Protein AF-0000000084401147 (afdb_homodimer)

Radius of gyration: 33.87 Å; Cα contacts (8 Å, |Δi|>4): 1842; chains: 2; bounding box: 88×95×110 Å

Solvent-accessible surface area (backbone atoms only — not comparable to full-atom values): 55134 Å² total; per-residue (Å²): 134,84,82,76,80,78,78,80,74,81,80,76,75,79,79,76,81,77,42,47,57,67,54,57,32,44,62,34,45,49,63,61,34,53,59,56,52,48,56,59,54,53,58,70,65,66,66,76,79,70,60,70,74,50,58,67,55,38,61,51,45,76,56,53,78,72,63,87,65,66,78,33,55,86,28,27,51,45,53,50,44,63,72,36,51,87,44,22,45,55,48,49,50,50,42,61,63,44,44,67,61,49,60,65,38,52,29,68,85,44,45,24,21,37,57,41,36,30,41,70,35,40,44,73,43,75,33,85,61,74,82,62,82,39,45,43,54,50,63,60,50,32,76,59,41,67,31,62,34,44,49,44,50,37,47,70,74,36,55,70,72,70,53,74,85,66,83,75,75,68,93,79,78,86,76,76,70,73,54,67,67,57,53,52,51,49,47,50,51,51,31,52,51,47,45,50,38,50,26,56,34,22,30,78,46,56,50,46,61,61,59,47,45,64,32,59,60,47,58,25,56,26,60,26,83,85,42,26,37,71,45,35,48,45,57,46,30,45,39,75,40,64,84,69,63,38,44,23,42,66,82,70,22,37,48,79,46,68,56,42,46,22,49,19,28,22,38,30,32,22,58,35,60,65,57,82,55,50,22,48,48,53,54,44,41,44,37,44,91,41,22,13,42,44,53,22,49,37,46,72,61,70,41,52,50,70,38,24,54,44,78,32,72,86,77,33,46,93,94,47,83,38,71,46,55,34,38,26,25,22,32,55,41,39,28,40,62,12,62,67,68,48,56,60,45,57,49,37,41,38,38,29,89,70,14,36,64,40,39,45,47,52,52,25,58,35,28,26,67,37,23,40,66,42,91,51,33,37,38,33,50,40,79,73,72,82,70,87,73,79,88,59,85,74,66,34,61,66,50,76,43,70,52,82,76,58,100,38,61,76,41,68,46,78,48,76,45,63,33,60,29,77,97,46,72,42,42,35,36,39,36,33,37,60,77,42,103,45,91,47,39,58,45,77,47,45,24,52,73,84,38,70,46,72,42,73,52,41,67,30,36,20,23,27,35,30,33,23,64,52,67,81,70,74,92,50,87,35,60,41,101,80,65,45,73,47,41,78,58,86,54,74,71,55,37,45,50,41,46,66,52,57,48,71,106,136,84,82,78,81,79,79,81,77,80,79,78,75,79,78,77,81,81,61,46,58,53,56,53,32,35,57,27,48,53,64,60,32,54,59,57,53,51,56,60,56,53,60,69,66,68,65,78,78,67,58,69,71,48,54,66,50,32,60,46,41,76,55,52,79,70,64,86,64,67,80,32,55,85,26,26,52,45,52,50,44,63,72,35,52,88,44,22,45,54,48,49,50,50,43,61,65,44,44,67,62,47,60,66,38,52,31,66,87,43,45,24,20,35,57,40,36,30,38,71,34,41,44,73,48,73,32,85,57,75,83,64,81,40,51,47,54,49,62,60,52,30,73,58,40,66,31,61,35,44,47,43,50,35,48,69,76,37,56,70,71,69,52,76,86,67,84,73,77,67,93,78,78,86,78,78,72,73,52,68,67,56,52,52,52,51,47,49,51,49,32,51,52,48,46,50,39,52,25,57,34,22,30,78,45,56,50,47,61,61,60,47,47,64,31,59,60,45,60,26,56,27,61,26,82,85,42,26,38,70,46,35,48,45,58,48,28,46,40,76,40,62,85,64,56,37,43,23,42,68,82,70,22,37,48,80,45,69,56,42,47,21,50,19,29,21,35,29,31,22,59,35,61,66,57,82,55,50,21,47,48,53,54,43,42,44,39,44,92,42,22,13,42,44,54,22,49,37,48,71,60,69,40,52,50,70,38,24,54,43,78,32,72,87,78,34,45,95,95,45,83,36,71,45,56,35,37,27,25,21,30,54,40,40,28,39,61,13,62,65,68,48,56,60,45,56,49,36,43,36,38,31,90,71,14,37,64,40,40,44,49,51,53,26,57,35,28,25,67,37,23,39,67,43,92,51,32,39,35,33,50,39,80,69,72,81,71,88,74,79,87,60,84,72,67,34,63,66,49,77,43,71,52,82,77,57,99,39,58,77,40,69,46,77,47,78,44,62,34,60,29,79,95,44,73,40,44,35,37,39,37,33,39,60,77,45,103,45,90,49,36,60,46,78,47,45,25,51,72,83,39,68,47,72,42,72,53,42,65,30,38,19,24,27,35,29,32,22,65,51,68,80,70,74,93,50,88,36,58,41,101,82,64,45,73,47,42,78,59,88,55,76,70,56,38,41,59,42,46,66,60,56,49,72,105

Organism: NCBI:txid1296121

Foldseek 3Di:
DPPDPPPPDPCPDDPDDQFDADDQAPVLVVVQVVLQVVVVVVVVPPDDPVPPVLVVVLVVLVVDDPPPLPCQLVAFQLRVLVVCCVWAVLVNLLCVLLPPVCVQRRDLVFAKEFAGETPLQLDRPPRVDDPPVTNNPLLVVCVVPVWSNSLSVSCVVCVVLVDDPPPPPDDDDDDPPPDPVVSVVSSVVSSVSSVLLRQQRMARHADFPLRLLLDQKGFTSRFLPVCAPNRGGFIWGWDFDRVHTWIDILSRWTFPATASHYSNHGYTYTNHRDDAFFWQLVVLVVCCQWAVVVNVLCVVLPNPLQGHWDWDPPPQDVPRTDITGARAKEFAGATPLQLVPADPVVSVLCPDPNNSLLSVLLRQQRIAGQWADALFWTWGFAQDDDPPDDPPPSRGPIDIDGDPSDVDQADKDWDWGDTSNPPFIKIKIWGWHQPDPDRSSIDIWIDILNHTFPAGFNTHRRHTYTYHHHRFATQWQDQPVVGDRPSSPRGCPPVVVTSVVVSVD/DPPDPPDPDPCPDDPDDDFDADDDFDQLVVVQVVQQVVVVVVVPPPDDPVPPVLVVLQVVLVVPDPPPLPCQLVAFQLRVLVVCCVWAVLVNLLCVLLPPVCCQRRDLPFAKEFAGETPLQLDRPDRVDDPPPTPNVLLVVCVVPVWSNSLSVSCVVCVVLVDDPPPPPDDDDDDPPPDPVVSVVSSVVSSVSSVLLRQQRMARHADFPLRLLLDQKGFTSRFLPVCAPNRGGFIWGWDFDRRHTWIDILSRWTFPATASDYSNHGYTYTNHRDDAFFWQLVVLVVCCQWAVVVNVLCVVLPNPLQGHWDWDPPPQDVPRTDITGARAKEFAGATPLQLVPADPVVSCLCPDPNNSLLSVLLRQQRIAGQWADALFKTWGFAQDDDPPDDPPPSRGPIDIDGDPPPVDQADKDWDWGDTSNPPFIKIKIWGWHQPDPDRSSIDIWMDILNHTFPAGFNTHRRHTYTYHHHRFDTQWQDQPVVGDRVSSPRGCPPVVVTSVVVSVD

Nearest PDB structures (foldseek):
  7asg-assembly1_A  TM=5.155E-01  e=9.362E-14  Homo sapiens
  5nv6-assembly1_A  TM=5.123E-01  e=7.128E-14  Homo sapiens
  5yjg-assembly1_A  TM=5.162E-01  e=1.354E-12  Homo sapiens
  7as7-assembly1_A  TM=3.387E-01  e=3.465E-13  Homo sapiens
  7asc-assembly1_A  TM=3.448E-01  e=5.359E-13  Homo sapiens

Structure (mmCIF, N/CA/C/O backbone):
data_AF-0000000084401147-model_v1
#
loop_
_entity.id
_entity.type
_entity.pdbx_description
1 polymer 'FAS1 domain-containing protein'
#
loop_
_atom_site.group_PDB
_atom_site.id
_atom_site.type_symbol
_atom_site.label_atom_id
_atom_site.label_alt_id
_atom_site.label_comp_id
_atom_site.label_asym_id
_atom_site.label_entity_id
_atom_site.label_seq_id
_atom_site.pdbx_PDB_ins_code
_atom_site.Cartn_x
_atom_site.Cartn_y
_atom_site.Cartn_z
_atom_site.occupancy
_atom_site.B_iso_or_equiv
_atom_site.auth_seq_id
_atom_site.auth_comp_id
_atom_site.auth_asym_id
_atom_site.auth_atom_id
_atom_site.pdbx_PDB_model_num
ATOM 1 N N . MET A 1 1 ? 46.562 -39.406 38.688 1 21.67 1 MET A N 1
ATOM 2 C CA . MET A 1 1 ? 47 -38.75 37.469 1 21.67 1 MET A CA 1
ATOM 3 C C . MET A 1 1 ? 46 -37.656 37.031 1 21.67 1 MET A C 1
ATOM 5 O O . MET A 1 1 ? 44.812 -37.906 36.969 1 21.67 1 MET A O 1
ATOM 9 N N . ARG A 1 2 ? 46.375 -36.312 37.188 1 22.64 2 ARG A N 1
ATOM 10 C CA . ARG A 1 2 ? 45.75 -35.031 37.312 1 22.64 2 ARG A CA 1
ATOM 11 C C . ARG A 1 2 ? 45.094 -34.594 36 1 22.64 2 ARG A C 1
ATOM 13 O O . ARG A 1 2 ? 45.781 -34.562 34.969 1 22.64 2 ARG A O 1
ATOM 20 N N . PHE A 1 3 ? 43.844 -34.969 35.719 1 22.77 3 PHE A N 1
ATOM 21 C CA . PHE A 1 3 ? 43.062 -35 34.469 1 22.77 3 PHE A CA 1
ATOM 22 C C . PHE A 1 3 ? 43 -33.594 33.844 1 22.77 3 PHE A C 1
ATOM 24 O O . PHE A 1 3 ? 42.531 -32.656 34.5 1 22.77 3 PHE A O 1
ATOM 31 N N . SER A 1 4 ? 44 -33.156 33.031 1 21.5 4 SER A N 1
ATOM 32 C CA . SER A 1 4 ? 44.375 -31.938 32.375 1 21.5 4 SER A CA 1
ATOM 33 C C . SER A 1 4 ? 43.219 -31.359 31.562 1 21.5 4 SER A C 1
ATOM 35 O O . SER A 1 4 ? 42.562 -32.094 30.812 1 21.5 4 SER A O 1
ATOM 37 N N . SER A 1 5 ? 42.562 -30.234 32 1 23.34 5 SER A N 1
ATOM 38 C CA . SER A 1 5 ? 41.438 -29.375 31.688 1 23.34 5 SER A CA 1
ATOM 39 C C . SER A 1 5 ? 41.594 -28.719 30.312 1 23.34 5 SER A C 1
ATOM 41 O O . SER A 1 5 ? 42.406 -27.828 30.141 1 23.34 5 SER A O 1
ATOM 43 N N . LEU A 1 6 ? 41.781 -29.562 29.188 1 20.62 6 LEU A N 1
ATOM 44 C CA . LEU A 1 6 ? 42.188 -29.031 27.906 1 20.62 6 LEU A CA 1
ATOM 45 C C . LEU A 1 6 ? 41.312 -27.859 27.469 1 20.62 6 LEU A C 1
ATOM 47 O O . LEU A 1 6 ? 40.094 -27.969 27.5 1 20.62 6 LEU A O 1
ATOM 51 N N . LEU A 1 7 ? 41.844 -26.609 27.359 1 20.3 7 LEU A N 1
ATOM 52 C CA . LEU A 1 7 ? 41.5 -25.203 27.094 1 20.3 7 LEU A CA 1
ATOM 53 C C . LEU A 1 7 ? 40.938 -25.031 25.703 1 20.3 7 LEU A C 1
ATOM 55 O O . LEU A 1 7 ? 41.594 -25.297 24.703 1 20.3 7 LEU A O 1
ATOM 59 N N . LEU A 1 8 ? 39.625 -25.516 25.406 1 19.27 8 LEU A N 1
ATOM 60 C CA . LEU A 1 8 ? 38.969 -25.547 24.094 1 19.27 8 LEU A CA 1
ATOM 61 C C . LEU A 1 8 ? 39.031 -24.172 23.438 1 19.27 8 LEU A C 1
ATOM 63 O O . LEU A 1 8 ? 38.5 -23.203 23.969 1 19.27 8 LEU A O 1
ATOM 67 N N . LEU A 1 9 ? 40.125 -23.828 22.75 1 19.12 9 LEU A N 1
ATOM 68 C CA . LEU A 1 9 ? 40.469 -22.547 22.141 1 19.12 9 LEU A CA 1
ATOM 69 C C . LEU A 1 9 ? 39.375 -22.078 21.188 1 19.12 9 LEU A C 1
ATOM 71 O O . LEU A 1 9 ? 38.812 -22.875 20.438 1 19.12 9 LEU A O 1
ATOM 75 N N . PRO A 1 10 ? 38.719 -20.844 21.344 1 21.8 10 PRO A N 1
ATOM 76 C CA . PRO A 1 10 ? 37.594 -20.141 20.719 1 21.8 10 PRO A CA 1
ATOM 77 C C . PRO A 1 10 ? 37.875 -19.734 19.266 1 21.8 10 PRO A C 1
ATOM 79 O O . PRO A 1 10 ? 38.75 -18.906 19.016 1 21.8 10 PRO A O 1
ATOM 82 N N . LEU A 1 11 ? 38.219 -20.672 18.359 1 18.28 11 LEU A N 1
ATOM 83 C CA . LEU A 1 11 ? 38.719 -20.219 17.062 1 18.28 11 LEU A CA 1
ATOM 84 C C . LEU A 1 11 ? 37.75 -19.266 16.391 1 18.28 11 LEU A C 1
ATOM 86 O O . LEU A 1 11 ? 36.625 -19.672 16.062 1 18.28 11 LEU A O 1
ATOM 90 N N . ALA A 1 12 ? 37.781 -17.938 16.516 1 21.75 12 ALA A N 1
ATOM 91 C CA . ALA A 1 12 ? 37.156 -16.719 16.031 1 21.75 12 ALA A CA 1
ATOM 92 C C . ALA A 1 12 ? 37.281 -16.578 14.516 1 21.75 12 ALA A C 1
ATOM 94 O O . ALA A 1 12 ? 38.094 -15.773 14.031 1 21.75 12 ALA A O 1
ATOM 95 N N . THR A 1 13 ? 37.531 -17.719 13.766 1 20.42 13 THR A N 1
ATOM 96 C CA . THR A 1 13 ? 38.156 -17.422 12.477 1 20.42 13 THR A CA 1
ATOM 97 C C . THR A 1 13 ? 37.281 -16.484 11.656 1 20.42 13 THR A C 1
ATOM 99 O O . THR A 1 13 ? 36.062 -16.422 11.852 1 20.42 13 THR A O 1
ATOM 102 N N . ALA A 1 14 ? 37.875 -15.562 10.812 1 22.05 14 ALA A N 1
ATOM 103 C CA . ALA A 1 14 ? 37.688 -14.406 9.945 1 22.05 14 ALA A CA 1
ATOM 104 C C . ALA A 1 14 ? 36.812 -14.742 8.742 1 22.05 14 ALA A C 1
ATOM 106 O O . ALA A 1 14 ? 37.188 -15.57 7.91 1 22.05 14 ALA A O 1
ATOM 107 N N . LEU A 1 15 ? 35.531 -14.875 8.922 1 22.31 15 LEU A N 1
ATOM 108 C CA . LEU A 1 15 ? 34.625 -15.281 7.848 1 22.31 15 LEU A CA 1
ATOM 109 C C . LEU A 1 15 ? 34.844 -14.422 6.605 1 22.31 15 LEU A C 1
ATOM 111 O O . LEU A 1 15 ? 34.781 -13.195 6.676 1 22.31 15 LEU A O 1
ATOM 115 N N . PRO A 1 16 ? 35.625 -14.898 5.695 1 23.69 16 PRO A N 1
ATOM 116 C CA . PRO A 1 16 ? 36.094 -14.078 4.566 1 23.69 16 PRO A CA 1
ATOM 117 C C . PRO A 1 16 ? 34.969 -13.359 3.852 1 23.69 16 PRO A C 1
ATOM 119 O O . PRO A 1 16 ? 33.781 -13.766 3.973 1 23.69 16 PRO A O 1
ATOM 122 N N . ALA A 1 17 ? 35.281 -12.281 3.088 1 23.52 17 ALA A N 1
ATOM 123 C CA . ALA A 1 17 ? 34.625 -11.172 2.412 1 23.52 17 ALA A CA 1
ATOM 124 C C . ALA A 1 17 ? 33.812 -11.656 1.227 1 23.52 17 ALA A C 1
ATOM 126 O O . ALA A 1 17 ? 34.281 -12.453 0.412 1 23.52 17 ALA A O 1
ATOM 127 N N . LYS A 1 18 ? 32.562 -11.711 1.343 1 24.92 18 LYS A N 1
ATOM 128 C CA . LYS A 1 18 ? 31.531 -12.227 0.459 1 24.92 18 LYS A CA 1
ATOM 129 C C . LYS A 1 18 ? 31.672 -11.672 -0.953 1 24.92 18 LYS A C 1
ATOM 131 O O . LYS A 1 18 ? 31.656 -10.453 -1.146 1 24.92 18 LYS A O 1
ATOM 136 N N . PRO A 1 19 ? 32.344 -12.422 -1.747 1 24.16 19 PRO A N 1
ATOM 137 C CA . PRO A 1 19 ? 32.656 -11.891 -3.074 1 24.16 19 PRO A CA 1
ATOM 138 C C . PRO A 1 19 ? 31.438 -11.312 -3.791 1 24.16 19 PRO A C 1
ATOM 140 O O . PRO A 1 19 ? 30.297 -11.695 -3.496 1 24.16 19 PRO A O 1
ATOM 143 N N . SER A 1 20 ? 31.609 -10.281 -4.668 1 22.8 20 SER A N 1
ATOM 144 C CA . SER A 1 20 ? 30.812 -9.242 -5.305 1 22.8 20 SER A CA 1
ATOM 145 C C . SER A 1 20 ? 29.953 -9.805 -6.43 1 22.8 20 SER A C 1
ATOM 147 O O . SER A 1 20 ? 30.453 -10.516 -7.305 1 22.8 20 SER A O 1
ATOM 149 N N . ILE A 1 21 ? 28.828 -10.18 -6.184 1 23.16 21 ILE A N 1
ATOM 150 C CA . ILE A 1 21 ? 27.828 -10.852 -7.004 1 23.16 21 ILE A CA 1
ATOM 151 C C . ILE A 1 21 ? 27.656 -10.109 -8.328 1 23.16 21 ILE A C 1
ATOM 153 O O . ILE A 1 21 ? 27.391 -8.906 -8.336 1 23.16 21 ILE A O 1
ATOM 157 N N . PRO A 1 22 ? 28.062 -10.703 -9.391 1 24.17 22 PRO A N 1
ATOM 158 C CA . PRO A 1 22 ? 28.188 -10.078 -10.711 1 24.17 22 PRO A CA 1
ATOM 159 C C . PRO A 1 22 ? 26.859 -9.594 -11.258 1 24.17 22 PRO A C 1
ATOM 161 O O . PRO A 1 22 ? 25.812 -10.211 -11.008 1 24.17 22 PRO A O 1
ATOM 164 N N . GLU A 1 23 ? 26.641 -8.344 -11.688 1 25.95 23 GLU A N 1
ATOM 165 C CA . GLU A 1 23 ? 25.547 -7.422 -11.969 1 25.95 23 GLU A CA 1
ATOM 166 C C . GLU A 1 23 ? 24.891 -7.746 -13.305 1 25.95 23 GLU A C 1
ATOM 168 O O . GLU A 1 23 ? 25.562 -7.906 -14.32 1 25.95 23 GLU A O 1
ATOM 173 N N . LEU A 1 24 ? 23.859 -8.453 -13.281 1 25.88 24 LEU A N 1
ATOM 174 C CA . LEU A 1 24 ? 23.078 -8.75 -14.492 1 25.88 24 LEU A CA 1
ATOM 175 C C . LEU A 1 24 ? 22.938 -7.512 -15.359 1 25.88 24 LEU A C 1
ATOM 177 O O . LEU A 1 24 ? 22.828 -6.395 -14.852 1 25.88 24 LEU A O 1
ATOM 181 N N . THR A 1 25 ? 23.156 -7.695 -16.719 1 27.36 25 THR A N 1
ATOM 182 C CA . THR A 1 25 ? 23.25 -6.551 -17.609 1 27.36 25 THR A CA 1
ATOM 183 C C . THR A 1 25 ? 21.859 -5.988 -17.906 1 27.36 25 THR A C 1
ATOM 185 O O . THR A 1 25 ? 20.844 -6.668 -17.703 1 27.36 25 THR A O 1
ATOM 188 N N . VAL A 1 26 ? 21.672 -4.785 -18.375 1 27.61 26 VAL A N 1
ATOM 189 C CA . VAL A 1 26 ? 20.562 -3.879 -18.641 1 27.61 26 VAL A CA 1
ATOM 190 C C . VAL A 1 26 ? 19.672 -4.453 -19.734 1 27.61 26 VAL A C 1
ATOM 192 O O . VAL A 1 26 ? 18.453 -4.406 -19.641 1 27.61 26 VAL A O 1
ATOM 195 N N . ASN A 1 27 ? 20.234 -5.051 -20.703 1 28.06 27 ASN A N 1
ATOM 196 C CA . ASN A 1 27 ? 19.516 -5.449 -21.906 1 28.06 27 ASN A CA 1
ATOM 197 C C . ASN A 1 27 ? 18.578 -6.625 -21.641 1 28.06 27 ASN A C 1
ATOM 199 O O . ASN A 1 27 ? 17.484 -6.688 -22.203 1 28.06 27 ASN A O 1
ATOM 203 N N . GLN A 1 28 ? 19.094 -7.602 -20.938 1 29.05 28 GLN A N 1
ATOM 204 C CA . GLN A 1 28 ? 18.328 -8.828 -20.719 1 29.05 28 GLN A CA 1
ATOM 205 C C . GLN A 1 28 ? 17.078 -8.562 -19.875 1 29.05 28 GLN A C 1
ATOM 207 O O . GLN A 1 28 ? 16.031 -9.156 -20.125 1 29.05 28 GLN A O 1
ATOM 212 N N . TRP A 1 29 ? 17.219 -7.57 -19.062 1 27.28 29 TRP A N 1
ATOM 213 C CA . TRP A 1 29 ? 16.109 -7.148 -18.203 1 27.28 29 TRP A CA 1
ATOM 214 C C . TRP A 1 29 ? 15.008 -6.488 -19.016 1 27.28 29 TRP A C 1
ATOM 216 O O . TRP A 1 29 ? 13.82 -6.75 -18.797 1 27.28 29 TRP A O 1
ATOM 226 N N . ASN A 1 30 ? 15.336 -5.887 -20.109 1 28.89 30 ASN A N 1
ATOM 227 C CA . ASN A 1 30 ? 14.406 -5.109 -20.922 1 28.89 30 ASN A CA 1
ATOM 228 C C . ASN A 1 30 ? 13.391 -6.008 -21.641 1 28.89 30 ASN A C 1
ATOM 230 O O . ASN A 1 30 ? 12.219 -5.66 -21.734 1 28.89 30 ASN A O 1
ATOM 234 N N . SER A 1 31 ? 13.797 -7.062 -22.172 1 29.94 31 SER A N 1
ATOM 235 C CA . SER A 1 31 ? 12.906 -7.887 -23 1 29.94 31 SER A CA 1
ATOM 236 C C . SER A 1 31 ? 11.812 -8.523 -22.156 1 29.94 31 SER A C 1
ATOM 238 O O . SER A 1 31 ? 10.703 -8.758 -22.641 1 29.94 31 SER A O 1
ATOM 240 N N . ILE A 1 32 ? 12.148 -8.883 -20.938 1 27.73 32 ILE A N 1
ATOM 241 C CA . ILE A 1 32 ? 11.164 -9.555 -20.094 1 27.73 32 ILE A CA 1
ATOM 242 C C . ILE A 1 32 ? 10.039 -8.586 -19.734 1 27.73 32 ILE A C 1
ATOM 244 O O . ILE A 1 32 ? 8.867 -8.945 -19.766 1 27.73 32 ILE A O 1
ATOM 248 N N . GLN A 1 33 ? 10.383 -7.383 -19.5 1 27.42 33 GLN A N 1
ATOM 249 C CA . GLN A 1 33 ? 9.477 -6.352 -19 1 27.42 33 GLN A CA 1
ATOM 250 C C . GLN A 1 33 ? 8.477 -5.93 -20.062 1 27.42 33 GLN A C 1
ATOM 252 O O . GLN A 1 33 ? 7.305 -5.688 -19.781 1 27.42 33 GLN A O 1
ATOM 257 N N . SER A 1 34 ? 8.938 -5.895 -21.328 1 31.3 34 SER A N 1
ATOM 258 C CA . SER A 1 34 ? 8.07 -5.402 -22.391 1 31.3 34 SER A CA 1
ATOM 259 C C . SER A 1 34 ? 6.887 -6.34 -22.625 1 31.3 34 SER A C 1
ATOM 261 O O . SER A 1 34 ? 5.77 -5.887 -22.875 1 31.3 34 SER A O 1
ATOM 263 N N . GLY A 1 35 ? 7.113 -7.609 -22.5 1 27.95 35 GLY A N 1
ATOM 264 C CA . GLY A 1 35 ? 6.027 -8.539 -22.781 1 27.95 35 GLY A CA 1
ATOM 265 C C . GLY A 1 35 ? 4.91 -8.477 -21.75 1 27.95 35 GLY A C 1
ATOM 266 O O . GLY A 1 35 ? 3.732 -8.57 -22.094 1 27.95 35 GLY A O 1
ATOM 267 N N . PHE A 1 36 ? 5.328 -8.234 -20.516 1 28.41 36 PHE A N 1
ATOM 268 C CA . PHE A 1 36 ? 4.309 -8.305 -19.469 1 28.41 36 PHE A CA 1
ATOM 269 C C . PHE A 1 36 ? 3.443 -7.051 -19.469 1 28.41 36 PHE A C 1
ATOM 271 O O . PHE A 1 36 ? 2.221 -7.133 -19.344 1 28.41 36 PHE A O 1
ATOM 278 N N . THR A 1 37 ? 4.051 -5.891 -19.656 1 29.48 37 THR A N 1
ATOM 279 C CA . THR A 1 37 ? 3.311 -4.633 -19.609 1 29.48 37 THR A CA 1
ATOM 280 C C . THR A 1 37 ? 2.373 -4.5 -20.797 1 29.48 37 THR A C 1
ATOM 282 O O . THR A 1 37 ? 1.266 -3.977 -20.672 1 29.48 37 THR A O 1
ATOM 285 N N . ASP A 1 38 ? 2.842 -4.945 -21.969 1 28.91 38 ASP A N 1
ATOM 286 C CA . ASP A 1 38 ? 1.969 -4.836 -23.141 1 28.91 38 ASP A CA 1
ATOM 287 C C . ASP A 1 38 ? 0.708 -5.68 -22.953 1 28.91 38 ASP A C 1
ATOM 289 O O . ASP A 1 38 ? -0.39 -5.246 -23.312 1 28.91 38 ASP A O 1
ATOM 293 N N . ASN A 1 39 ? 0.887 -6.82 -22.406 1 29.75 39 ASN A N 1
ATOM 294 C CA . ASN A 1 39 ? -0.304 -7.656 -22.328 1 29.75 39 ASN A CA 1
ATOM 295 C C . ASN A 1 39 ? -1.245 -7.195 -21.219 1 29.75 39 ASN A C 1
ATOM 297 O O . ASN A 1 39 ? -2.463 -7.34 -21.328 1 29.75 39 ASN A O 1
ATOM 301 N N . LEU A 1 40 ? -0.683 -6.582 -20.266 1 27.75 40 LEU A N 1
ATOM 302 C CA . LEU A 1 40 ? -1.634 -6.059 -19.281 1 27.75 40 LEU A CA 1
ATOM 303 C C . LEU A 1 40 ? -2.318 -4.805 -19.812 1 27.75 40 LEU A C 1
ATOM 305 O O . LEU A 1 40 ? -3.516 -4.605 -19.594 1 27.75 40 LEU A O 1
ATOM 309 N N . ARG A 1 41 ? -1.594 -3.898 -20.594 1 30.38 41 ARG A N 1
ATOM 310 C CA . ARG A 1 41 ? -2.219 -2.746 -21.234 1 30.38 41 ARG A CA 1
ATOM 311 C C . ARG A 1 41 ? -3.152 -3.186 -22.359 1 30.38 41 ARG A C 1
ATOM 313 O O . ARG A 1 41 ? -4.102 -2.477 -22.688 1 30.38 41 ARG A O 1
ATOM 320 N N . SER A 1 42 ? -2.693 -4.137 -23.203 1 27.41 42 SER A N 1
ATOM 321 C CA . SER A 1 42 ? -3.58 -4.617 -24.266 1 27.41 42 SER A CA 1
ATOM 322 C C . SER A 1 42 ? -4.906 -5.102 -23.688 1 27.41 42 SER A C 1
ATOM 324 O O . SER A 1 42 ? -5.848 -5.379 -24.438 1 27.41 42 SER A O 1
ATOM 326 N N . LEU A 1 43 ? -4.848 -5.273 -22.469 1 25.22 43 LEU A N 1
ATOM 327 C CA . LEU A 1 43 ? -6.148 -5.668 -21.938 1 25.22 43 LEU A CA 1
ATOM 328 C C . LEU A 1 43 ? -7.137 -4.508 -22 1 25.22 43 LEU A C 1
ATOM 330 O O . LEU A 1 43 ? -8.352 -4.727 -22.047 1 25.22 43 LEU A O 1
ATOM 334 N N . SER A 1 44 ? -6.652 -3.248 -22.078 1 25.53 44 SER A N 1
ATOM 335 C CA . SER A 1 44 ? -7.672 -2.207 -22.125 1 25.53 44 SER A CA 1
ATOM 336 C C . SER A 1 44 ? -8.266 -2.074 -23.531 1 25.53 44 SER A C 1
ATOM 338 O O . SER A 1 44 ? -9.398 -1.605 -23.688 1 25.53 44 SER A O 1
ATOM 340 N N . SER A 1 45 ? -7.332 -2.225 -24.578 1 24.89 45 SER A N 1
ATOM 341 C CA . SER A 1 45 ? -7.906 -1.856 -25.875 1 24.89 45 SER A CA 1
ATOM 342 C C . SER A 1 45 ? -8.781 -2.975 -26.422 1 24.89 45 SER A C 1
ATOM 344 O O . SER A 1 45 ? -9.133 -2.965 -27.609 1 24.89 45 SER A O 1
ATOM 346 N N . TRP A 1 46 ? -8.992 -4.059 -25.875 1 23.38 46 TRP A N 1
ATOM 347 C CA . TRP A 1 46 ? -9.812 -5.027 -26.594 1 23.38 46 TRP A CA 1
ATOM 348 C C . TRP A 1 46 ? -11.219 -4.492 -26.812 1 23.38 46 TRP A C 1
ATOM 350 O O . TRP A 1 46 ? -11.984 -4.34 -25.859 1 23.38 46 TRP A O 1
ATOM 360 N N . SER A 1 47 ? -11.32 -3.506 -27.703 1 23.14 47 SER A N 1
ATOM 361 C CA . SER A 1 47 ? -12.68 -3.236 -28.172 1 23.14 47 SER A CA 1
ATOM 362 C C . SER A 1 47 ? -13.297 -4.473 -28.812 1 23.14 47 SER A C 1
ATOM 364 O O . SER A 1 47 ? -12.586 -5.316 -29.375 1 23.14 47 SER A O 1
ATOM 366 N N . TRP A 1 48 ? -14.594 -4.836 -28.703 1 21.08 48 TRP A N 1
ATOM 367 C CA . TRP A 1 48 ? -15.57 -5.848 -29.094 1 21.08 48 TRP A CA 1
ATOM 368 C C . TRP A 1 48 ? -15.562 -6.059 -30.594 1 21.08 48 TRP A C 1
ATOM 370 O O . TRP A 1 48 ? -15.781 -7.176 -31.078 1 21.08 48 TRP A O 1
ATOM 380 N N . ASN A 1 49 ? -15.516 -5.055 -31.5 1 23.59 49 ASN A N 1
ATOM 381 C CA . ASN A 1 49 ? -16.031 -5.23 -32.844 1 23.59 49 ASN A CA 1
ATOM 382 C C . ASN A 1 49 ? -15.117 -6.109 -33.688 1 23.59 49 ASN A C 1
ATOM 384 O O . ASN A 1 49 ? -15.414 -6.395 -34.875 1 23.59 49 ASN A O 1
ATOM 388 N N . LYS A 1 50 ? -13.82 -6.117 -33.375 1 24.17 50 LYS A N 1
ATOM 389 C CA . LYS A 1 50 ? -13.016 -6.734 -34.406 1 24.17 50 LYS A CA 1
ATOM 390 C C . LYS A 1 50 ? -13.117 -8.258 -34.344 1 24.17 50 LYS A C 1
ATOM 392 O O . LYS A 1 50 ? -12.328 -8.961 -35 1 24.17 50 LYS A O 1
ATOM 397 N N . ALA A 1 51 ? -14.195 -8.742 -33.781 1 21.75 51 ALA A N 1
ATOM 398 C CA . ALA A 1 51 ? -14.383 -10.18 -33.594 1 21.75 51 ALA A CA 1
ATOM 399 C C . ALA A 1 51 ? -14.516 -10.891 -34.938 1 21.75 51 ALA A C 1
ATOM 401 O O . ALA A 1 51 ? -14.211 -12.078 -35.031 1 21.75 51 ALA A O 1
ATOM 402 N N . GLU A 1 52 ? -15.109 -10.25 -35.969 1 23.52 52 GLU A N 1
ATOM 403 C CA . GLU A 1 52 ? -15.586 -11.031 -37.125 1 23.52 52 GLU A CA 1
ATOM 404 C C . GLU A 1 52 ? -14.422 -11.664 -37.875 1 23.52 52 GLU A C 1
ATOM 406 O O . GLU A 1 52 ? -14.508 -12.82 -38.281 1 23.52 52 GLU A O 1
ATOM 411 N N . ASP A 1 53 ? -13.516 -10.711 -38.219 1 25.39 53 ASP A N 1
ATOM 412 C CA . ASP A 1 53 ? -12.57 -11.141 -39.25 1 25.39 53 ASP A CA 1
ATOM 413 C C . ASP A 1 53 ? -11.641 -12.227 -38.719 1 25.39 53 ASP A C 1
ATOM 415 O O . ASP A 1 53 ? -10.812 -12.766 -39.469 1 25.39 53 ASP A O 1
ATOM 419 N N . VAL A 1 54 ? -11.695 -12.32 -37.375 1 27.73 54 VAL A N 1
ATOM 420 C CA . VAL A 1 54 ? -10.648 -13.133 -36.781 1 27.73 54 VAL A CA 1
ATOM 421 C C . VAL A 1 54 ? -10.938 -14.609 -37 1 27.73 54 VAL A C 1
ATOM 423 O O . VAL A 1 54 ? -10.047 -15.453 -36.875 1 27.73 54 VAL A O 1
ATOM 426 N N . ILE A 1 55 ? -12.086 -14.938 -37.531 1 25.16 55 ILE A N 1
ATOM 427 C CA . ILE A 1 55 ? -12.43 -16.344 -37.719 1 25.16 55 ILE A CA 1
ATOM 428 C C . ILE A 1 55 ? -11.484 -16.984 -38.719 1 25.16 55 ILE A C 1
ATOM 430 O O . ILE A 1 55 ? -10.977 -18.078 -38.5 1 25.16 55 ILE A O 1
ATOM 434 N N . ASP A 1 56 ? -11.352 -16.266 -39.844 1 26.97 56 ASP A N 1
ATOM 435 C CA . ASP A 1 56 ? -10.648 -16.938 -40.938 1 26.97 56 ASP A CA 1
ATOM 436 C C . ASP A 1 56 ? -9.211 -17.266 -40.531 1 26.97 56 ASP A C 1
ATOM 438 O O . ASP A 1 56 ? -8.711 -18.344 -40.844 1 26.97 56 ASP A O 1
ATOM 442 N N . GLU A 1 57 ? -8.664 -16.266 -39.781 1 26.11 57 GLU A N 1
ATOM 443 C CA . GLU A 1 57 ? -7.234 -16.422 -39.562 1 26.11 57 GLU A CA 1
ATOM 444 C C . GLU A 1 57 ? -6.961 -17.5 -38.531 1 26.11 57 GLU A C 1
ATOM 446 O O . GLU A 1 57 ? -5.863 -18.062 -38.469 1 26.11 57 GLU A O 1
ATOM 451 N N . LEU A 1 58 ? -7.895 -17.797 -37.656 1 28.66 58 LEU A N 1
ATOM 452 C CA . LEU A 1 58 ? -7.676 -18.828 -36.656 1 28.66 58 LEU A CA 1
ATOM 453 C C . LEU A 1 58 ? -7.477 -20.203 -37.312 1 28.66 58 LEU A C 1
ATOM 455 O O . LEU A 1 58 ? -6.656 -21 -36.844 1 28.66 58 LEU A O 1
ATOM 459 N N . GLU A 1 59 ? -8.242 -20.438 -38.375 1 27.97 59 GLU A N 1
ATOM 460 C CA . GLU A 1 59 ? -8.055 -21.719 -39.062 1 27.97 59 GLU A CA 1
ATOM 461 C C . GLU A 1 59 ? -6.617 -21.875 -39.531 1 27.97 59 GLU A C 1
ATOM 463 O O . GLU A 1 59 ? -6.074 -22.984 -39.5 1 27.97 59 GLU A O 1
ATOM 468 N N . ALA A 1 60 ? -6.031 -20.703 -39.875 1 27.91 60 ALA A N 1
ATOM 469 C CA . ALA A 1 60 ? -4.68 -20.812 -40.438 1 27.91 60 ALA A CA 1
ATOM 470 C C . ALA A 1 60 ? -3.676 -21.172 -39.344 1 27.91 60 ALA A C 1
ATOM 472 O O . ALA A 1 60 ? -2.645 -21.797 -39.594 1 27.91 60 ALA A O 1
ATOM 473 N N . ILE A 1 61 ? -3.879 -20.641 -38.125 1 30.03 61 ILE A N 1
ATOM 474 C CA . ILE A 1 61 ? -2.875 -20.906 -37.125 1 30.03 61 ILE A CA 1
ATOM 475 C C . ILE A 1 61 ? -2.904 -22.391 -36.75 1 30.03 61 ILE A C 1
ATOM 477 O O . ILE A 1 61 ? -1.878 -22.953 -36.344 1 30.03 61 ILE A O 1
ATOM 481 N N . ALA A 1 62 ? -4.062 -23.078 -36.625 1 29.7 62 ALA A N 1
ATOM 482 C CA . ALA A 1 62 ? -4.035 -24.547 -36.5 1 29.7 62 ALA A CA 1
ATOM 483 C C . ALA A 1 62 ? -3.146 -25.156 -37.594 1 29.7 62 ALA A C 1
ATOM 485 O O . ALA A 1 62 ? -2.635 -26.266 -37.406 1 29.7 62 ALA A O 1
ATOM 486 N N . GLY A 1 63 ? -3.178 -24.562 -38.75 1 27.55 63 GLY A N 1
ATOM 487 C CA . GLY A 1 63 ? -2.379 -25.078 -39.875 1 27.55 63 GLY A CA 1
ATOM 488 C C . GLY A 1 63 ? -0.904 -24.75 -39.75 1 27.55 63 GLY A C 1
ATOM 489 O O . GLY A 1 63 ? -0.164 -24.812 -40.719 1 27.55 63 GLY A O 1
ATOM 490 N N . VAL A 1 64 ? -0.579 -23.797 -38.812 1 28.7 64 VAL A N 1
ATOM 491 C CA . VAL A 1 64 ? 0.874 -23.672 -38.875 1 28.7 64 VAL A CA 1
ATOM 492 C C . VAL A 1 64 ? 1.511 -25.047 -39 1 28.7 64 VAL A C 1
ATOM 494 O O . VAL A 1 64 ? 0.965 -26.047 -38.531 1 28.7 64 VAL A O 1
ATOM 497 N N . ASN A 1 65 ? 2.619 -25.078 -39.781 1 28.11 65 ASN A N 1
ATOM 498 C CA . ASN A 1 65 ? 3.404 -26.125 -40.406 1 28.11 65 ASN A CA 1
ATOM 499 C C . ASN A 1 65 ? 3.924 -27.141 -39.406 1 28.11 65 ASN A C 1
ATOM 501 O O . ASN A 1 65 ? 4.668 -26.781 -38.469 1 28.11 65 ASN A O 1
ATOM 505 N N . SER A 1 66 ? 3.246 -28.109 -38.969 1 30.67 66 SER A N 1
ATOM 506 C CA . SER A 1 66 ? 3.678 -29.453 -38.594 1 30.67 66 SER A CA 1
ATOM 507 C C . SER A 1 66 ? 4.98 -29.812 -39.312 1 30.67 66 SER A C 1
ATOM 509 O O . SER A 1 66 ? 5.18 -30.969 -39.688 1 30.67 66 SER A O 1
ATOM 511 N N . GLU A 1 67 ? 5.633 -28.891 -39.875 1 31.91 67 GLU A N 1
ATOM 512 C CA . GLU A 1 67 ? 6.684 -29.547 -40.656 1 31.91 67 GLU A CA 1
ATOM 513 C C . GLU A 1 67 ? 7.535 -30.438 -39.75 1 31.91 67 GLU A C 1
ATOM 515 O O . GLU A 1 67 ? 7.848 -31.578 -40.125 1 31.91 67 GLU A O 1
ATOM 520 N N . SER A 1 68 ? 8.5 -29.844 -38.906 1 34.03 68 SER A N 1
ATOM 521 C CA . SER A 1 68 ? 9.523 -30.797 -38.5 1 34.03 68 SER A CA 1
ATOM 522 C C . SER A 1 68 ? 9.039 -31.688 -37.344 1 34.03 68 SER A C 1
ATOM 524 O O . SER A 1 68 ? 9.125 -31.312 -36.188 1 34.03 68 SER A O 1
ATOM 526 N N . ASN A 1 69 ? 7.848 -32.188 -37.219 1 39.09 69 ASN A N 1
ATOM 527 C CA . ASN A 1 69 ? 7.398 -33.344 -36.438 1 39.09 69 ASN A CA 1
ATOM 528 C C . ASN A 1 69 ? 8.5 -34.375 -36.281 1 39.09 69 ASN A C 1
ATOM 530 O O . ASN A 1 69 ? 8.711 -35.219 -37.156 1 39.09 69 ASN A O 1
ATOM 534 N N . ASN A 1 70 ? 9.547 -34.062 -35.781 1 44.34 70 ASN A N 1
ATOM 535 C CA . ASN A 1 70 ? 10.43 -35.188 -35.469 1 44.34 70 ASN A CA 1
ATOM 536 C C . ASN A 1 70 ? 9.719 -36.25 -34.625 1 44.34 70 ASN A C 1
ATOM 538 O O . ASN A 1 70 ? 9.297 -36 -33.5 1 44.34 70 ASN A O 1
ATOM 542 N N . ASP A 1 71 ? 8.836 -37.094 -35.188 1 52.34 71 ASP A N 1
ATOM 543 C CA . ASP A 1 71 ? 8.227 -38.312 -34.656 1 52.34 71 ASP A CA 1
ATOM 544 C C . ASP A 1 71 ? 9.219 -39.125 -33.812 1 52.34 71 ASP A C 1
ATOM 546 O O . ASP A 1 71 ? 9.984 -39.938 -34.375 1 52.34 71 ASP A O 1
ATOM 550 N N . ASN A 1 72 ? 9.5 -38.531 -32.719 1 65.06 72 ASN A N 1
ATOM 551 C CA . ASN A 1 72 ? 10.32 -39.25 -31.75 1 65.06 72 ASN A CA 1
ATOM 552 C C . ASN A 1 72 ? 9.5 -40.281 -30.953 1 65.06 72 ASN A C 1
ATOM 554 O O . ASN A 1 72 ? 9.688 -40.406 -29.75 1 65.06 72 ASN A O 1
ATOM 558 N N . SER A 1 73 ? 8.453 -40.781 -31.594 1 74.75 73 SER A N 1
ATOM 559 C CA . SER A 1 73 ? 7.504 -41.656 -30.922 1 74.75 73 SER A CA 1
ATOM 560 C C . SER A 1 73 ? 8.211 -42.875 -30.297 1 74.75 73 SER A C 1
ATOM 562 O O . SER A 1 73 ? 7.668 -43.531 -29.406 1 74.75 73 SER A O 1
ATOM 564 N N . ASP A 1 74 ? 9.484 -42.969 -30.703 1 86.31 74 ASP A N 1
ATOM 565 C CA . ASP A 1 74 ? 10.172 -44.125 -30.141 1 86.31 74 ASP A CA 1
ATOM 566 C C . ASP A 1 74 ? 11.078 -43.688 -28.984 1 86.31 74 ASP A C 1
ATOM 568 O O . ASP A 1 74 ? 11.578 -44.562 -28.25 1 86.31 74 ASP A O 1
ATOM 572 N N . LEU A 1 75 ? 11.195 -42.375 -28.828 1 94.56 75 LEU A N 1
ATOM 573 C CA . LEU A 1 75 ? 12.078 -41.875 -27.781 1 94.56 75 LEU A CA 1
ATOM 574 C C . LEU A 1 75 ? 11.273 -41.344 -26.594 1 94.56 75 LEU A C 1
ATOM 576 O O . LEU A 1 75 ? 10.188 -40.781 -26.781 1 94.56 75 LEU A O 1
ATOM 580 N N . THR A 1 76 ? 11.781 -41.594 -25.406 1 96.19 76 THR A N 1
ATOM 581 C CA . THR A 1 76 ? 11.203 -40.938 -24.234 1 96.19 76 THR A CA 1
ATOM 582 C C . THR A 1 76 ? 11.461 -39.438 -24.281 1 96.19 76 THR A C 1
ATOM 584 O O . THR A 1 76 ? 12.25 -38.938 -25.109 1 96.19 76 THR A O 1
ATOM 587 N N . ILE A 1 77 ? 10.797 -38.656 -23.453 1 97.19 77 ILE A N 1
ATOM 588 C CA . ILE A 1 77 ? 11.008 -37.219 -23.391 1 97.19 77 ILE A CA 1
ATOM 589 C C . ILE A 1 77 ? 12.477 -36.938 -23.094 1 97.19 77 ILE A C 1
ATOM 591 O O . ILE A 1 77 ? 13.078 -36.062 -23.734 1 97.19 77 ILE A O 1
ATOM 595 N N . TRP A 1 78 ? 13.07 -37.688 -22.141 1 96.88 78 TRP A N 1
ATOM 596 C CA . TRP A 1 78 ? 14.477 -37.531 -21.781 1 96.88 78 TRP A CA 1
ATOM 597 C C . TRP A 1 78 ? 15.375 -37.75 -23 1 96.88 78 TRP A C 1
ATOM 599 O O . TRP A 1 78 ? 16.234 -36.906 -23.297 1 96.88 78 TRP A O 1
ATOM 609 N N . GLN A 1 79 ? 15.156 -38.781 -23.734 1 96.25 79 GLN A N 1
ATOM 610 C CA . GLN A 1 79 ? 15.953 -39.125 -24.906 1 96.25 79 GLN A CA 1
ATOM 611 C C . GLN A 1 79 ? 15.781 -38.094 -26 1 96.25 79 GLN A C 1
ATOM 613 O O . GLN A 1 79 ? 16.734 -37.719 -26.703 1 96.25 79 GLN A O 1
ATOM 618 N N . ALA A 1 80 ? 14.562 -37.656 -26.156 1 95.94 80 ALA A N 1
ATOM 619 C CA . ALA A 1 80 ? 14.273 -36.656 -27.172 1 95.94 80 ALA A CA 1
ATOM 620 C C . ALA A 1 80 ? 15 -35.344 -26.859 1 95.94 80 ALA A C 1
ATOM 622 O O . ALA A 1 80 ? 15.523 -34.688 -27.766 1 95.94 80 ALA A O 1
ATOM 623 N N . LEU A 1 81 ? 14.969 -34.906 -25.609 1 96.56 81 LEU A N 1
ATOM 624 C CA . LEU A 1 81 ? 15.656 -33.688 -25.203 1 96.56 81 LEU A CA 1
ATOM 625 C C . LEU A 1 81 ? 17.156 -33.812 -25.438 1 96.56 81 LEU A C 1
ATOM 627 O O . LEU A 1 81 ? 17.797 -32.875 -25.906 1 96.56 81 LEU A O 1
ATOM 631 N N . LYS A 1 82 ? 17.703 -34.938 -25.156 1 95.06 82 LYS A N 1
ATOM 632 C CA . LYS A 1 82 ? 19.141 -35.188 -25.328 1 95.06 82 LYS A CA 1
ATOM 633 C C . LYS A 1 82 ? 19.516 -35.188 -26.812 1 95.06 82 LYS A C 1
ATOM 635 O O . LYS A 1 82 ? 20.625 -34.781 -27.172 1 95.06 82 LYS A O 1
ATOM 640 N N . ALA A 1 83 ? 18.641 -35.594 -27.609 1 94.94 83 ALA A N 1
ATOM 641 C CA . ALA A 1 83 ? 18.891 -35.719 -29.031 1 94.94 83 ALA A CA 1
ATOM 642 C C . ALA A 1 83 ? 18.922 -34.375 -29.734 1 94.94 83 ALA A C 1
ATOM 644 O O . ALA A 1 83 ? 19.344 -34.281 -30.891 1 94.94 83 ALA A O 1
ATOM 645 N N . ASP A 1 84 ? 18.531 -33.344 -29.078 1 93.38 84 ASP A N 1
ATOM 646 C CA . ASP A 1 84 ? 18.531 -32 -29.672 1 93.38 84 ASP A CA 1
ATOM 647 C C . ASP A 1 84 ? 19.344 -31.031 -28.828 1 93.38 84 ASP A C 1
ATOM 649 O O . ASP A 1 84 ? 18.797 -30.062 -28.281 1 93.38 84 ASP A O 1
ATOM 653 N N . PRO A 1 85 ? 20.625 -31.156 -28.859 1 91.38 85 PRO A N 1
ATOM 654 C CA . PRO A 1 85 ? 21.469 -30.266 -28.062 1 91.38 85 PRO A CA 1
ATOM 655 C C . PRO A 1 85 ? 21.406 -28.812 -28.516 1 91.38 85 PRO A C 1
ATOM 657 O O . PRO A 1 85 ? 21.719 -27.891 -27.75 1 91.38 85 PRO A O 1
ATOM 660 N N . HIS A 1 86 ? 21.062 -28.578 -29.703 1 92.44 86 HIS A N 1
ATOM 661 C CA . HIS A 1 86 ? 20.953 -27.219 -30.203 1 92.44 86 HIS A CA 1
ATOM 662 C C . HIS A 1 86 ? 19.891 -26.422 -29.453 1 92.44 86 HIS A C 1
ATOM 664 O O . HIS A 1 86 ? 20.031 -25.219 -29.25 1 92.44 86 HIS A O 1
ATOM 670 N N . SER A 1 87 ? 18.875 -27.125 -29.094 1 92.81 87 SER A N 1
ATOM 671 C CA . SER A 1 87 ? 17.75 -26.438 -28.469 1 92.81 87 SER A CA 1
ATOM 672 C C . SER A 1 87 ? 17.781 -26.609 -26.953 1 92.81 87 SER A C 1
ATOM 674 O O . SER A 1 87 ? 17.328 -25.75 -26.203 1 92.81 87 SER A O 1
ATOM 676 N N . PHE A 1 88 ? 18.359 -27.781 -26.453 1 95.94 88 PHE A N 1
ATOM 677 C CA . PHE A 1 88 ? 18.031 -28.094 -25.062 1 95.94 88 PHE A CA 1
ATOM 678 C C . PHE A 1 88 ? 19.297 -28.5 -24.297 1 95.94 88 PHE A C 1
ATOM 680 O O . PHE A 1 88 ? 19.203 -29.141 -23.25 1 95.94 88 PHE A O 1
ATOM 687 N N . SER A 1 89 ? 20.516 -28.109 -24.688 1 94.25 89 SER A N 1
ATOM 688 C CA . SER A 1 89 ? 21.75 -28.516 -24.031 1 94.25 89 SER A CA 1
ATOM 689 C C . SER A 1 89 ? 21.797 -28.016 -22.578 1 94.25 89 SER A C 1
ATOM 691 O O . SER A 1 89 ? 22.219 -28.734 -21.688 1 94.25 89 SER A O 1
ATOM 693 N N . LYS A 1 90 ? 21.344 -26.797 -22.375 1 93.62 90 LYS A N 1
ATOM 694 C CA . LYS A 1 90 ? 21.375 -26.234 -21.016 1 93.62 90 LYS A CA 1
ATOM 695 C C . LYS A 1 90 ? 20.375 -26.953 -20.109 1 93.62 90 LYS A C 1
ATOM 697 O O . LYS A 1 90 ? 20.688 -27.234 -18.953 1 93.62 90 LYS A O 1
ATOM 702 N N . LEU A 1 91 ? 19.234 -27.156 -20.609 1 95.81 91 LEU A N 1
ATOM 703 C CA . LEU A 1 91 ? 18.219 -27.875 -19.844 1 95.81 91 LEU A CA 1
ATOM 704 C C . LEU A 1 91 ? 18.703 -29.281 -19.5 1 95.81 91 LEU A C 1
ATOM 706 O O . LEU A 1 91 ? 18.531 -29.734 -18.359 1 95.81 91 LEU A O 1
ATOM 710 N N . VAL A 1 92 ? 19.297 -29.969 -20.453 1 95.12 92 VAL A N 1
ATOM 711 C CA . VAL A 1 92 ? 19.797 -31.312 -20.266 1 95.12 92 VAL A CA 1
ATOM 712 C C . VAL A 1 92 ? 20.859 -31.328 -19.156 1 95.12 92 VAL A C 1
ATOM 714 O O . VAL A 1 92 ? 20.875 -32.219 -18.312 1 95.12 92 VAL A O 1
ATOM 717 N N . LYS A 1 93 ? 21.656 -30.328 -19.156 1 92.88 93 LYS A N 1
ATOM 718 C CA . LYS A 1 93 ? 22.688 -30.203 -18.141 1 92.88 93 LYS A CA 1
ATOM 719 C C . LYS A 1 93 ? 22.078 -30.078 -16.75 1 92.88 93 LYS A C 1
ATOM 721 O O . LYS A 1 93 ? 22.562 -30.688 -15.781 1 92.88 93 LYS A O 1
ATOM 726 N N . ILE A 1 94 ? 21.047 -29.312 -16.625 1 92.62 94 ILE A N 1
ATOM 727 C CA . ILE A 1 94 ? 20.375 -29.109 -15.352 1 92.62 94 ILE A CA 1
ATOM 728 C C . ILE A 1 94 ? 19.75 -30.422 -14.883 1 92.62 94 ILE A C 1
ATOM 730 O O . ILE A 1 94 ? 19.875 -30.797 -13.719 1 92.62 94 ILE A O 1
ATOM 734 N N . ILE A 1 95 ? 19.125 -31.141 -15.781 1 94.94 95 ILE A N 1
ATOM 735 C CA . ILE A 1 95 ? 18.453 -32.406 -15.461 1 94.94 95 ILE A CA 1
ATOM 736 C C . ILE A 1 95 ? 19.484 -33.438 -15.023 1 94.94 95 ILE A C 1
ATOM 738 O O . ILE A 1 95 ? 19.266 -34.188 -14.062 1 94.94 95 ILE A O 1
ATOM 742 N N . GLU A 1 96 ? 20.578 -33.469 -15.703 1 93.12 96 GLU A N 1
ATOM 743 C CA . GLU A 1 96 ? 21.641 -34.406 -15.344 1 93.12 96 GLU A CA 1
ATOM 744 C C . GLU A 1 96 ? 22.219 -34.062 -13.961 1 93.12 96 GLU A C 1
ATOM 746 O O . GLU A 1 96 ? 22.516 -34.969 -13.18 1 93.12 96 GLU A O 1
ATOM 751 N N . PHE A 1 97 ? 22.359 -32.781 -13.789 1 90.19 97 PHE A N 1
ATOM 752 C CA . PHE A 1 97 ? 22.844 -32.344 -12.492 1 90.19 97 PHE A CA 1
ATOM 753 C C . PHE A 1 97 ? 21.906 -32.781 -11.375 1 90.19 97 PHE A C 1
ATOM 755 O O . PHE A 1 97 ? 22.344 -33.312 -10.352 1 90.19 97 PHE A O 1
ATOM 762 N N . GLU A 1 98 ? 20.672 -32.5 -11.562 1 90.44 98 GLU A N 1
ATOM 763 C CA . GLU A 1 98 ? 19.688 -32.844 -10.555 1 90.44 98 GLU A CA 1
ATOM 764 C C . GLU A 1 98 ? 19.562 -34.344 -10.398 1 90.44 98 GLU A C 1
ATOM 766 O O . GLU A 1 98 ? 19.594 -34.875 -9.281 1 90.44 98 GLU A O 1
ATOM 771 N N . GLY A 1 99 ? 19.422 -35.156 -11.461 1 89.94 99 GLY A N 1
ATOM 772 C CA . GLY A 1 99 ? 19.531 -36.594 -11.508 1 89.94 99 GLY A CA 1
ATOM 773 C C . GLY A 1 99 ? 18.203 -37.312 -11.352 1 89.94 99 GLY A C 1
ATOM 774 O O . GLY A 1 99 ? 17.797 -38.094 -12.227 1 89.94 99 GLY A O 1
ATOM 775 N N . LYS A 1 100 ? 17.375 -37 -10.414 1 89.75 100 LYS A N 1
ATOM 776 C CA . LYS A 1 100 ? 16.172 -37.75 -10.078 1 89.75 100 LYS A CA 1
ATOM 777 C C . LYS A 1 100 ? 15.094 -37.531 -11.141 1 89.75 100 LYS A C 1
ATOM 779 O O . LYS A 1 100 ? 14.266 -38.438 -11.367 1 89.75 100 LYS A O 1
ATOM 784 N N . ALA A 1 101 ? 15.125 -36.406 -11.797 1 93 101 ALA A N 1
ATOM 785 C CA . ALA A 1 101 ? 14.117 -36.125 -12.82 1 93 101 ALA A CA 1
ATOM 786 C C . ALA A 1 101 ? 14.227 -37.094 -13.992 1 93 101 ALA A C 1
ATOM 788 O O . ALA A 1 101 ? 13.242 -37.312 -14.703 1 93 101 ALA A O 1
ATOM 789 N N . ILE A 1 102 ? 15.352 -37.656 -14.227 1 94 102 ILE A N 1
ATOM 790 C CA . ILE A 1 102 ? 15.57 -38.594 -15.312 1 94 102 ILE A CA 1
ATOM 791 C C . ILE A 1 102 ? 14.672 -39.844 -15.125 1 94 102 ILE A C 1
ATOM 793 O O . ILE A 1 102 ? 14.164 -40.406 -16.094 1 94 102 ILE A O 1
ATOM 797 N N . ASP A 1 103 ? 14.445 -40.156 -13.906 1 91.25 103 ASP A N 1
ATOM 798 C CA . ASP A 1 103 ? 13.648 -41.344 -13.594 1 91.25 103 ASP A CA 1
ATOM 799 C C . ASP A 1 103 ? 12.25 -41.25 -14.195 1 91.25 103 ASP A C 1
ATOM 801 O O . ASP A 1 103 ? 11.734 -42.219 -14.766 1 91.25 103 ASP A O 1
ATOM 805 N N . TYR A 1 104 ? 11.641 -40.094 -14.117 1 90.19 104 TYR A N 1
ATOM 806 C CA . TYR A 1 104 ? 10.281 -39.969 -14.648 1 90.19 104 TYR A CA 1
ATOM 807 C C . TYR A 1 104 ? 10.305 -39.5 -16.094 1 90.19 104 TYR A C 1
ATOM 809 O O . TYR A 1 104 ? 9.422 -39.875 -16.875 1 90.19 104 TYR A O 1
ATOM 817 N N . LEU A 1 105 ? 11.297 -38.781 -16.531 1 95.44 105 LEU A N 1
ATOM 818 C CA . LEU A 1 105 ? 11.367 -38.281 -17.906 1 95.44 105 LEU A CA 1
ATOM 819 C C . LEU A 1 105 ? 11.734 -39.406 -18.859 1 95.44 105 LEU A C 1
ATOM 821 O O . LEU A 1 105 ? 11.406 -39.344 -20.047 1 95.44 105 LEU A O 1
ATOM 825 N N . ASP A 1 106 ? 12.391 -40.5 -18.344 1 94.88 106 ASP A N 1
ATOM 826 C CA . ASP A 1 106 ? 12.859 -41.594 -19.188 1 94.88 106 ASP A CA 1
ATOM 827 C C . ASP A 1 106 ? 12.016 -42.844 -18.969 1 94.88 106 ASP A C 1
ATOM 829 O O . ASP A 1 106 ? 12.32 -43.906 -19.531 1 94.88 106 ASP A O 1
ATOM 833 N N . ASP A 1 107 ? 11.047 -42.719 -18.141 1 92.69 107 ASP A N 1
ATOM 834 C CA . ASP A 1 107 ? 10.188 -43.875 -17.875 1 92.69 107 ASP A CA 1
ATOM 835 C C . ASP A 1 107 ? 9.211 -44.125 -19.016 1 92.69 107 ASP A C 1
ATOM 837 O O . ASP A 1 107 ? 8.273 -43.344 -19.219 1 92.69 107 ASP A O 1
ATOM 841 N N . LYS A 1 108 ? 9.273 -45.25 -19.656 1 90.88 108 LYS A N 1
ATOM 842 C CA . LYS A 1 108 ? 8.508 -45.562 -20.859 1 90.88 108 LYS A CA 1
ATOM 843 C C . LYS A 1 108 ? 7.059 -45.906 -20.516 1 90.88 108 LYS A C 1
ATOM 845 O O . LYS A 1 108 ? 6.188 -45.875 -21.391 1 90.88 108 LYS A O 1
ATOM 850 N N . ASP A 1 109 ? 6.836 -46.156 -19.312 1 90.69 109 ASP A N 1
ATOM 851 C CA . ASP A 1 109 ? 5.508 -46.625 -18.906 1 90.69 109 ASP A CA 1
ATOM 852 C C . ASP A 1 109 ? 4.641 -45.438 -18.453 1 90.69 109 ASP A C 1
ATOM 854 O O . ASP A 1 109 ? 3.434 -45.594 -18.266 1 90.69 109 ASP A O 1
ATOM 858 N N . LEU A 1 110 ? 5.254 -44.281 -18.281 1 91.94 110 LEU A N 1
ATOM 859 C CA . LEU A 1 110 ? 4.508 -43.125 -17.844 1 91.94 110 LEU A CA 1
ATOM 860 C C . LEU A 1 110 ? 3.959 -42.344 -19.031 1 91.94 110 LEU A C 1
ATOM 862 O O . LEU A 1 110 ? 4.426 -42.531 -20.156 1 91.94 110 LEU A O 1
ATOM 866 N N . GLN A 1 111 ? 2.879 -41.688 -18.812 1 94.88 111 GLN A N 1
ATOM 867 C CA . GLN A 1 111 ? 2.336 -40.688 -19.734 1 94.88 111 GLN A CA 1
ATOM 868 C C . GLN A 1 111 ? 2.277 -39.312 -19.078 1 94.88 111 GLN A C 1
ATOM 870 O O . GLN A 1 111 ? 1.364 -39.031 -18.297 1 94.88 111 GLN A O 1
ATOM 875 N N . ILE A 1 112 ? 3.307 -38.469 -19.469 1 96.5 112 ILE A N 1
ATOM 876 C CA . ILE A 1 112 ? 3.455 -37.188 -18.766 1 96.5 112 ILE A CA 1
ATOM 877 C C . ILE A 1 112 ? 3.578 -36.062 -19.766 1 96.5 112 ILE A C 1
ATOM 879 O O . ILE A 1 112 ? 3.643 -36.281 -20.969 1 96.5 112 ILE A O 1
ATOM 883 N N . THR A 1 113 ? 3.471 -34.812 -19.328 1 97.81 113 THR A N 1
ATOM 884 C CA . THR A 1 113 ? 3.764 -33.594 -20.062 1 97.81 113 THR A CA 1
ATOM 885 C C . THR A 1 113 ? 4.938 -32.844 -19.422 1 97.81 113 THR A C 1
ATOM 887 O O . THR A 1 113 ? 5.051 -32.781 -18.203 1 97.81 113 THR A O 1
ATOM 890 N N . PHE A 1 114 ? 5.836 -32.406 -20.188 1 98.25 114 PHE A N 1
ATOM 891 C CA . PHE A 1 114 ? 6.961 -31.625 -19.672 1 98.25 114 PHE A CA 1
ATOM 892 C C . PHE A 1 114 ? 7.109 -30.328 -20.453 1 98.25 114 PHE A C 1
ATOM 894 O O . PHE A 1 114 ? 7.117 -30.328 -21.688 1 98.25 114 PHE A O 1
ATOM 901 N N . PHE A 1 115 ? 7.129 -29.188 -19.75 1 98.12 115 PHE A N 1
ATOM 902 C CA . PHE A 1 115 ? 7.418 -27.906 -20.359 1 98.12 115 PHE A CA 1
ATOM 903 C C . PHE A 1 115 ? 8.922 -27.641 -20.406 1 98.12 115 PHE A C 1
ATOM 905 O O . PHE A 1 115 ? 9.547 -27.422 -19.359 1 98.12 115 PHE A O 1
ATOM 912 N N . ALA A 1 116 ? 9.484 -27.609 -21.609 1 97.62 116 ALA A N 1
ATOM 913 C CA . ALA A 1 116 ? 10.93 -27.578 -21.781 1 97.62 116 ALA A CA 1
ATOM 914 C C . ALA A 1 116 ? 11.391 -26.203 -22.25 1 97.62 116 ALA A C 1
ATOM 916 O O . ALA A 1 116 ? 11.164 -25.812 -23.406 1 97.62 116 ALA A O 1
ATOM 917 N N . PRO A 1 117 ? 12.055 -25.484 -21.359 1 96.12 117 PRO A N 1
ATOM 918 C CA . PRO A 1 117 ? 12.672 -24.25 -21.859 1 96.12 117 PRO A CA 1
ATOM 919 C C . PRO A 1 117 ? 13.891 -24.516 -22.75 1 96.12 117 PRO A C 1
ATOM 921 O O . PRO A 1 117 ? 14.664 -25.438 -22.484 1 96.12 117 PRO A O 1
ATOM 924 N N . ASN A 1 118 ? 14.016 -23.75 -23.75 1 93.06 118 ASN A N 1
ATOM 925 C CA . ASN A 1 118 ? 15.156 -23.938 -24.641 1 93.06 118 ASN A CA 1
ATOM 926 C C . ASN A 1 118 ? 16.375 -23.156 -24.156 1 93.06 118 ASN A C 1
ATOM 928 O O . ASN A 1 118 ? 16.344 -22.531 -23.109 1 93.06 118 ASN A O 1
ATOM 932 N N . ASN A 1 119 ? 17.406 -23.25 -24.938 1 92.56 119 ASN A N 1
ATOM 933 C CA . ASN A 1 119 ? 18.672 -22.625 -24.547 1 92.56 119 ASN A CA 1
ATOM 934 C C . ASN A 1 119 ? 18.531 -21.109 -24.453 1 92.56 119 ASN A C 1
ATOM 936 O O . ASN A 1 119 ? 19.125 -20.484 -23.562 1 92.56 119 ASN A O 1
ATOM 940 N N . ASP A 1 120 ? 17.75 -20.516 -25.297 1 89.25 120 ASP A N 1
ATOM 941 C CA . ASP A 1 120 ? 17.531 -19.062 -25.266 1 89.25 120 ASP A CA 1
ATOM 942 C C . ASP A 1 120 ? 16.812 -18.641 -23.984 1 89.25 120 ASP A C 1
ATOM 944 O O . ASP A 1 120 ? 17.141 -17.625 -23.375 1 89.25 120 ASP A O 1
ATOM 948 N N . ALA A 1 121 ? 15.836 -19.453 -23.625 1 90 121 ALA A N 1
ATOM 949 C CA . ALA A 1 121 ? 15.055 -19.188 -22.422 1 90 121 ALA A CA 1
ATOM 950 C C . ALA A 1 121 ? 15.93 -19.266 -21.172 1 90 121 ALA A C 1
ATOM 952 O O . ALA A 1 121 ? 15.633 -18.641 -20.156 1 90 121 ALA A O 1
ATOM 953 N N . LEU A 1 122 ? 16.969 -20.047 -21.25 1 90.56 122 LEU A N 1
ATOM 954 C CA . LEU A 1 122 ? 17.812 -20.281 -20.094 1 90.56 122 LEU A CA 1
ATOM 955 C C . LEU A 1 122 ? 19.062 -19.422 -20.141 1 90.56 122 LEU A C 1
ATOM 957 O O . LEU A 1 122 ? 19.938 -19.516 -19.266 1 90.56 122 LEU A O 1
ATOM 961 N N . THR A 1 123 ? 19.266 -18.562 -21.156 1 79.06 123 THR A N 1
ATOM 962 C CA . THR A 1 123 ? 20.406 -17.656 -21.281 1 79.06 123 THR A CA 1
ATOM 963 C C . THR A 1 123 ? 20 -16.219 -20.969 1 79.06 123 THR A C 1
ATOM 965 O O . THR A 1 123 ? 19.031 -15.703 -21.547 1 79.06 123 THR A O 1
ATOM 968 N N . PRO A 1 124 ? 20.672 -15.758 -19.906 1 62.38 124 PRO A N 1
ATOM 969 C CA . PRO A 1 124 ? 20.344 -14.352 -19.641 1 62.38 124 PRO A CA 1
ATOM 970 C C . PRO A 1 124 ? 20.703 -13.438 -20.812 1 62.38 124 PRO A C 1
ATOM 972 O O . PRO A 1 124 ? 21.609 -13.75 -21.578 1 62.38 124 PRO A O 1
ATOM 975 N N . PRO A 1 125 ? 19.922 -12.586 -21.172 1 50.47 125 PRO A N 1
ATOM 976 C CA . PRO A 1 125 ? 20.312 -11.688 -22.266 1 50.47 125 PRO A CA 1
ATOM 977 C C . PRO A 1 125 ? 21.719 -11.117 -22.078 1 50.47 125 PRO A C 1
ATOM 979 O O . PRO A 1 125 ? 22.172 -10.938 -20.938 1 50.47 125 PRO A O 1
ATOM 982 N N . GLU A 1 126 ? 22.562 -11.406 -23.078 1 45.5 126 GLU A N 1
ATOM 983 C CA . GLU A 1 126 ? 23.984 -11.07 -23.172 1 45.5 126 GLU A CA 1
ATOM 984 C C . GLU A 1 126 ? 24.266 -9.703 -22.531 1 45.5 126 GLU A C 1
ATOM 986 O O . GLU A 1 126 ? 23.641 -8.703 -22.906 1 45.5 126 GLU A O 1
ATOM 991 N N . HIS A 1 127 ? 24.234 -9.57 -21.406 1 41.84 127 HIS A N 1
ATOM 992 C CA . HIS A 1 127 ? 24.844 -8.312 -21 1 41.84 127 HIS A CA 1
ATOM 993 C C . HIS A 1 127 ? 26.344 -8.32 -21.266 1 41.84 127 HIS A C 1
ATOM 995 O O . HIS A 1 127 ? 27.016 -9.344 -21.078 1 41.84 127 HIS A O 1
ATOM 1001 N N . ARG A 1 128 ? 26.812 -7.633 -22.203 1 34.41 128 ARG A N 1
ATOM 1002 C CA . ARG A 1 128 ? 28.25 -7.43 -22.375 1 34.41 128 ARG A CA 1
ATOM 1003 C C . ARG A 1 128 ? 28.953 -7.23 -21.031 1 34.41 128 ARG A C 1
ATOM 1005 O O . ARG A 1 128 ? 29.422 -6.133 -20.734 1 34.41 128 ARG A O 1
ATOM 1012 N N . HIS A 1 129 ? 28.359 -7.465 -19.875 1 35.88 129 HIS A N 1
ATOM 1013 C CA . HIS A 1 129 ? 29.219 -7.008 -18.797 1 35.88 129 HIS A CA 1
ATOM 1014 C C . HIS A 1 129 ? 30.516 -7.793 -18.75 1 35.88 129 HIS A C 1
ATOM 1016 O O . HIS A 1 129 ? 30.562 -8.961 -19.156 1 35.88 129 HIS A O 1
ATOM 1022 N N . HIS A 1 130 ? 31.578 -7.125 -18.781 1 32.91 130 HIS A N 1
ATOM 1023 C CA . HIS A 1 130 ? 32.938 -7.453 -18.344 1 32.91 130 HIS A CA 1
ATOM 1024 C C . HIS A 1 130 ? 32.906 -8.32 -17.094 1 32.91 130 HIS A C 1
ATOM 1026 O O . HIS A 1 130 ? 31.969 -8.234 -16.297 1 32.91 130 HIS A O 1
ATOM 1032 N N . HIS A 1 131 ? 33.656 -9.43 -17.047 1 33 131 HIS A N 1
ATOM 1033 C CA . HIS A 1 131 ? 34.125 -10.406 -16.062 1 33 131 HIS A CA 1
ATOM 1034 C C . HIS A 1 131 ? 34.312 -9.758 -14.703 1 33 131 HIS A C 1
ATOM 1036 O O . HIS A 1 131 ? 35.406 -9.266 -14.398 1 33 131 HIS A O 1
ATOM 1042 N N . HIS A 1 132 ? 33.625 -8.812 -14.25 1 33.72 132 HIS A N 1
ATOM 1043 C CA . HIS A 1 132 ? 34.188 -8.531 -12.938 1 33.72 132 HIS A CA 1
ATOM 1044 C C . HIS A 1 132 ? 34.156 -9.766 -12.039 1 33.72 132 HIS A C 1
ATOM 1046 O O . HIS A 1 132 ? 33.188 -10.531 -12.07 1 33.72 132 HIS A O 1
ATOM 1052 N N . ASP A 1 133 ? 35.25 -10.352 -11.625 1 33.62 133 ASP A N 1
ATOM 1053 C CA . ASP A 1 133 ? 35.781 -11.391 -10.75 1 33.62 133 ASP A CA 1
ATOM 1054 C C . ASP A 1 133 ? 34.969 -11.5 -9.461 1 33.62 133 ASP A C 1
ATOM 1056 O O . ASP A 1 133 ? 35.406 -12.109 -8.484 1 33.62 133 ASP A O 1
ATOM 1060 N N . GLY A 1 134 ? 34.031 -10.578 -9.133 1 36.78 134 GLY A N 1
ATOM 1061 C CA . GLY A 1 134 ? 33.625 -10.75 -7.75 1 36.78 134 GLY A CA 1
ATOM 1062 C C . GLY A 1 134 ? 32.812 -12.008 -7.531 1 36.78 134 GLY A C 1
ATOM 1063 O O . GLY A 1 134 ? 32.156 -12.5 -8.453 1 36.78 134 GLY A O 1
ATOM 1064 N N . ASP A 1 135 ? 33.062 -12.93 -6.551 1 38.81 135 ASP A N 1
ATOM 1065 C CA . ASP A 1 135 ? 32.469 -14.125 -5.949 1 38.81 135 ASP A CA 1
ATOM 1066 C C . ASP A 1 135 ? 30.953 -14.031 -5.871 1 38.81 135 ASP A C 1
ATOM 1068 O O . ASP A 1 135 ? 30.422 -13.414 -4.949 1 38.81 135 ASP A O 1
ATOM 1072 N N . HIS A 1 136 ? 30.25 -13.883 -6.918 1 46.38 136 HIS A N 1
ATOM 1073 C CA . HIS A 1 136 ? 28.797 -13.984 -7.016 1 46.38 136 HIS A CA 1
ATOM 1074 C C . HIS A 1 136 ? 28.297 -15.242 -6.316 1 46.38 136 HIS A C 1
ATOM 1076 O O . HIS A 1 136 ? 28.672 -16.359 -6.684 1 46.38 136 HIS A O 1
ATOM 1082 N N . ASP A 1 137 ? 27.906 -15.211 -5.125 1 54.06 137 ASP A N 1
ATOM 1083 C CA . ASP A 1 137 ? 27.344 -16.328 -4.379 1 54.06 137 ASP A CA 1
ATOM 1084 C C . ASP A 1 137 ? 26.125 -16.906 -5.094 1 54.06 137 ASP A C 1
ATOM 1086 O O . ASP A 1 137 ? 25.016 -16.375 -4.957 1 54.06 137 ASP A O 1
ATOM 1090 N N . SER A 1 138 ? 26.422 -17.75 -6.004 1 61.59 138 SER A N 1
ATOM 1091 C CA . SER A 1 138 ? 25.422 -18.469 -6.801 1 61.59 138 SER A CA 1
ATOM 1092 C C . SER A 1 138 ? 24.297 -19 -5.926 1 61.59 138 SER A C 1
ATOM 1094 O O . SER A 1 138 ? 23.141 -19.031 -6.352 1 61.59 138 SER A O 1
ATOM 1096 N N . LEU A 1 139 ? 24.641 -19.234 -4.715 1 59.12 139 LEU A N 1
ATOM 1097 C CA . LEU A 1 139 ? 23.609 -19.781 -3.842 1 59.12 139 LEU A CA 1
ATOM 1098 C C . LEU A 1 139 ? 22.609 -18.703 -3.436 1 59.12 139 LEU A C 1
ATOM 1100 O O . LEU A 1 139 ? 21.406 -18.922 -3.43 1 59.12 139 LEU A O 1
ATOM 1104 N N . ALA A 1 140 ? 23.141 -17.594 -3.186 1 57.38 140 ALA A N 1
ATOM 1105 C CA . ALA A 1 140 ? 22.266 -16.484 -2.803 1 57.38 140 ALA A CA 1
ATOM 1106 C C . ALA A 1 140 ? 21.312 -16.109 -3.938 1 57.38 140 ALA A C 1
ATOM 1108 O O . ALA A 1 140 ? 20.125 -15.891 -3.711 1 57.38 140 ALA A O 1
ATOM 1109 N N . GLU A 1 141 ? 21.859 -16.172 -5.098 1 62.75 141 GLU A N 1
ATOM 1110 C CA . GLU A 1 141 ? 21.047 -15.844 -6.266 1 62.75 141 GLU A CA 1
ATOM 1111 C C . GLU A 1 141 ? 19.938 -16.875 -6.465 1 62.75 141 GLU A C 1
ATOM 1113 O O . GLU A 1 141 ? 18.797 -16.516 -6.77 1 62.75 141 GLU A O 1
ATOM 1118 N N . LEU A 1 142 ? 20.328 -18.078 -6.285 1 62.94 142 LEU A N 1
ATOM 1119 C CA . LEU A 1 142 ? 19.375 -19.156 -6.5 1 62.94 142 LEU A CA 1
ATOM 1120 C C . LEU A 1 142 ? 18.266 -19.125 -5.445 1 62.94 142 LEU A C 1
ATOM 1122 O O . LEU A 1 142 ? 17.109 -19.375 -5.75 1 62.94 142 LEU A O 1
ATOM 1126 N N . LEU A 1 143 ? 18.672 -18.844 -4.266 1 59.31 143 LEU A N 1
ATOM 1127 C CA . LEU A 1 143 ? 17.688 -18.797 -3.188 1 59.31 143 LEU A CA 1
ATOM 1128 C C . LEU A 1 143 ? 16.703 -17.656 -3.4 1 59.31 143 LEU A C 1
ATOM 1130 O O . LEU A 1 143 ? 15.523 -17.781 -3.057 1 59.31 143 LEU A O 1
ATOM 1134 N N . HIS A 1 144 ? 17.281 -16.75 -4.113 1 57.06 144 HIS A N 1
ATOM 1135 C CA . HIS A 1 144 ? 16.469 -15.562 -4.363 1 57.06 144 HIS A CA 1
ATOM 1136 C C . HIS A 1 144 ? 15.57 -15.758 -5.586 1 57.06 144 HIS A C 1
ATOM 1138 O O . HIS A 1 144 ? 14.461 -15.227 -5.641 1 57.06 144 HIS A O 1
ATOM 1144 N N . ASN A 1 145 ? 16.094 -16.406 -6.547 1 61.22 145 ASN A N 1
ATOM 1145 C CA . ASN A 1 145 ? 15.375 -16.703 -7.785 1 61.22 145 ASN A CA 1
ATOM 1146 C C . ASN A 1 145 ? 15.539 -18.156 -8.195 1 61.22 145 ASN A C 1
ATOM 1148 O O . ASN A 1 145 ? 16.344 -18.484 -9.062 1 61.22 145 ASN A O 1
ATOM 1152 N N . PRO A 1 146 ? 14.648 -18.922 -7.605 1 64 146 PRO A N 1
ATOM 1153 C CA . PRO A 1 146 ? 14.781 -20.344 -7.922 1 64 146 PRO A CA 1
ATOM 1154 C C . PRO A 1 146 ? 14.211 -20.703 -9.297 1 64 146 PRO A C 1
ATOM 1156 O O . PRO A 1 146 ? 13.102 -21.234 -9.391 1 64 146 PRO A O 1
ATOM 1159 N N . SER A 1 147 ? 15.016 -20.359 -10.312 1 73.38 147 SER A N 1
ATOM 1160 C CA . SER A 1 147 ? 14.617 -20.641 -11.688 1 73.38 147 SER A CA 1
ATOM 1161 C C . SER A 1 147 ? 15.664 -21.5 -12.406 1 73.38 147 SER A C 1
ATOM 1163 O O . SER A 1 147 ? 16.797 -21.594 -11.953 1 73.38 147 SER A O 1
ATOM 1165 N N . LEU A 1 148 ? 15.18 -22.172 -13.398 1 80.75 148 LEU A N 1
ATOM 1166 C CA . LEU A 1 148 ? 16.109 -22.969 -14.203 1 80.75 148 LEU A CA 1
ATOM 1167 C C . LEU A 1 148 ? 17.172 -22.078 -14.844 1 80.75 148 LEU A C 1
ATOM 1169 O O . LEU A 1 148 ? 18.297 -22.516 -15.055 1 80.75 148 LEU A O 1
ATOM 1173 N N . GLN A 1 149 ? 16.781 -20.875 -15.008 1 76.94 149 GLN A N 1
ATOM 1174 C CA . GLN A 1 149 ? 17.75 -19.938 -15.562 1 76.94 149 GLN A CA 1
ATOM 1175 C C . GLN A 1 149 ? 18.875 -19.656 -14.57 1 76.94 149 GLN A C 1
ATOM 1177 O O . GLN A 1 149 ? 20.047 -19.719 -14.93 1 76.94 149 GLN A O 1
ATOM 1182 N N . THR A 1 150 ? 18.484 -19.375 -13.375 1 74.38 150 THR A N 1
ATOM 1183 C CA . THR A 1 150 ? 19.484 -19.109 -12.344 1 74.38 150 THR A CA 1
ATOM 1184 C C . THR A 1 150 ? 20.344 -20.344 -12.102 1 74.38 150 THR A C 1
ATOM 1186 O O . THR A 1 150 ? 21.547 -20.234 -11.891 1 74.38 150 THR A O 1
ATOM 1189 N N . LEU A 1 151 ? 19.719 -21.453 -12.164 1 75.25 151 LEU A N 1
ATOM 1190 C CA . LEU A 1 151 ? 20.438 -22.719 -12 1 75.25 151 LEU A CA 1
ATOM 1191 C C . LEU A 1 151 ? 21.438 -22.938 -13.141 1 75.25 151 LEU A C 1
ATOM 1193 O O . LEU A 1 151 ? 22.578 -23.328 -12.906 1 75.25 151 LEU A O 1
ATOM 1197 N N . SER A 1 152 ? 21 -22.719 -14.297 1 80.5 152 SER A N 1
ATOM 1198 C CA . SER A 1 152 ? 21.859 -22.859 -15.469 1 80.5 152 SER A CA 1
ATOM 1199 C C . SER A 1 152 ? 23.094 -21.953 -15.344 1 80.5 152 SER A C 1
ATOM 1201 O O . SER A 1 152 ? 24.219 -22.406 -15.578 1 80.5 152 SER A O 1
ATOM 1203 N N . ASN A 1 153 ? 22.906 -20.766 -14.93 1 75.62 153 ASN A N 1
ATOM 1204 C CA . ASN A 1 153 ? 24 -19.812 -14.75 1 75.62 153 ASN A CA 1
ATOM 1205 C C . ASN A 1 153 ? 24.969 -20.281 -13.656 1 75.62 153 ASN A C 1
ATOM 1207 O O . ASN A 1 153 ? 26.188 -20.156 -13.805 1 75.62 153 ASN A O 1
ATOM 1211 N N . ALA A 1 154 ? 24.344 -20.734 -12.609 1 73.94 154 ALA A N 1
ATOM 1212 C CA . ALA A 1 154 ? 25.156 -21.219 -11.5 1 73.94 154 ALA A CA 1
ATOM 1213 C C . ALA A 1 154 ? 26.031 -22.391 -11.93 1 73.94 154 ALA A C 1
ATOM 1215 O O . ALA A 1 154 ? 27.203 -22.453 -11.562 1 73.94 154 ALA A O 1
ATOM 1216 N N . LEU A 1 155 ? 25.547 -23.281 -12.688 1 76.56 155 LEU A N 1
ATOM 1217 C CA . LEU A 1 155 ? 26.266 -24.453 -13.156 1 76.56 155 LEU A CA 1
ATOM 1218 C C . LEU A 1 155 ? 27.391 -24.062 -14.117 1 76.56 155 LEU A C 1
ATOM 1220 O O . LEU A 1 155 ? 28.438 -24.703 -14.141 1 76.56 155 LEU A O 1
ATOM 1224 N N . GLU A 1 156 ? 27.141 -23.078 -14.898 1 76.88 156 GLU A N 1
ATOM 1225 C CA . GLU A 1 156 ? 28.156 -22.594 -15.82 1 76.88 156 GLU A CA 1
ATOM 1226 C C . GLU A 1 156 ? 29.266 -21.859 -15.07 1 76.88 156 GLU A C 1
ATOM 1228 O O . GLU A 1 156 ? 30.453 -21.969 -15.43 1 76.88 156 GLU A O 1
ATOM 1233 N N . ALA A 1 157 ? 28.844 -21.125 -14.031 1 72.38 157 ALA A N 1
ATOM 1234 C CA . ALA A 1 157 ? 29.797 -20.328 -13.266 1 72.38 157 ALA A CA 1
ATOM 1235 C C . ALA A 1 157 ? 30.641 -21.219 -12.352 1 72.38 157 ALA A C 1
ATOM 1237 O O . ALA A 1 157 ? 31.797 -20.906 -12.055 1 72.38 157 ALA A O 1
ATOM 1238 N N . GLU A 1 158 ? 30 -22.266 -11.859 1 73.81 158 GLU A N 1
ATOM 1239 C CA . GLU A 1 158 ? 30.688 -23.172 -10.938 1 73.81 158 GLU A CA 1
ATOM 1240 C C . GLU A 1 158 ? 30.656 -24.609 -11.445 1 73.81 158 GLU A C 1
ATOM 1242 O O . GLU A 1 158 ? 29.906 -25.438 -10.93 1 73.81 158 GLU A O 1
ATOM 1247 N N . PRO A 1 159 ? 31.547 -24.938 -12.289 1 70.38 159 PRO A N 1
ATOM 1248 C CA . PRO A 1 159 ? 31.562 -26.281 -12.867 1 70.38 159 PRO A CA 1
ATOM 1249 C C . PRO A 1 159 ? 31.812 -27.375 -11.828 1 70.38 159 PRO A C 1
ATOM 1251 O O . PRO A 1 159 ? 31.516 -28.547 -12.07 1 70.38 159 PRO A O 1
ATOM 1254 N N . SER A 1 160 ? 32.344 -26.891 -10.648 1 69.94 160 SER A N 1
ATOM 1255 C CA . SER A 1 160 ? 32.625 -27.844 -9.586 1 69.94 160 SER A CA 1
ATOM 1256 C C . SER A 1 160 ? 31.328 -28.484 -9.078 1 69.94 160 SER A C 1
ATOM 1258 O O . SER A 1 160 ? 31.359 -29.578 -8.484 1 69.94 160 SER A O 1
ATOM 1260 N N . LEU A 1 161 ? 30.266 -27.812 -9.344 1 71.81 161 LEU A N 1
ATOM 1261 C CA . LEU A 1 161 ? 28.969 -28.359 -8.93 1 71.81 161 LEU A CA 1
ATOM 1262 C C . LEU A 1 161 ? 28.641 -29.625 -9.711 1 71.81 161 LEU A C 1
ATOM 1264 O O . LEU A 1 161 ? 27.859 -30.469 -9.242 1 71.81 161 LEU A O 1
ATOM 1268 N N . LEU A 1 162 ? 29.219 -29.781 -10.914 1 67 162 LEU A N 1
ATOM 1269 C CA . LEU A 1 162 ? 28.922 -30.922 -11.781 1 67 162 LEU A CA 1
ATOM 1270 C C . LEU A 1 162 ? 29.906 -32.062 -11.516 1 67 162 LEU A C 1
ATOM 1272 O O . LEU A 1 162 ? 29.688 -33.188 -11.977 1 67 162 LEU A O 1
ATOM 1276 N N . ALA A 1 163 ? 31.047 -31.766 -10.805 1 62.09 163 ALA A N 1
ATOM 1277 C CA . ALA A 1 163 ? 32.094 -32.781 -10.578 1 62.09 163 ALA A CA 1
ATOM 1278 C C . ALA A 1 163 ? 31.625 -33.844 -9.594 1 62.09 163 ALA A C 1
ATOM 1280 O O . ALA A 1 163 ? 30.875 -33.531 -8.656 1 62.09 163 ALA A O 1
ATOM 1281 N N . GLU A 1 164 ? 31.75 -35.156 -10.008 1 57.5 164 GLU A N 1
ATOM 1282 C CA . GLU A 1 164 ? 31.422 -36.312 -9.148 1 57.5 164 GLU A CA 1
ATOM 1283 C C . GLU A 1 164 ? 32.188 -36.219 -7.824 1 57.5 164 GLU A C 1
ATOM 1285 O O . GLU A 1 164 ? 33.281 -35.688 -7.766 1 57.5 164 GLU A O 1
ATOM 1290 N N . ASP A 1 165 ? 31.594 -36.219 -6.637 1 51.81 165 ASP A N 1
ATOM 1291 C CA . ASP A 1 165 ? 32.25 -36.281 -5.332 1 51.81 165 ASP A CA 1
ATOM 1292 C C . ASP A 1 165 ? 33.406 -37.25 -5.348 1 51.81 165 ASP A C 1
ATOM 1294 O O . ASP A 1 165 ? 33.219 -38.469 -5.375 1 51.81 165 ASP A O 1
ATOM 1298 N N . GLU A 1 166 ? 34.344 -37.281 -6.176 1 42.97 166 GLU A N 1
ATOM 1299 C CA . GLU A 1 166 ? 35.469 -38.219 -5.922 1 42.97 166 GLU A CA 1
ATOM 1300 C C . GLU A 1 166 ? 36 -38.031 -4.504 1 42.97 166 GLU A C 1
ATOM 1302 O O . GLU A 1 166 ? 35.875 -36.969 -3.916 1 42.97 166 GLU A O 1
ATOM 1307 N N . ASP A 1 167 ? 36.406 -39.281 -3.844 1 42.41 167 ASP A N 1
ATOM 1308 C CA . ASP A 1 167 ? 37.219 -39.5 -2.643 1 42.41 167 ASP A CA 1
ATOM 1309 C C . ASP A 1 167 ? 38.438 -38.625 -2.635 1 42.41 167 ASP A C 1
ATOM 1311 O O . ASP A 1 167 ? 39.469 -38.969 -3.189 1 42.41 167 ASP A O 1
ATOM 1315 N N . HIS A 1 168 ? 38.375 -37.562 -2.877 1 36.78 168 HIS A N 1
ATOM 1316 C CA . HIS A 1 168 ? 39.656 -36.844 -2.742 1 36.78 168 HIS A CA 1
ATOM 1317 C C . HIS A 1 168 ? 40.25 -37.062 -1.356 1 36.78 168 HIS A C 1
ATOM 1319 O O . HIS A 1 168 ? 39.875 -36.344 -0.41 1 36.78 168 HIS A O 1
ATOM 1325 N N . LYS A 1 169 ? 40.594 -38.25 -0.927 1 37.09 169 LYS A N 1
ATOM 1326 C CA . LYS A 1 169 ? 41.531 -38.219 0.175 1 37.09 169 LYS A CA 1
ATOM 1327 C C . LYS A 1 169 ? 42.688 -37.25 -0.117 1 37.09 169 LYS A C 1
ATOM 1329 O O . LYS A 1 169 ? 43.438 -36.875 0.788 1 37.09 169 LYS A O 1
ATOM 1334 N N . HIS A 1 170 ? 43.531 -37.656 -1.186 1 33.16 170 HIS A N 1
ATOM 1335 C CA . HIS A 1 170 ? 44.969 -37.406 -0.979 1 33.16 170 HIS A CA 1
ATOM 1336 C C . HIS A 1 170 ? 45.281 -35.906 -1.058 1 33.16 170 HIS A C 1
ATOM 1338 O O . HIS A 1 170 ? 46.312 -35.469 -0.591 1 33.16 170 HIS A O 1
ATOM 1344 N N . HIS A 1 171 ? 45.25 -35.25 -2.348 1 34.09 171 HIS A N 1
ATOM 1345 C CA . HIS A 1 171 ? 46.375 -34.344 -2.496 1 34.09 171 HIS A CA 1
ATOM 1346 C C . HIS A 1 171 ? 46.188 -33.125 -1.604 1 34.09 171 HIS A C 1
ATOM 1348 O O . HIS A 1 171 ? 45.062 -32.688 -1.32 1 34.09 171 HIS A O 1
ATOM 1354 N N . GLY A 1 172 ? 47.281 -32.625 -0.825 1 33.19 172 GLY A N 1
ATOM 1355 C CA . GLY A 1 172 ? 47.781 -31.688 0.177 1 33.19 172 GLY A CA 1
ATOM 1356 C C . GLY A 1 172 ? 47.281 -30.266 -0.042 1 33.19 172 GLY A C 1
ATOM 1357 O O . GLY A 1 172 ? 46.875 -29.594 0.907 1 33.19 172 GLY A O 1
ATOM 1358 N N . HIS A 1 173 ? 47.875 -29.531 -1.092 1 32.66 173 HIS A N 1
ATOM 1359 C CA . HIS A 1 173 ? 48.344 -28.188 -0.755 1 32.66 173 HIS A CA 1
ATOM 1360 C C . HIS A 1 173 ? 47.188 -27.219 -0.592 1 32.66 173 HIS A C 1
ATOM 1362 O O . HIS A 1 173 ? 47.125 -26.469 0.387 1 32.66 173 HIS A O 1
ATOM 1368 N N . HIS A 1 174 ? 46.75 -26.516 -1.788 1 34.66 174 HIS A N 1
ATOM 1369 C CA . HIS A 1 174 ? 46.531 -25.078 -1.692 1 34.66 174 HIS A CA 1
ATOM 1370 C C . HIS A 1 174 ? 45.219 -24.781 -0.954 1 34.66 174 HIS A C 1
ATOM 1372 O O . HIS A 1 174 ? 44.344 -25.641 -0.847 1 34.66 174 HIS A O 1
ATOM 1378 N N . GLY A 1 175 ? 45 -23.5 -0.286 1 35.78 175 GLY A N 1
ATOM 1379 C CA . GLY A 1 175 ? 44.281 -22.641 0.632 1 35.78 175 GLY A CA 1
ATOM 1380 C C . GLY A 1 175 ? 42.812 -22.5 0.297 1 35.78 175 GLY A C 1
ATOM 1381 O O . GLY A 1 175 ? 42.156 -21.594 0.797 1 35.78 175 GLY A O 1
ATOM 1382 N N . ASP A 1 176 ? 42.406 -22.891 -0.854 1 39.28 176 ASP A N 1
ATOM 1383 C CA . ASP A 1 176 ? 41.031 -22.438 -0.998 1 39.28 176 ASP A CA 1
ATOM 1384 C C . ASP A 1 176 ? 40.125 -23.094 0.042 1 39.28 176 ASP A C 1
ATOM 1386 O O . ASP A 1 176 ? 39.969 -24.312 0.047 1 39.28 176 ASP A O 1
ATOM 1390 N N . ASP A 1 177 ? 40.156 -22.578 1.283 1 40.91 177 ASP A N 1
ATOM 1391 C CA . ASP A 1 177 ? 39.469 -22.859 2.543 1 40.91 177 ASP A CA 1
ATOM 1392 C C . ASP A 1 177 ? 38 -23.219 2.307 1 40.91 177 ASP A C 1
ATOM 1394 O O . ASP A 1 177 ? 37.188 -23.156 3.23 1 40.91 177 ASP A O 1
ATOM 1398 N N . ASP A 1 178 ? 37.5 -23.156 1.161 1 51.09 178 ASP A N 1
ATOM 1399 C CA . ASP A 1 178 ? 36.094 -23.531 1.298 1 51.09 178 ASP A CA 1
ATOM 1400 C C . ASP A 1 178 ? 35.938 -24.984 1.758 1 51.09 178 ASP A C 1
ATOM 1402 O O . ASP A 1 178 ? 36.531 -25.875 1.177 1 51.09 178 ASP A O 1
ATOM 1406 N N . ASP A 1 179 ? 35.594 -25.156 3.053 1 58.94 179 ASP A N 1
ATOM 1407 C CA . ASP A 1 179 ? 35.25 -26.375 3.766 1 58.94 179 ASP A CA 1
ATOM 1408 C C . ASP A 1 179 ? 34.5 -27.344 2.865 1 58.94 179 ASP A C 1
ATOM 1410 O O . ASP A 1 179 ? 33.469 -26.984 2.264 1 58.94 179 ASP A O 1
ATOM 1414 N N . PRO A 1 180 ? 35.031 -28.391 2.381 1 63.88 180 PRO A N 1
ATOM 1415 C CA . PRO A 1 180 ? 34.406 -29.422 1.556 1 63.88 180 PRO A CA 1
ATOM 1416 C C . PRO A 1 180 ? 32.969 -29.703 1.994 1 63.88 180 PRO A C 1
ATOM 1418 O O . PRO A 1 180 ? 32.094 -29.984 1.155 1 63.88 180 PRO A O 1
ATOM 1421 N N . GLU A 1 181 ? 32.75 -29.625 3.258 1 66.19 181 GLU A N 1
ATOM 1422 C CA . GLU A 1 181 ? 31.406 -29.891 3.762 1 66.19 181 GLU A CA 1
ATOM 1423 C C . GLU A 1 181 ? 30.422 -28.812 3.32 1 66.19 181 GLU A C 1
ATOM 1425 O O . GLU A 1 181 ? 29.281 -29.094 2.986 1 66.19 181 GLU A O 1
ATOM 1430 N N . LYS A 1 182 ? 30.891 -27.609 3.242 1 65.56 182 LYS A N 1
ATOM 1431 C CA . LYS A 1 182 ? 30.047 -26.5 2.816 1 65.56 182 LYS A CA 1
ATOM 1432 C C . LYS A 1 182 ? 29.703 -26.609 1.334 1 65.56 182 LYS A C 1
ATOM 1434 O O . LYS A 1 182 ? 28.578 -26.312 0.93 1 65.56 182 LYS A O 1
ATOM 1439 N N . LYS A 1 183 ? 30.625 -27.031 0.667 1 68.38 183 LYS A N 1
ATOM 1440 C CA . LYS A 1 183 ? 30.391 -27.188 -0.767 1 68.38 183 LYS A CA 1
ATOM 1441 C C . LYS A 1 183 ? 29.391 -28.297 -1.048 1 68.38 183 LYS A C 1
ATOM 1443 O O . LYS A 1 183 ? 28.531 -28.156 -1.93 1 68.38 183 LYS A O 1
ATOM 1448 N N . LYS A 1 184 ? 29.578 -29.359 -0.322 1 73.19 184 LYS A N 1
ATOM 1449 C CA . LYS A 1 184 ? 28.641 -30.484 -0.48 1 73.19 184 LYS A CA 1
ATOM 1450 C C . LYS A 1 184 ? 27.219 -30.062 -0.124 1 73.19 184 LYS A C 1
ATOM 1452 O O . LYS A 1 184 ? 26.266 -30.422 -0.82 1 73.19 184 LYS A O 1
ATOM 1457 N N . ARG A 1 185 ? 27.125 -29.344 0.908 1 72 185 ARG A N 1
ATOM 1458 C CA . ARG A 1 185 ? 25.812 -28.875 1.342 1 72 185 ARG A CA 1
ATOM 1459 C C . ARG A 1 185 ? 25.203 -27.938 0.305 1 72 185 ARG A C 1
ATOM 1461 O O . ARG A 1 185 ? 24 -28.016 0.014 1 72 185 ARG A O 1
ATOM 1468 N N . ARG A 1 186 ? 25.953 -27.094 -0.216 1 73 186 ARG A N 1
ATOM 1469 C CA . ARG A 1 186 ? 25.5 -26.172 -1.242 1 73 186 ARG A CA 1
ATOM 1470 C C . ARG A 1 186 ? 24.984 -26.906 -2.471 1 73 186 ARG A C 1
ATOM 1472 O O . ARG A 1 186 ? 23.938 -26.562 -3.025 1 73 186 ARG A O 1
ATOM 1479 N N . LYS A 1 187 ? 25.781 -27.844 -2.869 1 76.75 187 LYS A N 1
ATOM 1480 C CA . LYS A 1 187 ? 25.391 -28.656 -4.016 1 76.75 187 LYS A CA 1
ATOM 1481 C C . LYS A 1 187 ? 24.047 -29.344 -3.771 1 76.75 187 LYS A C 1
ATOM 1483 O O . LYS A 1 187 ? 23.203 -29.406 -4.672 1 76.75 187 LYS A O 1
ATOM 1488 N N . GLU A 1 188 ? 23.906 -29.797 -2.602 1 78.81 188 GLU A N 1
ATOM 1489 C CA . GLU A 1 188 ? 22.656 -30.469 -2.256 1 78.81 188 GLU A CA 1
ATOM 1490 C C . GLU A 1 188 ? 21.469 -29.516 -2.297 1 78.81 188 GLU A C 1
ATOM 1492 O O . GLU A 1 188 ? 20.391 -29.891 -2.74 1 78.81 188 GLU A O 1
ATOM 1497 N N . ILE A 1 189 ? 21.672 -28.375 -1.879 1 76.25 189 ILE A N 1
ATOM 1498 C CA . ILE A 1 189 ? 20.625 -27.359 -1.895 1 76.25 189 ILE A CA 1
ATOM 1499 C C . ILE A 1 189 ? 20.234 -27.031 -3.336 1 76.25 189 ILE A C 1
ATOM 1501 O O . ILE A 1 189 ? 19.062 -26.953 -3.668 1 76.25 189 ILE A O 1
ATOM 1505 N N . PHE A 1 190 ? 21.219 -26.906 -4.145 1 79.62 190 PHE A N 1
ATOM 1506 C CA . PHE A 1 190 ? 20.984 -26.625 -5.555 1 79.62 190 PHE A CA 1
ATOM 1507 C C . PHE A 1 190 ? 20.172 -27.75 -6.203 1 79.62 190 PHE A C 1
ATOM 1509 O O . PHE A 1 190 ? 19.25 -27.484 -6.973 1 79.62 190 PHE A O 1
ATOM 1516 N N . ARG A 1 191 ? 20.562 -28.922 -5.848 1 83.12 191 ARG A N 1
ATOM 1517 C CA . ARG A 1 191 ? 19.891 -30.094 -6.406 1 83.12 191 ARG A CA 1
ATOM 1518 C C . ARG A 1 191 ? 18.422 -30.141 -5.969 1 83.12 191 ARG A C 1
ATOM 1520 O O . ARG A 1 191 ? 17.547 -30.453 -6.77 1 83.12 191 ARG A O 1
ATOM 1527 N N . LYS A 1 192 ? 18.25 -29.812 -4.75 1 81.75 192 LYS A N 1
ATOM 1528 C CA . LYS A 1 192 ? 16.891 -29.844 -4.223 1 81.75 192 LYS A CA 1
ATOM 1529 C C . LYS A 1 192 ? 16.016 -28.781 -4.895 1 81.75 192 LYS A C 1
ATOM 1531 O O . LYS A 1 192 ? 14.875 -29.047 -5.258 1 81.75 192 LYS A O 1
ATOM 1536 N N . ILE A 1 193 ? 16.531 -27.641 -5.059 1 84 193 ILE A N 1
ATOM 1537 C CA . ILE A 1 193 ? 15.812 -26.562 -5.723 1 84 193 ILE A CA 1
ATOM 1538 C C . ILE A 1 193 ? 15.531 -26.953 -7.172 1 84 193 ILE A C 1
ATOM 1540 O O . ILE A 1 193 ? 14.406 -26.781 -7.652 1 84 193 ILE A O 1
ATOM 1544 N N . ALA A 1 194 ? 16.531 -27.469 -7.816 1 86.75 194 ALA A N 1
ATOM 1545 C CA . ALA A 1 194 ? 16.359 -27.906 -9.195 1 86.75 194 ALA A CA 1
ATOM 1546 C C . ALA A 1 194 ? 15.242 -28.938 -9.312 1 86.75 194 ALA A C 1
ATOM 1548 O O . ALA A 1 194 ? 14.422 -28.875 -10.227 1 86.75 194 ALA A O 1
ATOM 1549 N N . GLY A 1 195 ? 15.273 -29.812 -8.398 1 88.94 195 GLY A N 1
ATOM 1550 C CA . GLY A 1 195 ? 14.258 -30.844 -8.406 1 88.94 195 GLY A CA 1
ATOM 1551 C C . GLY A 1 195 ? 12.844 -30.297 -8.289 1 88.94 195 GLY A C 1
ATOM 1552 O O . GLY A 1 195 ? 11.953 -30.688 -9.039 1 88.94 195 GLY A O 1
ATOM 1553 N N . LYS A 1 196 ? 12.656 -29.391 -7.414 1 88.25 196 LYS A N 1
ATOM 1554 C CA . LYS A 1 196 ? 11.336 -28.797 -7.207 1 88.25 196 LYS A CA 1
ATOM 1555 C C . LYS A 1 196 ? 10.898 -28 -8.43 1 88.25 196 LYS A C 1
ATOM 1557 O O . LYS A 1 196 ? 9.734 -28.062 -8.836 1 88.25 196 LYS A O 1
ATOM 1562 N N . VAL A 1 197 ? 11.805 -27.281 -8.992 1 90.69 197 VAL A N 1
ATOM 1563 C CA . VAL A 1 197 ? 11.477 -26.469 -10.156 1 90.69 197 VAL A CA 1
ATOM 1564 C C . VAL A 1 197 ? 11.148 -27.375 -11.344 1 90.69 197 VAL A C 1
ATOM 1566 O O . VAL A 1 197 ? 10.211 -27.094 -12.102 1 90.69 197 VAL A O 1
ATOM 1569 N N . LEU A 1 198 ? 11.93 -28.422 -11.492 1 93 198 LEU A N 1
ATOM 1570 C CA . LEU A 1 198 ? 11.664 -29.359 -12.578 1 93 198 LEU A CA 1
ATOM 1571 C C . LEU A 1 198 ? 10.305 -30.031 -12.398 1 93 198 LEU A C 1
ATOM 1573 O O . LEU A 1 198 ? 9.586 -30.266 -13.375 1 93 198 LEU A O 1
ATOM 1577 N N . GLN A 1 199 ? 9.992 -30.344 -11.18 1 93.56 199 GLN A N 1
ATOM 1578 C CA . GLN A 1 199 ? 8.672 -30.906 -10.906 1 93.56 199 GLN A CA 1
ATOM 1579 C C . GLN A 1 199 ? 7.566 -29.922 -11.297 1 93.56 199 GLN A C 1
ATOM 1581 O O . GLN A 1 199 ? 6.504 -30.328 -11.773 1 93.56 199 GLN A O 1
ATOM 1586 N N . TYR A 1 200 ? 7.832 -28.656 -11.109 1 94.81 200 TYR A N 1
ATOM 1587 C CA . TYR A 1 200 ? 6.859 -27.625 -11.469 1 94.81 200 TYR A CA 1
ATOM 1588 C C . TYR A 1 200 ? 6.727 -27.5 -12.977 1 94.81 200 TYR A C 1
ATOM 1590 O O . TYR A 1 200 ? 5.711 -27.016 -13.484 1 94.81 200 TYR A O 1
ATOM 1598 N N . HIS A 1 201 ? 7.699 -27.984 -13.734 1 97 201 HIS A N 1
ATOM 1599 C CA . HIS A 1 201 ? 7.66 -27.984 -15.195 1 97 201 HIS A CA 1
ATOM 1600 C C . HIS A 1 201 ? 6.965 -29.234 -15.727 1 97 201 HIS A C 1
ATOM 1602 O O . HIS A 1 201 ? 6.738 -29.359 -16.938 1 97 201 HIS A O 1
ATOM 1608 N N . GLY A 1 202 ? 6.652 -30.156 -14.852 1 96.69 202 GLY A N 1
ATOM 1609 C CA . GLY A 1 202 ? 6.086 -31.422 -15.273 1 96.69 202 GLY A CA 1
ATOM 1610 C C . GLY A 1 202 ? 4.645 -31.609 -14.844 1 96.69 202 GLY A C 1
ATOM 1611 O O . GLY A 1 202 ? 4.266 -31.219 -13.734 1 96.69 202 GLY A O 1
ATOM 1612 N N . LEU A 1 203 ? 3.85 -32.188 -15.766 1 96.81 203 LEU A N 1
ATOM 1613 C CA . LEU A 1 203 ? 2.492 -32.625 -15.445 1 96.81 203 LEU A CA 1
ATOM 1614 C C . LEU A 1 203 ? 2.404 -34.156 -15.391 1 96.81 203 LEU A C 1
ATOM 1616 O O . LEU A 1 203 ? 3.125 -34.844 -16.109 1 96.81 203 LEU A O 1
ATOM 1620 N N . THR A 1 204 ? 1.483 -34.719 -14.609 1 93.56 204 THR A N 1
ATOM 1621 C CA . THR A 1 204 ? 1.444 -36.125 -14.336 1 93.56 204 THR A CA 1
ATOM 1622 C C . THR A 1 204 ? 0.571 -36.844 -15.359 1 93.56 204 THR A C 1
ATOM 1624 O O . THR A 1 204 ? 0.313 -38.062 -15.227 1 93.56 204 THR A O 1
ATOM 1627 N N . LYS A 1 205 ? 0.072 -36.188 -16.297 1 94.06 205 LYS A N 1
ATOM 1628 C CA . LYS A 1 205 ? -0.643 -36.75 -17.453 1 94.06 205 LYS A CA 1
ATOM 1629 C C . LYS A 1 205 ? -0.147 -36.156 -18.75 1 94.06 205 LYS A C 1
ATOM 1631 O O . LYS A 1 205 ? 0.468 -35.062 -18.766 1 94.06 205 LYS A O 1
ATOM 1636 N N . ALA A 1 206 ? -0.354 -36.938 -19.781 1 95.12 206 ALA A N 1
ATOM 1637 C CA . ALA A 1 206 ? 0.009 -36.438 -21.109 1 95.12 206 ALA A CA 1
ATOM 1638 C C . ALA A 1 206 ? -1.073 -35.5 -21.672 1 95.12 206 ALA A C 1
ATOM 1640 O O . ALA A 1 206 ? -2.24 -35.906 -21.766 1 95.12 206 ALA A O 1
ATOM 1641 N N . TYR A 1 207 ? -0.68 -34.219 -21.953 1 94.62 207 TYR A N 1
ATOM 1642 C CA . TYR A 1 207 ? -1.614 -33.25 -22.5 1 94.62 207 TYR A CA 1
ATOM 1643 C C . TYR A 1 207 ? -1.097 -32.688 -23.812 1 94.62 207 TYR A C 1
ATOM 1645 O O . TYR A 1 207 ? 0.045 -32.219 -23.891 1 94.62 207 TYR A O 1
ATOM 1653 N N . THR A 1 208 ? -1.933 -32.781 -24.812 1 92.44 208 THR A N 1
ATOM 1654 C CA . THR A 1 208 ? -1.669 -32 -26.016 1 92.44 208 THR A CA 1
ATOM 1655 C C . THR A 1 208 ? -1.936 -30.531 -25.766 1 92.44 208 THR A C 1
ATOM 1657 O O . THR A 1 208 ? -2.502 -30.156 -24.734 1 92.44 208 THR A O 1
ATOM 1660 N N . ALA A 1 209 ? -1.461 -29.734 -26.672 1 91.56 209 ALA A N 1
ATOM 1661 C CA . ALA A 1 209 ? -1.731 -28.297 -26.562 1 91.56 209 ALA A CA 1
ATOM 1662 C C . ALA A 1 209 ? -3.232 -28.031 -26.516 1 91.56 209 ALA A C 1
ATOM 1664 O O . ALA A 1 209 ? -3.682 -27.156 -25.766 1 91.56 209 ALA A O 1
ATOM 1665 N N . GLN A 1 210 ? -3.955 -28.703 -27.281 1 84.69 210 GLN A N 1
ATOM 1666 C CA . GLN A 1 210 ? -5.406 -28.547 -27.312 1 84.69 210 GLN A CA 1
ATOM 1667 C C . GLN A 1 210 ? -6.031 -28.922 -25.969 1 84.69 210 GLN A C 1
ATOM 1669 O O . GLN A 1 210 ? -6.941 -28.25 -25.484 1 84.69 210 GLN A O 1
ATOM 1674 N N . GLU A 1 211 ? -5.578 -30.031 -25.422 1 86.25 211 GLU A N 1
ATOM 1675 C CA . GLU A 1 211 ? -6.078 -30.453 -24.125 1 86.25 211 GLU A CA 1
ATOM 1676 C C . GLU A 1 211 ? -5.703 -29.469 -23.031 1 86.25 211 GLU A C 1
ATOM 1678 O O . GLU A 1 211 ? -6.496 -29.203 -22.125 1 86.25 211 GLU A O 1
ATOM 1683 N N . LEU A 1 212 ? -4.484 -28.953 -23.094 1 91.06 212 LEU A N 1
ATOM 1684 C CA . LEU A 1 212 ? -4.07 -27.922 -22.156 1 91.06 212 LEU A CA 1
ATOM 1685 C C . LEU A 1 212 ? -4.992 -26.719 -22.234 1 91.06 212 LEU A C 1
ATOM 1687 O O . LEU A 1 212 ? -5.395 -26.172 -21.203 1 91.06 212 LEU A O 1
ATOM 1691 N N . ALA A 1 213 ? -5.391 -26.344 -23.375 1 85.38 213 ALA A N 1
ATOM 1692 C CA . ALA A 1 213 ? -6.172 -25.141 -23.625 1 85.38 213 ALA A CA 1
ATOM 1693 C C . ALA A 1 213 ? -7.582 -25.266 -23.062 1 85.38 213 ALA A C 1
ATOM 1695 O O . ALA A 1 213 ? -8.273 -24.266 -22.875 1 85.38 213 ALA A O 1
ATOM 1696 N N . GLN A 1 214 ? -7.984 -26.453 -22.688 1 81.38 214 GLN A N 1
ATOM 1697 C CA . GLN A 1 214 ? -9.328 -26.672 -22.172 1 81.38 214 GLN A CA 1
ATOM 1698 C C . GLN A 1 214 ? -9.383 -26.406 -20.672 1 81.38 214 GLN A C 1
ATOM 1700 O O . GLN A 1 214 ? -10.461 -26.359 -20.078 1 81.38 214 GLN A O 1
ATOM 1705 N N . ASN A 1 215 ? -8.273 -26.156 -20.141 1 85.06 215 ASN A N 1
ATOM 1706 C CA . ASN A 1 215 ? -8.18 -25.938 -18.703 1 85.06 215 ASN A CA 1
ATOM 1707 C C . ASN A 1 215 ? -7.758 -24.516 -18.375 1 85.06 215 ASN A C 1
ATOM 1709 O O . ASN A 1 215 ? -7.062 -23.875 -19.156 1 85.06 215 ASN A O 1
ATOM 1713 N N . SER A 1 216 ? -8.305 -24.047 -17.281 1 89.44 216 SER A N 1
ATOM 1714 C CA . SER A 1 216 ? -7.809 -22.766 -16.766 1 89.44 216 SER A CA 1
ATOM 1715 C C . SER A 1 216 ? -6.523 -22.969 -15.969 1 89.44 216 SER A C 1
ATOM 1717 O O . SER A 1 216 ? -5.598 -22.156 -16.078 1 89.44 216 SER A O 1
ATOM 1719 N N . THR A 1 217 ? -6.527 -24 -15.172 1 93.19 217 THR A N 1
ATOM 1720 C CA . THR A 1 217 ? -5.34 -24.375 -14.414 1 93.19 217 THR A CA 1
ATOM 1721 C C . THR A 1 217 ? -5.145 -25.891 -14.445 1 93.19 217 THR A C 1
ATOM 1723 O O . THR A 1 217 ? -6.094 -26.641 -14.672 1 93.19 217 THR A O 1
ATOM 1726 N N . ILE A 1 218 ? -3.881 -26.297 -14.242 1 93.75 218 ILE A N 1
ATOM 1727 C CA . ILE A 1 218 ? -3.57 -27.734 -14.203 1 93.75 218 ILE A CA 1
ATOM 1728 C C . ILE A 1 218 ? -2.561 -28.016 -13.094 1 93.75 218 ILE A C 1
ATOM 1730 O O . ILE A 1 218 ? -1.616 -27.234 -12.898 1 93.75 218 ILE A O 1
ATOM 1734 N N . ALA A 1 219 ? -2.807 -29.109 -12.398 1 94.19 219 ALA A N 1
ATOM 1735 C CA . ALA A 1 219 ? -1.89 -29.5 -11.336 1 94.19 219 ALA A CA 1
ATOM 1736 C C . ALA A 1 219 ? -0.563 -30 -11.914 1 94.19 219 ALA A C 1
ATOM 1738 O O . ALA A 1 219 ? -0.542 -30.719 -12.914 1 94.19 219 ALA A O 1
ATOM 1739 N N . THR A 1 220 ? 0.542 -29.609 -11.289 1 96.88 220 THR A N 1
ATOM 1740 C CA . THR A 1 220 ? 1.868 -30.047 -11.703 1 96.88 220 THR A CA 1
ATOM 1741 C C . THR A 1 220 ? 2.342 -31.219 -10.852 1 96.88 220 THR A C 1
ATOM 1743 O O . THR A 1 220 ? 1.606 -31.703 -9.992 1 96.88 220 THR A O 1
ATOM 1746 N N . ALA A 1 221 ? 3.555 -31.656 -11.133 1 95 221 ALA A N 1
ATOM 1747 C CA . ALA A 1 221 ? 4.148 -32.75 -10.375 1 95 221 ALA A CA 1
ATOM 1748 C C . ALA A 1 221 ? 4.707 -32.25 -9.039 1 95 221 ALA A C 1
ATOM 1750 O O . ALA A 1 221 ? 5.074 -33.062 -8.18 1 95 221 ALA A O 1
ATOM 1751 N N . LEU A 1 222 ? 4.719 -30.953 -8.852 1 94.12 222 LEU A N 1
ATOM 1752 C CA . LEU A 1 222 ? 5.23 -30.375 -7.613 1 94.12 222 LEU A CA 1
ATOM 1753 C C . LEU A 1 222 ? 4.176 -30.422 -6.516 1 94.12 222 LEU A C 1
ATOM 1755 O O . LEU A 1 222 ? 3.193 -29.672 -6.559 1 94.12 222 LEU A O 1
ATOM 1759 N N . LYS A 1 223 ? 4.387 -31.234 -5.578 1 91.44 223 LYS A N 1
ATOM 1760 C CA . LYS A 1 223 ? 3.498 -31.344 -4.422 1 91.44 223 LYS A CA 1
ATOM 1761 C C . LYS A 1 223 ? 3.918 -30.375 -3.322 1 91.44 223 LYS A C 1
ATOM 1763 O O . LYS A 1 223 ? 5.109 -30.219 -3.047 1 91.44 223 LYS A O 1
ATOM 1768 N N . ALA A 1 224 ? 2.902 -29.734 -2.738 1 91.88 224 ALA A N 1
ATOM 1769 C CA . ALA A 1 224 ? 3.176 -28.812 -1.643 1 91.88 224 ALA A CA 1
ATOM 1770 C C . ALA A 1 224 ? 3.404 -29.562 -0.333 1 91.88 224 ALA A C 1
ATOM 1772 O O . ALA A 1 224 ? 2.547 -29.547 0.554 1 91.88 224 ALA A O 1
ATOM 1773 N N . GLU A 1 225 ? 4.555 -30 -0.097 1 85.88 225 GLU A N 1
ATOM 1774 C CA . GLU A 1 225 ? 4.891 -30.844 1.051 1 85.88 225 GLU A CA 1
ATOM 1775 C C . GLU A 1 225 ? 5 -30.016 2.326 1 85.88 225 GLU A C 1
ATOM 1777 O O . GLU A 1 225 ? 4.941 -30.547 3.432 1 85.88 225 GLU A O 1
ATOM 1782 N N . ASP A 1 226 ? 5.121 -28.734 2.184 1 84.94 226 ASP A N 1
ATOM 1783 C CA . ASP A 1 226 ? 5.266 -27.859 3.35 1 84.94 226 ASP A CA 1
ATOM 1784 C C . ASP A 1 226 ? 3.902 -27.484 3.92 1 84.94 226 ASP A C 1
ATOM 1786 O O . ASP A 1 226 ? 3.814 -26.625 4.809 1 84.94 226 ASP A O 1
ATOM 1790 N N . GLY A 1 227 ? 2.83 -27.953 3.379 1 87.5 227 GLY A N 1
ATOM 1791 C CA . GLY A 1 227 ? 1.487 -27.672 3.859 1 87.5 227 GLY A CA 1
ATOM 1792 C C . GLY A 1 227 ? 0.8 -26.562 3.092 1 87.5 227 GLY A C 1
ATOM 1793 O O . GLY A 1 227 ? -0.42 -26.406 3.172 1 87.5 227 GLY A O 1
ATOM 1794 N N . SER A 1 228 ? 1.621 -25.812 2.369 1 92.12 228 SER A N 1
ATOM 1795 C CA . SER A 1 228 ? 1.019 -24.766 1.557 1 92.12 228 SER A CA 1
ATOM 1796 C C . SER A 1 228 ? 0.088 -25.344 0.498 1 92.12 228 SER A C 1
ATOM 1798 O O . SER A 1 228 ? 0.117 -26.547 0.234 1 92.12 228 SER A O 1
ATOM 1800 N N . PHE A 1 229 ? -0.802 -24.5 0.032 1 94.56 229 PHE A N 1
ATOM 1801 C CA . PHE A 1 229 ? -1.722 -24.875 -1.036 1 94.56 229 PHE A CA 1
ATOM 1802 C C . PHE A 1 229 ? -2.557 -26.094 -0.63 1 94.56 229 PHE A C 1
ATOM 1804 O O . PHE A 1 229 ? -2.93 -26.906 -1.476 1 94.56 229 PHE A O 1
ATOM 1811 N N . GLY A 1 230 ? -2.713 -26.344 0.727 1 88.81 230 GLY A N 1
ATOM 1812 C CA . GLY A 1 230 ? -3.504 -27.438 1.253 1 88.81 230 GLY A CA 1
ATOM 1813 C C . GLY A 1 230 ? -2.82 -28.781 1.108 1 88.81 230 GLY A C 1
ATOM 1814 O O . GLY A 1 230 ? -3.471 -29.828 1.189 1 88.81 230 GLY A O 1
ATOM 1815 N N . GLY A 1 231 ? -1.572 -28.766 0.782 1 89.38 231 GLY A N 1
ATOM 1816 C CA . GLY A 1 231 ? -0.858 -30 0.54 1 89.38 231 GLY A CA 1
ATOM 1817 C C . GLY A 1 231 ? -1.113 -30.578 -0.841 1 89.38 231 GLY A C 1
ATOM 1818 O O . GLY A 1 231 ? -0.675 -31.688 -1.146 1 89.38 231 GLY A O 1
ATOM 1819 N N . LEU A 1 232 ? -1.719 -29.797 -1.656 1 90.5 232 LEU A N 1
ATOM 1820 C CA . LEU A 1 232 ? -2.047 -30.234 -3.008 1 90.5 232 LEU A CA 1
ATOM 1821 C C . LEU A 1 232 ? -0.876 -30 -3.955 1 90.5 232 LEU A C 1
ATOM 1823 O O . LEU A 1 232 ? 0.131 -29.406 -3.566 1 90.5 232 LEU A O 1
ATOM 1827 N N . HIS A 1 233 ? -1.003 -30.594 -5.156 1 94 233 HIS A N 1
ATOM 1828 C CA . HIS A 1 233 ? -0.032 -30.281 -6.195 1 94 233 HIS A CA 1
ATOM 1829 C C . HIS A 1 233 ? -0.198 -28.844 -6.688 1 94 233 HIS A C 1
ATOM 1831 O O . HIS A 1 233 ? -1.313 -28.406 -6.984 1 94 233 HIS A O 1
ATOM 1837 N N . ARG A 1 234 ? 0.871 -28.141 -6.734 1 95.25 234 ARG A N 1
ATOM 1838 C CA . ARG A 1 234 ? 0.835 -26.766 -7.242 1 95.25 234 ARG A CA 1
ATOM 1839 C C . ARG A 1 234 ? 0.322 -26.734 -8.68 1 95.25 234 ARG A C 1
ATOM 1841 O O . ARG A 1 234 ? 0.472 -27.703 -9.422 1 95.25 234 ARG A O 1
ATOM 1848 N N . ARG A 1 235 ? -0.235 -25.625 -9.008 1 96.06 235 ARG A N 1
ATOM 1849 C CA . ARG A 1 235 ? -0.893 -25.578 -10.312 1 96.06 235 ARG A CA 1
ATOM 1850 C C . ARG A 1 235 ? -0.299 -24.5 -11.195 1 96.06 235 ARG A C 1
ATOM 1852 O O . ARG A 1 235 ? 0.266 -23.516 -10.695 1 96.06 235 ARG A O 1
ATOM 1859 N N . ILE A 1 236 ? -0.369 -24.656 -12.492 1 96.75 236 ILE A N 1
ATOM 1860 C CA . ILE A 1 236 ? -0.046 -23.625 -13.484 1 96.75 236 ILE A CA 1
ATOM 1861 C C . ILE A 1 236 ? -1.328 -23.125 -14.141 1 96.75 236 ILE A C 1
ATOM 1863 O O . ILE A 1 236 ? -2.332 -23.844 -14.188 1 96.75 236 ILE A O 1
ATOM 1867 N N . ARG A 1 237 ? -1.227 -21.906 -14.523 1 95.69 237 ARG A N 1
ATOM 1868 C CA . ARG A 1 237 ? -2.342 -21.312 -15.25 1 95.69 237 ARG A CA 1
ATOM 1869 C C . ARG A 1 237 ? -2.102 -21.359 -16.75 1 95.69 237 ARG A C 1
ATOM 1871 O O . ARG A 1 237 ? -0.982 -21.125 -17.219 1 95.69 237 ARG A O 1
ATOM 1878 N N . ILE A 1 238 ? -3.145 -21.641 -17.438 1 92.56 238 ILE A N 1
ATOM 1879 C CA . ILE A 1 238 ? -3.074 -21.734 -18.891 1 92.56 238 ILE A CA 1
ATOM 1880 C C . ILE A 1 238 ? -3.84 -20.562 -19.516 1 92.56 238 ILE A C 1
ATOM 1882 O O . ILE A 1 238 ? -5.043 -20.422 -19.297 1 92.56 238 ILE A O 1
ATOM 1886 N N . ASP A 1 239 ? -3.104 -19.781 -20.219 1 88.81 239 ASP A N 1
ATOM 1887 C CA . ASP A 1 239 ? -3.719 -18.703 -20.984 1 88.81 239 ASP A CA 1
ATOM 1888 C C . ASP A 1 239 ? -3.779 -19.047 -22.484 1 88.81 239 ASP A C 1
ATOM 1890 O O . ASP A 1 239 ? -2.812 -19.562 -23.047 1 88.81 239 ASP A O 1
ATOM 1894 N N . LYS A 1 240 ? -4.871 -18.766 -23 1 82.94 240 LYS A N 1
ATOM 1895 C CA . LYS A 1 240 ? -5.07 -19.031 -24.422 1 82.94 240 LYS A CA 1
ATOM 1896 C C . LYS A 1 240 ? -5.242 -17.75 -25.219 1 82.94 240 LYS A C 1
ATOM 1898 O O . LYS A 1 240 ? -5.902 -16.812 -24.75 1 82.94 240 LYS A O 1
ATOM 1903 N N . HIS A 1 241 ? -4.449 -17.672 -26.141 1 76.88 241 HIS A N 1
ATOM 1904 C CA . HIS A 1 241 ? -4.629 -16.609 -27.125 1 76.88 241 HIS A CA 1
ATOM 1905 C C . HIS A 1 241 ? -5.125 -17.141 -28.453 1 76.88 241 HIS A C 1
ATOM 1907 O O . HIS A 1 241 ? -4.645 -18.188 -28.922 1 76.88 241 HIS A O 1
ATOM 1913 N N . PHE A 1 242 ? -6.02 -16.469 -29 1 65.44 242 PHE A N 1
ATOM 1914 C CA . PHE A 1 242 ? -6.699 -17.047 -30.141 1 65.44 242 PHE A CA 1
ATOM 1915 C C . PHE A 1 242 ? -6.055 -16.578 -31.438 1 65.44 242 PHE A C 1
ATOM 1917 O O . PHE A 1 242 ? -6.059 -17.297 -32.438 1 65.44 242 PHE A O 1
ATOM 1924 N N . VAL A 1 243 ? -5.477 -15.312 -31.438 1 65 243 VAL A N 1
ATOM 1925 C CA . VAL A 1 243 ? -4.93 -14.805 -32.688 1 65 243 VAL A CA 1
ATOM 1926 C C . VAL A 1 243 ? -3.549 -14.203 -32.438 1 65 243 VAL A C 1
ATOM 1928 O O . VAL A 1 243 ? -3.43 -13.125 -31.844 1 65 243 VAL A O 1
ATOM 1931 N N . PRO A 1 244 ? -2.541 -14.867 -33.125 1 67.44 244 PRO A N 1
ATOM 1932 C CA . PRO A 1 244 ? -2.443 -16.281 -33.5 1 67.44 244 PRO A CA 1
ATOM 1933 C C . PRO A 1 244 ? -2.619 -17.219 -32.312 1 67.44 244 PRO A C 1
ATOM 1935 O O . PRO A 1 244 ? -2.43 -16.812 -31.172 1 67.44 244 PRO A O 1
ATOM 1938 N N . PRO A 1 245 ? -3.113 -18.438 -32.562 1 73.25 245 PRO A N 1
ATOM 1939 C CA . PRO A 1 245 ? -3.295 -19.359 -31.453 1 73.25 245 PRO A CA 1
ATOM 1940 C C . PRO A 1 245 ? -1.998 -19.625 -30.688 1 73.25 245 PRO A C 1
ATOM 1942 O O . PRO A 1 245 ? -0.975 -19.953 -31.312 1 73.25 245 PRO A O 1
ATOM 1945 N N . SER A 1 246 ? -2.021 -19.312 -29.516 1 84.44 246 SER A N 1
ATOM 1946 C CA . SER A 1 246 ? -0.851 -19.547 -28.688 1 84.44 246 SER A CA 1
ATOM 1947 C C . SER A 1 246 ? -1.249 -19.766 -27.234 1 84.44 246 SER A C 1
ATOM 1949 O O . SER A 1 246 ? -2.35 -19.391 -26.812 1 84.44 246 SER A O 1
ATOM 1951 N N . LEU A 1 247 ? -0.424 -20.562 -26.625 1 91.25 247 LEU A N 1
ATOM 1952 C CA . LEU A 1 247 ? -0.594 -20.812 -25.203 1 91.25 247 LEU A CA 1
ATOM 1953 C C . LEU A 1 247 ? 0.489 -20.094 -24.406 1 91.25 247 LEU A C 1
ATOM 1955 O O . LEU A 1 247 ? 1.651 -20.062 -24.812 1 91.25 247 LEU A O 1
ATOM 1959 N N . LYS A 1 248 ? 0.039 -19.469 -23.391 1 93.56 248 LYS A N 1
ATOM 1960 C CA . LYS A 1 248 ? 0.974 -18.953 -22.406 1 93.56 248 LYS A CA 1
ATOM 1961 C C . LYS A 1 248 ? 0.735 -19.594 -21.031 1 93.56 248 LYS A C 1
ATOM 1963 O O . LYS A 1 248 ? -0.411 -19.766 -20.625 1 93.56 248 LYS A O 1
ATOM 1968 N N . ILE A 1 249 ? 1.83 -19.984 -20.469 1 95.56 249 ILE A N 1
ATOM 1969 C CA . ILE A 1 249 ? 1.767 -20.562 -19.125 1 95.56 249 ILE A CA 1
ATOM 1970 C C . ILE A 1 249 ? 2.1 -19.484 -18.094 1 95.56 249 ILE A C 1
ATOM 1972 O O . ILE A 1 249 ? 3.107 -18.781 -18.219 1 95.56 249 ILE A O 1
ATOM 1976 N N . ASN A 1 250 ? 1.251 -19.375 -17.078 1 94.69 250 ASN A N 1
ATOM 1977 C CA . ASN A 1 250 ? 1.439 -18.453 -15.969 1 94.69 250 ASN A CA 1
ATOM 1978 C C . ASN A 1 250 ? 1.61 -17.016 -16.469 1 94.69 250 ASN A C 1
ATOM 1980 O O . ASN A 1 250 ? 2.447 -16.266 -15.945 1 94.69 250 ASN A O 1
ATOM 1984 N N . PHE A 1 251 ? 0.959 -16.688 -17.547 1 89.62 251 PHE A N 1
ATOM 1985 C CA . PHE A 1 251 ? 0.844 -15.336 -18.109 1 89.62 251 PHE A CA 1
ATOM 1986 C C . PHE A 1 251 ? 2.086 -14.977 -18.906 1 89.62 251 PHE A C 1
ATOM 1988 O O . PHE A 1 251 ? 2.035 -14.109 -19.781 1 89.62 251 PHE A O 1
ATOM 1995 N N . TYR A 1 252 ? 3.234 -15.688 -18.734 1 87.38 252 TYR A N 1
ATOM 1996 C CA . TYR A 1 252 ? 4.445 -15.094 -19.297 1 87.38 252 TYR A CA 1
ATOM 1997 C C . TYR A 1 252 ? 5.184 -16.109 -20.172 1 87.38 252 TYR A C 1
ATOM 1999 O O . TYR A 1 252 ? 5.934 -15.719 -21.078 1 87.38 252 TYR A O 1
ATOM 2007 N N . ALA A 1 253 ? 5.059 -17.375 -19.938 1 93.06 253 ALA A N 1
ATOM 2008 C CA . ALA A 1 253 ? 5.816 -18.375 -20.672 1 93.06 253 ALA A CA 1
ATOM 2009 C C . ALA A 1 253 ? 5.059 -18.828 -21.922 1 93.06 253 ALA A C 1
ATOM 2011 O O . ALA A 1 253 ? 4.129 -19.641 -21.828 1 93.06 253 ALA A O 1
ATOM 2012 N N . LYS A 1 254 ? 5.512 -18.406 -23.016 1 92.81 254 LYS A N 1
ATOM 2013 C CA . LYS A 1 254 ? 4.852 -18.734 -24.266 1 92.81 254 LYS A CA 1
ATOM 2014 C C . LYS A 1 254 ? 5.277 -20.125 -24.75 1 92.81 254 LYS A C 1
ATOM 2016 O O . LYS A 1 254 ? 6.461 -20.469 -24.703 1 92.81 254 LYS A O 1
ATOM 2021 N N . VAL A 1 255 ? 4.328 -20.875 -25.188 1 94.44 255 VAL A N 1
ATOM 2022 C CA . VAL A 1 255 ? 4.613 -22.141 -25.844 1 94.44 255 VAL A CA 1
ATOM 2023 C C . VAL A 1 255 ? 4.895 -21.906 -27.328 1 94.44 255 VAL A C 1
ATOM 2025 O O . VAL A 1 255 ? 3.99 -21.531 -28.078 1 94.44 255 VAL A O 1
ATOM 2028 N N . TYR A 1 256 ? 6.117 -22.078 -27.734 1 90.44 256 TYR A N 1
ATOM 2029 C CA . TYR A 1 256 ? 6.414 -21.734 -29.125 1 90.44 256 TYR A CA 1
ATOM 2030 C C . TYR A 1 256 ? 6.5 -23 -29.969 1 90.44 256 TYR A C 1
ATOM 2032 O O . TYR A 1 256 ? 6.375 -22.938 -31.203 1 90.44 256 TYR A O 1
ATOM 2040 N N . ALA A 1 257 ? 6.852 -24.156 -29.438 1 92.19 257 ALA A N 1
ATOM 2041 C CA . ALA A 1 257 ? 6.77 -25.453 -30.109 1 92.19 257 ALA A CA 1
ATOM 2042 C C . ALA A 1 257 ? 5.953 -26.438 -29.281 1 92.19 257 ALA A C 1
ATOM 2044 O O . ALA A 1 257 ? 6.422 -26.953 -28.25 1 92.19 257 ALA A O 1
ATOM 2045 N N . ALA A 1 258 ? 4.777 -26.75 -29.828 1 93.25 258 ALA A N 1
ATOM 2046 C CA . ALA A 1 258 ? 3.834 -27.562 -29.062 1 93.25 258 ALA A CA 1
ATOM 2047 C C . ALA A 1 258 ? 3.811 -29 -29.562 1 93.25 258 ALA A C 1
ATOM 2049 O O . ALA A 1 258 ? 4.242 -29.281 -30.688 1 93.25 258 ALA A O 1
ATOM 2050 N N . ASP A 1 259 ? 3.457 -29.906 -28.641 1 93.94 259 ASP A N 1
ATOM 2051 C CA . ASP A 1 259 ? 3.062 -31.281 -28.953 1 93.94 259 ASP A CA 1
ATOM 2052 C C . ASP A 1 259 ? 4.23 -32.062 -29.562 1 93.94 259 ASP A C 1
ATOM 2054 O O . ASP A 1 259 ? 4.074 -32.719 -30.578 1 93.94 259 ASP A O 1
ATOM 2058 N N . ASN A 1 260 ? 5.387 -31.781 -29.016 1 94.75 260 ASN A N 1
ATOM 2059 C CA . ASN A 1 260 ? 6.453 -32.719 -29.328 1 94.75 260 ASN A CA 1
ATOM 2060 C C . ASN A 1 260 ? 6.176 -34.094 -28.719 1 94.75 260 ASN A C 1
ATOM 2062 O O . ASN A 1 260 ? 6.348 -34.312 -27.516 1 94.75 260 ASN A O 1
ATOM 2066 N N . LYS A 1 261 ? 5.805 -34.969 -29.594 1 94.62 261 LYS A N 1
ATOM 2067 C CA . LYS A 1 261 ? 5.363 -36.281 -29.141 1 94.62 261 LYS A CA 1
ATOM 2068 C C . LYS A 1 261 ? 6.551 -37.188 -28.766 1 94.62 261 LYS A C 1
ATOM 2070 O O . LYS A 1 261 ? 7.555 -37.219 -29.469 1 94.62 261 LYS A O 1
ATOM 2075 N N . ALA A 1 262 ? 6.484 -37.812 -27.625 1 95.19 262 ALA A N 1
ATOM 2076 C CA . ALA A 1 262 ? 7.426 -38.812 -27.141 1 95.19 262 ALA A CA 1
ATOM 2077 C C . ALA A 1 262 ? 6.703 -40.094 -26.75 1 95.19 262 ALA A C 1
ATOM 2079 O O . ALA A 1 262 ? 5.473 -40.125 -26.703 1 95.19 262 ALA A O 1
ATOM 2080 N N . ARG A 1 263 ? 7.488 -41.156 -26.547 1 93.88 263 ARG A N 1
ATOM 2081 C CA . ARG A 1 263 ? 6.926 -42.438 -26.156 1 93.88 263 ARG A CA 1
ATOM 2082 C C . ARG A 1 263 ? 6.117 -42.312 -24.875 1 93.88 263 ARG A C 1
ATOM 2084 O O . ARG A 1 263 ? 5.09 -42.969 -24.719 1 93.88 263 ARG A O 1
ATOM 2091 N N . ASN A 1 264 ? 6.629 -41.531 -23.984 1 94.88 264 ASN A N 1
ATOM 2092 C CA . ASN A 1 264 ? 6.012 -41.438 -22.656 1 94.88 264 ASN A CA 1
ATOM 2093 C C . ASN A 1 264 ? 5.254 -40.125 -22.5 1 94.88 264 ASN A C 1
ATOM 2095 O O . ASN A 1 264 ? 5.18 -39.562 -21.406 1 94.88 264 ASN A O 1
ATOM 2099 N N . GLY A 1 265 ? 4.719 -39.5 -23.625 1 96.25 265 GLY A N 1
ATOM 2100 C CA . GLY A 1 265 ? 3.857 -38.344 -23.516 1 96.25 265 GLY A CA 1
ATOM 2101 C C . GLY A 1 265 ? 4.242 -37.219 -24.484 1 96.25 265 GLY A C 1
ATOM 2102 O O . GLY A 1 265 ? 4.477 -37.469 -25.656 1 96.25 265 GLY A O 1
ATOM 2103 N N . TYR A 1 266 ? 4.16 -35.969 -23.969 1 96.69 266 TYR A N 1
ATOM 2104 C CA . TYR A 1 266 ? 4.445 -34.781 -24.797 1 96.69 266 TYR A CA 1
ATOM 2105 C C . TYR A 1 266 ? 5.391 -33.844 -24.062 1 96.69 266 TYR A C 1
ATOM 2107 O O . TYR A 1 266 ? 5.355 -33.719 -22.844 1 96.69 266 TYR A O 1
ATOM 2115 N N . PHE A 1 267 ? 6.227 -33.25 -24.75 1 96.94 267 PHE A N 1
ATOM 2116 C CA . PHE A 1 267 ? 6.867 -32.062 -24.172 1 96.94 267 PHE A CA 1
ATOM 2117 C C . PHE A 1 267 ? 6.621 -30.844 -25.047 1 96.94 267 PHE A C 1
ATOM 2119 O O . PHE A 1 267 ? 6.488 -30.953 -26.266 1 96.94 267 PHE A O 1
ATOM 2126 N N . HIS A 1 268 ? 6.371 -29.719 -24.422 1 97.44 268 HIS A N 1
ATOM 2127 C CA . HIS A 1 268 ? 6.141 -28.422 -25.047 1 97.44 268 HIS A CA 1
ATOM 2128 C C . HIS A 1 268 ? 7.309 -27.469 -24.781 1 97.44 268 HIS A C 1
ATOM 2130 O O . HIS A 1 268 ? 7.75 -27.328 -23.641 1 97.44 268 HIS A O 1
ATOM 2136 N N . SER A 1 269 ? 7.844 -26.891 -25.828 1 96.38 269 SER A N 1
ATOM 2137 C CA . SER A 1 269 ? 8.922 -25.922 -25.672 1 96.38 269 SER A CA 1
ATOM 2138 C C . SER A 1 269 ? 8.391 -24.562 -25.266 1 96.38 269 SER A C 1
ATOM 2140 O O . SER A 1 269 ? 7.406 -24.078 -25.828 1 96.38 269 SER A O 1
ATOM 2142 N N . ILE A 1 270 ? 9 -23.953 -24.25 1 95.81 270 ILE A N 1
ATOM 2143 C CA . ILE A 1 270 ? 8.555 -22.656 -23.75 1 95.81 270 ILE A CA 1
ATOM 2144 C C . ILE A 1 270 ? 9.719 -21.672 -23.797 1 95.81 270 ILE A C 1
ATOM 2146 O O . ILE A 1 270 ? 10.883 -22.062 -23.766 1 95.81 270 ILE A O 1
ATOM 2150 N N . ASP A 1 271 ? 9.414 -20.422 -23.828 1 91.62 271 ASP A N 1
ATOM 2151 C CA . ASP A 1 271 ? 10.438 -19.422 -24.047 1 91.62 271 ASP A CA 1
ATOM 2152 C C . ASP A 1 271 ? 10.922 -18.812 -22.734 1 91.62 271 ASP A C 1
ATOM 2154 O O . ASP A 1 271 ? 11.836 -17.984 -22.719 1 91.62 271 ASP A O 1
ATOM 2158 N N . HIS A 1 272 ? 10.219 -19.141 -21.656 1 90.06 272 HIS A N 1
ATOM 2159 C CA . HIS A 1 272 ? 10.648 -18.766 -20.312 1 90.06 272 HIS A CA 1
ATOM 2160 C C . HIS A 1 272 ? 10.484 -19.906 -19.328 1 90.06 272 HIS A C 1
ATOM 2162 O O . HIS A 1 272 ? 9.508 -20.656 -19.391 1 90.06 272 HIS A O 1
ATOM 2168 N N . PRO A 1 273 ? 11.469 -20.031 -18.453 1 91.44 273 PRO A N 1
ATOM 2169 C CA . PRO A 1 273 ? 11.289 -21.078 -17.453 1 91.44 273 PRO A CA 1
ATOM 2170 C C . PRO A 1 273 ? 10.164 -20.766 -16.469 1 91.44 273 PRO A C 1
ATOM 2172 O O . PRO A 1 273 ? 9.906 -19.594 -16.172 1 91.44 273 PRO A O 1
ATOM 2175 N N . LEU A 1 274 ? 9.555 -21.781 -16.031 1 92.88 274 LEU A N 1
ATOM 2176 C CA . LEU A 1 274 ? 8.484 -21.641 -15.047 1 92.88 274 LEU A CA 1
ATOM 2177 C C . LEU A 1 274 ? 9.047 -21.5 -13.641 1 92.88 274 LEU A C 1
ATOM 2179 O O . LEU A 1 274 ? 9.992 -22.203 -13.273 1 92.88 274 LEU A O 1
ATOM 2183 N N . ILE A 1 275 ? 8.5 -20.562 -12.922 1 86.94 275 ILE A N 1
ATOM 2184 C CA . ILE A 1 275 ? 8.891 -20.328 -11.539 1 86.94 275 ILE A CA 1
ATOM 2185 C C . ILE A 1 275 ? 7.684 -20.547 -10.625 1 86.94 275 ILE A C 1
ATOM 2187 O O . ILE A 1 275 ? 6.645 -19.906 -10.789 1 86.94 275 ILE A O 1
ATOM 2191 N N . PRO A 1 276 ? 7.824 -21.469 -9.703 1 89.31 276 PRO A N 1
ATOM 2192 C CA . PRO A 1 276 ? 6.715 -21.578 -8.758 1 89.31 276 PRO A CA 1
ATOM 2193 C C . PRO A 1 276 ? 6.414 -20.266 -8.039 1 89.31 276 PRO A C 1
ATOM 2195 O O . PRO A 1 276 ? 7.332 -19.594 -7.566 1 89.31 276 PRO A O 1
ATOM 2198 N N . PRO A 1 277 ? 5.188 -19.953 -8 1 90.5 277 PRO A N 1
ATOM 2199 C CA . PRO A 1 277 ? 4.848 -18.656 -7.402 1 90.5 277 PRO A CA 1
ATOM 2200 C C . PRO A 1 277 ? 5.117 -18.609 -5.902 1 90.5 277 PRO A C 1
ATOM 2202 O O . PRO A 1 277 ? 5.16 -19.656 -5.246 1 90.5 277 PRO A O 1
ATOM 2205 N N . GLY A 1 278 ? 5.324 -17.375 -5.426 1 90.56 278 GLY A N 1
ATOM 2206 C CA . GLY A 1 278 ? 5.418 -17.156 -3.992 1 90.56 278 GLY A CA 1
ATOM 2207 C C . GLY A 1 278 ? 4.062 -17.062 -3.314 1 90.56 278 GLY A C 1
ATOM 2208 O O . GLY A 1 278 ? 3.051 -17.484 -3.883 1 90.56 278 GLY A O 1
ATOM 2209 N N . SER A 1 279 ? 4.129 -16.594 -2.027 1 94.62 279 SER A N 1
ATOM 2210 C CA . SER A 1 279 ? 2.879 -16.438 -1.292 1 94.62 279 SER A CA 1
ATOM 2211 C C . SER A 1 279 ? 1.957 -15.438 -1.988 1 94.62 279 SER A C 1
ATOM 2213 O O . SER A 1 279 ? 2.387 -14.703 -2.885 1 94.62 279 SER A O 1
ATOM 2215 N N . LEU A 1 280 ? 0.733 -15.484 -1.578 1 97.56 280 LEU A N 1
ATOM 2216 C CA . LEU A 1 280 ? -0.268 -14.602 -2.17 1 97.56 280 LEU A CA 1
ATOM 2217 C C . LEU A 1 280 ? 0.154 -13.141 -2.049 1 97.56 280 LEU A C 1
ATOM 2219 O O . LEU A 1 280 ? 0.089 -12.391 -3.023 1 97.56 280 LEU A O 1
ATOM 2223 N N . ILE A 1 281 ? 0.619 -12.766 -0.92 1 97.5 281 ILE A N 1
ATOM 2224 C CA . ILE A 1 281 ? 0.959 -11.359 -0.721 1 97.5 281 ILE A CA 1
ATOM 2225 C C . ILE A 1 281 ? 2.221 -11.016 -1.509 1 97.5 281 ILE A C 1
ATOM 2227 O O . ILE A 1 281 ? 2.361 -9.898 -2.014 1 97.5 281 ILE A O 1
ATOM 2231 N N . ASP A 1 282 ? 3.158 -11.953 -1.643 1 93.88 282 ASP A N 1
ATOM 2232 C CA . ASP A 1 282 ? 4.352 -11.719 -2.447 1 93.88 282 ASP A CA 1
ATOM 2233 C C . ASP A 1 282 ? 3.992 -11.477 -3.912 1 93.88 282 ASP A C 1
ATOM 2235 O O . ASP A 1 282 ? 4.586 -10.625 -4.57 1 93.88 282 ASP A O 1
ATOM 2239 N N . GLU A 1 283 ? 3.066 -12.203 -4.328 1 95 283 GLU A N 1
ATOM 2240 C CA . GLU A 1 283 ? 2.621 -12.031 -5.707 1 95 283 GLU A CA 1
ATOM 2241 C C . GLU A 1 283 ? 1.975 -10.664 -5.91 1 95 283 GLU A C 1
ATOM 2243 O O . GLU A 1 283 ? 2.205 -10.008 -6.926 1 95 283 GLU A O 1
ATOM 2248 N N . LEU A 1 284 ? 1.185 -10.273 -4.953 1 97.56 284 LEU A N 1
ATOM 2249 C CA . LEU A 1 284 ? 0.525 -8.969 -5.051 1 97.56 284 LEU A CA 1
ATOM 2250 C C . LEU A 1 284 ? 1.548 -7.84 -5.039 1 97.56 284 LEU A C 1
ATOM 2252 O O . LEU A 1 284 ? 1.4 -6.859 -5.77 1 97.56 284 LEU A O 1
ATOM 2256 N N . PHE A 1 285 ? 2.623 -7.961 -4.258 1 96.62 285 PHE A N 1
ATOM 2257 C CA . PHE A 1 285 ? 3.668 -6.949 -4.164 1 96.62 285 PHE A CA 1
ATOM 2258 C C . PHE A 1 285 ? 4.352 -6.75 -5.512 1 96.62 285 PHE A C 1
ATOM 2260 O O . PHE A 1 285 ? 4.809 -5.648 -5.824 1 96.62 285 PHE A O 1
ATOM 2267 N N . LEU A 1 286 ? 4.379 -7.766 -6.316 1 92.81 286 LEU A N 1
ATOM 2268 C CA . LEU A 1 286 ? 5.129 -7.723 -7.566 1 92.81 286 LEU A CA 1
ATOM 2269 C C . LEU A 1 286 ? 4.492 -6.742 -8.547 1 92.81 286 LEU A C 1
ATOM 2271 O O . LEU A 1 286 ? 5.137 -6.312 -9.508 1 92.81 286 LEU A O 1
ATOM 2275 N N . PHE A 1 287 ? 3.195 -6.402 -8.273 1 94.5 287 PHE A N 1
ATOM 2276 C CA . PHE A 1 287 ? 2.477 -5.547 -9.211 1 94.5 287 PHE A CA 1
ATOM 2277 C C . PHE A 1 287 ? 1.86 -4.355 -8.484 1 94.5 287 PHE A C 1
ATOM 2279 O O . PHE A 1 287 ? 0.637 -4.207 -8.453 1 94.5 287 PHE A O 1
ATOM 2286 N N . PRO A 1 288 ? 2.732 -3.471 -8.062 1 96.12 288 PRO A N 1
ATOM 2287 C CA . PRO A 1 288 ? 2.223 -2.328 -7.297 1 96.12 288 PRO A CA 1
ATOM 2288 C C . PRO A 1 288 ? 1.322 -1.417 -8.125 1 96.12 288 PRO A C 1
ATOM 2290 O O . PRO A 1 288 ? 0.444 -0.746 -7.582 1 96.12 288 PRO A O 1
ATOM 2293 N N . ASP A 1 289 ? 1.462 -1.396 -9.414 1 94.62 289 ASP A N 1
ATOM 2294 C CA . ASP A 1 289 ? 0.638 -0.557 -10.273 1 94.62 289 ASP A CA 1
ATOM 2295 C C . ASP A 1 289 ? -0.813 -1.029 -10.281 1 94.62 289 ASP A C 1
ATOM 2297 O O . ASP A 1 289 ? -1.712 -0.292 -10.688 1 94.62 289 ASP A O 1
ATOM 2301 N N . VAL A 1 290 ? -0.967 -2.246 -9.758 1 96.31 290 VAL A N 1
ATOM 2302 C CA . VAL A 1 290 ? -2.301 -2.836 -9.812 1 96.31 290 VAL A CA 1
ATOM 2303 C C . VAL A 1 290 ? -2.836 -3.023 -8.391 1 96.31 290 VAL A C 1
ATOM 2305 O O . VAL A 1 290 ? -4.027 -2.82 -8.141 1 96.31 290 VAL A O 1
ATOM 2308 N N . PHE A 1 291 ? -1.919 -3.359 -7.453 1 98.5 291 PHE A N 1
ATOM 2309 C CA . PHE A 1 291 ? -2.434 -3.891 -6.195 1 98.5 291 PHE A CA 1
ATOM 2310 C C . PHE A 1 291 ? -1.896 -3.096 -5.012 1 98.5 291 PHE A C 1
ATOM 2312 O O . PHE A 1 291 ? -2.025 -3.52 -3.861 1 98.5 291 PHE A O 1
ATOM 2319 N N . SER A 1 292 ? -1.296 -1.942 -5.207 1 98.56 292 SER A N 1
ATOM 2320 C CA . SER A 1 292 ? -0.643 -1.248 -4.105 1 98.56 292 SER A CA 1
ATOM 2321 C C . SER A 1 292 ? -1.65 -0.84 -3.035 1 98.56 292 SER A C 1
ATOM 2323 O O . SER A 1 292 ? -1.356 -0.907 -1.84 1 98.56 292 SER A O 1
ATOM 2325 N N . THR A 1 293 ? -2.848 -0.356 -3.432 1 98.81 293 THR A N 1
ATOM 2326 C CA . THR A 1 293 ? -3.838 0.016 -2.426 1 98.81 293 THR A CA 1
ATOM 2327 C C . THR A 1 293 ? -4.238 -1.194 -1.587 1 98.81 293 THR A C 1
ATOM 2329 O O . THR A 1 293 ? -4.371 -1.091 -0.365 1 98.81 293 THR A O 1
ATOM 2332 N N . LEU A 1 294 ? -4.387 -2.318 -2.25 1 98.81 294 LEU A N 1
ATOM 2333 C CA . LEU A 1 294 ? -4.715 -3.541 -1.528 1 98.81 294 LEU A CA 1
ATOM 2334 C C . LEU A 1 294 ? -3.594 -3.92 -0.563 1 98.81 294 LEU A C 1
ATOM 2336 O O . LEU A 1 294 ? -3.846 -4.164 0.62 1 98.81 294 LEU A O 1
ATOM 2340 N N . THR A 1 295 ? -2.336 -3.998 -1.066 1 98.75 295 THR A N 1
ATOM 2341 C CA . THR A 1 295 ? -1.233 -4.402 -0.203 1 98.75 295 THR A CA 1
ATOM 2342 C C . THR A 1 295 ? -1.021 -3.389 0.917 1 98.75 295 THR A C 1
ATOM 2344 O O . THR A 1 295 ? -0.696 -3.762 2.045 1 98.75 295 THR A O 1
ATOM 2347 N N . SER A 1 296 ? -1.222 -2.104 0.618 1 98.69 296 SER A N 1
ATOM 2348 C CA . SER A 1 296 ? -1.162 -1.078 1.654 1 98.69 296 SER A CA 1
ATOM 2349 C C . SER A 1 296 ? -2.238 -1.297 2.711 1 98.69 296 SER A C 1
ATOM 2351 O O . SER A 1 296 ? -1.959 -1.245 3.91 1 98.69 296 SER A O 1
ATOM 2353 N N . SER A 1 297 ? -3.426 -1.574 2.318 1 98.56 297 SER A N 1
ATOM 2354 C CA . SER A 1 297 ? -4.562 -1.731 3.219 1 98.56 297 SER A CA 1
ATOM 2355 C C . SER A 1 297 ? -4.395 -2.955 4.113 1 98.56 297 SER A C 1
ATOM 2357 O O . SER A 1 297 ? -4.633 -2.885 5.32 1 98.56 297 SER A O 1
ATOM 2359 N N . VAL A 1 298 ? -3.992 -4.055 3.498 1 98.5 298 VAL A N 1
ATOM 2360 C CA . VAL A 1 298 ? -3.812 -5.297 4.246 1 98.5 298 VAL A CA 1
ATOM 2361 C C . VAL A 1 298 ? -2.779 -5.09 5.352 1 98.5 298 VAL A C 1
ATOM 2363 O O . VAL A 1 298 ? -2.982 -5.523 6.488 1 98.5 298 VAL A O 1
ATOM 2366 N N . GLN A 1 299 ? -1.746 -4.453 4.996 1 97.75 299 GLN A N 1
ATOM 2367 C CA . GLN A 1 299 ? -0.694 -4.219 5.98 1 97.75 299 GLN A CA 1
ATOM 2368 C C . GLN A 1 299 ? -1.135 -3.199 7.023 1 97.75 299 GLN A C 1
ATOM 2370 O O . GLN A 1 299 ? -0.779 -3.311 8.203 1 97.75 299 GLN A O 1
ATOM 2375 N N . LYS A 1 300 ? -1.885 -2.168 6.602 1 97.12 300 LYS A N 1
ATOM 2376 C CA . LYS A 1 300 ? -2.379 -1.145 7.516 1 97.12 300 LYS A CA 1
ATOM 2377 C C . LYS A 1 300 ? -3.188 -1.768 8.648 1 97.12 300 LYS A C 1
ATOM 2379 O O . LYS A 1 300 ? -3.082 -1.341 9.805 1 97.12 300 LYS A O 1
ATOM 2384 N N . VAL A 1 301 ? -3.953 -2.762 8.344 1 95.62 301 VAL A N 1
ATOM 2385 C CA . VAL A 1 301 ? -4.82 -3.369 9.352 1 95.62 301 VAL A CA 1
ATOM 2386 C C . VAL A 1 301 ? -4.113 -4.566 9.984 1 95.62 301 VAL A C 1
ATOM 2388 O O . VAL A 1 301 ? -4.762 -5.418 10.602 1 95.62 301 VAL A O 1
ATOM 2391 N N . HIS A 1 302 ? -2.83 -4.723 9.742 1 94.25 302 HIS A N 1
ATOM 2392 C CA . HIS A 1 302 ? -1.994 -5.762 10.336 1 94.25 302 HIS A CA 1
ATOM 2393 C C . HIS A 1 302 ? -2.438 -7.148 9.891 1 94.25 302 HIS A C 1
ATOM 2395 O O . HIS A 1 302 ? -2.479 -8.086 10.695 1 94.25 302 HIS A O 1
ATOM 2401 N N . GLY A 1 303 ? -2.789 -7.27 8.586 1 96.69 303 GLY A N 1
ATOM 2402 C CA . GLY A 1 303 ? -3.312 -8.523 8.062 1 96.69 303 GLY A CA 1
ATOM 2403 C C . GLY A 1 303 ? -2.342 -9.242 7.148 1 96.69 303 GLY A C 1
ATOM 2404 O O . GLY A 1 303 ? -2.717 -10.188 6.457 1 96.69 303 GLY A O 1
ATOM 2405 N N . ARG A 1 304 ? -1.122 -8.852 7.094 1 96.5 304 ARG A N 1
ATOM 2406 C CA . ARG A 1 304 ? -0.144 -9.43 6.176 1 96.5 304 ARG A CA 1
ATOM 2407 C C . ARG A 1 304 ? -0.063 -10.945 6.348 1 96.5 304 ARG A C 1
ATOM 2409 O O . ARG A 1 304 ? 0.012 -11.68 5.363 1 96.5 304 ARG A O 1
ATOM 2416 N N . GLU A 1 305 ? -0.106 -11.445 7.531 1 94.81 305 GLU A N 1
ATOM 2417 C CA . GLU A 1 305 ? 0.067 -12.867 7.824 1 94.81 305 GLU A CA 1
ATOM 2418 C C . GLU A 1 305 ? -1.037 -13.703 7.184 1 94.81 305 GLU A C 1
ATOM 2420 O O . GLU A 1 305 ? -0.824 -14.867 6.848 1 94.81 305 GLU A O 1
ATOM 2425 N N . TYR A 1 306 ? -2.176 -13.102 6.965 1 96.88 306 TYR A N 1
ATOM 2426 C CA . TYR A 1 306 ? -3.316 -13.844 6.438 1 96.88 306 TYR A CA 1
ATOM 2427 C C . TYR A 1 306 ? -3.119 -14.172 4.961 1 96.88 306 TYR A C 1
ATOM 2429 O O . TYR A 1 306 ? -3.818 -15.023 4.406 1 96.88 306 TYR A O 1
ATOM 2437 N N . LEU A 1 307 ? -2.16 -13.5 4.348 1 98.06 307 LEU A N 1
ATOM 2438 C CA . LEU A 1 307 ? -1.93 -13.727 2.924 1 98.06 307 LEU A CA 1
ATOM 2439 C C . LEU A 1 307 ? -0.534 -14.289 2.684 1 98.06 307 LEU A C 1
ATOM 2441 O O . LEU A 1 307 ? -0.129 -14.484 1.534 1 98.06 307 LEU A O 1
ATOM 2445 N N . ASP A 1 308 ? 0.157 -14.578 3.76 1 95.62 308 ASP A N 1
ATOM 2446 C CA . ASP A 1 308 ? 1.559 -14.969 3.641 1 95.62 308 ASP A CA 1
ATOM 2447 C C . ASP A 1 308 ? 1.76 -16.422 4.043 1 95.62 308 ASP A C 1
ATOM 2449 O O . ASP A 1 308 ? 0.895 -17.031 4.688 1 95.62 308 ASP A O 1
ATOM 2453 N N . TRP A 1 309 ? 2.814 -16.984 3.512 1 92.44 309 TRP A N 1
ATOM 2454 C CA . TRP A 1 309 ? 3.344 -18.281 3.895 1 92.44 309 TRP A CA 1
ATOM 2455 C C . TRP A 1 309 ? 4.855 -18.344 3.693 1 92.44 309 TRP A C 1
ATOM 2457 O O . TRP A 1 309 ? 5.336 -18.328 2.559 1 92.44 309 TRP A O 1
ATOM 2467 N N . HIS A 1 310 ? 5.551 -18.328 4.805 1 86.88 310 HIS A N 1
ATOM 2468 C CA . HIS A 1 310 ? 7.004 -18.328 4.68 1 86.88 310 HIS A CA 1
ATOM 2469 C C . HIS A 1 310 ? 7.648 -19.188 5.762 1 86.88 310 HIS A C 1
ATOM 2471 O O . HIS A 1 310 ? 7.047 -19.422 6.809 1 86.88 310 HIS A O 1
ATOM 2477 N N . TYR A 1 311 ? 8.867 -19.578 5.453 1 83.62 311 TYR A N 1
ATOM 2478 C CA . TYR A 1 311 ? 9.656 -20.375 6.383 1 83.62 311 TYR A CA 1
ATOM 2479 C C . TYR A 1 311 ? 10.125 -19.531 7.562 1 83.62 311 TYR A C 1
ATOM 2481 O O . TYR A 1 311 ? 10.672 -18.453 7.379 1 83.62 311 TYR A O 1
ATOM 2489 N N . ASP A 1 312 ? 9.773 -20.047 8.695 1 80.69 312 ASP A N 1
ATOM 2490 C CA . ASP A 1 312 ? 10.227 -19.391 9.922 1 80.69 312 ASP A CA 1
ATOM 2491 C C . ASP A 1 312 ? 11.586 -19.922 10.367 1 80.69 312 ASP A C 1
ATOM 2493 O O . ASP A 1 312 ? 11.664 -20.859 11.156 1 80.69 312 ASP A O 1
ATOM 2497 N N . ARG A 1 313 ? 12.625 -19.25 9.945 1 72.25 313 ARG A N 1
ATOM 2498 C CA . ARG A 1 313 ? 13.984 -19.719 10.203 1 72.25 313 ARG A CA 1
ATOM 2499 C C . ARG A 1 313 ? 14.297 -19.672 11.695 1 72.25 313 ARG A C 1
ATOM 2501 O O . ARG A 1 313 ? 14.984 -20.562 12.211 1 72.25 313 ARG A O 1
ATOM 2508 N N . GLU A 1 314 ? 13.789 -18.719 12.359 1 72.88 314 GLU A N 1
ATOM 2509 C CA . GLU A 1 314 ? 14.125 -18.5 13.766 1 72.88 314 GLU A CA 1
ATOM 2510 C C . GLU A 1 314 ? 13.531 -19.578 14.656 1 72.88 314 GLU A C 1
ATOM 2512 O O . GLU A 1 314 ? 14.164 -20.016 15.625 1 72.88 314 GLU A O 1
ATOM 2517 N N . HIS A 1 315 ? 12.461 -20.031 14.258 1 78.62 315 HIS A N 1
ATOM 2518 C CA . HIS A 1 315 ? 11.773 -20.938 15.148 1 78.62 315 HIS A CA 1
ATOM 2519 C C . HIS A 1 315 ? 11.82 -22.375 14.625 1 78.62 315 HIS A C 1
ATOM 2521 O O . HIS A 1 315 ? 11.367 -23.297 15.297 1 78.62 315 HIS A O 1
ATOM 2527 N N . SER A 1 316 ? 12.43 -22.484 13.422 1 75.06 316 SER A N 1
ATOM 2528 C CA . SER A 1 316 ? 12.531 -23.812 12.836 1 75.06 316 SER A CA 1
ATOM 2529 C C . SER A 1 316 ? 13.68 -24.609 13.461 1 75.06 316 SER A C 1
ATOM 2531 O O . SER A 1 316 ? 14.703 -24.047 13.828 1 75.06 316 SER A O 1
ATOM 2533 N N . LYS A 1 317 ? 13.445 -26 13.758 1 74.75 317 LYS A N 1
ATOM 2534 C CA . LYS A 1 317 ? 14.445 -26.938 14.234 1 74.75 317 LYS A CA 1
ATOM 2535 C C . LYS A 1 317 ? 14.75 -28 13.18 1 74.75 317 LYS A C 1
ATOM 2537 O O . LYS A 1 317 ? 13.961 -28.203 12.25 1 74.75 317 LYS A O 1
ATOM 2542 N N . PRO A 1 318 ? 15.969 -28.547 13.195 1 72.25 318 PRO A N 1
ATOM 2543 C CA . PRO A 1 318 ? 16.281 -29.578 12.211 1 72.25 318 PRO A CA 1
ATOM 2544 C C . PRO A 1 318 ? 15.203 -30.672 12.156 1 72.25 318 PRO A C 1
ATOM 2546 O O . PRO A 1 318 ? 14.805 -31.203 13.195 1 72.25 318 PRO A O 1
ATOM 2549 N N . GLY A 1 319 ? 14.68 -30.906 11.055 1 66.5 319 GLY A N 1
ATOM 2550 C CA . GLY A 1 319 ? 13.688 -31.953 10.844 1 66.5 319 GLY A CA 1
ATOM 2551 C C . GLY A 1 319 ? 12.273 -31.484 11.125 1 66.5 319 GLY A C 1
ATOM 2552 O O . GLY A 1 319 ? 11.312 -32.219 10.883 1 66.5 319 GLY A O 1
ATOM 2553 N N . LYS A 1 320 ? 12.18 -30.391 11.75 1 80.75 320 LYS A N 1
ATOM 2554 C CA . LYS A 1 320 ? 10.859 -29.875 12.086 1 80.75 320 LYS A CA 1
ATOM 2555 C C . LYS A 1 320 ? 10.688 -28.453 11.586 1 80.75 320 LYS A C 1
ATOM 2557 O O . LYS A 1 320 ? 10.664 -27.5 12.383 1 80.75 320 LYS A O 1
ATOM 2562 N N . PRO A 1 321 ? 10.516 -28.328 10.234 1 81.62 321 PRO A N 1
ATOM 2563 C CA . PRO A 1 321 ? 10.352 -26.969 9.703 1 81.62 321 PRO A CA 1
ATOM 2564 C C . PRO A 1 321 ? 9.039 -26.328 10.141 1 81.62 321 PRO A C 1
ATOM 2566 O O . PRO A 1 321 ? 8.008 -27 10.234 1 81.62 321 PRO A O 1
ATOM 2569 N N . GLN A 1 322 ? 9.156 -25.016 10.562 1 85 322 GLN A N 1
ATOM 2570 C CA . GLN A 1 322 ? 7.988 -24.219 10.93 1 85 322 GLN A CA 1
ATOM 2571 C C . GLN A 1 322 ? 7.738 -23.109 9.914 1 85 322 GLN A C 1
ATOM 2573 O O . GLN A 1 322 ? 8.68 -22.547 9.352 1 85 322 GLN A O 1
ATOM 2578 N N . PHE A 1 323 ? 6.492 -22.953 9.641 1 88.06 323 PHE A N 1
ATOM 2579 C CA . PHE A 1 323 ? 6.09 -21.922 8.695 1 88.06 323 PHE A CA 1
ATOM 2580 C C . PHE A 1 323 ? 5.125 -20.938 9.344 1 88.06 323 PHE A C 1
ATOM 2582 O O . PHE A 1 323 ? 4.414 -21.281 10.281 1 88.06 323 PHE A O 1
ATOM 2589 N N . HIS A 1 324 ? 5.215 -19.734 8.914 1 89.56 324 HIS A N 1
ATOM 2590 C CA . HIS A 1 324 ? 4.332 -18.688 9.398 1 89.56 324 HIS A CA 1
ATOM 2591 C C . HIS A 1 324 ? 3.373 -18.219 8.312 1 89.56 324 HIS A C 1
ATOM 2593 O O . HIS A 1 324 ? 3.744 -18.156 7.141 1 89.56 324 HIS A O 1
ATOM 2599 N N . GLY A 1 325 ? 2.086 -17.906 8.734 1 93.88 325 GLY A N 1
ATOM 2600 C CA . GLY A 1 325 ? 1.059 -17.453 7.809 1 93.88 325 GLY A CA 1
ATOM 2601 C C . GLY A 1 325 ? -0.059 -18.469 7.629 1 93.88 325 GLY A C 1
ATOM 2602 O O . GLY A 1 325 ? -0.297 -19.297 8.508 1 93.88 325 GLY A O 1
ATOM 2603 N N . LYS A 1 326 ? -0.81 -18.359 6.535 1 95.06 326 LYS A N 1
ATOM 2604 C CA . LYS A 1 326 ? -1.94 -19.25 6.289 1 95.06 326 LYS A CA 1
ATOM 2605 C C . LYS A 1 326 ? -1.667 -20.172 5.105 1 95.06 326 LYS A C 1
ATOM 2607 O O . LYS A 1 326 ? -1.271 -19.703 4.031 1 95.06 326 LYS A O 1
ATOM 2612 N N . PRO A 1 327 ? -1.86 -21.406 5.242 1 94.12 327 PRO A N 1
ATOM 2613 C CA . PRO A 1 327 ? -1.436 -22.375 4.23 1 94.12 327 PRO A CA 1
ATOM 2614 C C . PRO A 1 327 ? -2.383 -22.438 3.035 1 94.12 327 PRO A C 1
ATOM 2616 O O . PRO A 1 327 ? -2.004 -22.922 1.966 1 94.12 327 PRO A O 1
ATOM 2619 N N . LEU A 1 328 ? -3.631 -22.031 3.229 1 95.81 328 LEU A N 1
ATOM 2620 C CA . LEU A 1 328 ? -4.602 -22.125 2.145 1 95.81 328 LEU A CA 1
ATOM 2621 C C . LEU A 1 328 ? -5.617 -20.984 2.221 1 95.81 328 LEU A C 1
ATOM 2623 O O . LEU A 1 328 ? -6.332 -20.859 3.215 1 95.81 328 LEU A O 1
ATOM 2627 N N . VAL A 1 329 ? -5.613 -20.188 1.133 1 97.06 329 VAL A N 1
ATOM 2628 C CA . VAL A 1 329 ? -6.484 -19.016 1.116 1 97.06 329 VAL A CA 1
ATOM 2629 C C . VAL A 1 329 ? -6.91 -18.719 -0.318 1 97.06 329 VAL A C 1
ATOM 2631 O O . VAL A 1 329 ? -6.148 -18.938 -1.26 1 97.06 329 VAL A O 1
ATOM 2634 N N . THR A 1 330 ? -8.109 -18.328 -0.515 1 98.06 330 THR A N 1
ATOM 2635 C CA . THR A 1 330 ? -8.539 -17.688 -1.748 1 98.06 330 THR A CA 1
ATOM 2636 C C . THR A 1 330 ? -8.875 -16.219 -1.496 1 98.06 330 THR A C 1
ATOM 2638 O O . THR A 1 330 ? -9.5 -15.875 -0.491 1 98.06 330 THR A O 1
ATOM 2641 N N . LEU A 1 331 ? -8.391 -15.375 -2.312 1 98.81 331 LEU A N 1
ATOM 2642 C CA . LEU A 1 331 ? -8.617 -13.938 -2.189 1 98.81 331 LEU A CA 1
ATOM 2643 C C . LEU A 1 331 ? -9.266 -13.383 -3.453 1 98.81 331 LEU A C 1
ATOM 2645 O O . LEU A 1 331 ? -8.773 -13.609 -4.562 1 98.81 331 LEU A O 1
ATOM 2649 N N . PHE A 1 332 ? -10.43 -12.797 -3.33 1 98.75 332 PHE A N 1
ATOM 2650 C CA . PHE A 1 332 ? -10.859 -11.875 -4.375 1 98.75 332 PHE A CA 1
ATOM 2651 C C . PHE A 1 332 ? -10.117 -10.547 -4.262 1 98.75 332 PHE A C 1
ATOM 2653 O O . PHE A 1 332 ? -10.445 -9.727 -3.406 1 98.75 332 PHE A O 1
ATOM 2660 N N . ALA A 1 333 ? -9.148 -10.344 -5.102 1 98.81 333 ALA A N 1
ATOM 2661 C CA . ALA A 1 333 ? -8.156 -9.289 -4.961 1 98.81 333 ALA A CA 1
ATOM 2662 C C . ALA A 1 333 ? -8.594 -8.016 -5.688 1 98.81 333 ALA A C 1
ATOM 2664 O O . ALA A 1 333 ? -8.523 -7.945 -6.914 1 98.81 333 ALA A O 1
ATOM 2665 N N . PRO A 1 334 ? -8.977 -6.988 -4.934 1 98.69 334 PRO A N 1
ATOM 2666 C CA . PRO A 1 334 ? -9.352 -5.734 -5.594 1 98.69 334 PRO A CA 1
ATOM 2667 C C . PRO A 1 334 ? -8.141 -4.973 -6.141 1 98.69 334 PRO A C 1
ATOM 2669 O O . PRO A 1 334 ? -7.086 -4.949 -5.504 1 98.69 334 PRO A O 1
ATOM 2672 N N . THR A 1 335 ? -8.32 -4.441 -7.289 1 98.25 335 THR A N 1
ATOM 2673 C CA . THR A 1 335 ? -7.285 -3.621 -7.906 1 98.25 335 THR A CA 1
ATOM 2674 C C . THR A 1 335 ? -7.332 -2.193 -7.367 1 98.25 335 THR A C 1
ATOM 2676 O O . THR A 1 335 ? -8.25 -1.835 -6.625 1 98.25 335 THR A O 1
ATOM 2679 N N . ASN A 1 336 ? -6.293 -1.39 -7.746 1 98.19 336 ASN A N 1
ATOM 2680 C CA . ASN A 1 336 ? -6.309 0.032 -7.414 1 98.19 336 ASN A CA 1
ATOM 2681 C C . ASN A 1 336 ? -7.562 0.719 -7.945 1 98.19 336 ASN A C 1
ATOM 2683 O O . ASN A 1 336 ? -8.109 1.614 -7.297 1 98.19 336 ASN A O 1
ATOM 2687 N N . ILE A 1 337 ? -8.055 0.286 -9.07 1 96.75 337 ILE A N 1
ATOM 2688 C CA . ILE A 1 337 ? -9.258 0.842 -9.688 1 96.75 337 ILE A CA 1
ATOM 2689 C C . ILE A 1 337 ? -10.461 0.583 -8.781 1 96.75 337 ILE A C 1
ATOM 2691 O O . ILE A 1 337 ? -11.32 1.451 -8.625 1 96.75 337 ILE A O 1
ATOM 2695 N N . ALA A 1 338 ? -10.508 -0.609 -8.25 1 96.94 338 ALA A N 1
ATOM 2696 C CA . ALA A 1 338 ? -11.609 -0.962 -7.352 1 96.94 338 ALA A CA 1
ATOM 2697 C C . ALA A 1 338 ? -11.711 0.022 -6.191 1 96.94 338 ALA A C 1
ATOM 2699 O O . ALA A 1 338 ? -12.805 0.482 -5.852 1 96.94 338 ALA A O 1
ATOM 2700 N N . PHE A 1 339 ? -10.625 0.388 -5.609 1 97.62 339 PHE A N 1
ATOM 2701 C CA . PHE A 1 339 ? -10.594 1.312 -4.48 1 97.62 339 PHE A CA 1
ATOM 2702 C C . PHE A 1 339 ? -10.883 2.736 -4.938 1 97.62 339 PHE A C 1
ATOM 2704 O O . PHE A 1 339 ? -11.492 3.52 -4.203 1 97.62 339 PHE A O 1
ATOM 2711 N N . ALA A 1 340 ? -10.422 3.049 -6.109 1 94.56 340 ALA A N 1
ATOM 2712 C CA . ALA A 1 340 ? -10.562 4.41 -6.613 1 94.56 340 ALA A CA 1
ATOM 2713 C C . ALA A 1 340 ? -12.016 4.738 -6.934 1 94.56 340 ALA A C 1
ATOM 2715 O O . ALA A 1 340 ? -12.398 5.906 -6.988 1 94.56 340 ALA A O 1
ATOM 2716 N N . THR A 1 341 ? -12.836 3.73 -7.094 1 93 341 THR A N 1
ATOM 2717 C CA . THR A 1 341 ? -14.188 3.939 -7.602 1 93 341 THR A CA 1
ATOM 2718 C C . THR A 1 341 ? -15.172 4.152 -6.457 1 93 341 THR A C 1
ATOM 2720 O O . THR A 1 341 ? -16.297 4.594 -6.676 1 93 341 THR A O 1
ATOM 2723 N N . ILE A 1 342 ? -14.82 3.867 -5.234 1 93.56 342 ILE A N 1
ATOM 2724 C CA . ILE A 1 342 ? -15.742 4.086 -4.125 1 93.56 342 ILE A CA 1
ATOM 2725 C C . ILE A 1 342 ? -15.852 5.578 -3.83 1 93.56 342 ILE A C 1
ATOM 2727 O O . ILE A 1 342 ? -14.992 6.363 -4.242 1 93.56 342 ILE A O 1
ATOM 2731 N N . PRO A 1 343 ? -16.953 5.949 -3.109 1 89.19 343 PRO A N 1
ATOM 2732 C CA . PRO A 1 343 ? -17.109 7.367 -2.795 1 89.19 343 PRO A CA 1
ATOM 2733 C C . PRO A 1 343 ? -15.914 7.938 -2.025 1 89.19 343 PRO A C 1
ATOM 2735 O O . PRO A 1 343 ? -15.375 7.277 -1.138 1 89.19 343 PRO A O 1
ATOM 2738 N N . PRO A 1 344 ? -15.539 9.133 -2.418 1 87.56 344 PRO A N 1
ATOM 2739 C CA . PRO A 1 344 ? -14.344 9.727 -1.812 1 87.56 344 PRO A CA 1
ATOM 2740 C C . PRO A 1 344 ? -14.438 9.82 -0.291 1 87.56 344 PRO A C 1
ATOM 2742 O O . PRO A 1 344 ? -13.445 9.562 0.405 1 87.56 344 PRO A O 1
ATOM 2745 N N . LYS A 1 345 ? -15.516 10.18 0.232 1 84.38 345 LYS A N 1
ATOM 2746 C CA . LYS A 1 345 ? -15.68 10.289 1.679 1 84.38 345 LYS A CA 1
ATOM 2747 C C . LYS A 1 345 ? -15.531 8.93 2.354 1 84.38 345 LYS A C 1
ATOM 2749 O O . LYS A 1 345 ? -14.977 8.828 3.449 1 84.38 345 LYS A O 1
ATOM 2754 N N . LEU A 1 346 ? -16.109 7.926 1.712 1 88.69 346 LEU A N 1
ATOM 2755 C CA . LEU A 1 346 ? -15.945 6.57 2.227 1 88.69 346 LEU A CA 1
ATOM 2756 C C . LEU A 1 346 ? -14.477 6.16 2.238 1 88.69 346 LEU A C 1
ATOM 2758 O O . LEU A 1 346 ? -14 5.57 3.211 1 88.69 346 LEU A O 1
ATOM 2762 N N . LYS A 1 347 ? -13.828 6.48 1.138 1 92.56 347 LYS A N 1
ATOM 2763 C CA . LYS A 1 347 ? -12.414 6.16 1.038 1 92.56 347 LYS A CA 1
ATOM 2764 C C . LYS A 1 347 ? -11.617 6.848 2.145 1 92.56 347 LYS A C 1
ATOM 2766 O O . LYS A 1 347 ? -10.773 6.219 2.795 1 92.56 347 LYS A O 1
ATOM 2771 N N . PHE A 1 348 ? -11.891 8.117 2.4 1 88.75 348 PHE A N 1
ATOM 2772 C CA . PHE A 1 348 ? -11.25 8.867 3.469 1 88.75 348 PHE A CA 1
ATOM 2773 C C . PHE A 1 348 ? -11.508 8.219 4.824 1 88.75 348 PHE A C 1
ATOM 2775 O O . PHE A 1 348 ? -10.586 8.055 5.625 1 88.75 348 PHE A O 1
ATOM 2782 N N . TYR A 1 349 ? -12.711 7.82 5.062 1 85.62 349 TYR A N 1
ATOM 2783 C CA . TYR A 1 349 ? -13.07 7.156 6.309 1 85.62 349 TYR A CA 1
ATOM 2784 C C . TYR A 1 349 ? -12.32 5.844 6.469 1 85.62 349 TYR A C 1
ATOM 2786 O O . TYR A 1 349 ? -11.688 5.602 7.5 1 85.62 349 TYR A O 1
ATOM 2794 N N . LEU A 1 350 ? -12.312 5.016 5.406 1 92.44 350 LEU A N 1
ATOM 2795 C CA . LEU A 1 350 ? -11.703 3.689 5.453 1 92.44 350 LEU A CA 1
ATOM 2796 C C . LEU A 1 350 ? -10.219 3.783 5.77 1 92.44 350 LEU A C 1
ATOM 2798 O O . LEU A 1 350 ? -9.68 2.943 6.496 1 92.44 350 LEU A O 1
ATOM 2802 N N . PHE A 1 351 ? -9.594 4.801 5.27 1 94 351 PHE A N 1
ATOM 2803 C CA . PHE A 1 351 ? -8.141 4.848 5.363 1 94 351 PHE A CA 1
ATOM 2804 C C . PHE A 1 351 ? -7.699 5.793 6.477 1 94 351 PHE A C 1
ATOM 2806 O O . PHE A 1 351 ? -6.5 5.977 6.707 1 94 351 PHE A O 1
ATOM 2813 N N . SER A 1 352 ? -8.664 6.383 7.203 1 87 352 SER A N 1
ATOM 2814 C CA . SER A 1 352 ? -8.375 7.141 8.414 1 87 352 SER A CA 1
ATOM 2815 C C . SER A 1 352 ? -8.125 6.215 9.602 1 87 352 SER A C 1
ATOM 2817 O O . SER A 1 352 ? -8.406 5.016 9.531 1 87 352 SER A O 1
ATOM 2819 N N . PRO A 1 353 ? -7.5 6.707 10.625 1 79.19 353 PRO A N 1
ATOM 2820 C CA . PRO A 1 353 ? -7.316 5.887 11.82 1 79.19 353 PRO A CA 1
ATOM 2821 C C . PRO A 1 353 ? -8.633 5.379 12.398 1 79.19 353 PRO A C 1
ATOM 2823 O O . PRO A 1 353 ? -8.672 4.32 13.039 1 79.19 353 PRO A O 1
ATOM 2826 N N . PHE A 1 354 ? -9.711 5.969 12.062 1 75.31 354 PHE A N 1
ATOM 2827 C CA . PHE A 1 354 ? -11.008 5.648 12.656 1 75.31 354 PHE A CA 1
ATOM 2828 C C . PHE A 1 354 ? -11.711 4.555 11.859 1 75.31 354 PHE A C 1
ATOM 2830 O O . PHE A 1 354 ? -12.625 3.902 12.359 1 75.31 354 PHE A O 1
ATOM 2837 N N . GLY A 1 355 ? -11.281 4.445 10.672 1 86 355 GLY A N 1
ATOM 2838 C CA . GLY A 1 355 ? -11.953 3.492 9.805 1 86 355 GLY A CA 1
ATOM 2839 C C . GLY A 1 355 ? -11.234 2.164 9.703 1 86 355 GLY A C 1
ATOM 2840 O O . GLY A 1 355 ? -11.609 1.312 8.891 1 86 355 GLY A O 1
ATOM 2841 N N . GLU A 1 356 ? -10.242 2.008 10.508 1 88 356 GLU A N 1
ATOM 2842 C CA . GLU A 1 356 ? -9.406 0.818 10.383 1 88 356 GLU A CA 1
ATOM 2843 C C . GLU A 1 356 ? -10.219 -0.453 10.617 1 88 356 GLU A C 1
ATOM 2845 O O . GLU A 1 356 ? -10.039 -1.449 9.914 1 88 356 GLU A O 1
ATOM 2850 N N . HIS A 1 357 ? -11.078 -0.449 11.656 1 87.81 357 HIS A N 1
ATOM 2851 C CA . HIS A 1 357 ? -11.906 -1.617 11.945 1 87.81 357 HIS A CA 1
ATOM 2852 C C . HIS A 1 357 ? -12.844 -1.923 10.781 1 87.81 357 HIS A C 1
ATOM 2854 O O . HIS A 1 357 ? -13.055 -3.088 10.438 1 87.81 357 HIS A O 1
ATOM 2860 N N . ALA A 1 358 ? -13.414 -0.883 10.203 1 89.69 358 ALA A N 1
ATOM 2861 C CA . ALA A 1 358 ? -14.289 -1.052 9.047 1 89.69 358 ALA A CA 1
ATOM 2862 C C . ALA A 1 358 ? -13.523 -1.612 7.852 1 89.69 358 ALA A C 1
ATOM 2864 O O . ALA A 1 358 ? -14.023 -2.482 7.133 1 89.69 358 ALA A O 1
ATOM 2865 N N . LEU A 1 359 ? -12.312 -1.073 7.68 1 95.5 359 LEU A N 1
ATOM 2866 C CA . LEU A 1 359 ? -11.461 -1.56 6.602 1 95.5 359 LEU A CA 1
ATOM 2867 C C . LEU A 1 359 ? -11.141 -3.041 6.785 1 95.5 359 LEU A C 1
ATOM 2869 O O . LEU A 1 359 ? -11.156 -3.809 5.82 1 95.5 359 LEU A O 1
ATOM 2873 N N . THR A 1 360 ? -10.898 -3.455 8.016 1 95.31 360 THR A N 1
ATOM 2874 C CA . THR A 1 360 ? -10.617 -4.852 8.328 1 95.31 360 THR A CA 1
ATOM 2875 C C . THR A 1 360 ? -11.797 -5.738 7.922 1 95.31 360 THR A C 1
ATOM 2877 O O . THR A 1 360 ? -11.609 -6.754 7.25 1 95.31 360 THR A O 1
ATOM 2880 N N . LYS A 1 361 ? -12.938 -5.328 8.305 1 93 361 LYS A N 1
ATOM 2881 C CA . LYS A 1 361 ? -14.133 -6.109 8 1 93 361 LYS A CA 1
ATOM 2882 C C . LYS A 1 361 ? -14.383 -6.164 6.5 1 93 361 LYS A C 1
ATOM 2884 O O . LYS A 1 361 ? -14.75 -7.211 5.965 1 93 361 LYS A O 1
ATOM 2889 N N . LEU A 1 362 ? -14.219 -5.051 5.922 1 95.5 362 LEU A N 1
ATOM 2890 C CA . LEU A 1 362 ? -14.406 -5.008 4.473 1 95.5 362 LEU A CA 1
ATOM 2891 C C . LEU A 1 362 ? -13.445 -5.965 3.773 1 95.5 362 LEU A C 1
ATOM 2893 O O . LEU A 1 362 ? -13.852 -6.715 2.885 1 95.5 362 LEU A O 1
ATOM 2897 N N . LEU A 1 363 ? -12.164 -5.938 4.152 1 97.56 363 LEU A N 1
ATOM 2898 C CA . LEU A 1 363 ? -11.172 -6.832 3.566 1 97.56 363 LEU A CA 1
ATOM 2899 C C . LEU A 1 363 ? -11.5 -8.289 3.871 1 97.56 363 LEU A C 1
ATOM 2901 O O . LEU A 1 363 ? -11.297 -9.164 3.029 1 97.56 363 LEU A O 1
ATOM 2905 N N . ALA A 1 364 ? -12.023 -8.531 5.055 1 96.44 364 ALA A N 1
ATOM 2906 C CA . ALA A 1 364 ? -12.414 -9.891 5.449 1 96.44 364 ALA A CA 1
ATOM 2907 C C . ALA A 1 364 ? -13.492 -10.438 4.523 1 96.44 364 ALA A C 1
ATOM 2909 O O . ALA A 1 364 ? -13.57 -11.648 4.305 1 96.44 364 ALA A O 1
ATOM 2910 N N . TYR A 1 365 ? -14.289 -9.57 3.959 1 95.69 365 TYR A N 1
ATOM 2911 C CA . TYR A 1 365 ? -15.359 -9.984 3.051 1 95.69 365 TYR A CA 1
ATOM 2912 C C . TYR A 1 365 ? -14.789 -10.422 1.706 1 95.69 365 TYR A C 1
ATOM 2914 O O . TYR A 1 365 ? -15.461 -11.117 0.937 1 95.69 365 TYR A O 1
ATOM 2922 N N . HIS A 1 366 ? -13.562 -10.133 1.4 1 98.25 366 HIS A N 1
ATOM 2923 C CA . HIS A 1 366 ? -12.898 -10.5 0.156 1 98.25 366 HIS A CA 1
ATOM 2924 C C . HIS A 1 366 ? -12.016 -11.727 0.349 1 98.25 366 HIS A C 1
ATOM 2926 O O . HIS A 1 366 ? -11.391 -12.203 -0.602 1 98.25 366 HIS A O 1
ATOM 2932 N N . TYR A 1 367 ? -11.922 -12.18 1.562 1 98.06 367 TYR A N 1
ATOM 2933 C CA . TYR A 1 367 ? -10.969 -13.188 2.006 1 98.06 367 TYR A CA 1
ATOM 2934 C C . TYR A 1 367 ? -11.672 -14.484 2.373 1 98.06 367 TYR A C 1
ATOM 2936 O O . TYR A 1 367 ? -12.547 -14.5 3.242 1 98.06 367 TYR A O 1
ATOM 2944 N N . ILE A 1 368 ? -11.305 -15.586 1.723 1 96.88 368 ILE A N 1
ATOM 2945 C CA . ILE A 1 368 ? -11.867 -16.906 2.01 1 96.88 368 ILE A CA 1
ATOM 2946 C C . ILE A 1 368 ? -10.789 -17.797 2.619 1 96.88 368 ILE A C 1
ATOM 2948 O O . ILE A 1 368 ? -9.93 -18.312 1.906 1 96.88 368 ILE A O 1
ATOM 2952 N N . PRO A 1 369 ? -10.867 -18.078 3.902 1 95 369 PRO A N 1
ATOM 2953 C CA . PRO A 1 369 ? -9.852 -18.891 4.555 1 95 369 PRO A CA 1
ATOM 2954 C C . PRO A 1 369 ? -10.039 -20.391 4.293 1 95 369 PRO A C 1
ATOM 2956 O O . PRO A 1 369 ? -11.141 -20.828 3.979 1 95 369 PRO A O 1
ATOM 2959 N N . ASN A 1 370 ? -8.984 -21.203 4.27 1 93.5 370 ASN A N 1
ATOM 2960 C CA . ASN A 1 370 ? -8.945 -22.656 4.27 1 93.5 370 ASN A CA 1
ATOM 2961 C C . ASN A 1 370 ? -9.641 -23.234 3.041 1 93.5 370 ASN A C 1
ATOM 2963 O O . ASN A 1 370 ? -10.25 -24.297 3.115 1 93.5 370 ASN A O 1
ATOM 2967 N N . THR A 1 371 ? -9.68 -22.469 2.016 1 93.69 371 THR A N 1
ATOM 2968 C CA . THR A 1 371 ? -10.414 -22.891 0.829 1 93.69 371 THR A CA 1
ATOM 2969 C C . THR A 1 371 ? -9.648 -22.516 -0.44 1 93.69 371 THR A C 1
ATOM 2971 O O . THR A 1 371 ? -9.102 -21.406 -0.543 1 93.69 371 THR A O 1
ATOM 2974 N N . LEU A 1 372 ? -9.508 -23.453 -1.346 1 95.06 372 LEU A N 1
ATOM 2975 C CA . LEU A 1 372 ? -9.031 -23.203 -2.701 1 95.06 372 LEU A CA 1
ATOM 2976 C C . LEU A 1 372 ? -10.195 -23.172 -3.689 1 95.06 372 LEU A C 1
ATOM 2978 O O . LEU A 1 372 ? -10.828 -24.203 -3.93 1 95.06 372 LEU A O 1
ATOM 2982 N N . LEU A 1 373 ? -10.484 -21.984 -4.133 1 94.56 373 LEU A N 1
ATOM 2983 C CA . LEU A 1 373 ? -11.531 -21.828 -5.133 1 94.56 373 LEU A CA 1
ATOM 2984 C C . LEU A 1 373 ? -10.938 -21.484 -6.492 1 94.56 373 LEU A C 1
ATOM 2986 O O . LEU A 1 373 ? -10.297 -20.438 -6.648 1 94.56 373 LEU A O 1
ATOM 2990 N N . LEU A 1 374 ? -11.023 -22.344 -7.41 1 93.81 374 LEU A N 1
ATOM 2991 C CA . LEU A 1 374 ? -10.719 -22.156 -8.82 1 93.81 374 LEU A CA 1
ATOM 2992 C C . LEU A 1 374 ? -11.93 -22.469 -9.695 1 93.81 374 LEU A C 1
ATOM 2994 O O . LEU A 1 374 ? -12.922 -23.016 -9.203 1 93.81 374 LEU A O 1
ATOM 2998 N N . SER A 1 375 ? -11.867 -22.047 -10.922 1 90.31 375 SER A N 1
ATOM 2999 C CA . SER A 1 375 ? -12.984 -22.297 -11.828 1 90.31 375 SER A CA 1
ATOM 3000 C C . SER A 1 375 ? -13.266 -23.781 -11.961 1 90.31 375 SER A C 1
ATOM 3002 O O . SER A 1 375 ? -14.414 -24.188 -12.141 1 90.31 375 SER A O 1
ATOM 3004 N N . GLU A 1 376 ? -12.234 -24.641 -11.766 1 85.44 376 GLU A N 1
ATOM 3005 C CA . GLU A 1 376 ? -12.398 -26.062 -12.023 1 85.44 376 GLU A CA 1
ATOM 3006 C C . GLU A 1 376 ? -12.273 -26.875 -10.734 1 85.44 376 GLU A C 1
ATOM 3008 O O . GLU A 1 376 ? -12.406 -28.094 -10.75 1 85.44 376 GLU A O 1
ATOM 3013 N N . LEU A 1 377 ? -12.102 -26.188 -9.688 1 85.81 377 LEU A N 1
ATOM 3014 C CA . LEU A 1 377 ? -11.805 -26.906 -8.461 1 85.81 377 LEU A CA 1
ATOM 3015 C C . LEU A 1 377 ? -12.266 -26.125 -7.238 1 85.81 377 LEU A C 1
ATOM 3017 O O . LEU A 1 377 ? -12.078 -24.906 -7.176 1 85.81 377 LEU A O 1
ATOM 3021 N N . LEU A 1 378 ? -12.977 -26.734 -6.371 1 89.38 378 LEU A N 1
ATOM 3022 C CA . LEU A 1 378 ? -13.234 -26.234 -5.023 1 89.38 378 LEU A CA 1
ATOM 3023 C C . LEU A 1 378 ? -12.703 -27.203 -3.973 1 89.38 378 LEU A C 1
ATOM 3025 O O . LEU A 1 378 ? -13.086 -28.391 -3.959 1 89.38 378 LEU A O 1
ATOM 3029 N N . TYR A 1 379 ? -11.742 -26.797 -3.221 1 90 379 TYR A N 1
ATOM 3030 C CA . TYR A 1 379 ? -11.133 -27.594 -2.16 1 90 379 TYR A CA 1
ATOM 3031 C C . TYR A 1 379 ? -11.164 -26.844 -0.833 1 90 379 TYR A C 1
ATOM 3033 O O . TYR A 1 379 ? -10.711 -25.703 -0.745 1 90 379 TYR A O 1
ATOM 3041 N N . THR A 1 380 ? -11.781 -27.375 0.206 1 88.81 380 THR A N 1
ATOM 3042 C CA . THR A 1 380 ? -11.852 -26.766 1.527 1 88.81 380 THR A CA 1
ATOM 3043 C C . THR A 1 380 ? -11.203 -27.656 2.576 1 88.81 380 THR A C 1
ATOM 3045 O O . THR A 1 380 ? -11.422 -28.875 2.582 1 88.81 380 THR A O 1
ATOM 3048 N N . GLN A 1 381 ? -10.32 -27.016 3.436 1 81.06 381 GLN A N 1
ATOM 3049 C CA . GLN A 1 381 ? -9.688 -27.703 4.555 1 81.06 381 GLN A CA 1
ATOM 3050 C C . GLN A 1 381 ? -10.398 -27.391 5.867 1 81.06 381 GLN A C 1
ATOM 3052 O O . GLN A 1 381 ? -10.695 -26.219 6.152 1 81.06 381 GLN A O 1
ATOM 3057 N N . LYS A 1 382 ? -10.977 -28.234 6.582 1 67.19 382 LYS A N 1
ATOM 3058 C CA . LYS A 1 382 ? -11.648 -27.969 7.855 1 67.19 382 LYS A CA 1
ATOM 3059 C C . LYS A 1 382 ? -10.641 -27.938 9.008 1 67.19 382 LYS A C 1
ATOM 3061 O O . LYS A 1 382 ? -9.719 -28.75 9.055 1 67.19 382 LYS A O 1
ATOM 3066 N N . GLU A 1 383 ? -10.438 -26.75 9.688 1 55.28 383 GLU A N 1
ATOM 3067 C CA . GLU A 1 383 ? -9.609 -26.656 10.883 1 55.28 383 GLU A CA 1
ATOM 3068 C C . GLU A 1 383 ? -10.078 -27.625 11.961 1 55.28 383 GLU A C 1
ATOM 3070 O O . GLU A 1 383 ? -11.273 -27.875 12.109 1 55.28 383 GLU A O 1
ATOM 3075 N N . LYS A 1 384 ? -9.172 -28.484 12.492 1 41.34 384 LYS A N 1
ATOM 3076 C CA . LYS A 1 384 ? -9.508 -29.219 13.703 1 41.34 384 LYS A CA 1
ATOM 3077 C C . LYS A 1 384 ? -9.781 -28.281 14.875 1 41.34 384 LYS A C 1
ATOM 3079 O O . LYS A 1 384 ? -9.031 -27.328 15.094 1 41.34 384 LYS A O 1
ATOM 3084 N N . ARG A 1 385 ? -10.906 -28.109 15.297 1 39.38 385 ARG A N 1
ATOM 3085 C CA . ARG A 1 385 ? -11.078 -27.641 16.672 1 39.38 385 ARG A CA 1
ATOM 3086 C C . ARG A 1 385 ? -10.156 -28.406 17.625 1 39.38 385 ARG A C 1
ATOM 3088 O O . ARG A 1 385 ? -9.922 -29.594 17.453 1 39.38 385 ARG A O 1
ATOM 3095 N N . SER A 1 386 ? -9.281 -27.656 18.281 1 33.47 386 SER A N 1
ATOM 3096 C CA . SER A 1 386 ? -8.516 -28.25 19.375 1 33.47 386 SER A CA 1
ATOM 3097 C C . SER A 1 386 ? -9.367 -29.219 20.188 1 33.47 386 SER A C 1
ATOM 3099 O O . SER A 1 386 ? -10.133 -28.812 21.062 1 33.47 386 SER A O 1
ATOM 3101 N N . GLU A 1 387 ? -10.062 -30.281 20.094 1 30.62 387 GLU A N 1
ATOM 3102 C CA . GLU A 1 387 ? -9.992 -31.125 21.281 1 30.62 387 GLU A CA 1
ATOM 3103 C C . GLU A 1 387 ? -8.539 -31.453 21.625 1 30.62 387 GLU A C 1
ATOM 3105 O O . GLU A 1 387 ? -7.668 -31.453 20.766 1 30.62 387 GLU A O 1
ATOM 3110 N N . VAL A 1 388 ? -8.117 -31.469 23.031 1 31.59 388 VAL A N 1
ATOM 3111 C CA . VAL A 1 388 ? -6.906 -31.906 23.734 1 31.59 388 VAL A CA 1
ATOM 3112 C C . VAL A 1 388 ? -6.246 -33.031 22.969 1 31.59 388 VAL A C 1
ATOM 3114 O O . VAL A 1 388 ? -5.074 -33.344 23.188 1 31.59 388 VAL A O 1
ATOM 3117 N N . ASP A 1 389 ? -6.938 -34.188 22.781 1 28.78 389 ASP A N 1
ATOM 3118 C CA . ASP A 1 389 ? -6.172 -35.406 22.75 1 28.78 389 ASP A CA 1
ATOM 3119 C C . ASP A 1 389 ? -5.23 -35.438 21.547 1 28.78 389 ASP A C 1
ATOM 3121 O O . ASP A 1 389 ? -4.012 -35.594 21.719 1 28.78 389 ASP A O 1
ATOM 3125 N N . SER A 1 390 ? -5.391 -36.531 20.672 1 29.38 390 SER A N 1
ATOM 3126 C CA . SER A 1 390 ? -4.402 -37.344 19.953 1 29.38 390 SER A CA 1
ATOM 3127 C C . SER A 1 390 ? -3.875 -36.594 18.719 1 29.38 390 SER A C 1
ATOM 3129 O O . SER A 1 390 ? -4.602 -35.812 18.109 1 29.38 390 SER A O 1
ATOM 3131 N N . PHE A 1 391 ? -2.549 -36.375 18.531 1 30.11 391 PHE A N 1
ATOM 3132 C CA . PHE A 1 391 ? -1.604 -36.125 17.438 1 30.11 391 PHE A CA 1
ATOM 3133 C C . PHE A 1 391 ? -2.174 -36.594 16.109 1 30.11 39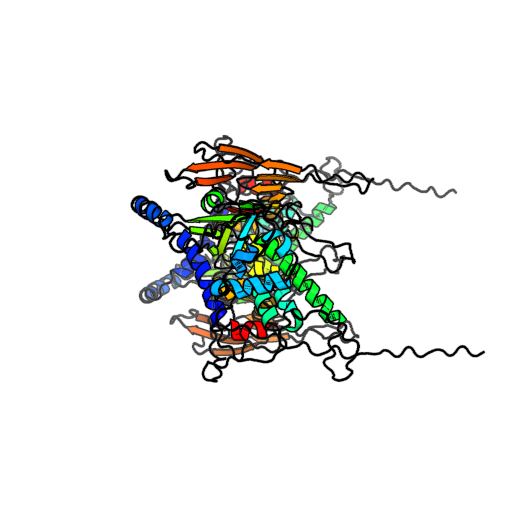1 PHE A C 1
ATOM 3135 O O . PHE A 1 391 ? -1.427 -36.812 15.156 1 30.11 391 PHE A O 1
ATOM 3142 N N . ALA A 1 392 ? -3.295 -37.344 16.219 1 30.5 392 ALA A N 1
ATOM 3143 C CA . ALA A 1 392 ? -3.541 -37.938 14.914 1 30.5 392 ALA A CA 1
ATOM 3144 C C . ALA A 1 392 ? -3.58 -36.906 13.805 1 30.5 392 ALA A C 1
ATOM 3146 O O . ALA A 1 392 ? -3.779 -35.719 14.07 1 30.5 392 ALA A O 1
ATOM 3147 N N . ASP A 1 393 ? -3.707 -37.406 12.492 1 33.09 393 ASP A N 1
ATOM 3148 C CA . ASP A 1 393 ? -3.711 -36.938 11.109 1 33.09 393 ASP A CA 1
ATOM 3149 C C . ASP A 1 393 ? -4.719 -35.812 10.914 1 33.09 393 ASP A C 1
ATOM 3151 O O . ASP A 1 393 ? -5.926 -36.031 10.891 1 33.09 393 ASP A O 1
ATOM 3155 N N . ASP A 1 394 ? -4.695 -34.781 11.688 1 37.38 394 ASP A N 1
ATOM 3156 C CA . ASP A 1 394 ? -5.535 -33.594 11.594 1 37.38 394 ASP A CA 1
ATOM 3157 C C . ASP A 1 394 ? -5.797 -33.219 10.141 1 37.38 394 ASP A C 1
ATOM 3159 O O . ASP A 1 394 ? -5.191 -32.281 9.617 1 37.38 394 ASP A O 1
ATOM 3163 N N . LEU A 1 395 ? -5.75 -34.156 9.211 1 36.62 395 LEU A N 1
ATOM 3164 C CA . LEU A 1 395 ? -6.23 -33.875 7.859 1 36.62 395 LEU A CA 1
ATOM 3165 C C . LEU A 1 395 ? -7.621 -33.25 7.887 1 36.62 395 LEU A C 1
ATOM 3167 O O . LEU A 1 395 ? -8.586 -33.906 8.312 1 36.62 395 LEU A O 1
ATOM 3171 N N . GLY A 1 396 ? -7.797 -32 8.195 1 42.88 396 GLY A N 1
ATOM 3172 C CA . GLY A 1 396 ? -9.07 -31.344 7.969 1 42.88 396 GLY A CA 1
ATOM 3173 C C . GLY A 1 396 ? -9.883 -31.969 6.848 1 42.88 396 GLY A C 1
ATOM 3174 O O . GLY A 1 396 ? -9.344 -32.719 6.039 1 42.88 396 GLY A O 1
ATOM 3175 N N . GLU A 1 397 ? -11.133 -32.219 7.105 1 48.34 397 GLU A N 1
ATOM 3176 C CA . GLU A 1 397 ? -12.055 -32.688 6.082 1 48.34 397 GLU A CA 1
ATOM 3177 C C . GLU A 1 397 ? -11.945 -31.859 4.812 1 48.34 397 GLU A C 1
ATOM 3179 O O . GLU A 1 397 ? -12 -30.625 4.867 1 48.34 397 GLU A O 1
ATOM 3184 N N . TYR A 1 398 ? -11.195 -32.406 3.789 1 53.66 398 TYR A N 1
ATOM 3185 C CA . TYR A 1 398 ? -11.055 -31.891 2.438 1 53.66 398 TYR A CA 1
ATOM 3186 C C . TYR A 1 398 ? -12.289 -32.188 1.602 1 53.66 398 TYR A C 1
ATOM 3188 O O . TYR A 1 398 ? -12.82 -33.281 1.633 1 53.66 398 TYR A O 1
ATOM 3196 N N . THR A 1 399 ? -13.141 -31.172 1.386 1 58.03 399 THR A N 1
ATOM 3197 C CA . THR A 1 399 ? -14.141 -31.344 0.339 1 58.03 399 THR A CA 1
ATOM 3198 C C . THR A 1 399 ? -13.602 -30.891 -1.011 1 58.03 399 THR A C 1
ATOM 3200 O O . THR A 1 399 ? -13.195 -29.734 -1.162 1 58.03 399 THR A O 1
ATOM 3203 N N . TYR A 1 400 ? -13.328 -31.906 -1.797 1 56.09 400 TYR A N 1
ATOM 3204 C CA . TYR A 1 400 ? -12.789 -31.703 -3.137 1 56.09 400 TYR A CA 1
ATOM 3205 C C . TYR A 1 400 ? -13.875 -31.875 -4.191 1 56.09 400 TYR A C 1
ATOM 3207 O O . TYR A 1 400 ? -14.547 -32.906 -4.246 1 56.09 400 TYR A O 1
ATOM 3215 N N . PHE A 1 401 ? -14.266 -30.688 -4.711 1 58.81 401 PHE A N 1
ATOM 3216 C CA . PHE A 1 401 ? -15.172 -30.75 -5.848 1 58.81 401 PHE A CA 1
ATOM 3217 C C . PHE A 1 401 ? -14.461 -30.344 -7.133 1 58.81 401 PHE A C 1
ATOM 3219 O O . PHE A 1 401 ? -13.727 -29.359 -7.16 1 58.81 401 PHE A O 1
ATOM 3226 N N . THR A 1 402 ? -14.359 -31.328 -7.969 1 61.84 402 THR A N 1
ATOM 3227 C CA . THR A 1 402 ? -13.906 -31 -9.312 1 61.84 402 THR A CA 1
ATOM 3228 C C . THR A 1 402 ? -15.094 -30.797 -10.25 1 61.84 402 THR A C 1
ATOM 3230 O O . THR A 1 402 ? -16.078 -31.531 -10.18 1 61.84 402 THR A O 1
ATOM 3233 N N . TYR A 1 403 ? -15.016 -29.578 -10.812 1 59.19 403 TYR A N 1
ATOM 3234 C CA . TYR A 1 403 ? -16.078 -29.312 -11.781 1 59.19 403 TYR A CA 1
ATOM 3235 C C . TYR A 1 403 ? -15.766 -29.969 -13.117 1 59.19 403 TYR A C 1
ATOM 3237 O O . TYR A 1 403 ? -14.625 -29.938 -13.586 1 59.19 403 TYR A O 1
ATOM 3245 N N . SER A 1 404 ? -16.453 -31.016 -13.43 1 54.16 404 SER A N 1
ATOM 3246 C CA . SER A 1 404 ? -16.281 -31.594 -14.766 1 54.16 404 SER A CA 1
ATOM 3247 C C . SER A 1 404 ? -16.609 -30.562 -15.844 1 54.16 404 SER A C 1
ATOM 3249 O O . SER A 1 404 ? -17.734 -30.078 -15.938 1 54.16 404 SER A O 1
ATOM 3251 N N . LEU A 1 405 ? -15.609 -29.891 -16.297 1 54.78 405 LEU A N 1
ATOM 3252 C CA . LEU A 1 405 ? -15.75 -28.859 -17.312 1 54.78 405 LEU A CA 1
ATOM 3253 C C . LEU A 1 405 ? -15.961 -29.484 -18.703 1 54.78 405 LEU A C 1
ATOM 3255 O O . LEU A 1 405 ? -15.023 -30 -19.297 1 54.78 405 LEU A O 1
ATOM 3259 N N . ALA A 1 406 ? -17.031 -30.141 -18.875 1 50.78 406 ALA A N 1
ATOM 3260 C CA . ALA A 1 406 ? -17.234 -30.562 -20.266 1 50.78 406 ALA A CA 1
ATOM 3261 C C . ALA A 1 406 ? -17.359 -29.359 -21.188 1 50.78 406 ALA A C 1
ATOM 3263 O O . ALA A 1 406 ? -17.609 -28.234 -20.734 1 50.78 406 ALA A O 1
ATOM 3264 N N . ASP A 1 407 ? -16.75 -29.406 -22.375 1 55.69 407 ASP A N 1
ATOM 3265 C CA . ASP A 1 407 ? -17.016 -28.469 -23.469 1 55.69 407 ASP A CA 1
ATOM 3266 C C . ASP A 1 407 ? -18.516 -28.234 -23.625 1 55.69 407 ASP A C 1
ATOM 3268 O O . ASP A 1 407 ? -19.078 -28.5 -24.688 1 55.69 407 ASP A O 1
ATOM 3272 N N . ASP A 1 408 ? -19.188 -28.203 -22.406 1 59 408 ASP A N 1
ATOM 3273 C CA . ASP A 1 408 ? -20.625 -27.938 -22.438 1 59 408 ASP A CA 1
ATOM 3274 C C . ASP A 1 408 ? -20.922 -26.453 -22.344 1 59 408 ASP A C 1
ATOM 3276 O O . ASP A 1 408 ? -20.625 -25.812 -21.328 1 59 408 ASP A O 1
ATOM 3280 N N . PRO A 1 409 ? -21.328 -25.875 -23.578 1 59.47 409 PRO A N 1
ATOM 3281 C CA . PRO A 1 409 ? -21.641 -24.438 -23.578 1 59.47 409 PRO A CA 1
ATOM 3282 C C . PRO A 1 409 ? -22.703 -24.062 -22.547 1 59.47 409 PRO A C 1
ATOM 3284 O O . PRO A 1 409 ? -22.859 -22.875 -22.234 1 59.47 409 PRO A O 1
ATOM 3287 N N . SER A 1 410 ? -23.25 -25.016 -21.984 1 65 410 SER A N 1
ATOM 3288 C CA . SER A 1 410 ? -24.328 -24.734 -21.047 1 65 410 SER A CA 1
ATOM 3289 C C . SER A 1 410 ? -23.859 -24.938 -19.609 1 65 410 SER A C 1
ATOM 3291 O O . SER A 1 410 ? -24.672 -24.922 -18.688 1 65 410 SER A O 1
ATOM 3293 N N . PHE A 1 411 ? -22.547 -24.938 -19.562 1 76.81 411 PHE A N 1
ATOM 3294 C CA . PHE A 1 411 ? -22.062 -25.188 -18.219 1 76.81 411 PHE A CA 1
ATOM 3295 C C . PHE A 1 411 ? -22.344 -23.984 -17.312 1 76.81 411 PHE A C 1
ATOM 3297 O O . PHE A 1 411 ? -22.016 -22.859 -17.672 1 76.81 411 PHE A O 1
ATOM 3304 N N . HIS A 1 412 ? -23 -24.141 -16.25 1 84.69 412 HIS A N 1
ATOM 3305 C CA . HIS A 1 412 ? -23.328 -23.141 -15.258 1 84.69 412 HIS A CA 1
ATOM 3306 C C . HIS A 1 412 ? -23.328 -23.734 -13.852 1 84.69 412 HIS A C 1
ATOM 3308 O O . HIS A 1 412 ? -24 -24.734 -13.602 1 84.69 412 HIS A O 1
ATOM 3314 N N . LYS A 1 413 ? -22.5 -23.203 -13.039 1 85.19 413 LYS A N 1
ATOM 3315 C CA . LYS A 1 413 ? -22.453 -23.641 -11.648 1 85.19 413 LYS A CA 1
ATOM 3316 C C . LYS A 1 413 ? -22.594 -22.453 -10.695 1 85.19 413 LYS A C 1
ATOM 3318 O O . LYS A 1 413 ? -22 -21.391 -10.922 1 85.19 413 LYS A O 1
ATOM 3323 N N . GLU A 1 414 ? -23.422 -22.609 -9.672 1 89.19 414 GLU A N 1
ATOM 3324 C CA . GLU A 1 414 ? -23.578 -21.609 -8.617 1 89.19 414 GLU A CA 1
ATOM 3325 C C . GLU A 1 414 ? -23.156 -22.172 -7.262 1 89.19 414 GLU A C 1
ATOM 3327 O O . GLU A 1 414 ? -23.469 -23.328 -6.941 1 89.19 414 GLU A O 1
ATOM 3332 N N . LEU A 1 415 ? -22.406 -21.422 -6.586 1 88.56 415 LEU A N 1
ATOM 3333 C CA . LEU A 1 415 ? -21.938 -21.797 -5.254 1 88.56 415 LEU A CA 1
ATOM 3334 C C . LEU A 1 415 ? -22.094 -20.641 -4.273 1 88.56 415 LEU A C 1
ATOM 3336 O O . LEU A 1 415 ? -22.078 -19.469 -4.676 1 88.56 415 LEU A O 1
ATOM 3340 N N . GLU A 1 416 ? -22.312 -21.016 -3.033 1 91.44 416 GLU A N 1
ATOM 3341 C CA . GLU A 1 416 ? -22.234 -20.062 -1.929 1 91.44 416 GLU A CA 1
ATOM 3342 C C . GLU A 1 416 ? -21.109 -20.406 -0.967 1 91.44 416 GLU A C 1
ATOM 3344 O O . GLU A 1 416 ? -21.016 -21.547 -0.485 1 91.44 416 GLU A O 1
ATOM 3349 N N . ILE A 1 417 ? -20.281 -19.5 -0.792 1 91.81 417 ILE A N 1
ATOM 3350 C CA . ILE A 1 417 ? -19.125 -19.75 0.058 1 91.81 417 ILE A CA 1
ATOM 3351 C C . ILE A 1 417 ? -19.062 -18.688 1.159 1 91.81 417 ILE A C 1
ATOM 3353 O O . ILE A 1 417 ? -19.375 -17.516 0.926 1 91.81 417 ILE A O 1
ATOM 3357 N N . ALA A 1 418 ? -18.609 -19.109 2.355 1 91.38 418 ALA A N 1
ATOM 3358 C CA . ALA A 1 418 ? -18.469 -18.188 3.482 1 91.38 418 ALA A CA 1
ATOM 3359 C C . ALA A 1 418 ? -17.094 -17.531 3.482 1 91.38 418 ALA A C 1
ATOM 3361 O O . ALA A 1 418 ? -16.062 -18.219 3.541 1 91.38 418 ALA A O 1
ATOM 3362 N N . PRO A 1 419 ? -17.062 -16.219 3.363 1 95.31 419 PRO A N 1
ATOM 3363 C CA . PRO A 1 419 ? -15.797 -15.516 3.57 1 95.31 419 PRO A CA 1
ATOM 3364 C C . PRO A 1 419 ? -15.422 -15.398 5.047 1 95.31 419 PRO A C 1
ATOM 3366 O O . PRO A 1 419 ? -16.094 -15.977 5.906 1 95.31 419 PRO A O 1
ATOM 3369 N N . ALA A 1 420 ? -14.305 -14.727 5.328 1 94.31 420 ALA A N 1
ATOM 3370 C CA . ALA A 1 420 ? -13.844 -14.547 6.703 1 94.31 420 ALA A CA 1
ATOM 3371 C C . ALA A 1 420 ? -14.781 -13.625 7.48 1 94.31 420 ALA A C 1
ATOM 3373 O O . ALA A 1 420 ? -14.789 -13.641 8.711 1 94.31 420 ALA A O 1
ATOM 3374 N N . LEU A 1 421 ? -15.539 -12.711 6.773 1 91.75 421 LEU A N 1
ATOM 3375 C CA . LEU A 1 421 ? -16.547 -11.898 7.441 1 91.75 421 LEU A CA 1
ATOM 3376 C C . LEU A 1 421 ? -17.656 -12.773 8.008 1 91.75 421 LEU A C 1
ATOM 3378 O O . LEU A 1 421 ? -18.375 -13.445 7.258 1 91.75 421 LEU A O 1
ATOM 3382 N N . PRO A 1 422 ? -17.844 -12.758 9.289 1 87.25 422 PRO A N 1
ATOM 3383 C CA . PRO A 1 422 ? -18.844 -13.633 9.898 1 87.25 422 PRO A CA 1
ATOM 3384 C C . PRO A 1 422 ? -20.25 -13.359 9.383 1 87.25 422 PRO A C 1
ATOM 3386 O O . PRO A 1 422 ? -20.578 -12.219 9.023 1 87.25 422 PRO A O 1
ATOM 3389 N N . ASN A 1 423 ? -21 -14.352 9.32 1 86.06 423 ASN A N 1
ATOM 3390 C CA . ASN A 1 423 ? -22.422 -14.289 8.992 1 86.06 423 ASN A CA 1
ATOM 3391 C C . ASN A 1 423 ? -22.656 -13.695 7.605 1 86.06 423 ASN A C 1
ATOM 3393 O O . ASN A 1 423 ? -23.547 -12.883 7.422 1 86.06 423 ASN A O 1
ATOM 3397 N N . SER A 1 424 ? -21.781 -13.961 6.781 1 88.5 424 SER A N 1
ATOM 3398 C CA . SER A 1 424 ? -21.922 -13.508 5.398 1 88.5 424 SER A CA 1
ATOM 3399 C C . SER A 1 424 ? -21.609 -14.641 4.418 1 88.5 424 SER A C 1
ATOM 3401 O O . SER A 1 424 ? -21.062 -15.672 4.805 1 88.5 424 SER A O 1
ATOM 3403 N N . THR A 1 425 ? -22.141 -14.422 3.217 1 91.69 425 THR A N 1
ATOM 3404 C CA . THR A 1 425 ? -21.906 -15.398 2.158 1 91.69 425 THR A CA 1
ATOM 3405 C C . THR A 1 425 ? -21.578 -14.695 0.844 1 91.69 425 THR A C 1
ATOM 3407 O O . THR A 1 425 ? -22.031 -13.578 0.595 1 91.69 425 THR A O 1
ATOM 3410 N N . LEU A 1 426 ? -20.734 -15.289 0.079 1 94.75 426 LEU A N 1
ATOM 3411 C CA . LEU A 1 426 ? -20.453 -14.859 -1.285 1 94.75 426 LEU A CA 1
ATOM 3412 C C . LEU A 1 426 ? -21.141 -15.773 -2.299 1 94.75 426 LEU A C 1
ATOM 3414 O O . LEU A 1 426 ? -21.047 -17 -2.193 1 94.75 426 LEU A O 1
ATOM 3418 N N . LYS A 1 427 ? -21.859 -15.203 -3.209 1 94.5 427 LYS A N 1
ATOM 3419 C CA . LYS A 1 427 ? -22.453 -15.953 -4.312 1 94.5 427 LYS A CA 1
ATOM 3420 C C . LYS A 1 427 ? -21.5 -16.031 -5.496 1 94.5 427 LYS A C 1
ATOM 3422 O O . LYS A 1 427 ? -21.141 -15.008 -6.078 1 94.5 427 LYS A O 1
ATOM 3427 N N . ILE A 1 428 ? -21.109 -17.234 -5.84 1 94.62 428 ILE A N 1
ATOM 3428 C CA . ILE A 1 428 ? -20.156 -17.453 -6.926 1 94.62 428 ILE A CA 1
ATOM 3429 C C . ILE A 1 428 ? -20.859 -18.156 -8.086 1 94.62 428 ILE A C 1
ATOM 3431 O O . ILE A 1 428 ? -21.578 -19.141 -7.887 1 94.62 428 ILE A O 1
ATOM 3435 N N . GLU A 1 429 ? -20.719 -17.578 -9.234 1 93.38 429 GLU A N 1
ATOM 3436 C CA . GLU A 1 429 ? -21.219 -18.188 -10.469 1 93.38 429 GLU A CA 1
ATOM 3437 C C . GLU A 1 429 ? -20.094 -18.5 -11.438 1 93.38 429 GLU A C 1
ATOM 3439 O O . GLU A 1 429 ? -19.25 -17.625 -11.711 1 93.38 429 GLU A O 1
ATOM 3444 N N . ILE A 1 430 ? -20 -19.688 -11.891 1 91 430 ILE A N 1
ATOM 3445 C CA . ILE A 1 430 ? -19 -20.109 -12.859 1 91 430 ILE A CA 1
ATOM 3446 C C . ILE A 1 430 ? -19.672 -20.531 -14.164 1 91 430 ILE A C 1
ATOM 3448 O O . ILE A 1 430 ? -20.594 -21.344 -14.156 1 91 430 ILE A O 1
ATOM 3452 N N . ASP A 1 431 ? -19.203 -19.891 -15.211 1 86.75 431 ASP A N 1
ATOM 3453 C CA . ASP A 1 431 ? -19.781 -20.188 -16.516 1 86.75 431 ASP A CA 1
ATOM 3454 C C . ASP A 1 431 ? -18.688 -20.516 -17.531 1 86.75 431 ASP A C 1
ATOM 3456 O O . ASP A 1 431 ? -17.578 -20 -17.453 1 86.75 431 ASP A O 1
ATOM 3460 N N . LYS A 1 432 ? -18.984 -21.406 -18.375 1 80.56 432 LYS A N 1
ATOM 3461 C CA . LYS A 1 432 ? -18.156 -21.688 -19.547 1 80.56 432 LYS A CA 1
ATOM 3462 C C . LYS A 1 432 ? -18.906 -21.422 -20.844 1 80.56 432 LYS A C 1
ATOM 3464 O O . LYS A 1 432 ? -20.078 -21.781 -20.969 1 80.56 432 LYS A O 1
ATOM 3469 N N . THR A 1 433 ? -18.328 -20.641 -21.641 1 76.19 433 THR A N 1
ATOM 3470 C CA . THR A 1 433 ? -18.953 -20.328 -22.922 1 76.19 433 THR A CA 1
ATOM 3471 C C . THR A 1 433 ? -18.016 -20.625 -24.078 1 76.19 433 THR A C 1
ATOM 3473 O O . THR A 1 433 ? -16.812 -20.391 -23.984 1 76.19 433 THR A O 1
ATOM 3476 N N . LYS A 1 434 ? -18.609 -21.328 -24.984 1 69.75 434 LYS A N 1
ATOM 3477 C CA . LYS A 1 434 ? -17.859 -21.562 -26.219 1 69.75 434 LYS A CA 1
ATOM 3478 C C . LYS A 1 434 ? -17.859 -20.312 -27.109 1 69.75 434 LYS A C 1
ATOM 3480 O O . LYS A 1 434 ? -18.922 -19.766 -27.391 1 69.75 434 LYS A O 1
ATOM 3485 N N . PHE A 1 435 ? -16.797 -19.75 -27.281 1 64.31 435 PHE A N 1
ATOM 3486 C CA . PHE A 1 435 ? -16.797 -18.484 -28.016 1 64.31 435 PHE A CA 1
ATOM 3487 C C . PHE A 1 435 ? -16.547 -18.719 -29.5 1 64.31 435 PHE A C 1
ATOM 3489 O O . PHE A 1 435 ? -16.875 -17.875 -30.328 1 64.31 435 PHE A O 1
ATOM 3496 N N . LEU A 1 436 ? -15.945 -19.812 -29.812 1 62.72 436 LEU A N 1
ATOM 3497 C CA . LEU A 1 436 ? -15.781 -20.156 -31.219 1 62.72 436 LEU A CA 1
ATOM 3498 C C . LEU A 1 436 ? -16.141 -21.609 -31.469 1 62.72 436 LEU A C 1
ATOM 3500 O O . LEU A 1 436 ? -16.109 -22.438 -30.547 1 62.72 436 LEU A O 1
ATOM 3504 N N . PRO A 1 437 ? -16.672 -21.828 -32.688 1 61.41 437 PRO A N 1
ATOM 3505 C CA . PRO A 1 437 ? -17.016 -23.203 -33.062 1 61.41 437 PRO A CA 1
ATOM 3506 C C . PRO A 1 437 ? -15.805 -24.109 -33.219 1 61.41 437 PRO A C 1
ATOM 3508 O O . PRO A 1 437 ? -15.633 -24.734 -34.25 1 61.41 437 PRO A O 1
ATOM 3511 N N . VAL A 1 438 ? -14.781 -23.797 -32.469 1 61.75 438 VAL A N 1
ATOM 3512 C CA . VAL A 1 438 ? -13.594 -24.641 -32.469 1 61.75 438 VAL A CA 1
ATOM 3513 C C . VAL A 1 438 ? -13.383 -25.266 -31.094 1 61.75 438 VAL A C 1
ATOM 3515 O O . VAL A 1 438 ? -13.75 -24.672 -30.078 1 61.75 438 VAL A O 1
ATOM 3518 N N . GLU A 1 439 ? -12.945 -26.531 -31.203 1 60.44 439 GLU A N 1
ATOM 3519 C CA . GLU A 1 439 ? -12.672 -27.234 -29.953 1 60.44 439 GLU A CA 1
ATOM 3520 C C . GLU A 1 439 ? -11.617 -26.5 -29.125 1 60.44 439 GLU A C 1
ATOM 3522 O O . GLU A 1 439 ? -10.617 -26.016 -29.672 1 60.44 439 GLU A O 1
ATOM 3527 N N . GLY A 1 440 ? -11.82 -26.328 -27.922 1 61.75 440 GLY A N 1
ATOM 3528 C CA . GLY A 1 440 ? -10.867 -25.703 -27.031 1 61.75 440 GLY A CA 1
ATOM 3529 C C . GLY A 1 440 ? -11.094 -24.219 -26.859 1 61.75 440 GLY A C 1
ATOM 3530 O O . GLY A 1 440 ? -10.492 -23.578 -26 1 61.75 440 GLY A O 1
ATOM 3531 N N . ALA A 1 441 ? -11.992 -23.672 -27.703 1 67.94 441 ALA A N 1
ATOM 3532 C CA . ALA A 1 441 ? -12.266 -22.234 -27.641 1 67.94 441 ALA A CA 1
ATOM 3533 C C . ALA A 1 441 ? -13.305 -21.938 -26.562 1 67.94 441 ALA A C 1
ATOM 3535 O O . ALA A 1 441 ? -14.414 -21.484 -26.859 1 67.94 441 ALA A O 1
ATOM 3536 N N . ILE A 1 442 ? -12.93 -22.297 -25.344 1 71.62 442 ILE A N 1
ATOM 3537 C CA . ILE A 1 442 ? -13.812 -22.141 -24.188 1 71.62 442 ILE A CA 1
ATOM 3538 C C . ILE A 1 442 ? -13.32 -20.984 -23.312 1 71.62 442 ILE A C 1
ATOM 3540 O O . ILE A 1 442 ? -12.117 -20.828 -23.109 1 71.62 442 ILE A O 1
ATOM 3544 N N . LYS A 1 443 ? -14.266 -20.156 -23.047 1 78.75 443 LYS A N 1
ATOM 3545 C CA . LYS A 1 443 ? -13.992 -19.109 -22.078 1 78.75 443 LYS A CA 1
ATOM 3546 C C . LYS A 1 443 ? -14.68 -19.391 -20.75 1 78.75 443 LYS A C 1
ATOM 3548 O O . LYS A 1 443 ? -15.891 -19.625 -20.703 1 78.75 443 LYS A O 1
ATOM 3553 N N . THR A 1 444 ? -13.891 -19.547 -19.734 1 84.5 444 THR A N 1
ATOM 3554 C CA . THR A 1 444 ? -14.43 -19.703 -18.391 1 84.5 444 THR A CA 1
ATOM 3555 C C . THR A 1 444 ? -14.523 -18.375 -17.672 1 84.5 444 THR A C 1
ATOM 3557 O O . THR A 1 444 ? -13.602 -17.562 -17.75 1 84.5 444 THR A O 1
ATOM 3560 N N . THR A 1 445 ? -15.727 -18.094 -17.109 1 90.06 445 THR A N 1
ATOM 3561 C CA . THR A 1 445 ? -15.93 -16.844 -16.359 1 90.06 445 THR A CA 1
ATOM 3562 C C . THR A 1 445 ? -16.422 -17.141 -14.945 1 90.06 445 THR A C 1
ATOM 3564 O O . THR A 1 445 ? -17.062 -18.172 -14.711 1 90.06 445 THR A O 1
ATOM 3567 N N . ILE A 1 446 ? -16.016 -16.344 -14.055 1 94.38 446 ILE A N 1
ATOM 3568 C CA . ILE A 1 446 ? -16.484 -16.375 -12.68 1 94.38 446 ILE A CA 1
ATOM 3569 C C . ILE A 1 446 ? -17.141 -15.039 -12.32 1 94.38 446 ILE A C 1
ATOM 3571 O O . ILE A 1 446 ? -16.609 -13.984 -12.672 1 94.38 446 ILE A O 1
ATOM 3575 N N . LYS A 1 447 ? -18.297 -15.086 -11.758 1 95.75 447 LYS A N 1
ATOM 3576 C CA . LYS A 1 447 ? -18.922 -13.922 -11.133 1 95.75 447 LYS A CA 1
ATOM 3577 C C . LYS A 1 447 ? -19 -14.094 -9.617 1 95.75 447 LYS A C 1
ATOM 3579 O O . LYS A 1 447 ? -19.25 -15.188 -9.117 1 95.75 447 LYS A O 1
ATOM 3584 N N . VAL A 1 448 ? -18.719 -13.07 -8.922 1 96.56 448 VAL A N 1
ATOM 3585 C CA . VAL A 1 448 ? -18.891 -13.016 -7.477 1 96.56 448 VAL A CA 1
ATOM 3586 C C . VAL A 1 448 ? -19.906 -11.922 -7.125 1 96.56 448 VAL A C 1
ATOM 3588 O O . VAL A 1 448 ? -19.719 -10.758 -7.48 1 96.56 448 VAL A O 1
ATOM 3591 N N . ASN A 1 449 ? -20.984 -12.266 -6.406 1 94.25 449 ASN A N 1
ATOM 3592 C CA . ASN A 1 449 ? -22.094 -11.367 -6.094 1 94.25 449 ASN A CA 1
ATOM 3593 C C . ASN A 1 449 ? -22.594 -10.648 -7.336 1 94.25 449 ASN A C 1
ATOM 3595 O O . ASN A 1 449 ? -22.828 -9.438 -7.309 1 94.25 449 ASN A O 1
ATOM 3599 N N . GLY A 1 450 ? -22.609 -11.352 -8.391 1 92.5 450 GLY A N 1
ATOM 3600 C CA . GLY A 1 450 ? -23.203 -10.852 -9.625 1 92.5 450 GLY A CA 1
ATOM 3601 C C . GLY A 1 450 ? -22.234 -10.055 -10.469 1 92.5 450 GLY A C 1
ATOM 3602 O O . GLY A 1 450 ? -22.547 -9.664 -11.594 1 92.5 450 GLY A O 1
ATOM 3603 N N . GLN A 1 451 ? -21.078 -9.844 -9.984 1 93.19 451 GLN A N 1
ATOM 3604 C CA . GLN A 1 451 ? -20.094 -9.062 -10.727 1 93.19 451 GLN A CA 1
ATOM 3605 C C . GLN A 1 451 ? -19 -9.953 -11.297 1 93.19 451 GLN A C 1
ATOM 3607 O O . GLN A 1 451 ? -18.516 -10.867 -10.625 1 93.19 451 GLN A O 1
ATOM 3612 N N . GLU A 1 452 ? -18.594 -9.617 -12.461 1 94.06 452 GLU A N 1
ATOM 3613 C CA . GLU A 1 452 ? -17.609 -10.453 -13.164 1 94.06 452 GLU A CA 1
ATOM 3614 C C . GLU A 1 452 ? -16.203 -10.234 -12.617 1 94.06 452 GLU A C 1
ATOM 3616 O O . GLU A 1 452 ? -15.812 -9.102 -12.336 1 94.06 452 GLU A O 1
ATOM 3621 N N . VAL A 1 453 ? -15.547 -11.32 -12.461 1 97.12 453 VAL A N 1
ATOM 3622 C CA . VAL A 1 453 ? -14.141 -11.312 -12.07 1 97.12 453 VAL A CA 1
ATOM 3623 C C . VAL A 1 453 ? -13.273 -10.977 -13.281 1 97.12 453 VAL A C 1
ATOM 3625 O O . VAL A 1 453 ? -13.492 -11.508 -14.375 1 97.12 453 VAL A O 1
ATOM 3628 N N . LYS A 1 454 ? -12.336 -10.086 -13.078 1 95.62 454 LYS A N 1
ATOM 3629 C CA . LYS A 1 454 ? -11.523 -9.586 -14.18 1 95.62 454 LYS A CA 1
ATOM 3630 C C . LYS A 1 454 ? -10.5 -10.633 -14.633 1 95.62 454 LYS A C 1
ATOM 3632 O O . LYS A 1 454 ? -10.312 -10.844 -15.828 1 95.62 454 LYS A O 1
ATOM 3637 N N . VAL A 1 455 ? -9.75 -11.172 -13.758 1 95.88 455 VAL A N 1
ATOM 3638 C CA . VAL A 1 455 ? -8.805 -12.258 -13.992 1 95.88 455 VAL A CA 1
ATOM 3639 C C . VAL A 1 455 ? -9.078 -13.398 -13.023 1 95.88 455 VAL A C 1
ATOM 3641 O O . VAL A 1 455 ? -8.969 -13.227 -11.805 1 95.88 455 VAL A O 1
ATOM 3644 N N . ILE A 1 456 ? -9.406 -14.516 -13.602 1 95.75 456 ILE A N 1
ATOM 3645 C CA . ILE A 1 456 ? -9.766 -15.641 -12.75 1 95.75 456 ILE A CA 1
ATOM 3646 C C . ILE A 1 456 ? -8.547 -16.547 -12.547 1 95.75 456 ILE A C 1
ATOM 3648 O O . ILE A 1 456 ? -7.625 -16.531 -13.359 1 95.75 456 ILE A O 1
ATOM 3652 N N . ASP A 1 457 ? -8.469 -17.25 -11.477 1 96.19 457 ASP A N 1
ATOM 3653 C CA . ASP A 1 457 ? -7.621 -18.422 -11.266 1 96.19 457 ASP A CA 1
ATOM 3654 C C . ASP A 1 457 ? -6.145 -18.047 -11.336 1 96.19 457 ASP A C 1
ATOM 3656 O O . ASP A 1 457 ? -5.391 -18.609 -12.133 1 96.19 457 ASP A O 1
ATOM 3660 N N . VAL A 1 458 ? -5.711 -17.234 -10.461 1 97.44 458 VAL A N 1
ATOM 3661 C CA . VAL A 1 458 ? -4.289 -16.922 -10.328 1 97.44 458 VAL A CA 1
ATOM 3662 C C . VAL A 1 458 ? -3.699 -17.734 -9.172 1 97.44 458 VAL A C 1
ATOM 3664 O O . VAL A 1 458 ? -3.854 -17.359 -8.008 1 97.44 458 VAL A O 1
ATOM 3667 N N . PRO A 1 459 ? -2.961 -18.75 -9.492 1 96.81 459 PRO A N 1
ATOM 3668 C CA . PRO A 1 459 ? -2.432 -19.594 -8.422 1 96.81 459 PRO A CA 1
ATOM 3669 C C . PRO A 1 459 ? -1.274 -18.938 -7.672 1 96.81 459 PRO A C 1
ATOM 3671 O O . PRO A 1 459 ? -0.463 -18.234 -8.273 1 96.81 459 PRO A O 1
ATOM 3674 N N . ALA A 1 460 ? -1.214 -19.156 -6.426 1 96.88 460 ALA A N 1
ATOM 3675 C CA . ALA A 1 460 ? -0.131 -18.75 -5.535 1 96.88 460 ALA A CA 1
ATOM 3676 C C . ALA A 1 460 ? 0.384 -19.922 -4.715 1 96.88 460 ALA A C 1
ATOM 3678 O O . ALA A 1 460 ? -0.098 -21.047 -4.863 1 96.88 460 ALA A O 1
ATOM 3679 N N . ARG A 1 461 ? 1.424 -19.688 -3.932 1 94.69 461 ARG A N 1
ATOM 3680 C CA . ARG A 1 461 ? 2.004 -20.734 -3.094 1 94.69 461 ARG A CA 1
ATOM 3681 C C . ARG A 1 461 ? 0.993 -21.25 -2.072 1 94.69 461 ARG A C 1
ATOM 3683 O O . ARG A 1 461 ? 0.916 -22.453 -1.812 1 94.69 461 ARG A O 1
ATOM 3690 N N . ASN A 1 462 ? 0.245 -20.344 -1.502 1 97.31 462 ASN A N 1
ATOM 3691 C CA . ASN A 1 462 ? -0.666 -20.734 -0.427 1 97.31 462 ASN A CA 1
ATOM 3692 C C . ASN A 1 462 ? -2.121 -20.469 -0.808 1 97.31 462 ASN A C 1
ATOM 3694 O O . ASN A 1 462 ? -2.924 -20.062 0.032 1 97.31 462 ASN A O 1
ATOM 3698 N N . GLY A 1 463 ? -2.436 -20.641 -2.1 1 97.56 463 GLY A N 1
ATOM 3699 C CA . GLY A 1 463 ? -3.82 -20.5 -2.516 1 97.56 463 GLY A CA 1
ATOM 3700 C C . GLY A 1 463 ? -3.967 -19.922 -3.908 1 97.56 463 GLY A C 1
ATOM 3701 O O . GLY A 1 463 ? -3.26 -20.312 -4.832 1 97.56 463 GLY A O 1
ATOM 3702 N N . ALA A 1 464 ? -5.012 -19.047 -4.023 1 97.94 464 ALA A N 1
ATOM 3703 C CA . ALA A 1 464 ? -5.281 -18.438 -5.324 1 97.94 464 ALA A CA 1
ATOM 3704 C C . ALA A 1 464 ? -5.961 -17.078 -5.164 1 97.94 464 ALA A C 1
ATOM 3706 O O . ALA A 1 464 ? -6.555 -16.797 -4.121 1 97.94 464 ALA A O 1
ATOM 3707 N N . SER A 1 465 ? -5.797 -16.297 -6.137 1 98.5 465 SER A N 1
ATOM 3708 C CA . SER A 1 465 ? -6.488 -15.016 -6.168 1 98.5 465 SER A CA 1
ATOM 3709 C C . SER A 1 465 ? -7.332 -14.883 -7.434 1 98.5 465 SER A C 1
ATOM 3711 O O . SER A 1 465 ? -7.035 -15.5 -8.453 1 98.5 465 SER A O 1
ATOM 3713 N N . HIS A 1 466 ? -8.398 -14.227 -7.328 1 98.62 466 HIS A N 1
ATOM 3714 C CA . HIS A 1 466 ? -9.25 -13.742 -8.406 1 98.62 466 HIS A CA 1
ATOM 3715 C C . HIS A 1 466 ? -9.305 -12.219 -8.414 1 98.62 466 HIS A C 1
ATOM 3717 O O . HIS A 1 466 ? -9.742 -11.602 -7.438 1 98.62 466 HIS A O 1
ATOM 3723 N N . VAL A 1 467 ? -8.906 -11.641 -9.5 1 98.5 467 VAL A N 1
ATOM 3724 C CA . VAL A 1 467 ? -8.734 -10.195 -9.555 1 98.5 467 VAL A CA 1
ATOM 3725 C C . VAL A 1 467 ? -10.062 -9.531 -9.883 1 98.5 467 VAL A C 1
ATOM 3727 O O . VAL A 1 467 ? -10.727 -9.906 -10.852 1 98.5 467 VAL A O 1
ATOM 3730 N N . ILE A 1 468 ? -10.43 -8.516 -9.078 1 98.06 468 ILE A N 1
ATOM 3731 C CA . ILE A 1 468 ? -11.695 -7.824 -9.312 1 98.06 468 ILE A CA 1
ATOM 3732 C C . ILE A 1 468 ? -11.445 -6.32 -9.398 1 98.06 468 ILE A C 1
ATOM 3734 O O . ILE A 1 468 ? -10.562 -5.789 -8.727 1 98.06 468 ILE A O 1
ATOM 3738 N N . ASP A 1 469 ? -12.297 -5.598 -10.117 1 96.38 469 ASP A N 1
ATOM 3739 C CA . ASP A 1 469 ? -12.148 -4.156 -10.297 1 96.38 469 ASP A CA 1
ATOM 3740 C C . ASP A 1 469 ? -13.203 -3.393 -9.5 1 96.38 469 ASP A C 1
ATOM 3742 O O . ASP A 1 469 ? -13.461 -2.215 -9.766 1 96.38 469 ASP A O 1
ATOM 3746 N N . HIS A 1 470 ? -13.844 -4.094 -8.68 1 95.06 470 HIS A N 1
ATOM 3747 C CA . HIS A 1 470 ? -14.805 -3.512 -7.75 1 95.06 470 HIS A CA 1
ATOM 3748 C C . HIS A 1 470 ? -14.656 -4.113 -6.355 1 95.06 470 HIS A C 1
ATOM 3750 O O . HIS A 1 470 ? -14.336 -5.297 -6.215 1 95.06 470 HIS A O 1
ATOM 3756 N N . LEU A 1 471 ? -14.93 -3.25 -5.363 1 96.44 471 LEU A N 1
ATOM 3757 C CA . LEU A 1 471 ? -14.977 -3.795 -4.012 1 96.44 471 LEU A CA 1
ATOM 3758 C C . LEU A 1 471 ? -16.281 -4.539 -3.768 1 96.44 471 LEU A C 1
ATOM 3760 O O . LEU A 1 471 ? -17.344 -4.094 -4.211 1 96.44 471 LEU A O 1
ATOM 3764 N N . LEU A 1 472 ? -16.141 -5.699 -3.133 1 95.44 472 LEU A N 1
ATOM 3765 C CA . LEU A 1 472 ? -17.359 -6.391 -2.725 1 95.44 472 LEU A CA 1
ATOM 3766 C C . LEU A 1 472 ? -18.094 -5.609 -1.642 1 95.44 472 LEU A C 1
ATOM 3768 O O . LEU A 1 472 ? -17.5 -5.219 -0.637 1 95.44 472 LEU A O 1
ATOM 3772 N N . ILE A 1 473 ? -19.344 -5.34 -1.865 1 90.62 473 ILE A N 1
ATOM 3773 C CA . ILE A 1 473 ? -20.172 -4.602 -0.918 1 90.62 473 ILE A CA 1
ATOM 3774 C C . ILE A 1 473 ? -20.812 -5.57 0.072 1 90.62 473 ILE A C 1
ATOM 3776 O O . ILE A 1 473 ? -21.531 -6.488 -0.326 1 90.62 473 ILE A O 1
ATOM 3780 N N . PRO A 1 474 ? -20.531 -5.352 1.31 1 87.62 474 PRO A N 1
ATOM 3781 C CA . PRO A 1 474 ? -21.094 -6.27 2.295 1 87.62 474 PRO A CA 1
ATOM 3782 C C . PRO A 1 474 ? -22.625 -6.176 2.373 1 87.62 474 PRO A C 1
ATOM 3784 O O . PRO A 1 474 ? -23.203 -5.152 1.996 1 87.62 474 PRO A O 1
ATOM 3787 N N . PRO A 1 475 ? -23.25 -7.332 2.801 1 80.75 475 PRO A N 1
ATOM 3788 C CA . PRO A 1 475 ? -24.703 -7.293 2.963 1 80.75 475 PRO A CA 1
ATOM 3789 C C . PRO A 1 475 ? -25.156 -6.266 4 1 80.75 475 PRO A C 1
ATOM 3791 O O . PRO A 1 475 ? -24.516 -6.125 5.051 1 80.75 475 PRO A O 1
ATOM 3794 N N . HIS A 1 476 ? -26.031 -5.348 3.557 1 74.38 476 HIS A N 1
ATOM 3795 C CA . HIS A 1 476 ? -26.531 -4.328 4.469 1 74.38 476 HIS A CA 1
ATOM 3796 C C . HIS A 1 476 ? -28.031 -4.117 4.273 1 74.38 476 HIS A C 1
ATOM 3798 O O . HIS A 1 476 ? -28.594 -4.492 3.234 1 74.38 476 HIS A O 1
ATOM 3804 N N . HIS A 1 477 ? -28.812 -4.02 5.438 1 60.25 477 HIS A N 1
ATOM 3805 C CA . HIS A 1 477 ? -30.234 -3.742 5.367 1 60.25 477 HIS A CA 1
ATOM 3806 C C . HIS A 1 477 ? -30.5 -2.262 5.117 1 60.25 477 HIS A C 1
ATOM 3808 O O . HIS A 1 477 ? -29.875 -1.402 5.738 1 60.25 477 HIS A O 1
ATOM 3814 N N . HIS A 1 478 ? -30.625 -1.788 3.863 1 54.97 478 HIS A N 1
ATOM 3815 C CA . HIS A 1 478 ? -30.969 -0.374 3.732 1 54.97 478 HIS A CA 1
ATOM 3816 C C . HIS A 1 478 ? -32.406 -0.183 3.318 1 54.97 478 HIS A C 1
ATOM 3818 O O . HIS A 1 478 ? -32.969 -0.98 2.547 1 54.97 478 HIS A O 1
ATOM 3824 N N . HIS A 1 479 ? -33.219 0.479 4.191 1 48.91 479 HIS A N 1
ATOM 3825 C CA . HIS A 1 479 ? -34.531 0.932 3.781 1 48.91 479 HIS A CA 1
ATOM 3826 C C . HIS A 1 479 ? -34.438 2.201 2.941 1 48.91 479 HIS A C 1
ATOM 3828 O O . HIS A 1 479 ? -33.594 3.047 3.176 1 48.91 479 HIS A O 1
ATOM 3834 N N . ASP A 1 480 ? -34.75 2.107 1.65 1 46.16 480 ASP A N 1
ATOM 3835 C CA . ASP A 1 480 ? -34.844 3.357 0.901 1 46.16 480 ASP A CA 1
ATOM 3836 C C . ASP A 1 480 ? -35.75 4.363 1.604 1 46.16 480 ASP A C 1
ATOM 3838 O O . ASP A 1 480 ? -36.344 4.059 2.641 1 46.16 480 ASP A O 1
ATOM 3842 N N . HIS A 1 481 ? -35.625 5.629 1.12 1 45.31 481 HIS A N 1
ATOM 3843 C CA . HIS A 1 481 ? -36.469 6.68 1.674 1 45.31 481 HIS A CA 1
ATOM 3844 C C . HIS A 1 481 ? -37.906 6.223 1.785 1 45.31 481 HIS A C 1
ATOM 3846 O O . HIS A 1 481 ? -38.719 6.836 2.498 1 45.31 481 HIS A O 1
ATOM 3852 N N . HIS A 1 482 ? -38.281 5.281 1.012 1 48.91 482 HIS A N 1
ATOM 3853 C CA . HIS A 1 482 ? -39.656 4.859 1.02 1 48.91 482 HIS A CA 1
ATOM 3854 C C . HIS A 1 482 ? -39.844 3.566 1.806 1 48.91 482 HIS A C 1
ATOM 3856 O O . HIS A 1 482 ? -40.938 2.959 1.771 1 48.91 482 HIS A O 1
ATOM 3862 N N . GLY A 1 483 ? -38.969 3.158 2.568 1 46.72 483 GLY A N 1
ATOM 3863 C CA . GLY A 1 483 ? -39.125 2.016 3.451 1 46.72 483 GLY A CA 1
ATOM 3864 C C . GLY A 1 483 ? -38.781 0.693 2.793 1 46.72 483 GLY A C 1
ATOM 3865 O O . GLY A 1 483 ? -38.969 -0.369 3.395 1 46.72 483 GLY A O 1
ATOM 3866 N N . LYS A 1 484 ? -38.562 0.782 1.533 1 49.66 484 LYS A N 1
ATOM 3867 C CA . LYS A 1 484 ? -38.344 -0.469 0.82 1 49.66 484 LYS A CA 1
ATOM 3868 C C . LYS A 1 484 ? -36.906 -0.936 0.996 1 49.66 484 LYS A C 1
ATOM 3870 O O . LYS A 1 484 ? -35.969 -0.122 0.985 1 49.66 484 LYS A O 1
ATOM 3875 N N . ASP A 1 485 ? -36.719 -2.09 1.403 1 47.94 485 ASP A N 1
ATOM 3876 C CA . ASP A 1 485 ? -35.438 -2.775 1.571 1 47.94 485 ASP A CA 1
ATOM 3877 C C . ASP A 1 485 ? -34.625 -2.771 0.27 1 47.94 485 ASP A C 1
ATOM 3879 O O . ASP A 1 485 ? -35.062 -3.344 -0.732 1 47.94 485 ASP A O 1
ATOM 3883 N N . VAL A 1 486 ? -33.844 -1.751 -0.003 1 49.47 486 VAL A N 1
ATOM 3884 C CA . VAL A 1 486 ? -33.031 -1.72 -1.208 1 49.47 486 VAL A CA 1
ATOM 3885 C C . VAL A 1 486 ? -31.703 -2.418 -0.944 1 49.47 486 VAL A C 1
ATOM 3887 O O . VAL A 1 486 ? -30.672 -2.076 -1.55 1 49.47 486 VAL A O 1
ATOM 3890 N N . ALA A 1 487 ? -31.719 -3.209 -0.032 1 49.31 487 ALA A N 1
ATOM 3891 C CA . ALA A 1 487 ? -30.531 -3.979 0.324 1 49.31 487 ALA A CA 1
ATOM 3892 C C . ALA A 1 487 ? -29.891 -4.59 -0.915 1 49.31 487 ALA A C 1
ATOM 3894 O O . ALA A 1 487 ? -28.672 -4.816 -0.94 1 49.31 487 ALA A O 1
ATOM 3895 N N . HIS A 1 488 ? -30.734 -4.73 -1.939 1 47.41 488 HIS A N 1
ATOM 3896 C CA . HIS A 1 488 ? -30.25 -5.535 -3.051 1 47.41 488 HIS A CA 1
ATOM 3897 C C . HIS A 1 488 ? -29.344 -4.715 -3.969 1 47.41 488 HIS A C 1
ATOM 3899 O O . HIS A 1 488 ? -28.641 -5.273 -4.812 1 47.41 488 HIS A O 1
ATOM 3905 N N . LEU A 1 489 ? -29.469 -3.332 -3.783 1 52.12 489 LEU A N 1
ATOM 3906 C CA . LEU A 1 489 ? -28.688 -2.596 -4.77 1 52.12 489 LEU A CA 1
ATOM 3907 C C . LEU A 1 489 ? -27.25 -2.418 -4.305 1 52.12 489 LEU A C 1
ATOM 3909 O O . LEU A 1 489 ? -27 -1.979 -3.176 1 52.12 489 LEU A O 1
ATOM 3913 N N . ASP A 1 490 ? -26.328 -3.295 -4.746 1 58.62 490 ASP A N 1
ATOM 3914 C CA . ASP A 1 490 ? -24.891 -3.416 -4.551 1 58.62 490 ASP A CA 1
ATOM 3915 C C . ASP A 1 490 ? -24.172 -2.104 -4.875 1 58.62 490 ASP A C 1
ATOM 3917 O O . ASP A 1 490 ? -23.359 -2.043 -5.801 1 58.62 490 ASP A O 1
ATOM 3921 N N . THR A 1 491 ? -24.766 -0.973 -4.34 1 73.88 491 THR A N 1
ATOM 3922 C CA . THR A 1 491 ? -24.094 0.3 -4.582 1 73.88 491 THR A CA 1
ATOM 3923 C C . THR A 1 491 ? -23.656 0.946 -3.271 1 73.88 491 THR A C 1
ATOM 3925 O O . THR A 1 491 ? -24.125 0.565 -2.199 1 73.88 491 THR A O 1
ATOM 3928 N N . TRP A 1 492 ? -22.719 1.625 -3.299 1 80.81 492 TRP A N 1
ATOM 3929 C CA . TRP A 1 492 ? -22.219 2.377 -2.148 1 80.81 492 TRP A CA 1
ATOM 3930 C C . TRP A 1 492 ? -23.109 3.58 -1.865 1 80.81 492 TRP A C 1
ATOM 3932 O O . TRP A 1 492 ? -22.75 4.465 -1.091 1 80.81 492 TRP A O 1
ATOM 3942 N N . SER A 1 493 ? -24.266 3.533 -2.557 1 76.38 493 SER A N 1
ATOM 3943 C CA . SER A 1 493 ? -25.188 4.641 -2.334 1 76.38 493 SER A CA 1
ATOM 3944 C C . SER A 1 493 ? -25.594 4.746 -0.867 1 76.38 493 SER A C 1
ATOM 3946 O O . SER A 1 493 ? -25.859 3.73 -0.216 1 76.38 493 SER A O 1
ATOM 3948 N N . ASN A 1 494 ? -25.609 5.832 -0.288 1 73.44 494 ASN A N 1
ATOM 3949 C CA . ASN A 1 494 ? -26 6.141 1.084 1 73.44 494 ASN A CA 1
ATOM 3950 C C . ASN A 1 494 ? -25.156 5.363 2.094 1 73.44 494 ASN A C 1
ATOM 3952 O O . ASN A 1 494 ? -25.672 4.934 3.131 1 73.44 494 ASN A O 1
ATOM 3956 N N . TRP A 1 495 ? -23.984 5.113 1.765 1 78 495 TRP A N 1
ATOM 3957 C CA . TRP A 1 495 ? -23.109 4.32 2.619 1 78 495 TRP A CA 1
ATOM 3958 C C . TRP A 1 495 ? -23.016 4.918 4.02 1 78 495 TRP A C 1
ATOM 3960 O O . TRP A 1 495 ? -22.844 4.191 5 1 78 495 TRP A O 1
ATOM 3970 N N . GLU A 1 496 ? -23.109 6.191 4.145 1 74.56 496 GLU A N 1
ATOM 3971 C CA . GLU A 1 496 ? -22.969 6.883 5.422 1 74.56 496 GLU A CA 1
ATOM 3972 C C . GLU A 1 496 ? -24.031 6.422 6.414 1 74.56 496 GLU A C 1
ATOM 3974 O O . GLU A 1 496 ? -23.828 6.48 7.629 1 74.56 496 GLU A O 1
ATOM 3979 N N . GLU A 1 497 ? -25.156 5.914 5.836 1 70.62 497 GLU A N 1
ATOM 3980 C CA . GLU A 1 497 ? -26.297 5.539 6.664 1 70.62 497 GLU A CA 1
ATOM 3981 C C . GLU A 1 497 ? -26.141 4.125 7.219 1 70.62 497 GLU A C 1
ATOM 3983 O O . GLU A 1 497 ? -26.672 3.809 8.289 1 70.62 497 GLU A O 1
ATOM 3988 N N . TRP A 1 498 ? -25.406 3.361 6.57 1 73.88 498 TRP A N 1
ATOM 3989 C CA . TRP A 1 498 ? -25.438 1.962 6.98 1 73.88 498 TRP A CA 1
ATOM 3990 C C . TRP A 1 498 ? -24.047 1.437 7.277 1 73.88 498 TRP A C 1
ATOM 3992 O O . TRP A 1 498 ? -23.875 0.518 8.078 1 73.88 498 TRP A O 1
ATOM 4002 N N . PHE A 1 499 ? -23.031 1.939 6.676 1 76.19 499 PHE A N 1
ATOM 4003 C CA . PHE A 1 499 ? -21.734 1.29 6.66 1 76.19 499 PHE A CA 1
ATOM 4004 C C . PHE A 1 499 ? -21.062 1.392 8.023 1 76.19 499 PHE A C 1
ATOM 4006 O O . PHE A 1 499 ? -20.531 0.403 8.539 1 76.19 499 PHE A O 1
ATOM 4013 N N . PRO A 1 500 ? -21.094 2.604 8.625 1 70.12 500 PRO A N 1
ATOM 4014 C CA . PRO A 1 500 ? -20.484 2.664 9.961 1 70.12 500 PRO A CA 1
ATOM 4015 C C . PRO A 1 500 ? -21.172 1.746 10.961 1 70.12 500 PRO A C 1
ATOM 4017 O O . PRO A 1 500 ? -20.516 1.137 11.805 1 70.12 500 PRO A O 1
ATOM 4020 N N . THR A 1 501 ? -22.484 1.606 10.828 1 71.5 501 THR A N 1
ATOM 4021 C CA . THR A 1 501 ? -23.234 0.71 11.695 1 71.5 501 THR A CA 1
ATOM 4022 C C . THR A 1 501 ? -22.891 -0.746 11.414 1 71.5 501 THR A C 1
ATOM 4024 O O . THR A 1 501 ? -22.688 -1.537 12.336 1 71.5 501 THR A O 1
ATOM 4027 N N . TRP A 1 502 ? -22.797 -1.005 10.188 1 75.81 502 TRP A N 1
ATOM 4028 C CA . TRP A 1 502 ? -22.375 -2.342 9.781 1 75.81 502 TRP A CA 1
ATOM 4029 C C . TRP A 1 502 ? -21 -2.684 10.344 1 75.81 502 TRP A C 1
ATOM 4031 O O . TRP A 1 502 ? -20.797 -3.77 10.891 1 75.81 502 TRP A O 1
ATOM 4041 N N . ALA A 1 503 ? -20.078 -1.783 10.242 1 76.38 503 ALA A N 1
ATOM 4042 C CA . ALA A 1 503 ? -18.703 -2.01 10.656 1 76.38 503 ALA A CA 1
ATOM 4043 C C . ALA A 1 503 ? -18.609 -2.209 12.164 1 76.38 503 ALA A C 1
ATOM 4045 O O . ALA A 1 503 ? -17.688 -2.883 12.648 1 76.38 503 ALA A O 1
ATOM 4046 N N . ALA A 1 504 ? -19.516 -1.639 12.914 1 68.69 504 ALA A N 1
ATOM 4047 C CA . ALA A 1 504 ? -19.484 -1.689 14.375 1 68.69 504 ALA A CA 1
ATOM 4048 C C . ALA A 1 504 ? -20.062 -3.004 14.891 1 68.69 504 ALA A C 1
ATOM 4050 O O . ALA A 1 504 ? -19.875 -3.357 16.062 1 68.69 504 ALA A O 1
ATOM 4051 N N . GLN A 1 505 ? -20.703 -3.744 14.07 1 68.81 505 GLN A N 1
ATOM 4052 C CA . GLN A 1 505 ? -21.266 -5.023 14.477 1 68.81 505 GLN A CA 1
ATOM 4053 C C . GLN A 1 505 ? -20.203 -6.109 14.547 1 68.81 505 GLN A C 1
ATOM 4055 O O . GLN A 1 505 ? -20.266 -7.004 15.391 1 68.81 505 GLN A O 1
ATOM 4060 N N . MET B 1 1 ? -9.133 -18.234 69.375 1 21.64 1 MET B N 1
ATOM 4061 C CA . MET B 1 1 ? -10.055 -17.375 68.625 1 21.64 1 MET B CA 1
ATOM 4062 C C . MET B 1 1 ? -9.93 -17.609 67.125 1 21.64 1 MET B C 1
ATOM 4064 O O . MET B 1 1 ? -8.836 -17.531 66.562 1 21.64 1 MET B O 1
ATOM 4068 N N . ARG B 1 2 ? -10.906 -18.328 66.5 1 22.92 2 ARG B N 1
ATOM 4069 C CA . ARG B 1 2 ? -11.055 -19.125 65.312 1 22.92 2 ARG B CA 1
ATOM 4070 C C . ARG B 1 2 ? -11.133 -18.219 64.062 1 22.92 2 ARG B C 1
ATOM 4072 O O . ARG B 1 2 ? -11.984 -17.344 64 1 22.92 2 ARG B O 1
ATOM 4079 N N . PHE B 1 3 ? -10.016 -17.812 63.469 1 23.34 3 PHE B N 1
ATOM 4080 C CA . PHE B 1 3 ? -9.781 -16.75 62.5 1 23.34 3 PHE B CA 1
ATOM 4081 C C . PHE B 1 3 ? -10.594 -16.984 61.219 1 23.34 3 PHE B C 1
ATOM 4083 O O . PHE B 1 3 ? -10.461 -18.031 60.594 1 23.34 3 PHE B O 1
ATOM 4090 N N . SER B 1 4 ? -11.867 -16.562 61.125 1 22.25 4 SER B N 1
ATOM 4091 C CA . SER B 1 4 ? -12.945 -16.703 60.156 1 22.25 4 SER B CA 1
ATOM 4092 C C . SER B 1 4 ? -12.492 -16.297 58.75 1 22.25 4 SER B C 1
ATOM 4094 O O . SER B 1 4 ? -11.914 -15.227 58.594 1 22.25 4 SER B O 1
ATOM 4096 N N . SER B 1 5 ? -12.25 -17.234 57.812 1 23.81 5 SER B N 1
ATOM 4097 C CA . SER B 1 5 ? -11.75 -17.297 56.438 1 23.81 5 SER B CA 1
ATOM 4098 C C . SER B 1 5 ? -12.68 -16.562 55.469 1 23.81 5 SER B C 1
ATOM 4100 O O . SER B 1 5 ? -13.812 -17 55.25 1 23.81 5 SER B O 1
ATOM 4102 N N . LEU B 1 6 ? -12.852 -15.219 55.562 1 21.06 6 LEU B N 1
ATOM 4103 C CA . LEU B 1 6 ? -13.867 -14.461 54.844 1 21.06 6 LEU B CA 1
ATOM 4104 C C . LEU B 1 6 ? -13.812 -14.75 53.375 1 21.06 6 LEU B C 1
ATOM 4106 O O . LEU B 1 6 ? -12.734 -14.703 52.75 1 21.06 6 LEU B O 1
ATOM 4110 N N . LEU B 1 7 ? -14.82 -15.391 52.719 1 20.45 7 LEU B N 1
ATOM 4111 C CA . LEU B 1 7 ? -15.242 -15.953 51.438 1 20.45 7 LEU B CA 1
ATOM 4112 C C . LEU B 1 7 ? -15.297 -14.875 50.375 1 20.45 7 LEU B C 1
ATOM 4114 O O . LEU B 1 7 ? -16.078 -13.93 50.469 1 20.45 7 LEU B O 1
ATOM 4118 N N . LEU B 1 8 ? -14.141 -14.383 49.781 1 19.56 8 LEU B N 1
ATOM 4119 C CA . LEU B 1 8 ? -13.992 -13.273 48.844 1 19.56 8 LEU B CA 1
ATOM 4120 C C . LEU B 1 8 ? -14.867 -13.5 47.625 1 19.56 8 LEU B C 1
ATOM 4122 O O . LEU B 1 8 ? -14.672 -14.477 46.875 1 19.56 8 LEU B O 1
ATOM 4126 N N . LEU B 1 9 ? -16.188 -13.227 47.656 1 19.41 9 LEU B N 1
ATOM 4127 C CA . LEU B 1 9 ? -17.203 -13.477 46.625 1 19.41 9 LEU B CA 1
ATOM 4128 C C . LEU B 1 9 ? -16.828 -12.82 45.312 1 19.41 9 LEU B C 1
ATOM 4130 O O . LEU B 1 9 ? -16.359 -11.68 45.281 1 19.41 9 LEU B O 1
ATOM 4134 N N . PRO B 1 10 ? -16.625 -13.555 44.125 1 21.81 10 PRO B N 1
ATOM 4135 C CA . PRO B 1 10 ? -16.172 -13.227 42.781 1 21.81 10 PRO B CA 1
ATOM 4136 C C . PRO B 1 10 ? -17.141 -12.312 42.031 1 21.81 10 PRO B C 1
ATOM 4138 O O . PRO B 1 10 ? -18.281 -12.703 41.75 1 21.81 10 PRO B O 1
ATOM 4141 N N . LEU B 1 11 ? -17.453 -11.086 42.438 1 18.73 11 LEU B N 1
ATOM 4142 C CA . LEU B 1 11 ? -18.531 -10.336 41.812 1 18.73 11 LEU B CA 1
ATOM 4143 C C . LEU B 1 11 ? -18.266 -10.188 40.312 1 18.73 11 LEU B C 1
ATOM 4145 O O . LEU B 1 11 ? -17.297 -9.555 39.906 1 18.73 11 LEU B O 1
ATOM 4149 N N . ALA B 1 12 ? -18.734 -11.055 39.406 1 21.69 12 ALA B N 1
ATOM 4150 C CA . ALA B 1 12 ? -18.828 -11.195 37.938 1 21.69 12 ALA B CA 1
ATOM 4151 C C . ALA B 1 12 ? -19.578 -10.023 37.312 1 21.69 12 ALA B C 1
ATOM 4153 O O . ALA B 1 12 ? -20.797 -10.062 37.188 1 21.69 12 ALA B O 1
ATOM 4154 N N . THR B 1 13 ? -19.516 -8.789 37.875 1 20.88 13 THR B N 1
ATOM 4155 C CA . THR B 1 13 ? -20.547 -7.848 37.469 1 20.88 13 THR B CA 1
ATOM 4156 C C . THR B 1 13 ? -20.562 -7.699 35.938 1 20.88 13 THR B C 1
ATOM 4158 O O . THR B 1 13 ? -19.516 -7.793 35.312 1 20.88 13 THR B O 1
ATOM 4161 N N . ALA B 1 14 ? -21.75 -7.742 35.25 1 22.38 14 ALA B N 1
ATOM 4162 C CA . ALA B 1 14 ? -22.344 -7.715 33.938 1 22.38 14 ALA B CA 1
ATOM 4163 C C . ALA B 1 14 ? -21.906 -6.477 33.156 1 22.38 14 ALA B C 1
ATOM 4165 O O . ALA B 1 14 ? -22.109 -5.348 33.594 1 22.38 14 ALA B O 1
ATOM 4166 N N . LEU B 1 15 ? -20.844 -6.539 32.438 1 22.53 15 LEU B N 1
ATOM 4167 C CA . LEU B 1 15 ? -20.281 -5.453 31.641 1 22.53 15 LEU B CA 1
ATOM 4168 C C . LEU B 1 15 ? -21.328 -4.836 30.719 1 22.53 15 LEU B C 1
ATOM 4170 O O . LEU B 1 15 ? -21.984 -5.543 29.969 1 22.53 15 LEU B O 1
ATOM 4174 N N . PRO B 1 16 ? -21.984 -3.744 31.125 1 24.16 16 PRO B N 1
ATOM 4175 C CA . PRO B 1 16 ? -23.156 -3.201 30.453 1 24.16 16 PRO B CA 1
ATOM 4176 C C . PRO B 1 16 ? -22.984 -3.088 28.953 1 24.16 16 PRO B C 1
ATOM 4178 O O . PRO B 1 16 ? -21.859 -3.027 28.453 1 24.16 16 PRO B O 1
ATOM 4181 N N . ALA B 1 17 ? -24.094 -3.201 28.172 1 23.94 17 ALA B N 1
ATOM 4182 C CA . ALA B 1 17 ? -24.438 -3.316 26.75 1 23.94 17 ALA B CA 1
ATOM 4183 C C . ALA B 1 17 ? -23.984 -2.08 25.984 1 23.94 17 ALA B C 1
ATOM 4185 O O . ALA B 1 17 ? -24.172 -0.951 26.438 1 23.94 17 ALA B O 1
ATOM 4186 N N . LYS B 1 18 ? -23.094 -2.199 25.094 1 24.66 18 LYS B N 1
ATOM 4187 C CA . LYS B 1 18 ? -22.375 -1.224 24.281 1 24.66 18 LYS B CA 1
ATOM 4188 C C . LYS B 1 18 ? -23.359 -0.347 23.5 1 24.66 18 LYS B C 1
ATOM 4190 O O . LYS B 1 18 ? -24.156 -0.852 22.703 1 24.66 18 LYS B O 1
ATOM 4195 N N . PRO B 1 19 ? -23.766 0.815 24.062 1 22.86 19 PRO B N 1
ATOM 4196 C CA . PRO B 1 19 ? -24.812 1.601 23.406 1 22.86 19 PRO B CA 1
ATOM 4197 C C . PRO B 1 19 ? -24.5 1.897 21.938 1 22.86 19 PRO B C 1
ATOM 4199 O O . PRO B 1 19 ? -23.344 1.954 21.547 1 22.86 19 PRO B O 1
ATOM 4202 N N . SER B 1 20 ? -25.484 1.841 20.984 1 22.69 20 SER B N 1
ATOM 4203 C CA . SER B 1 20 ? -25.594 1.795 19.531 1 22.69 20 SER B CA 1
ATOM 4204 C C . SER B 1 20 ? -25.25 3.145 18.906 1 22.69 20 SER B C 1
ATOM 4206 O O . SER B 1 20 ? -25.766 4.18 19.328 1 22.69 20 SER B O 1
ATOM 4208 N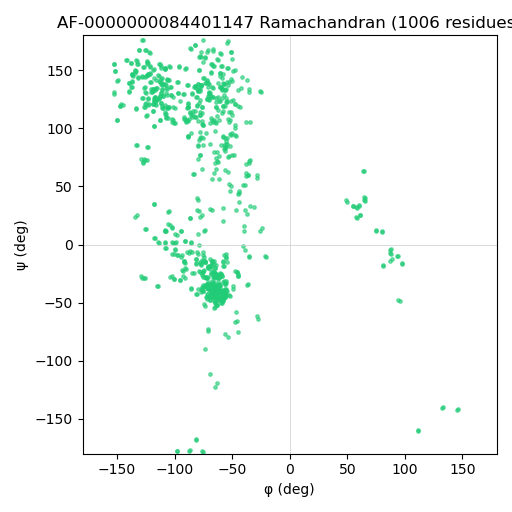 N . ILE B 1 21 ? -24.125 3.367 18.484 1 23.39 21 ILE B N 1
ATOM 4209 C CA . ILE B 1 21 ? -23.484 4.559 17.938 1 23.39 21 ILE B CA 1
ATOM 4210 C C . ILE B 1 21 ? -24.328 5.113 16.781 1 23.39 21 ILE B C 1
ATOM 4212 O O . ILE B 1 21 ? -24.625 4.398 15.828 1 23.39 21 ILE B O 1
ATOM 4216 N N . PRO B 1 22 ? -24.984 6.227 17 1 23.77 22 PRO B N 1
ATOM 4217 C CA . PRO B 1 22 ? -25.953 6.809 16.062 1 23.77 22 PRO B CA 1
ATOM 4218 C C . PRO B 1 22 ? -25.344 7.109 14.695 1 23.77 22 PRO B C 1
ATOM 4220 O O . PRO B 1 22 ? -24.172 7.477 14.602 1 23.77 22 PRO B O 1
ATOM 4223 N N . GLU B 1 23 ? -25.875 6.648 13.555 1 25.53 23 GLU B N 1
ATOM 4224 C CA . GLU B 1 23 ? -25.484 6.449 12.164 1 25.53 23 GLU B CA 1
ATOM 4225 C C . GLU B 1 23 ? -25.5 7.762 11.391 1 25.53 23 GLU B C 1
ATOM 4227 O O . GLU B 1 23 ? -26.516 8.484 11.406 1 25.53 23 GLU B O 1
ATOM 4232 N N . LEU B 1 24 ? -24.453 8.461 11.297 1 25.55 24 LEU B N 1
ATOM 4233 C CA . LEU B 1 24 ? -24.359 9.672 10.492 1 25.55 24 LEU B CA 1
ATOM 4234 C C . LEU B 1 24 ? -24.984 9.469 9.125 1 25.55 24 LEU B C 1
ATOM 4236 O O . LEU B 1 24 ? -24.891 8.391 8.539 1 25.55 24 LEU B O 1
ATOM 4240 N N . THR B 1 25 ? -25.844 10.461 8.672 1 27.78 25 THR B N 1
ATOM 4241 C CA . THR B 1 25 ? -26.641 10.289 7.465 1 27.78 25 THR B CA 1
ATOM 4242 C C . THR B 1 25 ? -25.781 10.484 6.215 1 27.78 25 THR B C 1
ATOM 4244 O O . THR B 1 25 ? -24.703 11.062 6.285 1 27.78 25 THR B O 1
ATOM 4247 N N . VAL B 1 26 ? -26.219 10.102 5.055 1 27.11 26 VAL B N 1
ATOM 4248 C CA . VAL B 1 26 ? -25.688 9.977 3.703 1 27.11 26 VAL B CA 1
ATOM 4249 C C . VAL B 1 26 ? -25.406 11.367 3.129 1 27.11 26 VAL B C 1
ATOM 4251 O O . VAL B 1 26 ? -24.359 11.586 2.51 1 27.11 26 VAL B O 1
ATOM 4254 N N . ASN B 1 27 ? -26.219 12.273 3.369 1 28.06 27 ASN B N 1
ATOM 4255 C CA . ASN B 1 27 ? -26.203 13.57 2.703 1 28.06 27 ASN B CA 1
ATOM 4256 C C . ASN B 1 27 ? -25.031 14.422 3.18 1 28.06 27 ASN B C 1
ATOM 4258 O O . ASN B 1 27 ? -24.438 15.156 2.391 1 28.06 27 ASN B O 1
ATOM 4262 N N . GLN B 1 28 ? -24.828 14.383 4.473 1 28.84 28 GLN B N 1
ATOM 4263 C CA . GLN B 1 28 ? -23.797 15.242 5.059 1 28.84 28 GLN B CA 1
ATOM 4264 C C . GLN B 1 28 ? -22.406 14.82 4.605 1 28.84 28 GLN B C 1
ATOM 4266 O O . GLN B 1 28 ? -21.547 15.672 4.344 1 28.84 28 GLN B O 1
ATOM 4271 N N . TRP B 1 29 ? -22.297 13.547 4.312 1 26.75 29 TRP B N 1
ATOM 4272 C CA . TRP B 1 29 ? -21.047 12.953 3.855 1 26.75 29 TRP B CA 1
ATOM 4273 C C . TRP B 1 29 ? -20.734 13.375 2.422 1 26.75 29 TRP B C 1
ATOM 4275 O O . TRP B 1 29 ? -19.594 13.711 2.098 1 26.75 29 TRP B O 1
ATOM 4285 N N . ASN B 1 30 ? -21.719 13.656 1.611 1 29.14 30 ASN B N 1
ATOM 4286 C CA . ASN B 1 30 ? -21.578 13.969 0.192 1 29.14 30 ASN B CA 1
ATOM 4287 C C . ASN B 1 30 ? -20.922 15.336 -0.023 1 29.14 30 ASN B C 1
ATOM 4289 O O . ASN B 1 30 ? -20.109 15.5 -0.925 1 29.14 30 ASN B O 1
ATOM 4293 N N . SER B 1 31 ? -21.297 16.281 0.672 1 29.08 31 SER B N 1
ATOM 4294 C CA . SER B 1 31 ? -20.844 17.656 0.431 1 29.08 31 SER B CA 1
ATOM 4295 C C . SER B 1 31 ? -19.359 17.797 0.717 1 29.08 31 SER B C 1
ATOM 4297 O O . SER B 1 31 ? -18.672 18.609 0.077 1 29.08 31 SER B O 1
ATOM 4299 N N . ILE B 1 32 ? -18.859 17.078 1.69 1 27.39 32 ILE B N 1
ATOM 4300 C CA . ILE B 1 32 ? -17.453 17.234 2.078 1 27.39 32 ILE B CA 1
ATOM 4301 C C . ILE B 1 32 ? -16.547 16.641 0.998 1 27.39 32 ILE B C 1
ATOM 4303 O O . ILE B 1 32 ? -15.547 17.25 0.624 1 27.39 32 ILE B O 1
ATOM 4307 N N . GLN B 1 33 ? -16.922 15.586 0.417 1 26.62 33 GLN B N 1
ATOM 4308 C CA . GLN B 1 33 ? -16.125 14.82 -0.539 1 26.62 33 GLN B CA 1
ATOM 4309 C C . GLN B 1 33 ? -15.984 15.57 -1.863 1 26.62 33 GLN B C 1
ATOM 4311 O O . GLN B 1 33 ? -14.93 15.539 -2.496 1 26.62 33 GLN B O 1
ATOM 4316 N N . SER B 1 34 ? -17 16.297 -2.271 1 30.61 34 SER B N 1
ATOM 4317 C CA . SER B 1 34 ? -16.969 16.953 -3.576 1 30.61 34 SER B CA 1
ATOM 4318 C C . SER B 1 34 ? -15.914 18.047 -3.631 1 30.61 34 SER B C 1
ATOM 4320 O O . SER B 1 34 ? -15.242 18.219 -4.648 1 30.61 34 SER B O 1
ATOM 4322 N N . GLY B 1 35 ? -15.719 18.75 -2.562 1 27.2 35 GLY B N 1
ATOM 4323 C CA . GLY B 1 35 ? -14.797 19.859 -2.605 1 27.2 35 GLY B CA 1
ATOM 4324 C C . GLY B 1 35 ? -13.344 19.438 -2.723 1 27.2 35 GLY B C 1
ATOM 4325 O O . GLY B 1 35 ? -12.562 20.062 -3.439 1 27.2 35 GLY B O 1
ATOM 4326 N N . PHE B 1 36 ? -13.039 18.344 -2.066 1 27.66 36 PHE B N 1
ATOM 4327 C CA . PHE B 1 36 ? -11.625 17.969 -2.047 1 27.66 36 PHE B CA 1
ATOM 4328 C C . PHE B 1 36 ? -11.203 17.359 -3.381 1 27.66 36 PHE B C 1
ATOM 4330 O O . PHE B 1 36 ? -10.133 17.672 -3.902 1 27.66 36 PHE B O 1
ATOM 4337 N N . THR B 1 37 ? -12.047 16.562 -3.982 1 28.33 37 THR B N 1
ATOM 4338 C CA . THR B 1 37 ? -11.688 15.867 -5.215 1 28.33 37 THR B CA 1
ATOM 4339 C C . THR B 1 37 ? -11.594 16.859 -6.379 1 28.33 37 THR B C 1
ATOM 4341 O O . THR B 1 37 ? -10.75 16.703 -7.266 1 28.33 37 THR B O 1
ATOM 4344 N N . ASP B 1 38 ? -12.469 17.844 -6.391 1 28.36 38 ASP B N 1
ATOM 4345 C CA . ASP B 1 38 ? -12.414 18.797 -7.496 1 28.36 38 ASP B CA 1
ATOM 4346 C C . ASP B 1 38 ? -11.102 19.562 -7.492 1 28.36 38 ASP B C 1
ATOM 4348 O O . ASP B 1 38 ? -10.508 19.797 -8.547 1 28.36 38 ASP B O 1
ATOM 4352 N N . ASN B 1 39 ? -10.648 19.922 -6.363 1 28.66 39 ASN B N 1
ATOM 4353 C CA . ASN B 1 39 ? -9.453 20.75 -6.367 1 28.66 39 ASN B CA 1
ATOM 4354 C C . ASN B 1 39 ? -8.203 19.938 -6.676 1 28.66 39 ASN B C 1
ATOM 4356 O O . ASN B 1 39 ? -7.258 20.438 -7.277 1 28.66 39 ASN B O 1
ATOM 4360 N N . LEU B 1 40 ? -8.242 18.703 -6.348 1 26.89 40 LEU B N 1
ATOM 4361 C CA . LEU B 1 40 ? -7.059 17.938 -6.723 1 26.89 40 LEU B CA 1
ATOM 4362 C C . LEU B 1 40 ? -7.051 17.656 -8.219 1 26.89 40 LEU B C 1
ATOM 4364 O O . LEU B 1 40 ? -6 17.688 -8.859 1 26.89 40 LEU B O 1
ATOM 4368 N N . ARG B 1 41 ? -8.242 17.391 -8.844 1 29.31 41 ARG B N 1
ATOM 4369 C CA . ARG B 1 41 ? -8.305 17.188 -10.289 1 29.31 41 ARG B CA 1
ATOM 4370 C C . ARG B 1 41 ? -7.973 18.484 -11.031 1 29.31 41 ARG B C 1
ATOM 4372 O O . ARG B 1 41 ? -7.512 18.453 -12.172 1 29.31 41 ARG B O 1
ATOM 4379 N N . SER B 1 42 ? -8.516 19.609 -10.531 1 27.09 42 SER B N 1
ATOM 4380 C CA . SER B 1 42 ? -8.219 20.875 -11.203 1 27.09 42 SER B CA 1
ATOM 4381 C C . SER B 1 42 ? -6.715 21.125 -11.25 1 27.09 42 SER B C 1
ATOM 4383 O O . SER B 1 42 ? -6.258 22.047 -11.914 1 27.09 42 SER B O 1
ATOM 4385 N N . LEU B 1 43 ? -6.07 20.375 -10.453 1 24.94 43 LEU B N 1
ATOM 4386 C CA . LEU B 1 43 ? -4.641 20.656 -10.539 1 24.94 43 LEU B CA 1
ATOM 4387 C C . LEU B 1 43 ? -4.066 20.156 -11.859 1 24.94 43 LEU B C 1
ATOM 4389 O O . LEU B 1 43 ? -3.008 20.625 -12.297 1 24.94 43 LEU B O 1
ATOM 4393 N N . SER B 1 44 ? -4.746 19.219 -12.555 1 25.33 44 SER B N 1
ATOM 4394 C CA . SER B 1 44 ? -4.09 18.781 -13.781 1 25.33 44 SER B CA 1
ATOM 4395 C C . SER B 1 44 ? -4.262 19.812 -14.898 1 25.33 44 SER B C 1
ATOM 4397 O O . SER B 1 44 ? -3.469 19.844 -15.836 1 25.33 44 SER B O 1
ATOM 4399 N N . SER B 1 45 ? -5.523 20.422 -14.922 1 24.75 45 SER B N 1
ATOM 4400 C CA . SER B 1 45 ? -5.719 21.172 -16.156 1 24.75 45 SER B CA 1
ATOM 4401 C C . SER B 1 45 ? -5.031 22.531 -16.094 1 24.75 45 SER B C 1
ATOM 4403 O O . SER B 1 45 ? -5.398 23.453 -16.828 1 24.75 45 SER B O 1
ATOM 4405 N N . TRP B 1 46 ? -4.254 22.906 -15.195 1 23 46 TRP B N 1
ATOM 4406 C CA . TRP B 1 46 ? -3.734 24.266 -15.273 1 23 46 TRP B CA 1
ATOM 4407 C C . TRP B 1 46 ? -2.857 24.453 -16.5 1 23 46 TRP B C 1
ATOM 4409 O O . TRP B 1 46 ? -1.764 23.891 -16.578 1 23 46 TRP B O 1
ATOM 4419 N N . SER B 1 47 ? -3.516 24.453 -17.688 1 22.86 47 SER B N 1
ATOM 4420 C CA . SER B 1 47 ? -2.713 24.922 -18.812 1 22.86 47 SER B CA 1
ATOM 4421 C C . SER B 1 47 ? -2.25 26.359 -18.594 1 22.86 47 SER B C 1
ATOM 4423 O O . SER B 1 47 ? -2.906 27.125 -17.891 1 22.86 47 SER B O 1
ATOM 4425 N N . TRP B 1 48 ? -1.041 26.844 -19.016 1 20.75 48 TRP B N 1
ATOM 4426 C CA . TRP B 1 48 ? -0.204 28.031 -19.016 1 20.75 48 TRP B CA 1
ATOM 4427 C C . TRP B 1 48 ? -0.976 29.25 -19.531 1 20.75 48 TRP B C 1
ATOM 4429 O O . TRP B 1 48 ? -0.75 30.375 -19.078 1 20.75 48 TRP B O 1
ATOM 4439 N N . ASN B 1 49 ? -1.763 29.203 -20.625 1 23.77 49 ASN B N 1
ATOM 4440 C CA . ASN B 1 49 ? -2.037 30.391 -21.422 1 23.77 49 ASN B CA 1
ATOM 4441 C C . ASN B 1 49 ? -2.984 31.344 -20.688 1 23.77 49 ASN B C 1
ATOM 4443 O O . ASN B 1 49 ? -3.336 32.406 -21.219 1 23.77 49 ASN B O 1
ATOM 4447 N N . LYS B 1 50 ? -3.832 30.781 -19.828 1 24.52 50 LYS B N 1
ATOM 4448 C CA . LYS B 1 50 ? -4.883 31.703 -19.422 1 24.52 50 LYS B CA 1
ATOM 4449 C C . LYS B 1 50 ? -4.355 32.719 -18.406 1 24.52 50 LYS B C 1
ATOM 4451 O O . LYS B 1 50 ? -5.141 33.406 -17.766 1 24.52 50 LYS B O 1
ATOM 4456 N N . ALA B 1 51 ? -3.064 32.969 -18.453 1 22.05 51 ALA B N 1
ATOM 4457 C CA . ALA B 1 51 ? -2.387 33.875 -17.516 1 22.05 51 ALA B CA 1
ATOM 4458 C C . ALA B 1 51 ? -2.906 35.312 -17.656 1 22.05 51 ALA B C 1
ATOM 4460 O O . ALA B 1 51 ? -2.965 36.031 -16.672 1 22.05 51 ALA B O 1
ATOM 4461 N N . GLU B 1 52 ? -3.152 35.75 -18.938 1 23.73 52 GLU B N 1
ATOM 4462 C CA . GLU B 1 52 ? -3.262 37.188 -19.156 1 23.73 52 GLU B CA 1
ATOM 4463 C C . GLU B 1 52 ? -4.477 37.781 -18.438 1 23.73 52 GLU B C 1
ATOM 4465 O O . GLU B 1 52 ? -4.398 38.875 -17.859 1 23.73 52 GLU B O 1
ATOM 4470 N N . ASP B 1 53 ? -5.598 37.094 -18.797 1 26.02 53 ASP B N 1
ATOM 4471 C CA . ASP B 1 53 ? -6.84 37.75 -18.422 1 26.02 53 ASP B CA 1
ATOM 4472 C C . ASP B 1 53 ? -6.98 37.812 -16.906 1 26.02 53 ASP B C 1
ATOM 4474 O O . ASP B 1 53 ? -7.934 38.375 -16.375 1 26.02 53 ASP B O 1
ATOM 4478 N N . VAL B 1 54 ? -6.121 37 -16.281 1 28.59 54 VAL B N 1
ATOM 4479 C CA . VAL B 1 54 ? -6.312 36.781 -14.844 1 28.59 54 VAL B CA 1
ATOM 4480 C C . VAL B 1 54 ? -5.859 38.031 -14.086 1 28.59 54 VAL B C 1
ATOM 4482 O O . VAL B 1 54 ? -6.293 38.281 -12.953 1 28.59 54 VAL B O 1
ATOM 4485 N N . ILE B 1 55 ? -5.156 38.906 -14.742 1 26.06 55 ILE B N 1
ATOM 4486 C CA . ILE B 1 55 ? -4.645 40.094 -14.055 1 26.06 55 ILE B CA 1
ATOM 4487 C C . ILE B 1 55 ? -5.812 40.969 -13.602 1 26.06 55 ILE B C 1
ATOM 4489 O O . ILE B 1 55 ? -5.84 41.438 -12.461 1 26.06 55 ILE B O 1
ATOM 4493 N N . ASP B 1 56 ? -6.676 41.219 -14.57 1 27.47 56 ASP B N 1
ATOM 4494 C CA . ASP B 1 56 ? -7.703 42.219 -14.258 1 27.47 56 ASP B CA 1
ATOM 4495 C C . ASP B 1 56 ? -8.57 41.75 -13.086 1 27.47 56 ASP B C 1
ATOM 4497 O O . ASP B 1 56 ? -8.93 42.562 -12.219 1 27.47 56 ASP B O 1
ATOM 4501 N N . GLU B 1 57 ? -8.789 40.406 -13.148 1 26.69 57 GLU B N 1
ATOM 4502 C CA . GLU B 1 57 ? -9.758 39.938 -12.164 1 26.69 57 GLU B CA 1
ATOM 4503 C C . GLU B 1 57 ? -9.148 39.875 -10.766 1 26.69 57 GLU B C 1
ATOM 4505 O O . GLU B 1 57 ? -9.867 39.875 -9.766 1 26.69 57 GLU B O 1
ATOM 4510 N N . LEU B 1 58 ? -7.867 39.75 -10.664 1 29.27 58 LEU B N 1
ATOM 4511 C CA . LEU B 1 58 ? -7.246 39.75 -9.344 1 29.27 58 LEU B CA 1
ATOM 4512 C C . LEU B 1 58 ? -7.453 41.062 -8.633 1 29.27 58 LEU B C 1
ATOM 4514 O O . LEU B 1 58 ? -7.684 41.094 -7.422 1 29.27 58 LEU B O 1
ATOM 4518 N N . GLU B 1 59 ? -7.328 42.156 -9.398 1 28.66 59 GLU B N 1
ATOM 4519 C CA . GLU B 1 59 ? -7.582 43.438 -8.781 1 28.66 59 GLU B CA 1
ATOM 4520 C C . GLU B 1 59 ? -8.984 43.5 -8.188 1 28.66 59 GLU B C 1
ATOM 4522 O O . GLU B 1 59 ? -9.195 44.125 -7.145 1 28.66 59 GLU B O 1
ATOM 4527 N N . ALA B 1 60 ? -9.898 42.75 -8.875 1 28.12 60 ALA B N 1
ATOM 4528 C CA . ALA B 1 60 ? -11.266 42.781 -8.367 1 28.12 60 ALA B CA 1
ATOM 4529 C C . ALA B 1 60 ? -11.398 42.031 -7.062 1 28.12 60 ALA B C 1
ATOM 4531 O O . ALA B 1 60 ? -12.258 42.312 -6.234 1 28.12 60 ALA B O 1
ATOM 4532 N N . ILE B 1 61 ? -10.672 40.906 -6.957 1 30.67 61 ILE B N 1
ATOM 4533 C CA . ILE B 1 61 ? -10.805 40.156 -5.719 1 30.67 61 ILE B CA 1
ATOM 4534 C C . ILE B 1 61 ? -10.273 40.969 -4.551 1 30.67 61 ILE B C 1
ATOM 4536 O O . ILE B 1 61 ? -10.812 40.906 -3.441 1 30.67 61 ILE B O 1
ATOM 4540 N N . ALA B 1 62 ? -9.133 41.656 -4.652 1 29.69 62 ALA B N 1
ATOM 4541 C CA . ALA B 1 62 ? -8.789 42.625 -3.611 1 29.69 62 ALA B CA 1
ATOM 4542 C C . ALA B 1 62 ? -9.961 43.562 -3.318 1 29.69 62 ALA B C 1
ATOM 4544 O O . ALA B 1 62 ? -10.062 44.125 -2.225 1 29.69 62 ALA B O 1
ATOM 4545 N N . GLY B 1 63 ? -10.672 43.938 -4.375 1 27.52 63 GLY B N 1
ATOM 4546 C CA . GLY B 1 63 ? -11.812 44.844 -4.223 1 27.52 63 GLY B CA 1
ATOM 4547 C C . GLY B 1 63 ? -13.039 44.156 -3.66 1 27.52 63 GLY B C 1
ATOM 4548 O O . GLY B 1 63 ? -14.156 44.656 -3.82 1 27.52 63 GLY B O 1
ATOM 4549 N N . VAL B 1 64 ? -13.008 42.781 -3.639 1 29.33 64 VAL B N 1
ATOM 4550 C CA . VAL B 1 64 ? -14.25 42.344 -3.01 1 29.33 64 VAL B CA 1
ATOM 4551 C C . VAL B 1 64 ? -14.609 43.312 -1.879 1 29.33 64 VAL B C 1
ATOM 4553 O O . VAL B 1 64 ? -13.727 43.906 -1.246 1 29.33 64 VAL B O 1
ATOM 4556 N N . ASN B 1 65 ? -15.906 43.562 -1.787 1 28.67 65 ASN B N 1
ATOM 4557 C CA . ASN B 1 65 ? -16.688 44.562 -1.048 1 28.67 65 ASN B CA 1
ATOM 4558 C C . ASN B 1 65 ? -16.375 44.5 0.445 1 28.67 65 ASN B C 1
ATOM 4560 O O . ASN B 1 65 ? -16.578 43.5 1.099 1 28.67 65 ASN B O 1
ATOM 4564 N N . SER B 1 66 ? -15.391 45.094 0.944 1 30.7 66 SER B N 1
ATOM 4565 C CA . SER B 1 66 ? -15.289 45.719 2.246 1 30.7 66 SER B CA 1
ATOM 4566 C C . SER B 1 66 ? -16.656 46.156 2.768 1 30.7 66 SER B C 1
ATOM 4568 O O . SER B 1 66 ? -16.797 47.188 3.418 1 30.7 66 SER B O 1
ATOM 4570 N N . GLU B 1 67 ? -17.672 45.719 2.139 1 32 67 GLU B N 1
ATOM 4571 C CA . GLU B 1 67 ? -18.797 46.438 2.713 1 32 67 GLU B CA 1
ATOM 4572 C C . GLU B 1 67 ? -18.828 46.281 4.23 1 32 67 GLU B C 1
ATOM 4574 O O . GLU B 1 67 ? -19.016 47.281 4.949 1 32 67 GLU B O 1
ATOM 4579 N N . SER B 1 68 ? -19.344 45.094 4.781 1 34.22 68 SER B N 1
ATOM 4580 C CA . SER B 1 68 ? -19.734 45.25 6.172 1 34.22 68 SER B CA 1
ATOM 4581 C C . SER B 1 68 ? -18.531 45.188 7.109 1 34.22 68 SER B C 1
ATOM 4583 O O . SER B 1 68 ? -18.125 44.094 7.512 1 34.22 68 SER B O 1
ATOM 4585 N N . ASN B 1 69 ? -17.344 45.688 6.895 1 39.41 69 ASN B N 1
ATOM 4586 C CA . ASN B 1 69 ? -16.297 46.031 7.848 1 39.41 69 ASN B CA 1
ATOM 4587 C C . ASN B 1 69 ? -16.875 46.406 9.211 1 39.41 69 ASN B C 1
ATOM 4589 O O . ASN B 1 69 ? -17.281 47.531 9.422 1 39.41 69 ASN B O 1
ATOM 4593 N N . ASN B 1 70 ? -17.516 45.625 9.789 1 44.66 70 ASN B N 1
ATOM 4594 C CA . ASN B 1 70 ? -17.844 46 11.164 1 44.66 70 ASN B CA 1
ATOM 4595 C C . ASN B 1 70 ? -16.578 46.344 11.953 1 44.66 70 ASN B C 1
ATOM 4597 O O . ASN B 1 70 ? -15.719 45.469 12.156 1 44.66 70 ASN B O 1
ATOM 4601 N N . ASP B 1 71 ? -15.922 47.469 11.789 1 52.88 71 ASP B N 1
ATOM 4602 C CA . ASP B 1 71 ? -14.875 48.094 12.609 1 52.88 71 ASP B CA 1
ATOM 4603 C C . ASP B 1 71 ? -15.109 47.844 14.094 1 52.88 71 ASP B C 1
ATOM 4605 O O . ASP B 1 71 ? -15.852 48.562 14.75 1 52.88 71 ASP B O 1
ATOM 4609 N N . ASN B 1 72 ? -14.891 46.562 14.383 1 65.31 72 ASN B N 1
ATOM 4610 C CA . ASN B 1 72 ? -14.93 46.219 15.789 1 65.31 72 ASN B CA 1
ATOM 4611 C C . ASN B 1 72 ? -13.625 46.562 16.5 1 65.31 72 ASN B C 1
ATOM 4613 O O . ASN B 1 72 ? -13.141 45.781 17.328 1 65.31 72 ASN B O 1
ATOM 4617 N N . SER B 1 73 ? -12.953 47.594 15.984 1 75.06 73 SER B N 1
ATOM 4618 C CA . SER B 1 73 ? -11.625 47.938 16.469 1 75.06 73 SER B CA 1
ATOM 4619 C C . SER B 1 73 ? -11.641 48.156 17.984 1 75.06 73 SER B C 1
ATOM 4621 O O . SER B 1 73 ? -10.594 48.125 18.625 1 75.06 73 SER B O 1
ATOM 4623 N N . ASP B 1 74 ? -12.867 48.219 18.469 1 86.25 74 ASP B N 1
ATOM 4624 C CA . ASP B 1 74 ? -12.906 48.438 19.906 1 86.25 74 ASP B CA 1
ATOM 4625 C C . ASP B 1 74 ? -13.172 47.156 20.672 1 86.25 74 ASP B C 1
ATOM 4627 O O . ASP B 1 74 ? -13.039 47.094 21.891 1 86.25 74 ASP B O 1
ATOM 4631 N N . LEU B 1 75 ? -13.484 46.125 19.875 1 94.5 75 LEU B N 1
ATOM 4632 C CA . LEU B 1 75 ? -13.805 44.844 20.5 1 94.5 75 LEU B CA 1
ATOM 4633 C C . LEU B 1 75 ? -12.656 43.844 20.344 1 94.5 75 LEU B C 1
ATOM 4635 O O . LEU B 1 75 ? -11.969 43.844 19.328 1 94.5 75 LEU B O 1
ATOM 4639 N N . THR B 1 76 ? -12.422 43.062 21.391 1 96.19 76 THR B N 1
ATOM 4640 C CA . THR B 1 76 ? -11.508 41.938 21.25 1 96.19 76 THR B CA 1
ATOM 4641 C C . THR B 1 76 ? -12.086 40.906 20.312 1 96.19 76 THR B C 1
ATOM 4643 O O . THR B 1 76 ? -13.266 40.969 19.938 1 96.19 76 THR B O 1
ATOM 4646 N N . ILE B 1 77 ? -11.297 39.938 19.875 1 97.12 77 ILE B N 1
ATOM 4647 C CA . ILE B 1 77 ? -11.766 38.875 19.016 1 97.12 77 ILE B CA 1
ATOM 4648 C C . ILE B 1 77 ? -12.914 38.125 19.688 1 97.12 77 ILE B C 1
ATOM 4650 O O . ILE B 1 77 ? -13.93 37.844 19.062 1 97.12 77 ILE B O 1
ATOM 4654 N N . TRP B 1 78 ? -12.75 37.844 21.016 1 96.81 78 TRP B N 1
ATOM 4655 C CA . TRP B 1 78 ? -13.781 37.156 21.797 1 96.81 78 TRP B CA 1
ATOM 4656 C C . TRP B 1 78 ? -15.094 37.938 21.75 1 96.81 78 TRP B C 1
ATOM 4658 O O . TRP B 1 78 ? -16.156 37.375 21.469 1 96.81 78 TRP B O 1
ATOM 4668 N N . GLN B 1 79 ? -15.039 39.219 22 1 96.19 79 GLN B N 1
ATOM 4669 C CA . GLN B 1 79 ? -16.219 40.094 22.016 1 96.19 79 GLN B CA 1
ATOM 4670 C C . GLN B 1 79 ? -16.859 40.188 20.641 1 96.19 79 GLN B C 1
ATOM 4672 O O . GLN B 1 79 ? -18.078 40.188 20.516 1 96.19 79 GLN B O 1
ATOM 4677 N N . ALA B 1 80 ? -16.031 40.281 19.656 1 95.88 80 ALA B N 1
ATOM 4678 C CA . ALA B 1 80 ? -16.531 40.375 18.297 1 95.88 80 ALA B CA 1
ATOM 4679 C C . ALA B 1 80 ? -17.266 39.094 17.906 1 95.88 80 ALA B C 1
ATOM 4681 O O . ALA B 1 80 ? -18.312 39.156 17.25 1 95.88 80 ALA B O 1
ATOM 4682 N N . LEU B 1 81 ? -16.719 37.906 18.234 1 96.5 81 LEU B N 1
ATOM 4683 C CA . LEU B 1 81 ? -17.375 36.656 17.938 1 96.5 81 LEU B CA 1
ATOM 4684 C C . LEU B 1 81 ? -18.719 36.562 18.656 1 96.5 81 LEU B C 1
ATOM 4686 O O . LEU B 1 81 ? -19.703 36.094 18.078 1 96.5 81 LEU B O 1
ATOM 4690 N N . LYS B 1 82 ? -18.766 37 19.844 1 94.94 82 LYS B N 1
ATOM 4691 C CA . LYS B 1 82 ? -20 36.969 20.641 1 94.94 82 LYS B CA 1
ATOM 4692 C C . LYS B 1 82 ? -21.047 37.906 20.062 1 94.94 82 LYS B C 1
ATOM 4694 O O . LYS B 1 82 ? -22.25 37.625 20.156 1 94.94 82 LYS B O 1
ATOM 4699 N N . ALA B 1 83 ? -20.625 38.938 19.5 1 94.94 83 ALA B N 1
ATOM 4700 C CA . ALA B 1 83 ? -21.516 39.969 19 1 94.94 83 ALA B CA 1
ATOM 4701 C C . ALA B 1 83 ? -22.203 39.531 17.703 1 94.94 83 ALA B C 1
ATOM 4703 O O . ALA B 1 83 ? -23.156 40.156 17.25 1 94.94 83 ALA B O 1
ATOM 4704 N N . ASP B 1 84 ? -21.797 38.438 17.141 1 93.38 84 ASP B N 1
ATOM 4705 C CA . ASP B 1 84 ? -22.391 37.938 15.906 1 93.38 84 ASP B CA 1
ATOM 4706 C C . ASP B 1 84 ? -22.875 36.5 16.062 1 93.38 84 ASP B C 1
ATOM 4708 O O . ASP B 1 84 ? -22.359 35.594 15.414 1 93.38 84 ASP B O 1
ATOM 4712 N N . PRO B 1 85 ? -23.922 36.312 16.766 1 91.25 85 PRO B N 1
ATOM 4713 C CA . PRO B 1 85 ? -24.422 34.969 16.984 1 91.25 85 PRO B CA 1
ATOM 4714 C C . PRO B 1 85 ? -24.938 34.312 15.711 1 91.25 85 PRO B C 1
ATOM 4716 O O . PRO B 1 85 ? -25.016 33.062 15.633 1 91.25 85 PRO B O 1
ATOM 4719 N N . HIS B 1 86 ? -25.297 35.062 14.773 1 92.5 86 HIS B N 1
ATOM 4720 C CA . HIS B 1 86 ? -25.766 34.5 13.516 1 92.5 86 HIS B CA 1
ATOM 4721 C C . HIS B 1 86 ? -24.688 33.688 12.828 1 92.5 86 HIS B C 1
ATOM 4723 O O . HIS B 1 86 ? -24.969 32.656 12.172 1 92.5 86 HIS B O 1
ATOM 4729 N N . SER B 1 87 ? -23.5 34.125 12.969 1 92.81 87 SER B N 1
ATOM 4730 C CA . SER B 1 87 ? -22.406 33.469 12.258 1 92.81 87 SER B CA 1
ATOM 4731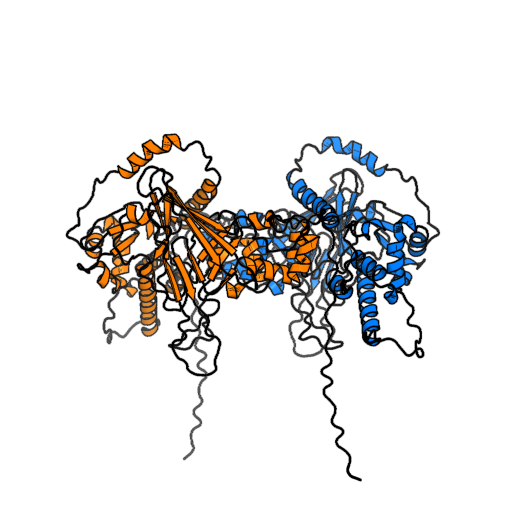 C C . SER B 1 87 ? -21.625 32.531 13.18 1 92.81 87 SER B C 1
ATOM 4733 O O . SER B 1 87 ? -21.078 31.531 12.734 1 92.81 87 SER B O 1
ATOM 4735 N N . PHE B 1 88 ? -21.578 32.875 14.539 1 95.94 88 PHE B N 1
ATOM 4736 C CA . PHE B 1 88 ? -20.547 32.188 15.312 1 95.94 88 PHE B CA 1
ATOM 4737 C C . PHE B 1 88 ? -21.125 31.641 16.625 1 95.94 88 PHE B C 1
ATOM 4739 O O . PHE B 1 88 ? -20.375 31.391 17.562 1 95.94 88 PHE B O 1
ATOM 4746 N N . SER B 1 89 ? -22.422 31.359 16.75 1 94.25 89 SER B N 1
ATOM 4747 C CA . SER B 1 89 ? -23.031 30.906 18 1 94.25 89 SER B CA 1
ATOM 4748 C C . SER B 1 89 ? -22.469 29.547 18.422 1 94.25 89 SER B C 1
ATOM 4750 O O . SER B 1 89 ? -22.203 29.328 19.594 1 94.25 89 SER B O 1
ATOM 4752 N N . LYS B 1 90 ? -22.266 28.672 17.469 1 93.56 90 LYS B N 1
ATOM 4753 C CA . LYS B 1 90 ? -21.734 27.344 17.781 1 93.56 90 LYS B CA 1
ATOM 4754 C C . LYS B 1 90 ? -20.281 27.438 18.25 1 93.56 90 LYS B C 1
ATOM 4756 O O . LYS B 1 90 ? -19.891 26.75 19.203 1 93.56 90 LYS B O 1
ATOM 4761 N N . LEU B 1 91 ? -19.531 28.188 17.562 1 95.81 91 LEU B N 1
ATOM 4762 C CA . LEU B 1 91 ? -18.141 28.391 17.938 1 95.81 91 LEU B CA 1
ATOM 4763 C C . LEU B 1 91 ? -18.047 29 19.344 1 95.81 91 LEU B C 1
ATOM 4765 O O . LEU B 1 91 ? -17.234 28.562 20.156 1 95.81 91 LEU B O 1
ATOM 4769 N N . VAL B 1 92 ? -18.859 29.984 19.625 1 95.12 92 VAL B N 1
ATOM 4770 C CA . VAL B 1 92 ? -18.891 30.656 20.922 1 95.12 92 VAL B CA 1
ATOM 4771 C C . VAL B 1 92 ? -19.219 29.641 22.016 1 95.12 92 VAL B C 1
ATOM 4773 O O . VAL B 1 92 ? -18.609 29.672 23.094 1 95.12 92 VAL B O 1
ATOM 4776 N N . LYS B 1 93 ? -20.109 28.781 21.719 1 92.81 93 LYS B N 1
ATOM 4777 C CA . LYS B 1 93 ? -20.484 27.75 22.688 1 92.81 93 LYS B CA 1
ATOM 4778 C C . LYS B 1 93 ? -19.297 26.828 23 1 92.81 93 LYS B C 1
ATOM 4780 O O . LYS B 1 93 ? -19.094 26.453 24.156 1 92.81 93 LYS B O 1
ATOM 4785 N N . ILE B 1 94 ? -18.562 26.469 22.016 1 92.56 94 ILE B N 1
ATOM 4786 C CA . ILE B 1 94 ? -17.406 25.594 22.203 1 92.56 94 ILE B CA 1
ATOM 4787 C C . ILE B 1 94 ? -16.359 26.312 23.047 1 92.56 94 ILE B C 1
ATOM 4789 O O . ILE B 1 94 ? -15.781 25.734 23.969 1 92.56 94 ILE B O 1
ATOM 4793 N N . ILE B 1 95 ? -16.125 27.578 22.766 1 94.81 95 ILE B N 1
ATOM 4794 C CA . ILE B 1 95 ? -15.117 28.359 23.469 1 94.81 95 ILE B CA 1
ATOM 4795 C C . ILE B 1 95 ? -15.516 28.531 24.938 1 94.81 95 ILE B C 1
ATOM 4797 O O . ILE B 1 95 ? -14.68 28.422 25.828 1 94.81 95 ILE B O 1
ATOM 4801 N N . GLU B 1 96 ? -16.75 28.766 25.141 1 92.94 96 GLU B N 1
ATOM 4802 C CA . GLU B 1 96 ? -17.25 28.906 26.516 1 92.94 96 GLU B CA 1
ATOM 4803 C C . GLU B 1 96 ? -17.109 27.594 27.281 1 92.94 96 GLU B C 1
ATOM 4805 O O . GLU B 1 96 ? -16.766 27.594 28.453 1 92.94 96 GLU B O 1
ATOM 4810 N N . PHE B 1 97 ? -17.453 26.562 26.562 1 90.12 97 PHE B N 1
ATOM 4811 C CA . PHE B 1 97 ? -17.312 25.25 27.172 1 90.12 97 PHE B CA 1
ATOM 4812 C C . PHE B 1 97 ? -15.867 24.984 27.578 1 90.12 97 PHE B C 1
ATOM 4814 O O . PHE B 1 97 ? -15.602 24.531 28.688 1 90.12 97 PHE B O 1
ATOM 4821 N N . GLU B 1 98 ? -14.992 25.203 26.656 1 90.12 98 GLU B N 1
ATOM 4822 C CA . GLU B 1 98 ? -13.578 24.984 26.922 1 90.12 98 GLU B CA 1
ATOM 4823 C C . GLU B 1 98 ? -13.062 25.938 28 1 90.12 98 GLU B C 1
ATOM 4825 O O . GLU B 1 98 ? -12.406 25.5 28.953 1 90.12 98 GLU B O 1
ATOM 4830 N N . GLY B 1 99 ? -13.273 27.266 27.922 1 89.69 99 GLY B N 1
ATOM 4831 C CA . GLY B 1 99 ? -13.062 28.25 28.969 1 89.69 99 GLY B CA 1
ATOM 4832 C C . GLY B 1 99 ? -11.711 28.938 28.875 1 89.69 99 GLY B C 1
ATOM 4833 O O . GLY B 1 99 ? -11.641 30.172 28.766 1 89.69 99 GLY B O 1
ATOM 4834 N N . LYS B 1 100 ? -10.633 28.25 28.734 1 89.5 100 LYS B N 1
ATOM 4835 C CA . LYS B 1 100 ? -9.289 28.812 28.812 1 89.5 100 LYS B CA 1
ATOM 4836 C C . LYS B 1 100 ? -8.969 29.672 27.594 1 89.5 100 LYS B C 1
ATOM 4838 O O . LYS B 1 100 ? -8.188 30.625 27.688 1 89.5 100 LYS B O 1
ATOM 4843 N N . ALA B 1 101 ? -9.57 29.344 26.484 1 92.88 101 ALA B N 1
ATOM 4844 C CA . ALA B 1 101 ? -9.312 30.078 25.25 1 92.88 101 ALA B CA 1
ATOM 4845 C C . ALA B 1 101 ? -9.766 31.531 25.375 1 92.88 101 ALA B C 1
ATOM 4847 O O . ALA B 1 101 ? -9.258 32.406 24.672 1 92.88 101 ALA B O 1
ATOM 4848 N N . ILE B 1 102 ? -10.695 31.828 26.203 1 93.81 102 ILE B N 1
ATOM 4849 C CA . ILE B 1 102 ? -11.211 33.156 26.406 1 93.81 102 ILE B CA 1
ATOM 4850 C C . ILE B 1 102 ? -10.094 34.094 26.906 1 93.81 102 ILE B C 1
ATOM 4852 O O . ILE B 1 102 ? -10.039 35.25 26.547 1 93.81 102 ILE B O 1
ATOM 4856 N N . ASP B 1 103 ? -9.219 33.531 27.672 1 91.06 103 ASP B N 1
ATOM 4857 C CA . ASP B 1 103 ? -8.133 34.312 28.25 1 91.06 103 ASP B CA 1
ATOM 4858 C C . ASP B 1 103 ? -7.285 34.969 27.172 1 91.06 103 ASP B C 1
ATOM 4860 O O . ASP B 1 103 ? -6.922 36.125 27.297 1 91.06 103 ASP B O 1
ATOM 4864 N N . TYR B 1 104 ? -7 34.25 26.125 1 90.25 104 TYR B N 1
ATOM 4865 C CA . TYR B 1 104 ? -6.156 34.844 25.094 1 90.25 104 TYR B CA 1
ATOM 4866 C C . TYR B 1 104 ? -7 35.562 24.031 1 90.25 104 TYR B C 1
ATOM 4868 O O . TYR B 1 104 ? -6.574 36.562 23.453 1 90.25 104 TYR B O 1
ATOM 4876 N N . LEU B 1 105 ? -8.227 35.125 23.781 1 95.44 105 LEU B N 1
ATOM 4877 C CA . LEU B 1 105 ? -9.07 35.719 22.766 1 95.44 105 LEU B CA 1
ATOM 4878 C C . LEU B 1 105 ? -9.609 37.062 23.234 1 95.44 105 LEU B C 1
ATOM 4880 O O . LEU B 1 105 ? -9.945 37.938 22.406 1 95.44 105 LEU B O 1
ATOM 4884 N N . ASP B 1 106 ? -9.641 37.281 24.578 1 94.88 106 ASP B N 1
ATOM 4885 C CA . ASP B 1 106 ? -10.211 38.5 25.141 1 94.88 106 ASP B CA 1
ATOM 4886 C C . ASP B 1 106 ? -9.117 39.438 25.703 1 94.88 106 ASP B C 1
ATOM 4888 O O . ASP B 1 106 ? -9.406 40.469 26.297 1 94.88 106 ASP B O 1
ATOM 4892 N N . ASP B 1 107 ? -7.918 39 25.562 1 92.56 107 ASP B N 1
ATOM 4893 C CA . ASP B 1 107 ? -6.805 39.781 26.078 1 92.56 107 ASP B CA 1
ATOM 4894 C C . ASP B 1 107 ? -6.512 40.969 25.156 1 92.56 107 ASP B C 1
ATOM 4896 O O . ASP B 1 107 ? -6.012 40.781 24.047 1 92.56 107 ASP B O 1
ATOM 4900 N N . LYS B 1 108 ? -6.629 42.156 25.641 1 91 108 LYS B N 1
ATOM 4901 C CA . LYS B 1 108 ? -6.52 43.406 24.844 1 91 108 LYS B CA 1
ATOM 4902 C C . LYS B 1 108 ? -5.062 43.719 24.531 1 91 108 LYS B C 1
ATOM 4904 O O . LYS B 1 108 ? -4.777 44.5 23.625 1 91 108 LYS B O 1
ATOM 4909 N N . ASP B 1 109 ? -4.195 43.125 25.234 1 90.75 109 ASP B N 1
ATOM 4910 C CA . ASP B 1 109 ? -2.783 43.469 25.078 1 90.75 109 ASP B CA 1
ATOM 4911 C C . ASP B 1 109 ? -2.1 42.531 24.078 1 90.75 109 ASP B C 1
ATOM 4913 O O . ASP B 1 109 ? -0.968 42.812 23.656 1 90.75 109 ASP B O 1
ATOM 4917 N N . LEU B 1 110 ? -2.789 41.5 23.672 1 92 110 LEU B N 1
ATOM 4918 C CA . LEU B 1 110 ? -2.211 40.562 22.719 1 92 110 LEU B CA 1
ATOM 4919 C C . LEU B 1 110 ? -2.527 40.969 21.297 1 92 110 LEU B C 1
ATOM 4921 O O . LEU B 1 110 ? -3.443 41.781 21.062 1 92 110 LEU B O 1
ATOM 4925 N N . GLN B 1 111 ? -1.679 40.625 20.406 1 94.88 111 GLN B N 1
ATOM 4926 C CA . GLN B 1 111 ? -1.911 40.719 18.969 1 94.88 111 GLN B CA 1
ATOM 4927 C C . GLN B 1 111 ? -1.846 39.312 18.328 1 94.88 111 GLN B C 1
ATOM 4929 O O . GLN B 1 111 ? -0.758 38.812 18.062 1 94.88 111 GLN B O 1
ATOM 4934 N N . ILE B 1 112 ? -3.09 38.781 18.047 1 96.5 112 ILE B N 1
ATOM 4935 C CA . ILE B 1 112 ? -3.146 37.406 17.609 1 96.5 112 ILE B CA 1
ATOM 4936 C C . ILE B 1 112 ? -4.012 37.281 16.359 1 96.5 112 ILE B C 1
ATOM 4938 O O . ILE B 1 112 ? -4.621 38.281 15.93 1 96.5 112 ILE B O 1
ATOM 4942 N N . THR B 1 113 ? -3.984 36.156 15.672 1 97.81 113 THR B N 1
ATOM 4943 C CA . THR B 1 113 ? -4.875 35.781 14.586 1 97.81 113 THR B CA 1
ATOM 4944 C C . THR B 1 113 ? -5.707 34.562 14.977 1 97.81 113 THR B C 1
ATOM 4946 O O . THR B 1 113 ? -5.203 33.625 15.633 1 97.81 113 THR B O 1
ATOM 4949 N N . PHE B 1 114 ? -6.945 34.594 14.727 1 98.25 114 PHE B N 1
ATOM 4950 C CA . PHE B 1 114 ? -7.812 33.438 15.008 1 98.25 114 PHE B CA 1
ATOM 4951 C C . PHE B 1 114 ? -8.617 33.062 13.773 1 98.25 114 PHE B C 1
ATOM 4953 O O . PHE B 1 114 ? -9.242 33.906 13.141 1 98.25 114 PHE B O 1
ATOM 4960 N N . PHE B 1 115 ? -8.531 31.766 13.367 1 98.12 115 PHE B N 1
ATOM 4961 C CA . PHE B 1 115 ? -9.375 31.25 12.297 1 98.12 115 PHE B CA 1
ATOM 4962 C C . PHE B 1 115 ? -10.703 30.766 12.852 1 98.12 115 PHE B C 1
ATOM 4964 O O . PHE B 1 115 ? -10.758 29.75 13.547 1 98.12 115 PHE B O 1
ATOM 4971 N N . ALA B 1 116 ? -11.781 31.438 12.484 1 97.62 116 ALA B N 1
ATOM 4972 C CA . ALA B 1 116 ? -13.086 31.203 13.086 1 97.62 116 ALA B CA 1
ATOM 4973 C C . ALA B 1 116 ? -14.016 30.484 12.117 1 97.62 116 ALA B C 1
ATOM 4975 O O . ALA B 1 116 ? -14.5 31.078 11.148 1 97.62 116 ALA B O 1
ATOM 4976 N N . PRO B 1 117 ? -14.297 29.234 12.414 1 96.12 117 PRO B N 1
ATOM 4977 C CA . PRO B 1 117 ? -15.336 28.578 11.617 1 96.12 117 PRO B CA 1
ATOM 4978 C C . PRO B 1 117 ? -16.734 29.094 11.945 1 96.12 117 PRO B C 1
ATOM 4980 O O . PRO B 1 117 ? -17.047 29.359 13.109 1 96.12 117 PRO B O 1
ATOM 4983 N N . ASN B 1 118 ? -17.531 29.25 10.984 1 93.19 118 ASN B N 1
ATOM 4984 C CA . ASN B 1 118 ? -18.891 29.734 11.219 1 93.19 118 ASN B CA 1
ATOM 4985 C C . ASN B 1 118 ? -19.844 28.578 11.539 1 93.19 118 ASN B C 1
ATOM 4987 O O . ASN B 1 118 ? -19.422 27.422 11.625 1 93.19 118 ASN B O 1
ATOM 4991 N N . ASN B 1 119 ? -21.062 28.938 11.695 1 92.69 119 ASN B N 1
ATOM 4992 C CA . ASN B 1 119 ? -22.078 27.953 12.086 1 92.69 119 ASN B CA 1
ATOM 4993 C C . ASN B 1 119 ? -22.25 26.875 11.023 1 92.69 119 ASN B C 1
ATOM 4995 O O . ASN B 1 119 ? -22.453 25.703 11.344 1 92.69 119 ASN B O 1
ATOM 4999 N N . ASP B 1 120 ? -22.156 27.234 9.773 1 89.56 120 ASP B N 1
ATOM 5000 C CA . ASP B 1 120 ? -22.281 26.281 8.68 1 89.56 120 ASP B CA 1
ATOM 5001 C C . ASP B 1 120 ? -21.141 25.266 8.688 1 89.56 120 ASP B C 1
ATOM 5003 O O . ASP B 1 120 ? -21.344 24.078 8.453 1 89.56 120 ASP B O 1
ATOM 5007 N N . ALA B 1 121 ? -19.969 25.797 8.938 1 90.19 121 ALA B N 1
ATOM 5008 C CA . ALA B 1 121 ? -18.781 24.953 9 1 90.19 121 ALA B CA 1
ATOM 5009 C C . ALA B 1 121 ? -18.875 23.953 10.141 1 90.19 121 ALA B C 1
ATOM 5011 O O . ALA B 1 121 ? -18.266 22.875 10.078 1 90.19 121 ALA B O 1
ATOM 5012 N N . LEU B 1 122 ? -19.594 24.312 11.164 1 90.69 122 LEU B N 1
ATOM 5013 C CA . LEU B 1 122 ? -19.656 23.469 12.359 1 90.69 122 LEU B CA 1
ATOM 5014 C C . LEU B 1 122 ? -20.938 22.625 12.352 1 90.69 122 LEU B C 1
ATOM 5016 O O . LEU B 1 122 ? -21.188 21.891 13.312 1 90.69 122 LEU B O 1
ATOM 5020 N N . THR B 1 123 ? -21.797 22.688 11.32 1 79.31 123 THR B N 1
ATOM 5021 C CA . THR B 1 123 ? -23.016 21.906 11.203 1 79.31 123 THR B CA 1
ATOM 5022 C C . THR B 1 123 ? -22.859 20.812 10.156 1 79.31 123 THR B C 1
ATOM 5024 O O . THR B 1 123 ? -22.469 21.078 9.016 1 79.31 123 THR B O 1
ATOM 5027 N N . PRO B 1 124 ? -23 19.609 10.727 1 61.81 124 PRO B N 1
ATOM 5028 C CA . PRO B 1 124 ? -22.922 18.547 9.719 1 61.81 124 PRO B CA 1
ATOM 5029 C C . PRO B 1 124 ? -24.016 18.656 8.664 1 61.81 124 PRO B C 1
ATOM 5031 O O . PRO B 1 124 ? -25.094 19.203 8.938 1 61.81 124 PRO B O 1
ATOM 5034 N N . PRO B 1 125 ? -23.75 18.516 7.488 1 50.19 125 PRO B N 1
ATOM 5035 C CA . PRO B 1 125 ? -24.844 18.578 6.504 1 50.19 125 PRO B CA 1
ATOM 5036 C C . PRO B 1 125 ? -26.047 17.734 6.906 1 50.19 125 PRO B C 1
ATOM 5038 O O . PRO B 1 125 ? -25.891 16.703 7.578 1 50.19 125 PRO B O 1
ATOM 5041 N N . GLU B 1 126 ? -27.188 18.438 7.035 1 44.91 126 GLU B N 1
ATOM 5042 C CA . GLU B 1 126 ? -28.5 17.953 7.461 1 44.91 126 GLU B CA 1
ATOM 5043 C C . GLU B 1 126 ? -28.734 16.531 6.969 1 44.91 126 GLU B C 1
ATOM 5045 O O . GLU B 1 126 ? -28.641 16.25 5.773 1 44.91 126 GLU B O 1
ATOM 5050 N N . HIS B 1 127 ? -28.203 15.664 7.41 1 41 127 HIS B N 1
ATOM 5051 C CA . HIS B 1 127 ? -28.812 14.391 7.039 1 41 127 HIS B CA 1
ATOM 5052 C C . HIS B 1 127 ? -30.188 14.227 7.676 1 41 127 HIS B C 1
ATOM 5054 O O . HIS B 1 127 ? -30.391 14.625 8.828 1 41 127 HIS B O 1
ATOM 5060 N N . ARG B 1 128 ? -31.219 14.297 6.965 1 34.06 128 ARG B N 1
ATOM 5061 C CA . ARG B 1 128 ? -32.562 13.945 7.453 1 34.06 128 ARG B CA 1
ATOM 5062 C C . ARG B 1 128 ? -32.5 12.711 8.344 1 34.06 128 ARG B C 1
ATOM 5064 O O . ARG B 1 128 ? -32.812 11.602 7.898 1 34.06 128 ARG B O 1
ATOM 5071 N N . HIS B 1 129 ? -31.375 12.25 8.859 1 35.59 129 HIS B N 1
ATOM 5072 C CA . HIS B 1 129 ? -31.625 10.992 9.547 1 35.59 129 HIS B CA 1
ATOM 5073 C C . HIS B 1 129 ? -32.562 11.188 10.742 1 35.59 129 HIS B C 1
ATOM 5075 O O . HIS B 1 129 ? -32.562 12.25 11.359 1 35.59 129 HIS B O 1
ATOM 5081 N N . HIS B 1 130 ? -33.625 10.5 10.742 1 32.62 130 HIS B N 1
ATOM 5082 C CA . HIS B 1 130 ? -34.469 10.102 11.859 1 32.62 130 HIS B CA 1
ATOM 5083 C C . HIS B 1 130 ? -33.625 9.828 13.109 1 32.62 130 HIS B C 1
ATOM 5085 O O . HIS B 1 130 ? -32.469 9.453 13.023 1 32.62 130 HIS B O 1
ATOM 5091 N N . HIS B 1 131 ? -34.031 10.344 14.281 1 32.44 131 HIS B N 1
ATOM 5092 C CA . HIS B 1 131 ? -33.719 10.227 15.695 1 32.44 131 HIS B CA 1
ATOM 5093 C C . HIS B 1 131 ? -33.312 8.805 16.062 1 32.44 131 HIS B C 1
ATOM 5095 O O . HIS B 1 131 ? -34.156 7.969 16.391 1 32.44 131 HIS B O 1
ATOM 5101 N N . HIS B 1 132 ? -32.688 8.023 15.305 1 33.44 132 HIS B N 1
ATOM 5102 C CA . HIS B 1 132 ? -32.531 6.789 16.062 1 33.44 132 HIS B CA 1
ATOM 5103 C C . HIS B 1 132 ? -31.766 7.031 17.359 1 33.44 132 HIS B C 1
ATOM 5105 O O . HIS B 1 132 ? -30.797 7.797 17.391 1 33.44 132 HIS B O 1
ATOM 5111 N N . ASP B 1 133 ? -32.281 6.914 18.547 1 33.38 133 ASP B N 1
ATOM 5112 C CA . ASP B 1 133 ? -32.031 6.898 19.984 1 33.38 133 ASP B CA 1
ATOM 5113 C C . ASP B 1 133 ? -30.688 6.254 20.297 1 33.38 133 ASP B C 1
ATOM 5115 O O . ASP B 1 133 ? -30.438 5.887 21.453 1 33.38 133 ASP B O 1
ATOM 5119 N N . GLY B 1 134 ? -29.969 5.594 19.359 1 36.69 134 GLY B N 1
ATOM 5120 C CA . GLY B 1 134 ? -28.875 4.848 19.984 1 36.69 134 GLY B CA 1
ATOM 5121 C C . GLY B 1 134 ? -27.797 5.738 20.562 1 36.69 134 GLY B C 1
ATOM 5122 O O . GLY B 1 134 ? -27.594 6.859 20.094 1 36.69 134 GLY B O 1
ATOM 5123 N N . ASP B 1 135 ? -27.328 5.641 21.844 1 38.56 135 ASP B N 1
ATOM 5124 C CA . ASP B 1 135 ? -26.281 6.176 22.719 1 38.56 135 ASP B CA 1
ATOM 5125 C C . ASP B 1 135 ? -24.984 6.406 21.938 1 38.56 135 ASP B C 1
ATOM 5127 O O . ASP B 1 135 ? -24.219 5.473 21.719 1 38.56 135 ASP B O 1
ATOM 5131 N N . HIS B 1 136 ? -24.938 7.207 20.938 1 46.06 136 HIS B N 1
ATOM 5132 C CA . HIS B 1 136 ? -23.75 7.691 20.234 1 46.06 136 HIS B CA 1
ATOM 5133 C C . HIS B 1 136 ? -22.688 8.148 21.219 1 46.06 136 HIS B C 1
ATOM 5135 O O . HIS B 1 136 ? -22.906 9.07 22.016 1 46.06 136 HIS B O 1
ATOM 5141 N N . ASP B 1 137 ? -21.781 7.371 21.609 1 53.5 137 ASP B N 1
ATOM 5142 C CA . ASP B 1 137 ? -20.672 7.738 22.484 1 53.5 137 ASP B CA 1
ATOM 5143 C C . ASP B 1 137 ? -19.875 8.898 21.906 1 53.5 137 ASP B C 1
ATOM 5145 O O . ASP B 1 137 ? -19 8.703 21.047 1 53.5 137 ASP B O 1
ATOM 5149 N N . SER B 1 138 ? -20.375 10.031 22.156 1 61.53 138 SER B N 1
ATOM 5150 C CA . SER B 1 138 ? -19.781 11.289 21.734 1 61.53 138 SER B CA 1
ATOM 5151 C C . SER B 1 138 ? -18.281 11.312 22 1 61.53 138 SER B C 1
ATOM 5153 O O . SER B 1 138 ? -17.516 11.898 21.25 1 61.53 138 SER B O 1
ATOM 5155 N N . LEU B 1 139 ? -17.906 10.562 22.969 1 58.5 139 LEU B N 1
ATOM 5156 C CA . LEU B 1 139 ? -16.484 10.562 23.281 1 58.5 139 LEU B CA 1
ATOM 5157 C C . LEU B 1 139 ? -15.695 9.766 22.25 1 58.5 139 LEU B C 1
ATOM 5159 O O . LEU B 1 139 ? -14.625 10.203 21.812 1 58.5 139 LEU B O 1
ATOM 5163 N N . ALA B 1 140 ? -16.25 8.711 21.875 1 56.91 140 ALA B N 1
ATOM 5164 C CA . ALA B 1 140 ? -15.578 7.895 20.875 1 56.91 140 ALA B CA 1
ATOM 5165 C C . ALA B 1 140 ? -15.43 8.648 19.562 1 56.91 140 ALA B C 1
ATOM 5167 O O . ALA B 1 140 ? -14.375 8.609 18.922 1 56.91 140 ALA B O 1
ATOM 5168 N N . GLU B 1 141 ? -16.469 9.352 19.266 1 62.31 141 GLU B N 1
ATOM 5169 C CA . GLU B 1 141 ? -16.438 10.125 18.031 1 62.31 141 GLU B CA 1
ATOM 5170 C C . GLU B 1 141 ? -15.375 11.227 18.094 1 62.31 141 GLU B C 1
ATOM 5172 O O . GLU B 1 141 ? -14.656 11.453 17.109 1 62.31 141 GLU B O 1
ATOM 5177 N N . LEU B 1 142 ? -15.344 11.82 19.203 1 63.16 142 LEU B N 1
ATOM 5178 C CA . LEU B 1 142 ? -14.406 12.93 19.359 1 63.16 142 LEU B CA 1
ATOM 5179 C C . LEU B 1 142 ? -12.969 12.438 19.344 1 63.16 142 LEU B C 1
ATOM 5181 O O . LEU B 1 142 ? -12.086 13.086 18.781 1 63.16 142 LEU B O 1
ATOM 5185 N N . LEU B 1 143 ? -12.781 11.328 19.969 1 58.84 143 LEU B N 1
ATOM 5186 C CA . LEU B 1 143 ? -11.43 10.781 20.016 1 58.84 143 LEU B CA 1
ATOM 5187 C C . LEU B 1 143 ? -10.961 10.375 18.625 1 58.84 143 LEU B C 1
ATOM 5189 O O . LEU B 1 143 ? -9.781 10.492 18.297 1 58.84 143 LEU B O 1
ATOM 5193 N N . HIS B 1 144 ? -12.016 10.109 17.922 1 56.59 144 HIS B N 1
ATOM 5194 C CA . HIS B 1 144 ? -11.719 9.656 16.562 1 56.59 144 HIS B CA 1
ATOM 5195 C C . HIS B 1 144 ? -11.539 10.844 15.617 1 56.59 144 HIS B C 1
ATOM 5197 O O . HIS B 1 144 ? -10.75 10.766 14.664 1 56.59 144 HIS B O 1
ATOM 5203 N N . ASN B 1 145 ? -12.312 11.82 15.805 1 61.03 145 ASN B N 1
ATOM 5204 C CA . ASN B 1 145 ? -12.266 13.039 15.008 1 61.03 145 ASN B CA 1
ATOM 5205 C C . ASN B 1 145 ? -12.281 14.289 15.891 1 61.03 145 ASN B C 1
ATOM 5207 O O . ASN B 1 145 ? -13.32 14.922 16.062 1 61.03 145 ASN B O 1
ATOM 5211 N N . PRO B 1 146 ? -11.07 14.602 16.281 1 64.06 146 PRO B N 1
ATOM 5212 C CA . PRO B 1 146 ? -11.016 15.766 17.172 1 64.06 146 PRO B CA 1
ATOM 5213 C C . PRO B 1 146 ? -11.156 17.094 16.422 1 64.06 146 PRO B C 1
ATOM 5215 O O . PRO B 1 146 ? -10.156 17.766 16.172 1 64.06 146 PRO B O 1
ATOM 5218 N N . SER B 1 147 ? -12.406 17.375 16.062 1 73.56 147 SER B N 1
ATOM 5219 C CA . SER B 1 147 ? -12.695 18.609 15.344 1 73.56 147 SER B CA 1
ATOM 5220 C C . SER B 1 147 ? -13.742 19.453 16.078 1 73.56 147 SER B C 1
ATOM 5222 O O . SER B 1 147 ? -14.445 18.938 16.953 1 73.56 147 SER B O 1
ATOM 5224 N N . LEU B 1 148 ? -13.68 20.719 15.797 1 80.62 148 LEU B N 1
ATOM 5225 C CA . LEU B 1 148 ? -14.672 21.594 16.391 1 80.62 148 LEU B CA 1
ATOM 5226 C C . LEU B 1 148 ? -16.078 21.203 15.984 1 80.62 148 LEU B C 1
ATOM 5228 O O . LEU B 1 148 ? -17.031 21.391 16.734 1 80.62 148 LEU B O 1
ATOM 5232 N N . GLN B 1 149 ? -16.109 20.578 14.859 1 76.31 149 GLN B N 1
ATOM 5233 C CA . GLN B 1 149 ? -17.422 20.094 14.406 1 76.31 149 GLN B CA 1
ATOM 5234 C C . GLN B 1 149 ? -17.922 18.953 15.289 1 76.31 149 GLN B C 1
ATOM 5236 O O . GLN B 1 149 ? -19.078 18.969 15.727 1 76.31 149 GLN B O 1
ATOM 5241 N N . THR B 1 150 ? -17.062 18.031 15.516 1 74.25 150 THR B N 1
ATOM 5242 C CA . THR B 1 150 ? -17.438 16.906 16.375 1 74.25 150 THR B CA 1
ATOM 5243 C C . THR B 1 150 ? -17.75 17.391 17.781 1 74.25 150 THR B C 1
ATOM 5245 O O . THR B 1 150 ? -18.688 16.875 18.422 1 74.25 150 THR B O 1
ATOM 5248 N N . LEU B 1 151 ? -17.016 18.328 18.203 1 75.25 151 LEU B N 1
ATOM 5249 C CA . LEU B 1 151 ? -17.25 18.906 19.516 1 75.25 151 LEU B CA 1
ATOM 5250 C C . LEU B 1 151 ? -18.594 19.609 19.578 1 75.25 151 LEU B C 1
ATOM 5252 O O . LEU B 1 151 ? -19.344 19.453 20.547 1 75.25 151 LEU B O 1
ATOM 5256 N N . SER B 1 152 ? -18.859 20.375 18.609 1 80.75 152 SER B N 1
ATOM 5257 C CA . SER B 1 152 ? -20.141 21.078 18.531 1 80.75 152 SER B CA 1
ATOM 5258 C C . SER B 1 152 ? -21.312 20.094 18.594 1 80.75 152 SER B C 1
ATOM 5260 O O . SER B 1 152 ? -22.266 20.312 19.344 1 80.75 152 SER B O 1
ATOM 5262 N N . ASN B 1 153 ? -21.219 19.047 17.875 1 75.81 153 ASN B N 1
ATOM 5263 C CA . ASN B 1 153 ? -22.266 18.031 17.859 1 75.81 153 ASN B CA 1
ATOM 5264 C C . ASN B 1 153 ? -22.422 17.359 19.219 1 75.81 153 ASN B C 1
ATOM 5266 O O . ASN B 1 153 ? -23.531 17.094 19.672 1 75.81 153 ASN B O 1
ATOM 5270 N N . ALA B 1 154 ? -21.266 17.078 19.766 1 73.88 154 ALA B N 1
ATOM 5271 C CA . ALA B 1 154 ? -21.266 16.453 21.078 1 73.88 154 ALA B CA 1
ATOM 5272 C C . ALA B 1 154 ? -21.953 17.344 22.109 1 73.88 154 ALA B C 1
ATOM 5274 O O . ALA B 1 154 ? -22.734 16.859 22.953 1 73.88 154 ALA B O 1
ATOM 5275 N N . LEU B 1 155 ? -21.719 18.594 22.109 1 76.56 155 LEU B N 1
ATOM 5276 C CA . LEU B 1 155 ? -22.281 19.547 23.047 1 76.56 155 LEU B CA 1
ATOM 5277 C C . LEU B 1 155 ? -23.797 19.688 22.844 1 76.56 155 LEU B C 1
ATOM 5279 O O . LEU B 1 155 ? -24.547 19.906 23.797 1 76.56 155 LEU B O 1
ATOM 5283 N N . GLU B 1 156 ? -24.203 19.625 21.625 1 77.19 156 GLU B N 1
ATOM 5284 C CA . GLU B 1 156 ? -25.625 19.688 21.328 1 77.19 156 GLU B CA 1
ATOM 5285 C C . GLU B 1 156 ? -26.359 18.422 21.766 1 77.19 156 GLU B C 1
ATOM 5287 O O . GLU B 1 156 ? -27.484 18.484 22.234 1 77.19 156 GLU B O 1
ATOM 5292 N N . ALA B 1 157 ? -25.641 17.297 21.562 1 71.94 157 ALA B N 1
ATOM 5293 C CA . ALA B 1 157 ? -26.234 16 21.891 1 71.94 157 ALA B CA 1
ATOM 5294 C C . ALA B 1 157 ? -26.281 15.789 23.406 1 71.94 157 ALA B C 1
ATOM 5296 O O . ALA B 1 157 ? -27.172 15.094 23.906 1 71.94 157 ALA B O 1
ATOM 5297 N N . GLU B 1 158 ? -25.25 16.297 24.062 1 74.12 158 GLU B N 1
ATOM 5298 C CA . GLU B 1 158 ? -25.156 16.125 25.516 1 74.12 158 GLU B CA 1
ATOM 5299 C C . GLU B 1 158 ? -25.062 17.469 26.234 1 74.12 158 GLU B C 1
ATOM 5301 O O . GLU B 1 158 ? -23.984 17.844 26.703 1 74.12 158 GLU B O 1
ATOM 5306 N N . PRO B 1 159 ? -26.156 18.078 26.484 1 70.31 159 PRO B N 1
ATOM 5307 C CA . PRO B 1 159 ? -26.141 19.391 27.109 1 70.31 159 PRO B CA 1
ATOM 5308 C C . PRO B 1 159 ? -25.594 19.359 28.531 1 70.31 159 PRO B C 1
ATOM 5310 O O . PRO B 1 159 ? -25.188 20.391 29.078 1 70.31 159 PRO B O 1
ATOM 5313 N N . SER B 1 160 ? -25.562 18.078 29.078 1 69.56 160 SER B N 1
ATOM 5314 C CA . SER B 1 160 ? -25.047 17.938 30.422 1 69.56 160 SER B CA 1
ATOM 5315 C C . SER B 1 160 ? -23.562 18.312 30.5 1 69.56 160 SER B C 1
ATOM 5317 O O . SER B 1 160 ? -23.047 18.625 31.578 1 69.56 160 SER B O 1
ATOM 5319 N N . LEU B 1 161 ? -22.953 18.281 29.359 1 71.44 161 LEU B N 1
ATOM 5320 C CA . LEU B 1 161 ? -21.547 18.656 29.297 1 71.44 161 LEU B CA 1
ATOM 5321 C C . LEU B 1 161 ? -21.375 20.141 29.625 1 71.44 161 LEU B C 1
ATOM 5323 O O . LEU B 1 161 ? -20.297 20.547 30.062 1 71.44 161 LEU B O 1
ATOM 5327 N N . LEU B 1 162 ? -22.422 20.938 29.406 1 66.06 162 LEU B N 1
ATOM 5328 C CA . LEU B 1 162 ? -22.359 22.375 29.609 1 66.06 162 LEU B CA 1
ATOM 5329 C C . LEU B 1 162 ? -22.781 22.75 31.031 1 66.06 162 LEU B C 1
ATOM 5331 O O . LEU B 1 162 ? -22.578 23.891 31.453 1 66.06 162 LEU B O 1
ATOM 5335 N N . ALA B 1 163 ? -23.453 21.797 31.75 1 61.59 163 ALA B N 1
ATOM 5336 C CA . ALA B 1 163 ? -23.984 22.078 33.094 1 61.59 163 ALA B CA 1
ATOM 5337 C C . ALA B 1 163 ? -22.859 22.219 34.094 1 61.59 163 ALA B C 1
ATOM 5339 O O . ALA B 1 163 ? -21.844 21.531 34 1 61.59 163 ALA B O 1
ATOM 5340 N N . GLU B 1 164 ? -22.859 23.375 34.875 1 57.12 164 GLU B N 1
ATOM 5341 C CA . GLU B 1 164 ? -21.906 23.625 35.938 1 57.12 164 GLU B CA 1
ATOM 5342 C C . GLU B 1 164 ? -21.906 22.484 36.969 1 57.12 164 GLU B C 1
ATOM 5344 O O . GLU B 1 164 ? -22.938 21.844 37.188 1 57.12 164 GLU B O 1
ATOM 5349 N N . ASP B 1 165 ? -20.844 21.797 37.281 1 51.53 165 ASP B N 1
ATOM 5350 C CA . ASP B 1 165 ? -20.734 20.797 38.344 1 51.53 165 ASP B CA 1
ATOM 5351 C C . ASP B 1 165 ? -21.5 21.219 39.594 1 51.53 165 ASP B C 1
ATOM 5353 O O . ASP B 1 165 ? -21.062 22.109 40.312 1 51.53 165 ASP B O 1
ATOM 5357 N N . GLU B 1 166 ? -22.688 21.594 39.656 1 42.5 166 GLU B N 1
ATOM 5358 C CA . GLU B 1 166 ? -23.281 21.781 40.969 1 42.5 166 GLU B CA 1
ATOM 5359 C C . GLU B 1 166 ? -23.047 20.562 41.875 1 42.5 166 GLU B C 1
ATOM 5361 O O . GLU B 1 166 ? -22.922 19.438 41.375 1 42.5 166 GLU B O 1
ATOM 5366 N N . ASP B 1 167 ? -22.75 20.875 43.281 1 41.97 167 ASP B N 1
ATOM 5367 C CA . ASP B 1 167 ? -22.766 20.016 44.469 1 41.97 167 ASP B CA 1
ATOM 5368 C C . ASP B 1 167 ? -24.016 19.141 44.5 1 41.97 167 ASP B C 1
ATOM 5370 O O . ASP B 1 167 ? -25.062 19.547 45.031 1 41.97 167 ASP B O 1
ATOM 5374 N N . HIS B 1 168 ? -24.375 18.641 43.625 1 36.44 168 HIS B N 1
ATOM 5375 C CA . HIS B 1 168 ? -25.547 17.812 43.875 1 36.44 168 HIS B CA 1
ATOM 5376 C C . HIS B 1 168 ? -25.281 16.797 44.969 1 36.44 168 HIS B C 1
ATOM 5378 O O . HIS B 1 168 ? -24.703 15.734 44.719 1 36.44 168 HIS B O 1
ATOM 5384 N N . LYS B 1 169 ? -25.031 17.203 46.219 1 37 169 LYS B N 1
ATOM 5385 C CA . LYS B 1 169 ? -25.266 16.172 47.25 1 37 169 LYS B CA 1
ATOM 5386 C C . LYS B 1 169 ? -26.609 15.469 47 1 37 169 LYS B C 1
ATOM 5388 O O . LYS B 1 169 ? -26.859 14.422 47.594 1 37 169 LYS B O 1
ATOM 5393 N N . HIS B 1 170 ? -27.75 16.297 47.156 1 33.16 170 HIS B N 1
ATOM 5394 C CA . HIS B 1 170 ? -28.891 15.664 47.812 1 33.16 170 HIS B CA 1
ATOM 5395 C C . HIS B 1 170 ? -29.531 14.625 46.906 1 33.16 170 HIS B C 1
ATOM 5397 O O . HIS B 1 170 ? -30.281 13.758 47.375 1 33.16 170 HIS B O 1
ATOM 5403 N N . HIS B 1 171 ? -30.328 15.07 45.781 1 34.12 171 HIS B N 1
ATOM 5404 C CA . HIS B 1 171 ? -31.547 14.281 45.625 1 34.12 171 HIS B CA 1
ATOM 5405 C C . HIS B 1 171 ? -31.219 12.867 45.156 1 34.12 171 HIS B C 1
ATOM 5407 O O . HIS B 1 171 ? -30.266 12.656 44.406 1 34.12 171 HIS B O 1
ATOM 5413 N N . GLY B 1 172 ? -31.734 11.719 45.781 1 32.91 172 GLY B N 1
ATOM 5414 C CA . GLY B 1 172 ? -31.812 10.273 45.906 1 32.91 172 GLY B CA 1
ATOM 5415 C C . GLY B 1 172 ? -31.984 9.578 44.562 1 32.91 172 GLY B C 1
ATOM 5416 O O . GLY B 1 172 ? -31.781 8.367 44.469 1 32.91 172 GLY B O 1
ATOM 5417 N N . HIS B 1 173 ? -33.094 9.914 43.781 1 33.09 173 HIS B N 1
ATOM 5418 C CA . HIS B 1 173 ? -33.719 8.727 43.188 1 33.09 173 HIS B CA 1
ATOM 5419 C C . HIS B 1 173 ? -32.812 8.109 42.125 1 33.09 173 HIS B C 1
ATOM 5421 O O . HIS B 1 173 ? -32.5 6.914 42.188 1 33.09 173 HIS B O 1
ATOM 5427 N N . HIS B 1 174 ? -33.312 8.219 40.75 1 34.72 174 HIS B N 1
ATOM 5428 C CA . HIS B 1 174 ? -33.344 7.098 39.812 1 34.72 174 HIS B CA 1
ATOM 5429 C C . HIS B 1 174 ? -31.953 6.789 39.281 1 34.72 174 HIS B C 1
ATOM 5431 O O . HIS B 1 174 ? -31.047 7.613 39.375 1 34.72 174 HIS B O 1
ATOM 5437 N N . GLY B 1 175 ? -31.766 5.605 38.375 1 35.62 175 GLY B N 1
ATOM 5438 C CA . GLY B 1 175 ? -30.969 4.527 37.812 1 35.62 175 GLY B CA 1
ATOM 5439 C C . GLY B 1 175 ? -29.906 5.012 36.875 1 35.62 175 GLY B C 1
ATOM 5440 O O . GLY B 1 175 ? -29.297 4.215 36.125 1 35.62 175 GLY B O 1
ATOM 5441 N N . ASP B 1 176 ? -30.016 6.195 36.344 1 39.03 176 ASP B N 1
ATOM 5442 C CA . ASP B 1 176 ? -29.047 6.297 35.25 1 39.03 176 ASP B CA 1
ATOM 5443 C C . ASP B 1 176 ? -27.609 6.246 35.812 1 39.03 176 ASP B C 1
ATOM 5445 O O . ASP B 1 176 ? -27.203 7.125 36.562 1 39.03 176 ASP B O 1
ATOM 5449 N N . ASP B 1 177 ? -27.109 5.035 36.125 1 41.03 177 ASP B N 1
ATOM 5450 C CA . ASP B 1 177 ? -25.859 4.52 36.656 1 41.03 177 ASP B CA 1
ATOM 5451 C C . ASP B 1 177 ? -24.656 5.25 36.031 1 41.03 177 ASP B C 1
ATOM 5453 O O . ASP B 1 177 ? -23.531 4.746 36.094 1 41.03 177 ASP B O 1
ATOM 5457 N N . ASP B 1 178 ? -24.797 6.145 35.156 1 50.75 178 ASP B N 1
ATOM 5458 C CA . ASP B 1 178 ? -23.453 6.617 34.781 1 50.75 178 ASP B CA 1
ATOM 5459 C C . ASP B 1 178 ? -22.781 7.316 35.969 1 50.75 178 ASP B C 1
ATOM 5461 O O . ASP B 1 178 ? -23.375 8.195 36.594 1 50.75 178 ASP B O 1
ATOM 5465 N N . ASP B 1 179 ? -21.781 6.621 36.562 1 58 179 ASP B N 1
ATOM 5466 C CA . ASP B 1 179 ? -20.875 7.039 37.625 1 58 179 ASP B CA 1
ATOM 5467 C C . ASP B 1 179 ? -20.453 8.5 37.469 1 58 179 ASP B C 1
ATOM 5469 O O . ASP B 1 179 ? -20 8.898 36.375 1 58 179 ASP B O 1
ATOM 5473 N N . PRO B 1 180 ? -20.922 9.43 38.219 1 63.12 180 PRO B N 1
ATOM 5474 C CA . PRO B 1 180 ? -20.562 10.844 38.188 1 63.12 180 PRO B CA 1
ATOM 5475 C C . PRO B 1 180 ? -19.078 11.07 37.875 1 63.12 180 PRO B C 1
ATOM 5477 O O . PRO B 1 180 ? -18.719 12.039 37.219 1 63.12 180 PRO B O 1
ATOM 5480 N N . GLU B 1 181 ? -18.281 10.18 38.344 1 65.12 181 GLU B N 1
ATOM 5481 C CA . GLU B 1 181 ? -16.844 10.32 38.125 1 65.12 181 GLU B CA 1
ATOM 5482 C C . GLU B 1 181 ? -16.5 10.109 36.656 1 65.12 181 GLU B C 1
ATOM 5484 O O . GLU B 1 181 ? -15.633 10.797 36.094 1 65.12 181 GLU B O 1
ATOM 5489 N N . LYS B 1 182 ? -17.203 9.258 36.031 1 64.75 182 LYS B N 1
ATOM 5490 C CA . LYS B 1 182 ? -16.969 8.984 34.594 1 64.75 182 LYS B CA 1
ATOM 5491 C C . LYS B 1 182 ? -17.391 10.172 33.75 1 64.75 182 LYS B C 1
ATOM 5493 O O . LYS B 1 182 ? -16.734 10.5 32.75 1 64.75 182 LYS B O 1
ATOM 5498 N N . LYS B 1 183 ? -18.406 10.711 34.156 1 67.62 183 LYS B N 1
ATOM 5499 C CA . LYS B 1 183 ? -18.906 11.867 33.438 1 67.62 183 LYS B CA 1
ATOM 5500 C C . LYS B 1 183 ? -17.953 13.047 33.531 1 67.62 183 LYS B C 1
ATOM 5502 O O . LYS B 1 183 ? -17.719 13.766 32.562 1 67.62 183 LYS B O 1
ATOM 5507 N N . LYS B 1 184 ? -17.484 13.219 34.75 1 72.12 184 LYS B N 1
ATOM 5508 C CA . LYS B 1 184 ? -16.531 14.305 34.969 1 72.12 184 LYS B CA 1
ATOM 5509 C C . LYS B 1 184 ? -15.266 14.102 34.156 1 72.12 184 LYS B C 1
ATOM 5511 O O . LYS B 1 184 ? -14.742 15.047 33.562 1 72.12 184 LYS B O 1
ATOM 5516 N N . ARG B 1 185 ? -14.828 12.922 34.156 1 70.5 185 ARG B N 1
ATOM 5517 C CA . ARG B 1 185 ? -13.625 12.602 33.375 1 70.5 185 ARG B CA 1
ATOM 5518 C C . ARG B 1 185 ? -13.852 12.82 31.891 1 70.5 185 ARG B C 1
ATOM 5520 O O . ARG B 1 185 ? -12.984 13.352 31.203 1 70.5 185 ARG B O 1
ATOM 5527 N N . ARG B 1 186 ? -14.953 12.438 31.422 1 72.5 186 ARG B N 1
ATOM 5528 C CA . ARG B 1 186 ? -15.305 12.617 30.016 1 72.5 186 ARG B CA 1
ATOM 5529 C C . ARG B 1 186 ? -15.32 14.094 29.641 1 72.5 186 ARG B C 1
ATOM 5531 O O . ARG B 1 186 ? -14.812 14.484 28.594 1 72.5 186 ARG B O 1
ATOM 5538 N N . LYS B 1 187 ? -15.953 14.836 30.484 1 75.94 187 LYS B N 1
ATOM 5539 C CA . LYS B 1 187 ? -16.016 16.281 30.266 1 75.94 187 LYS B CA 1
ATOM 5540 C C . LYS B 1 187 ? -14.617 16.891 30.203 1 75.94 187 LYS B C 1
ATOM 5542 O O . LYS B 1 187 ? -14.352 17.75 29.359 1 75.94 187 LYS B O 1
ATOM 5547 N N . GLU B 1 188 ? -13.805 16.406 31.016 1 78.12 188 GLU B N 1
ATOM 5548 C CA . GLU B 1 188 ? -12.445 16.922 31.047 1 78.12 188 GLU B CA 1
ATOM 5549 C C . GLU B 1 188 ? -11.695 16.562 29.766 1 78.12 188 GLU B C 1
ATOM 5551 O O . GLU B 1 188 ? -10.922 17.375 29.25 1 78.12 188 GLU B O 1
ATOM 5556 N N . ILE B 1 189 ? -11.906 15.453 29.297 1 75.44 189 ILE B N 1
ATOM 5557 C CA . ILE B 1 189 ? -11.266 15.016 28.062 1 75.44 189 ILE B CA 1
ATOM 5558 C C . ILE B 1 189 ? -11.75 15.883 26.891 1 75.44 189 ILE B C 1
ATOM 5560 O O . ILE B 1 189 ? -10.945 16.328 26.078 1 75.44 189 ILE B O 1
ATOM 5564 N N . PHE B 1 190 ? -12.992 16.125 26.875 1 78.81 190 PHE B N 1
ATOM 5565 C CA . PHE B 1 190 ? -13.57 16.984 25.844 1 78.81 190 PHE B CA 1
ATOM 5566 C C . PHE B 1 190 ? -12.961 18.375 25.891 1 78.81 190 PHE B C 1
ATOM 5568 O O . PHE B 1 190 ? -12.633 18.953 24.844 1 78.81 190 PHE B O 1
ATOM 5575 N N . ARG B 1 191 ? -12.844 18.844 27.078 1 82.38 191 ARG B N 1
ATOM 5576 C CA . ARG B 1 191 ? -12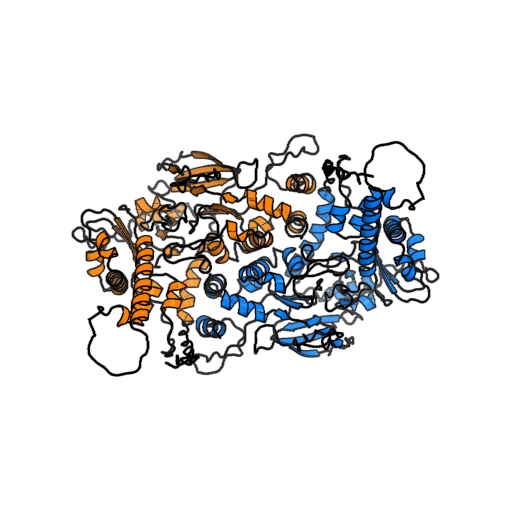.289 20.188 27.266 1 82.38 191 ARG B CA 1
ATOM 5577 C C . ARG B 1 191 ? -10.844 20.25 26.781 1 82.38 191 ARG B C 1
ATOM 5579 O O . ARG B 1 191 ? -10.438 21.219 26.156 1 82.38 191 ARG B O 1
ATOM 5586 N N . LYS B 1 192 ? -10.148 19.219 27.094 1 81.19 192 LYS B N 1
ATOM 5587 C CA . LYS B 1 192 ? -8.75 19.172 26.703 1 81.19 192 LYS B CA 1
ATOM 5588 C C . LYS B 1 192 ? -8.602 19.125 25.188 1 81.19 192 LYS B C 1
ATOM 5590 O O . LYS B 1 192 ? -7.762 19.812 24.609 1 81.19 192 LYS B O 1
ATOM 5595 N N . ILE B 1 193 ? -9.375 18.344 24.578 1 83.38 193 ILE B N 1
ATOM 5596 C CA . ILE B 1 193 ? -9.344 18.234 23.125 1 83.38 193 ILE B CA 1
ATOM 5597 C C . ILE B 1 193 ? -9.75 19.562 22.5 1 83.38 193 ILE B C 1
ATOM 5599 O O . ILE B 1 193 ? -9.086 20.047 21.578 1 83.38 193 ILE B O 1
ATOM 5603 N N . ALA B 1 194 ? -10.789 20.141 23.016 1 86.38 194 ALA B N 1
ATOM 5604 C CA . ALA B 1 194 ? -11.242 21.438 22.531 1 86.38 194 ALA B CA 1
ATOM 5605 C C . ALA B 1 194 ? -10.125 22.469 22.625 1 86.38 194 ALA B C 1
ATOM 5607 O O . ALA B 1 194 ? -9.922 23.266 21.703 1 86.38 194 ALA B O 1
ATOM 5608 N N . GLY B 1 195 ? -9.5 22.438 23.719 1 88.62 195 GLY B N 1
ATOM 5609 C CA . GLY B 1 195 ? -8.414 23.375 23.938 1 88.62 195 GLY B CA 1
ATOM 5610 C C . GLY B 1 195 ? -7.305 23.25 22.906 1 88.62 195 GLY B C 1
ATOM 5611 O O . GLY B 1 195 ? -6.84 24.25 22.359 1 88.62 195 GLY B O 1
ATOM 5612 N N . LYS B 1 196 ? -6.914 22.062 22.641 1 87.81 196 LYS B N 1
ATOM 5613 C CA . LYS B 1 196 ? -5.844 21.828 21.672 1 87.81 196 LYS B CA 1
ATOM 5614 C C . LYS B 1 196 ? -6.273 22.219 20.266 1 87.81 196 LYS B C 1
ATOM 5616 O O . LYS B 1 196 ? -5.496 22.828 19.516 1 87.81 196 LYS B O 1
ATOM 5621 N N . VAL B 1 197 ? -7.477 21.922 19.922 1 90.5 197 VAL B N 1
ATOM 5622 C CA . VAL B 1 197 ? -7.973 22.25 18.594 1 90.5 197 VAL B CA 1
ATOM 5623 C C . VAL B 1 197 ? -8.086 23.766 18.438 1 90.5 197 VAL B C 1
ATOM 5625 O O . VAL B 1 197 ? -7.75 24.328 17.391 1 90.5 197 VAL B O 1
ATOM 5628 N N . LEU B 1 198 ? -8.578 24.406 19.5 1 92.88 198 LEU B N 1
ATOM 5629 C CA . LEU B 1 198 ? -8.688 25.859 19.453 1 92.88 198 LEU B CA 1
ATOM 5630 C C . LEU B 1 198 ? -7.309 26.5 19.344 1 92.88 198 LEU B C 1
ATOM 5632 O O . LEU B 1 198 ? -7.145 27.5 18.625 1 92.88 198 LEU B O 1
ATOM 5636 N N . GLN B 1 199 ? -6.363 25.938 20.031 1 93.25 199 GLN B N 1
ATOM 5637 C CA . GLN B 1 199 ? -4.996 26.438 19.891 1 93.25 199 GLN B CA 1
ATOM 5638 C C . GLN B 1 199 ? -4.496 26.297 18.469 1 93.25 199 GLN B C 1
ATOM 5640 O O . GLN B 1 199 ? -3.746 27.141 17.969 1 93.25 199 GLN B O 1
ATOM 5645 N N . TYR B 1 200 ? -4.91 25.234 17.797 1 94.75 200 TYR B N 1
ATOM 5646 C CA . TYR B 1 200 ? -4.508 25 16.422 1 94.75 200 TYR B CA 1
ATOM 5647 C C . TYR B 1 200 ? -5.184 26 15.484 1 94.75 200 TYR B C 1
ATOM 5649 O O . TYR B 1 200 ? -4.695 26.266 14.383 1 94.75 200 TYR B O 1
ATOM 5657 N N . HIS B 1 201 ? -6.262 26.656 15.922 1 96.94 201 HIS B N 1
ATOM 5658 C CA . HIS B 1 201 ? -6.961 27.672 15.148 1 96.94 201 HIS B CA 1
ATOM 5659 C C . HIS B 1 201 ? -6.363 29.062 15.398 1 96.94 201 HIS B C 1
ATOM 5661 O O . HIS B 1 201 ? -6.746 30.031 14.75 1 96.94 201 HIS B O 1
ATOM 5667 N N . GLY B 1 202 ? -5.449 29.141 16.328 1 96.75 202 GLY B N 1
ATOM 5668 C CA . GLY B 1 202 ? -4.902 30.438 16.703 1 96.75 202 GLY B CA 1
ATOM 5669 C C . GLY B 1 202 ? -3.439 30.594 16.344 1 96.75 202 GLY B C 1
ATOM 5670 O O . GLY B 1 202 ? -2.66 29.656 16.453 1 96.75 202 GLY B O 1
ATOM 5671 N N . LEU B 1 203 ? -3.109 31.828 15.875 1 97.06 203 LEU B N 1
ATOM 5672 C CA . LEU B 1 203 ? -1.717 32.219 15.664 1 97.06 203 LEU B CA 1
ATOM 5673 C C . LEU B 1 203 ? -1.271 33.219 16.703 1 97.06 203 LEU B C 1
ATOM 5675 O O . LEU B 1 203 ? -2.074 34.031 17.172 1 97.06 203 LEU B O 1
ATOM 5679 N N . THR B 1 204 ? 0.007 33.281 17.047 1 93.75 204 THR B N 1
ATOM 5680 C CA . THR B 1 204 ? 0.5 34.062 18.156 1 93.75 204 THR B CA 1
ATOM 5681 C C . THR B 1 204 ? 0.885 35.469 17.703 1 93.75 204 THR B C 1
ATOM 5683 O O . THR B 1 204 ? 1.434 36.25 18.469 1 93.75 204 THR B O 1
ATOM 5686 N N . LYS B 1 205 ? 0.679 35.781 16.5 1 94.31 205 LYS B N 1
ATOM 5687 C CA . LYS B 1 205 ? 0.833 37.125 15.938 1 94.31 205 LYS B CA 1
ATOM 5688 C C . LYS B 1 205 ? -0.373 37.5 15.086 1 94.31 205 LYS B C 1
ATOM 5690 O O . LYS B 1 205 ? -1.128 36.656 14.648 1 94.31 205 LYS B O 1
ATOM 5695 N N . ALA B 1 206 ? -0.542 38.812 15 1 95.25 206 ALA B N 1
ATOM 5696 C CA . ALA B 1 206 ? -1.621 39.312 14.156 1 95.25 206 ALA B CA 1
ATOM 5697 C C . ALA B 1 206 ? -1.209 39.312 12.688 1 95.25 206 ALA B C 1
ATOM 5699 O O . ALA B 1 206 ? -0.194 39.906 12.32 1 95.25 206 ALA B O 1
ATOM 5700 N N . TYR B 1 207 ? -1.969 38.531 11.828 1 94.75 207 TYR B N 1
ATOM 5701 C CA . TYR B 1 207 ? -1.687 38.469 10.398 1 94.75 207 TYR B CA 1
ATOM 5702 C C . TYR B 1 207 ? -2.908 38.875 9.586 1 94.75 207 TYR B C 1
ATOM 5704 O O . TYR B 1 207 ? -4.004 38.344 9.789 1 94.75 207 TYR B O 1
ATOM 5712 N N . THR B 1 208 ? -2.691 39.844 8.727 1 92.38 208 THR B N 1
ATOM 5713 C CA . THR B 1 208 ? -3.691 40.062 7.691 1 92.38 208 THR B CA 1
ATOM 5714 C C . THR B 1 208 ? -3.68 38.938 6.656 1 92.38 208 THR B C 1
ATOM 5716 O O . THR B 1 208 ? -2.773 38.125 6.648 1 92.38 208 THR B O 1
ATOM 5719 N N . ALA B 1 209 ? -4.711 38.938 5.871 1 91.56 209 ALA B N 1
ATOM 5720 C CA . ALA B 1 209 ? -4.758 37.938 4.793 1 91.56 209 ALA B CA 1
ATOM 5721 C C . ALA B 1 209 ? -3.535 38.062 3.887 1 91.56 209 ALA B C 1
ATOM 5723 O O . ALA B 1 209 ? -2.988 37.062 3.434 1 91.56 209 ALA B O 1
ATOM 5724 N N . GLN B 1 210 ? -3.16 39.219 3.592 1 84.62 210 GLN B N 1
ATOM 5725 C CA . GLN B 1 210 ? -2.002 39.469 2.742 1 84.62 210 GLN B CA 1
ATOM 5726 C C . GLN B 1 210 ? -0.721 38.938 3.387 1 84.62 210 GLN B C 1
ATOM 5728 O O . GLN B 1 210 ? 0.126 38.375 2.707 1 84.62 210 GLN B O 1
ATOM 5733 N N . GLU B 1 211 ? -0.573 39.219 4.664 1 86.19 211 GLU B N 1
ATOM 5734 C CA . GLU B 1 211 ? 0.595 38.719 5.387 1 86.19 211 GLU B CA 1
ATOM 5735 C C . GLU B 1 211 ? 0.601 37.188 5.449 1 86.19 211 GLU B C 1
ATOM 5737 O O . GLU B 1 211 ? 1.657 36.562 5.34 1 86.19 211 GLU B O 1
ATOM 5742 N N . LEU B 1 212 ? -0.561 36.625 5.668 1 91.06 212 LEU B N 1
ATOM 5743 C CA . LEU B 1 212 ? -0.674 35.156 5.641 1 91.06 212 LEU B CA 1
ATOM 5744 C C . LEU B 1 212 ? -0.218 34.594 4.297 1 91.06 212 LEU B C 1
ATOM 5746 O O . LEU B 1 212 ? 0.503 33.594 4.246 1 91.06 212 LEU B O 1
ATOM 5750 N N . ALA B 1 213 ? -0.541 35.219 3.264 1 85.31 213 ALA B N 1
ATOM 5751 C CA . ALA B 1 213 ? -0.295 34.781 1.898 1 85.31 213 ALA B CA 1
ATOM 5752 C C . ALA B 1 213 ? 1.197 34.781 1.578 1 85.31 213 ALA B C 1
ATOM 5754 O O . ALA B 1 213 ? 1.639 34.125 0.637 1 85.31 213 ALA B O 1
ATOM 5755 N N . GLN B 1 214 ? 1.985 35.438 2.381 1 81.44 214 GLN B N 1
ATOM 5756 C CA . GLN B 1 214 ? 3.42 35.531 2.133 1 81.44 214 GLN B CA 1
ATOM 5757 C C . GLN B 1 214 ? 4.152 34.312 2.688 1 81.44 214 GLN B C 1
ATOM 5759 O O . GLN B 1 214 ? 5.336 34.094 2.406 1 81.44 214 GLN B O 1
ATOM 5764 N N . ASN B 1 215 ? 3.438 33.531 3.354 1 85.31 215 ASN B N 1
ATOM 5765 C CA . ASN B 1 215 ? 4.031 32.344 3.996 1 85.31 215 ASN B CA 1
ATOM 5766 C C . ASN B 1 215 ? 3.521 31.047 3.383 1 85.31 215 ASN B C 1
ATOM 5768 O O . ASN B 1 215 ? 2.398 31 2.877 1 85.31 215 ASN B O 1
ATOM 5772 N N . SER B 1 216 ? 4.422 30.109 3.34 1 89.88 216 SER B N 1
ATOM 5773 C CA . SER B 1 216 ? 3.977 28.766 2.973 1 89.88 216 SER B CA 1
ATOM 5774 C C . SER B 1 216 ? 3.348 28.047 4.16 1 89.88 216 SER B C 1
ATOM 5776 O O . SER B 1 216 ? 2.346 27.344 4.008 1 89.88 216 SER B O 1
ATOM 5778 N N . THR B 1 217 ? 3.98 28.203 5.289 1 93.44 217 THR B N 1
ATOM 5779 C CA . THR B 1 217 ? 3.455 27.672 6.539 1 93.44 217 THR B CA 1
ATOM 5780 C C . THR B 1 217 ? 3.621 28.672 7.676 1 93.44 217 THR B C 1
ATOM 5782 O O . THR B 1 217 ? 4.465 29.578 7.598 1 93.44 217 THR B O 1
ATOM 5785 N N . ILE B 1 218 ? 2.764 28.516 8.703 1 94 218 ILE B N 1
ATOM 5786 C CA . ILE B 1 218 ? 2.846 29.391 9.867 1 94 218 ILE B CA 1
ATOM 5787 C C . ILE B 1 218 ? 2.625 28.578 11.141 1 94 218 ILE B C 1
ATOM 5789 O O . ILE B 1 218 ? 1.76 27.703 11.18 1 94 218 ILE B O 1
ATOM 5793 N N . ALA B 1 219 ? 3.428 28.906 12.133 1 94.44 219 ALA B N 1
ATOM 5794 C CA . ALA B 1 219 ? 3.287 28.234 13.414 1 94.44 219 ALA B CA 1
ATOM 5795 C C . ALA B 1 219 ? 2.004 28.656 14.125 1 94.44 219 ALA B C 1
ATOM 5797 O O . ALA B 1 219 ? 1.643 29.844 14.109 1 94.44 219 ALA B O 1
ATOM 5798 N N . THR B 1 220 ? 1.307 27.703 14.734 1 97 220 THR B N 1
ATOM 5799 C CA . THR B 1 220 ? 0.089 27.984 15.484 1 97 220 THR B CA 1
ATOM 5800 C C . THR B 1 220 ? 0.388 28.094 16.984 1 97 220 THR B C 1
ATOM 5802 O O . THR B 1 220 ? 1.544 27.984 17.391 1 97 220 THR B O 1
ATOM 5805 N N . ALA B 1 221 ? -0.671 28.297 17.75 1 95 221 ALA B N 1
ATOM 5806 C CA . ALA B 1 221 ? -0.535 28.375 19.203 1 95 221 ALA B CA 1
ATOM 5807 C C . ALA B 1 221 ? -0.45 26.984 19.828 1 95 221 ALA B C 1
ATOM 5809 O O . ALA B 1 221 ? -0.141 26.844 21.016 1 95 221 ALA B O 1
ATOM 5810 N N . LEU B 1 222 ? -0.653 25.953 19 1 94.06 222 LEU B N 1
ATOM 5811 C CA . LEU B 1 222 ? -0.587 24.594 19.5 1 94.06 222 LEU B CA 1
ATOM 5812 C C . LEU B 1 222 ? 0.857 24.109 19.578 1 94.06 222 LEU B C 1
ATOM 5814 O O . LEU B 1 222 ? 1.487 23.859 18.547 1 94.06 222 LEU B O 1
ATOM 5818 N N . LYS B 1 223 ? 1.326 23.969 20.75 1 91.25 223 LYS B N 1
ATOM 5819 C CA . LYS B 1 223 ? 2.668 23.438 20.969 1 91.25 223 LYS B CA 1
ATOM 5820 C C . LYS B 1 223 ? 2.648 21.922 21.078 1 91.25 223 LYS B C 1
ATOM 5822 O O . LYS B 1 223 ? 1.756 21.344 21.703 1 91.25 223 LYS B O 1
ATOM 5827 N N . ALA B 1 224 ? 3.646 21.312 20.422 1 91.69 224 ALA B N 1
ATOM 5828 C CA . ALA B 1 224 ? 3.756 19.844 20.484 1 91.69 224 ALA B CA 1
ATOM 5829 C C . ALA B 1 224 ? 4.395 19.406 21.797 1 91.69 224 ALA B C 1
ATOM 5831 O O . ALA B 1 224 ? 5.555 18.984 21.828 1 91.69 224 ALA B O 1
ATOM 5832 N N . GLU B 1 225 ? 3.648 19.266 22.797 1 85.19 225 GLU B N 1
ATOM 5833 C CA . GLU B 1 225 ? 4.141 18.969 24.141 1 85.19 225 GLU B CA 1
ATOM 5834 C C . GLU B 1 225 ? 4.496 17.5 24.281 1 85.19 225 GLU B C 1
ATOM 5836 O O . GLU B 1 225 ? 5.219 17.109 25.219 1 85.19 225 GLU B O 1
ATOM 5841 N N . ASP B 1 226 ? 4.031 16.688 23.375 1 84.06 226 ASP B N 1
ATOM 5842 C CA . ASP B 1 226 ? 4.297 15.258 23.453 1 84.06 226 ASP B CA 1
ATOM 5843 C C . ASP B 1 226 ? 5.633 14.906 22.797 1 84.06 226 ASP B C 1
ATOM 5845 O O . ASP B 1 226 ? 5.957 13.734 22.625 1 84.06 226 ASP B O 1
ATOM 5849 N N . GLY B 1 227 ? 6.367 15.859 22.312 1 86.94 227 GLY B N 1
ATOM 5850 C CA . GLY B 1 227 ? 7.66 15.641 21.688 1 86.94 227 GLY B CA 1
ATOM 5851 C C . GLY B 1 227 ? 7.594 15.57 20.172 1 86.94 227 GLY B C 1
ATOM 5852 O O . GLY B 1 227 ? 8.617 15.695 19.5 1 86.94 227 GLY B O 1
ATOM 5853 N N . SER B 1 228 ? 6.383 15.383 19.703 1 91.81 228 SER B N 1
ATOM 5854 C CA . SER B 1 228 ? 6.238 15.367 18.25 1 91.81 228 SER B CA 1
ATOM 5855 C C . SER B 1 228 ? 6.617 16.719 17.641 1 91.81 228 SER B C 1
ATOM 5857 O O . SER B 1 228 ? 6.73 17.719 18.359 1 91.81 228 SER B O 1
ATOM 5859 N N . PHE B 1 229 ? 6.922 16.672 16.375 1 94.44 229 PHE B N 1
ATOM 5860 C CA . PHE B 1 229 ? 7.246 17.875 15.625 1 94.44 229 PHE B CA 1
ATOM 5861 C C . PHE B 1 229 ? 8.422 18.609 16.266 1 94.44 229 PHE B C 1
ATOM 5863 O O . PHE B 1 229 ? 8.5 19.844 16.203 1 94.44 229 PHE B O 1
ATOM 5870 N N . GLY B 1 230 ? 9.289 17.875 17.062 1 89 230 GLY B N 1
ATOM 5871 C CA . GLY B 1 230 ? 10.469 18.453 17.703 1 89 230 GLY B CA 1
ATOM 5872 C C . GLY B 1 230 ? 10.133 19.312 18.906 1 89 230 GLY B C 1
ATOM 5873 O O . GLY B 1 230 ? 10.961 20.109 19.344 1 89 230 GLY B O 1
ATOM 5874 N N . GLY B 1 231 ? 8.922 19.234 19.344 1 89.25 231 GLY B N 1
ATOM 5875 C CA . GLY B 1 231 ? 8.492 20.094 20.438 1 89.25 231 GLY B CA 1
ATOM 5876 C C . GLY B 1 231 ? 8.141 21.5 19.984 1 89.25 231 GLY B C 1
ATOM 5877 O O . GLY B 1 231 ? 7.879 22.375 20.828 1 89.25 231 GLY B O 1
ATOM 5878 N N . LEU B 1 232 ? 8.062 21.672 18.734 1 90.81 232 LEU B N 1
ATOM 5879 C CA . LEU B 1 232 ? 7.758 22.984 18.172 1 90.81 232 LEU B CA 1
ATOM 5880 C C . LEU B 1 232 ? 6.25 23.203 18.094 1 90.81 232 LEU B C 1
ATOM 5882 O O . LEU B 1 232 ? 5.469 22.297 18.391 1 90.81 232 LEU B O 1
ATOM 5886 N N . HIS B 1 233 ? 5.887 24.469 17.812 1 94.12 233 HIS B N 1
ATOM 5887 C CA . HIS B 1 233 ? 4.48 24.75 17.547 1 94.12 233 HIS B CA 1
ATOM 5888 C C . HIS B 1 233 ? 4.051 24.156 16.219 1 94.12 233 HIS B C 1
ATOM 5890 O O . HIS B 1 233 ? 4.738 24.312 15.203 1 94.12 233 HIS B O 1
ATOM 5896 N N . ARG B 1 234 ? 2.967 23.469 16.234 1 95.31 234 ARG B N 1
ATOM 5897 C CA . ARG B 1 234 ? 2.432 22.891 15 1 95.31 234 ARG B CA 1
ATOM 5898 C C . ARG B 1 234 ? 2.137 23.984 13.977 1 95.31 234 ARG B C 1
ATOM 5900 O O . ARG B 1 234 ? 1.867 25.125 14.336 1 95.31 234 ARG B O 1
ATOM 5907 N N . ARG B 1 235 ? 2.186 23.578 12.758 1 96.25 235 ARG B N 1
ATOM 5908 C CA . ARG B 1 235 ? 2.074 24.609 11.727 1 96.25 235 ARG B CA 1
ATOM 5909 C C . ARG B 1 235 ? 0.889 24.344 10.805 1 96.25 235 ARG B C 1
ATOM 5911 O O . ARG B 1 235 ? 0.454 23.203 10.664 1 96.25 235 ARG B O 1
ATOM 5918 N N . ILE B 1 236 ? 0.337 25.359 10.211 1 96.88 236 ILE B N 1
ATOM 5919 C CA . ILE B 1 236 ? -0.662 25.281 9.156 1 96.88 236 ILE B CA 1
ATOM 5920 C C . ILE B 1 236 ? -0.033 25.688 7.82 1 96.88 236 ILE B C 1
ATOM 5922 O O . ILE B 1 236 ? 0.941 26.453 7.793 1 96.88 236 ILE B O 1
ATOM 5926 N N . ARG B 1 237 ? -0.591 25.109 6.828 1 95.81 237 ARG B N 1
ATOM 5927 C CA . ARG B 1 237 ? -0.159 25.469 5.48 1 95.81 237 ARG B CA 1
ATOM 5928 C C . ARG B 1 237 ? -1.103 26.484 4.855 1 95.81 237 ARG B C 1
ATOM 5930 O O . ARG B 1 237 ? -2.32 26.391 5.02 1 95.81 237 ARG B O 1
ATOM 5937 N N . ILE B 1 238 ? -0.51 27.406 4.184 1 92.69 238 ILE B N 1
ATOM 5938 C CA . ILE B 1 238 ? -1.277 28.453 3.525 1 92.69 238 ILE B CA 1
ATOM 5939 C C . ILE B 1 238 ? -1.216 28.266 2.012 1 92.69 238 ILE B C 1
ATOM 5941 O O . ILE B 1 238 ? -0.135 28.297 1.42 1 92.69 238 ILE B O 1
ATOM 5945 N N . ASP B 1 239 ? -2.367 28.047 1.469 1 89.12 239 ASP B N 1
ATOM 5946 C CA . ASP B 1 239 ? -2.484 27.984 0.015 1 89.12 239 ASP B CA 1
ATOM 5947 C C . ASP B 1 239 ? -3.092 29.266 -0.544 1 89.12 239 ASP B C 1
ATOM 5949 O O . ASP B 1 239 ? -4.066 29.781 0.001 1 89.12 239 ASP B O 1
ATOM 5953 N N . LYS B 1 240 ? -2.498 29.688 -1.561 1 83 240 LYS B N 1
ATOM 5954 C CA . LYS B 1 240 ? -2.973 30.906 -2.207 1 83 240 LYS B CA 1
ATOM 5955 C C . LYS B 1 240 ? -3.527 30.609 -3.598 1 83 240 LYS B C 1
ATOM 5957 O O . LYS B 1 240 ? -2.961 29.812 -4.34 1 83 240 LYS B O 1
ATOM 5962 N N . HIS B 1 241 ? -4.676 31.031 -3.736 1 77.44 241 HIS B N 1
ATOM 5963 C CA . HIS B 1 241 ? -5.262 31.016 -5.07 1 77.44 241 HIS B CA 1
ATOM 5964 C C . HIS B 1 241 ? -5.387 32.438 -5.641 1 77.44 241 HIS B C 1
ATOM 5966 O O . HIS B 1 241 ? -5.781 33.344 -4.934 1 77.44 241 HIS B O 1
ATOM 5972 N N . PHE B 1 242 ? -5.07 32.531 -6.832 1 65.94 242 PHE B N 1
ATOM 5973 C CA . PHE B 1 242 ? -4.945 33.875 -7.379 1 65.94 242 PHE B CA 1
ATOM 5974 C C . PHE B 1 242 ? -6.238 34.312 -8.062 1 65.94 242 PHE B C 1
ATOM 5976 O O . PHE B 1 242 ? -6.57 35.5 -8.086 1 65.94 242 PHE B O 1
ATOM 5983 N N . VAL B 1 243 ? -6.996 33.312 -8.641 1 65.56 243 VAL B N 1
ATOM 5984 C CA . VAL B 1 243 ? -8.195 33.688 -9.367 1 65.56 243 VAL B CA 1
ATOM 5985 C C . VAL B 1 243 ? -9.367 32.812 -8.969 1 65.56 243 VAL B C 1
ATOM 5987 O O . VAL B 1 243 ? -9.414 31.625 -9.336 1 65.56 243 VAL B O 1
ATOM 5990 N N . PRO B 1 244 ? -10.398 33.5 -8.367 1 67.81 244 PRO B N 1
ATOM 5991 C CA . PRO B 1 244 ? -10.352 34.719 -7.527 1 67.81 244 PRO B CA 1
ATOM 5992 C C . PRO B 1 244 ? -9.398 34.562 -6.344 1 67.81 244 PRO B C 1
ATOM 5994 O O . PRO B 1 244 ? -9.078 33.438 -5.934 1 67.81 244 PRO B O 1
ATOM 5997 N N . PRO B 1 245 ? -8.828 35.688 -5.887 1 73.69 245 PRO B N 1
ATOM 5998 C CA . PRO B 1 245 ? -7.906 35.594 -4.754 1 73.69 245 PRO B CA 1
ATOM 5999 C C . PRO B 1 245 ? -8.547 34.969 -3.521 1 73.69 245 PRO B C 1
ATOM 6001 O O . PRO B 1 245 ? -9.633 35.375 -3.105 1 73.69 245 PRO B O 1
ATOM 6004 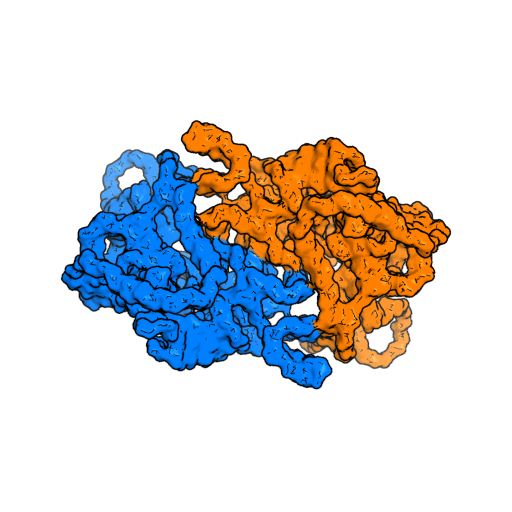N N . SER B 1 246 ? -8.016 33.938 -3.133 1 84.69 246 SER B N 1
ATOM 6005 C CA . SER B 1 246 ? -8.523 33.25 -1.948 1 84.69 246 SER B CA 1
ATOM 6006 C C . SER B 1 246 ? -7.41 32.469 -1.242 1 84.69 246 SER B C 1
ATOM 6008 O O . SER B 1 246 ? -6.375 32.188 -1.841 1 84.69 246 SER B O 1
ATOM 6010 N N . LEU B 1 247 ? -7.633 32.406 0.036 1 91.38 247 LEU B N 1
ATOM 6011 C CA . LEU B 1 247 ? -6.719 31.625 0.855 1 91.38 247 LEU B CA 1
ATOM 6012 C C . LEU B 1 247 ? -7.383 30.328 1.316 1 91.38 247 LEU B C 1
ATOM 6014 O O . LEU B 1 247 ? -8.57 30.328 1.659 1 91.38 247 LEU B O 1
ATOM 6018 N N . LYS B 1 248 ? -6.652 29.312 1.188 1 93.88 248 LYS B N 1
ATOM 6019 C CA . LYS B 1 248 ? -7.055 28.047 1.809 1 93.88 248 LYS B CA 1
ATOM 6020 C C . LYS B 1 248 ? -6.023 27.594 2.84 1 93.88 248 LYS B C 1
ATOM 6022 O O . LYS B 1 248 ? -4.816 27.703 2.609 1 93.88 248 LYS B O 1
ATOM 6027 N N . ILE B 1 249 ? -6.551 27.219 3.949 1 95.62 249 ILE B N 1
ATOM 6028 C CA . ILE B 1 249 ? -5.699 26.688 5.008 1 95.62 249 ILE B CA 1
ATOM 6029 C C . ILE B 1 249 ? -5.707 25.172 4.969 1 95.62 249 ILE B C 1
ATOM 6031 O O . ILE B 1 249 ? -6.77 24.547 4.93 1 95.62 249 ILE B O 1
ATOM 6035 N N . ASN B 1 250 ? -4.52 24.578 4.988 1 94.88 250 ASN B N 1
ATOM 6036 C CA . ASN B 1 250 ? -4.336 23.125 5.012 1 94.88 250 ASN B CA 1
ATOM 6037 C C . ASN B 1 250 ? -5.059 22.453 3.846 1 94.88 250 ASN B C 1
ATOM 6039 O O . ASN B 1 250 ? -5.68 21.406 4.02 1 94.88 250 ASN B O 1
ATOM 6043 N N . PHE B 1 251 ? -5.125 23.141 2.727 1 89.94 251 PHE B N 1
ATOM 6044 C CA . PHE B 1 251 ? -5.613 22.625 1.451 1 89.94 251 PHE B CA 1
ATOM 6045 C C . PHE B 1 251 ? -7.137 22.656 1.406 1 89.94 251 PHE B C 1
ATOM 6047 O O . PHE B 1 251 ? -7.73 22.688 0.326 1 89.94 251 PHE B O 1
ATOM 6054 N N . TYR B 1 252 ? -7.848 22.75 2.561 1 87.81 252 TYR B N 1
ATOM 6055 C CA . TYR B 1 252 ? -9.273 22.453 2.469 1 87.81 252 TYR B CA 1
ATOM 6056 C C . TYR B 1 252 ? -10.102 23.594 3.082 1 87.81 252 TYR B C 1
ATOM 6058 O O . TYR B 1 252 ? -11.266 23.781 2.723 1 87.81 252 TYR B O 1
ATOM 6066 N N . ALA B 1 253 ? -9.594 24.312 4.027 1 93.19 253 ALA B N 1
ATOM 6067 C CA . ALA B 1 253 ? -10.367 25.344 4.719 1 93.19 253 ALA B CA 1
ATOM 6068 C C . ALA B 1 253 ? -10.258 26.688 4.012 1 93.19 253 ALA B C 1
ATOM 6070 O O . ALA B 1 253 ? -9.25 27.391 4.156 1 93.19 253 ALA B O 1
ATOM 6071 N N . LYS B 1 254 ? -11.273 27.047 3.393 1 93.19 254 LYS B N 1
ATOM 6072 C CA . LYS B 1 254 ? -11.273 28.312 2.648 1 93.19 254 LYS B CA 1
ATOM 6073 C C . LYS B 1 254 ? -11.57 29.484 3.566 1 93.19 254 LYS B C 1
ATOM 6075 O O . LYS B 1 254 ? -12.445 29.422 4.43 1 93.19 254 LYS B O 1
ATOM 6080 N N . VAL B 1 255 ? -10.812 30.516 3.393 1 94.56 255 VAL B N 1
ATOM 6081 C CA . VAL B 1 255 ? -11.094 31.781 4.074 1 94.56 255 VAL B CA 1
ATOM 6082 C C . VAL B 1 255 ? -12.125 32.562 3.277 1 94.56 255 VAL B C 1
ATOM 6084 O O . VAL B 1 255 ? -11.836 33.062 2.184 1 94.56 255 VAL B O 1
ATOM 6087 N N . TYR B 1 256 ? -13.305 32.719 3.795 1 90.56 256 TYR B N 1
ATOM 6088 C CA . TYR B 1 256 ? -14.328 33.375 2.994 1 90.56 256 TYR B CA 1
ATOM 6089 C C . TYR B 1 256 ? -14.539 34.812 3.473 1 90.56 256 TYR B C 1
ATOM 6091 O O . TYR B 1 256 ? -15.062 35.625 2.732 1 90.56 256 TYR B O 1
ATOM 6099 N N . ALA B 1 257 ? -14.305 35.125 4.73 1 92.12 257 ALA B N 1
ATOM 6100 C CA . ALA B 1 257 ? -14.273 36.5 5.25 1 92.12 257 ALA B CA 1
ATOM 6101 C C . ALA B 1 257 ? -12.945 36.781 5.949 1 92.12 257 ALA B C 1
ATOM 6103 O O . ALA B 1 257 ? -12.711 36.312 7.066 1 92.12 257 ALA B O 1
ATOM 6104 N N . ALA B 1 258 ? -12.172 37.656 5.293 1 93.19 258 ALA B N 1
ATOM 6105 C CA . ALA B 1 258 ? -10.82 37.875 5.777 1 93.19 258 ALA B CA 1
ATOM 6106 C C . ALA B 1 258 ? -10.727 39.219 6.508 1 93.19 258 ALA B C 1
ATOM 6108 O O . ALA B 1 258 ? -11.578 40.094 6.336 1 93.19 258 ALA B O 1
ATOM 6109 N N . ASP B 1 259 ? -9.758 39.281 7.449 1 93.88 259 ASP B N 1
ATOM 6110 C CA . ASP B 1 259 ? -9.281 40.531 8.039 1 93.88 259 ASP B CA 1
ATOM 6111 C C . ASP B 1 259 ? -10.375 41.219 8.852 1 93.88 259 ASP B C 1
ATOM 6113 O O . ASP B 1 259 ? -10.602 42.406 8.719 1 93.88 259 ASP B O 1
ATOM 6117 N N . ASN B 1 260 ? -11.133 40.375 9.508 1 94.75 260 ASN B N 1
ATOM 6118 C CA . ASN B 1 260 ? -11.961 40.969 10.531 1 94.75 260 ASN B CA 1
ATOM 6119 C C . ASN B 1 260 ? -11.117 41.562 11.664 1 94.75 260 ASN B C 1
ATOM 6121 O O . ASN B 1 260 ? -10.617 40.844 12.516 1 94.75 260 ASN B O 1
ATOM 6125 N N . LYS B 1 261 ? -11.055 42.875 11.641 1 94.62 261 LYS B N 1
ATOM 6126 C CA . LYS B 1 261 ? -10.156 43.531 12.57 1 94.62 261 LYS B CA 1
ATOM 6127 C C . LYS B 1 261 ? -10.758 43.625 13.969 1 94.62 261 LYS B C 1
ATOM 6129 O O . LYS B 1 261 ? -11.953 43.875 14.125 1 94.62 261 LYS B O 1
ATOM 6134 N N . ALA B 1 262 ? -9.984 43.25 14.969 1 95.19 262 ALA B N 1
ATOM 6135 C CA . ALA B 1 262 ? -10.297 43.406 16.391 1 95.19 262 ALA B CA 1
ATOM 6136 C C . ALA B 1 262 ? -9.203 44.156 17.125 1 95.19 262 ALA B C 1
ATOM 6138 O O . ALA B 1 262 ? -8.141 44.438 16.562 1 95.19 262 ALA B O 1
ATOM 6139 N N . ARG B 1 263 ? -9.523 44.562 18.328 1 93.88 263 ARG B N 1
ATOM 6140 C CA . ARG B 1 263 ? -8.562 45.312 19.141 1 93.88 263 ARG B CA 1
ATOM 6141 C C . ARG B 1 263 ? -7.27 44.5 19.328 1 93.88 263 ARG B C 1
ATOM 6143 O O . ARG B 1 263 ? -6.18 45.094 19.359 1 93.88 263 ARG B O 1
ATOM 6150 N N . ASN B 1 264 ? -7.418 43.25 19.516 1 95 264 ASN B N 1
ATOM 6151 C CA . ASN B 1 264 ? -6.266 42.406 19.812 1 95 264 ASN B CA 1
ATOM 6152 C C . ASN B 1 264 ? -5.855 41.562 18.609 1 95 264 ASN B C 1
ATOM 6154 O O . ASN B 1 264 ? -5.371 40.438 18.75 1 95 264 ASN B O 1
ATOM 6158 N N . GLY B 1 265 ? -6.117 42.062 17.328 1 96.25 265 GLY B N 1
ATOM 6159 C CA . GLY B 1 265 ? -5.613 41.375 16.141 1 96.25 265 GLY B CA 1
ATOM 6160 C C . GLY B 1 265 ? -6.668 41.188 15.062 1 96.25 265 GLY B C 1
ATOM 6161 O O . GLY B 1 265 ? -7.398 42.125 14.734 1 96.25 265 GLY B O 1
ATOM 6162 N N . TYR B 1 266 ? -6.641 40 14.406 1 96.62 266 TYR B N 1
ATOM 6163 C CA . TYR B 1 266 ? -7.559 39.719 13.312 1 96.62 266 TYR B CA 1
ATOM 6164 C C . TYR B 1 266 ? -8.203 38.344 13.5 1 96.62 266 TYR B C 1
ATOM 6166 O O . TYR B 1 266 ? -7.582 37.438 14.047 1 96.62 266 TYR B O 1
ATOM 6174 N N . PHE B 1 267 ? -9.367 38.219 13.156 1 96.94 267 PHE B N 1
ATOM 6175 C CA . PHE B 1 267 ? -9.883 36.875 12.953 1 96.94 267 PHE B CA 1
ATOM 6176 C C . PHE B 1 267 ? -10.391 36.688 11.523 1 96.94 267 PHE B C 1
ATOM 6178 O O . PHE B 1 267 ? -10.867 37.656 10.906 1 96.94 267 PHE B O 1
ATOM 6185 N N . HIS B 1 268 ? -10.133 35.562 10.945 1 97.44 268 HIS B N 1
ATOM 6186 C CA . HIS B 1 268 ? -10.547 35.156 9.609 1 97.44 268 HIS B CA 1
ATOM 6187 C C . HIS B 1 268 ? -11.602 34.062 9.672 1 97.44 268 HIS B C 1
ATOM 6189 O O . HIS B 1 268 ? -11.438 33.062 10.375 1 97.44 268 HIS B O 1
ATOM 6195 N N . SER B 1 269 ? -12.703 34.281 8.984 1 96.38 269 SER B N 1
ATOM 6196 C CA . SER B 1 269 ? -13.742 33.25 8.938 1 96.38 269 SER B CA 1
ATOM 6197 C C . SER B 1 269 ? -13.398 32.156 7.93 1 96.38 269 SER B C 1
ATOM 6199 O O . SER B 1 269 ? -12.977 32.438 6.809 1 96.38 269 SER B O 1
ATOM 6201 N N . ILE B 1 270 ? -13.547 30.891 8.352 1 95.88 270 ILE B N 1
ATOM 6202 C CA . ILE B 1 270 ? -13.219 29.766 7.484 1 95.88 270 ILE B CA 1
ATOM 6203 C C . ILE B 1 270 ? -14.438 28.844 7.348 1 95.88 270 ILE B C 1
ATOM 6205 O O . ILE B 1 270 ? -15.305 28.828 8.219 1 95.88 270 ILE B O 1
ATOM 6209 N N . ASP B 1 271 ? -14.469 28.094 6.32 1 91.94 271 ASP B N 1
ATOM 6210 C CA . ASP B 1 271 ? -15.672 27.328 6.012 1 91.94 271 ASP B CA 1
ATOM 6211 C C . ASP B 1 271 ? -15.547 25.891 6.52 1 91.94 271 ASP B C 1
ATOM 6213 O O . ASP B 1 271 ? -16.5 25.109 6.422 1 91.94 271 ASP B O 1
ATOM 6217 N N . HIS B 1 272 ? -14.359 25.531 6.961 1 90.38 272 HIS B N 1
ATOM 6218 C CA . HIS B 1 272 ? -14.133 24.234 7.602 1 90.38 272 HIS B CA 1
ATOM 6219 C C . HIS B 1 272 ? -13.242 24.375 8.836 1 90.38 272 HIS B C 1
ATOM 6221 O O . HIS B 1 272 ? -12.289 25.156 8.828 1 90.38 272 HIS B O 1
ATOM 6227 N N . PRO B 1 273 ? -13.586 23.625 9.844 1 91.38 273 PRO B N 1
ATOM 6228 C CA . PRO B 1 273 ? -12.695 23.672 11.008 1 91.38 273 PRO B CA 1
ATOM 6229 C C . PRO B 1 273 ? -11.328 23.047 10.734 1 91.38 273 PRO B C 1
ATOM 6231 O O . PRO B 1 273 ? -11.234 22.094 9.953 1 91.38 273 PRO B O 1
ATOM 6234 N N . LEU B 1 274 ? -10.375 23.578 11.367 1 92.94 274 LEU B N 1
ATOM 6235 C CA . LEU B 1 274 ? -9.023 23.047 11.227 1 92.94 274 LEU B CA 1
ATOM 6236 C C . LEU B 1 274 ? -8.82 21.844 12.141 1 92.94 274 LEU B C 1
ATOM 6238 O O . LEU B 1 274 ? -9.258 21.859 13.297 1 92.94 274 LEU B O 1
ATOM 6242 N N . ILE B 1 275 ? -8.211 20.844 11.594 1 86.75 275 ILE B N 1
ATOM 6243 C CA . ILE B 1 275 ? -7.895 19.625 12.336 1 86.75 275 ILE B CA 1
ATOM 6244 C C . ILE B 1 275 ? -6.383 19.422 12.359 1 86.75 275 ILE B C 1
ATOM 6246 O O . ILE B 1 275 ? -5.746 19.328 11.312 1 86.75 275 ILE B O 1
ATOM 6250 N N . PRO B 1 276 ? -5.836 19.375 13.555 1 89.06 276 PRO B N 1
ATOM 6251 C CA . PRO B 1 276 ? -4.406 19.047 13.57 1 89.06 276 PRO B CA 1
ATOM 6252 C C . PRO B 1 276 ? -4.098 17.719 12.875 1 89.06 276 PRO B C 1
ATOM 6254 O O . PRO B 1 276 ? -4.785 16.734 13.109 1 89.06 276 PRO B O 1
ATOM 6257 N N . PRO B 1 277 ? -3.131 17.75 12.062 1 90.31 277 PRO B N 1
ATOM 6258 C CA . PRO B 1 277 ? -2.846 16.531 11.297 1 90.31 277 PRO B CA 1
ATOM 6259 C C . PRO B 1 277 ? -2.326 15.398 12.18 1 90.31 277 PRO B C 1
ATOM 6261 O O . PRO B 1 277 ? -1.791 15.648 13.258 1 90.31 277 PRO B O 1
ATOM 6264 N N . GLY B 1 278 ? -2.553 14.18 11.656 1 90.25 278 GLY B N 1
ATOM 6265 C CA . GLY B 1 278 ? -1.96 13.016 12.289 1 90.25 278 GLY B CA 1
ATOM 6266 C C . GLY B 1 278 ? -0.51 12.797 11.898 1 90.25 278 GLY B C 1
ATOM 6267 O O . GLY B 1 278 ? 0.144 13.711 11.391 1 90.25 278 GLY B O 1
ATOM 6268 N N . SER B 1 279 ? -0.022 11.57 12.273 1 94.56 279 SER B N 1
ATOM 6269 C CA . SER B 1 279 ? 1.352 11.234 11.914 1 94.56 279 SER B CA 1
ATOM 6270 C C . SER B 1 279 ? 1.547 11.258 10.398 1 94.56 279 SER B C 1
ATOM 6272 O O . SER B 1 279 ? 0.575 11.289 9.641 1 94.56 279 SER B O 1
ATOM 6274 N N . LEU B 1 280 ? 2.785 11.297 10.031 1 97.62 280 LEU B N 1
ATOM 6275 C CA . LEU B 1 280 ? 3.125 11.344 8.609 1 97.62 280 LEU B CA 1
ATOM 6276 C C . LEU B 1 280 ? 2.502 10.172 7.863 1 97.62 280 LEU B C 1
ATOM 6278 O O . LEU B 1 280 ? 1.9 10.352 6.805 1 97.62 280 LEU B O 1
ATOM 6282 N N . ILE B 1 281 ? 2.588 9.023 8.414 1 97.56 281 ILE B N 1
ATOM 6283 C CA . ILE B 1 281 ? 2.082 7.848 7.707 1 97.56 281 ILE B CA 1
ATOM 6284 C C . ILE B 1 281 ? 0.556 7.875 7.691 1 97.56 281 ILE B C 1
ATOM 6286 O O . ILE B 1 281 ? -0.068 7.434 6.723 1 97.56 281 ILE B O 1
ATOM 6290 N N . ASP B 1 282 ? -0.082 8.383 8.742 1 93.94 282 ASP B N 1
ATOM 6291 C CA . ASP B 1 282 ? -1.536 8.508 8.758 1 93.94 282 ASP B CA 1
ATOM 6292 C C . ASP B 1 282 ? -2.021 9.445 7.656 1 93.94 282 ASP B C 1
ATOM 6294 O O . ASP B 1 282 ? -3.041 9.188 7.016 1 93.94 282 ASP B O 1
ATOM 6298 N N . GLU B 1 283 ? -1.287 10.445 7.492 1 95.06 283 GLU B N 1
ATOM 6299 C CA . GLU B 1 283 ? -1.644 11.391 6.438 1 95.06 283 GLU B CA 1
ATOM 6300 C C . GLU B 1 283 ? -1.519 10.75 5.059 1 95.06 283 GLU B C 1
ATOM 6302 O O . GLU B 1 283 ? -2.367 10.961 4.191 1 95.06 283 GLU B O 1
ATOM 6307 N N . LEU B 1 284 ? -0.473 10 4.887 1 97.69 284 LEU B N 1
ATOM 6308 C CA . LEU B 1 284 ? -0.27 9.336 3.602 1 97.69 284 LEU B CA 1
ATOM 6309 C C . LEU B 1 284 ? -1.377 8.32 3.332 1 97.69 284 LEU B C 1
ATOM 6311 O O . LEU B 1 284 ? -1.847 8.195 2.199 1 97.69 284 LEU B O 1
ATOM 6315 N N . PHE B 1 285 ? -1.853 7.609 4.359 1 96.69 285 PHE B N 1
ATOM 6316 C CA . PHE B 1 285 ? -2.912 6.613 4.227 1 96.69 285 PHE B CA 1
ATOM 6317 C C . PHE B 1 285 ? -4.203 7.258 3.734 1 96.69 285 PHE B C 1
ATOM 6319 O O . PHE B 1 285 ? -4.992 6.621 3.037 1 96.69 285 PHE B O 1
ATOM 6326 N N . LEU B 1 286 ? -4.391 8.508 4.039 1 92.94 286 LEU B N 1
ATOM 6327 C CA . LEU B 1 286 ? -5.652 9.172 3.738 1 92.94 286 LEU B CA 1
ATOM 6328 C C . LEU B 1 286 ? -5.84 9.336 2.232 1 92.94 286 LEU B C 1
ATOM 6330 O O . LEU B 1 286 ? -6.953 9.562 1.762 1 92.94 286 LEU B O 1
ATOM 6334 N N . PHE B 1 287 ? -4.695 9.219 1.49 1 94.75 287 PHE B N 1
ATOM 6335 C CA . PHE B 1 287 ? -4.758 9.453 0.052 1 94.75 287 PHE B CA 1
ATOM 6336 C C . PHE B 1 287 ? -4.156 8.273 -0.712 1 94.75 287 PHE B C 1
ATOM 6338 O O . PHE B 1 287 ? -3.15 8.43 -1.405 1 94.75 287 PHE B O 1
ATOM 6345 N N . PRO B 1 288 ? -4.879 7.18 -0.67 1 96.25 288 PRO B N 1
ATOM 6346 C CA . PRO B 1 288 ? -4.336 5.984 -1.321 1 96.25 288 PRO B CA 1
ATOM 6347 C C . PRO B 1 288 ? -4.207 6.145 -2.834 1 96.25 288 PRO B C 1
ATOM 6349 O O . PRO B 1 288 ? -3.352 5.508 -3.455 1 96.25 288 PRO B O 1
ATOM 6352 N N . ASP B 1 289 ? -4.961 6.984 -3.445 1 94.75 289 ASP B N 1
ATOM 6353 C CA . ASP B 1 289 ? -4.895 7.199 -4.887 1 94.75 289 ASP B CA 1
ATOM 6354 C C . ASP B 1 289 ? -3.572 7.852 -5.285 1 94.75 289 ASP B C 1
ATOM 6356 O O . ASP B 1 289 ? -3.193 7.836 -6.457 1 94.75 289 ASP B O 1
ATOM 6360 N N . VAL B 1 290 ? -2.914 8.367 -4.254 1 96.5 290 VAL B N 1
ATOM 6361 C CA . VAL B 1 290 ? -1.689 9.109 -4.535 1 96.5 290 VAL B CA 1
ATOM 6362 C C . VAL B 1 290 ? -0.492 8.375 -3.936 1 96.5 290 VAL B C 1
ATOM 6364 O O . VAL B 1 290 ? 0.581 8.328 -4.543 1 96.5 290 VAL B O 1
ATOM 6367 N N . PHE B 1 291 ? -0.712 7.75 -2.752 1 98.56 291 PHE B N 1
ATOM 6368 C CA . PHE B 1 291 ? 0.466 7.352 -1.989 1 98.56 291 PHE B CA 1
ATOM 6369 C C . PHE B 1 291 ? 0.425 5.863 -1.662 1 98.56 291 PHE B C 1
ATOM 6371 O O . PHE B 1 291 ? 1.202 5.383 -0.834 1 98.56 291 PHE B O 1
ATOM 6378 N N . SER B 1 292 ? -0.429 5.078 -2.271 1 98.62 292 SER B N 1
ATOM 6379 C CA . SER B 1 292 ? -0.582 3.688 -1.857 1 98.62 292 SER B CA 1
ATOM 6380 C C . SER B 1 292 ? 0.702 2.896 -2.092 1 98.62 292 SER B C 1
ATOM 6382 O O . SER B 1 292 ? 1.069 2.045 -1.28 1 98.62 292 SER B O 1
ATOM 6384 N N . THR B 1 293 ? 1.387 3.111 -3.23 1 98.81 293 THR B N 1
ATOM 6385 C CA . THR B 1 293 ? 2.631 2.387 -3.465 1 98.81 293 THR B CA 1
ATOM 6386 C C . THR B 1 293 ? 3.662 2.721 -2.391 1 98.81 293 THR B C 1
ATOM 6388 O O . THR B 1 293 ? 4.363 1.835 -1.899 1 98.81 293 THR B O 1
ATOM 6391 N N . LEU B 1 294 ? 3.711 3.986 -2.025 1 98.81 294 LEU B N 1
ATOM 6392 C CA . LEU B 1 294 ? 4.625 4.395 -0.966 1 98.81 294 LEU B CA 1
ATOM 6393 C C . LEU B 1 294 ? 4.262 3.725 0.355 1 98.81 294 LEU B C 1
ATOM 6395 O O . LEU B 1 294 ? 5.117 3.127 1.01 1 98.81 294 LEU B O 1
ATOM 6399 N N . THR B 1 295 ? 2.979 3.84 0.778 1 98.75 295 THR B N 1
ATOM 6400 C CA . THR B 1 295 ? 2.584 3.264 2.059 1 98.75 295 THR B CA 1
ATOM 6401 C C . THR B 1 295 ? 2.73 1.746 2.037 1 98.75 295 THR B C 1
ATOM 6403 O O . THR B 1 295 ? 3.109 1.14 3.043 1 98.75 295 THR B O 1
ATOM 6406 N N . SER B 1 296 ? 2.461 1.123 0.889 1 98.69 296 SER B N 1
ATOM 6407 C CA . SER B 1 296 ? 2.691 -0.31 0.743 1 98.69 296 SER B CA 1
ATOM 6408 C C . SER B 1 296 ? 4.168 -0.651 0.903 1 98.69 296 SER B C 1
ATOM 6410 O O . SER B 1 296 ? 4.523 -1.584 1.628 1 98.69 296 SER B O 1
ATOM 6412 N N . SER B 1 297 ? 5.023 0.079 0.293 1 98.56 297 SER B N 1
ATOM 6413 C CA . SER B 1 297 ? 6.461 -0.18 0.3 1 98.56 297 SER B CA 1
ATOM 6414 C C . SER B 1 297 ? 7.047 -0.007 1.697 1 98.56 297 SER B C 1
ATOM 6416 O O . SER B 1 297 ? 7.828 -0.841 2.154 1 98.56 297 SER B O 1
ATOM 6418 N N . VAL B 1 298 ? 6.648 1.074 2.342 1 98.56 298 VAL B N 1
ATOM 6419 C CA . VAL B 1 298 ? 7.156 1.36 3.68 1 98.56 298 VAL B CA 1
ATOM 6420 C C . VAL B 1 298 ? 6.793 0.215 4.625 1 98.56 298 VAL B C 1
ATOM 6422 O O . VAL B 1 298 ? 7.629 -0.234 5.414 1 98.56 298 VAL B O 1
ATOM 6425 N N . GLN B 1 299 ? 5.613 -0.203 4.523 1 97.81 299 GLN B N 1
ATOM 6426 C CA . GLN B 1 299 ? 5.172 -1.287 5.395 1 97.81 299 GLN B CA 1
ATOM 6427 C C . GLN B 1 299 ? 5.828 -2.607 5.004 1 97.81 299 GLN B C 1
ATOM 6429 O O . GLN B 1 299 ? 6.145 -3.428 5.871 1 97.81 299 GLN B O 1
ATOM 6434 N N . LYS B 1 300 ? 6.004 -2.854 3.688 1 97.25 300 LYS B N 1
ATOM 6435 C CA . LYS B 1 300 ? 6.641 -4.074 3.203 1 97.25 300 LYS B CA 1
ATOM 6436 C C . LYS B 1 300 ? 8.023 -4.254 3.818 1 97.25 300 LYS B C 1
ATOM 6438 O O . LYS B 1 300 ? 8.414 -5.367 4.172 1 97.25 300 LYS B O 1
ATOM 6443 N N . VAL B 1 301 ? 8.742 -3.186 3.975 1 96.06 301 VAL B N 1
ATOM 6444 C CA . VAL B 1 301 ? 10.109 -3.271 4.48 1 96.06 301 VAL B CA 1
ATOM 6445 C C . VAL B 1 301 ? 10.109 -3.057 5.992 1 96.06 301 VAL B C 1
ATOM 6447 O O . VAL B 1 301 ? 11.148 -2.754 6.582 1 96.06 301 VAL B O 1
ATOM 6450 N N . HIS B 1 302 ? 8.953 -3.074 6.617 1 94.56 302 HIS B N 1
ATOM 6451 C CA . HIS B 1 302 ? 8.789 -2.975 8.062 1 94.56 302 HIS B CA 1
ATOM 6452 C C . HIS B 1 302 ? 9.25 -1.615 8.578 1 94.56 302 HIS B C 1
ATOM 6454 O O . HIS B 1 302 ? 9.906 -1.532 9.617 1 94.56 302 HIS B O 1
ATOM 6460 N N . GLY B 1 303 ? 8.922 -0.552 7.809 1 96.88 303 GLY B N 1
ATOM 6461 C CA . GLY B 1 303 ? 9.391 0.783 8.148 1 96.88 303 GLY B CA 1
ATOM 6462 C C . GLY B 1 303 ? 8.281 1.688 8.664 1 96.88 303 GLY B C 1
ATOM 6463 O O . GLY B 1 303 ? 8.469 2.9 8.773 1 96.88 303 GLY B O 1
ATOM 6464 N N . ARG B 1 304 ? 7.145 1.178 8.977 1 96.62 304 ARG B N 1
ATOM 6465 C CA . ARG B 1 304 ? 6.004 1.984 9.398 1 96.62 304 ARG B CA 1
ATOM 6466 C C . ARG B 1 304 ? 6.367 2.881 10.578 1 96.62 304 ARG B C 1
ATOM 6468 O O . ARG B 1 304 ? 5.984 4.051 10.617 1 96.62 304 ARG B O 1
ATOM 6475 N N . GLU B 1 305 ? 7.113 2.414 11.508 1 95.06 305 GLU B N 1
ATOM 6476 C CA . GLU B 1 305 ? 7.441 3.137 12.734 1 95.06 305 GLU B CA 1
ATOM 6477 C C . GLU B 1 305 ? 8.234 4.406 12.43 1 95.06 305 GLU B C 1
ATOM 6479 O O . GLU B 1 305 ? 8.156 5.383 13.18 1 95.06 305 GLU B O 1
ATOM 6484 N N . TYR B 1 306 ? 8.938 4.41 11.336 1 96.94 306 TYR B N 1
ATOM 6485 C CA . TYR B 1 306 ? 9.797 5.543 11.008 1 96.94 306 TYR B CA 1
ATOM 6486 C C . TYR B 1 306 ? 8.969 6.746 10.57 1 96.94 306 TYR B C 1
ATOM 6488 O O . TYR B 1 306 ? 9.477 7.871 10.523 1 96.94 306 TYR B O 1
ATOM 6496 N N . LEU B 1 307 ? 7.707 6.488 10.266 1 98.12 307 LEU B N 1
ATOM 6497 C CA . LEU B 1 307 ? 6.855 7.578 9.805 1 98.12 307 LEU B CA 1
ATOM 6498 C C . LEU B 1 307 ? 5.699 7.812 10.773 1 98.12 307 LEU B C 1
ATOM 6500 O O . LEU B 1 307 ? 4.828 8.648 10.516 1 98.12 307 LEU B O 1
ATOM 6504 N N . ASP B 1 308 ? 5.727 7.105 11.875 1 95.69 308 ASP B N 1
ATOM 6505 C CA . ASP B 1 308 ? 4.582 7.129 12.781 1 95.69 308 ASP B CA 1
ATOM 6506 C C . ASP B 1 308 ? 4.949 7.793 14.109 1 95.69 308 ASP B C 1
ATOM 6508 O O . ASP B 1 308 ? 6.129 7.961 14.414 1 95.69 308 ASP B O 1
ATOM 6512 N N . TRP B 1 309 ? 3.932 8.297 14.734 1 92.19 309 TRP B N 1
ATOM 6513 C CA . TRP B 1 309 ? 3.977 8.789 16.109 1 92.19 309 TRP B CA 1
ATOM 6514 C C . TRP B 1 309 ? 2.629 8.617 16.797 1 92.19 309 TRP B C 1
ATOM 6516 O O . TRP B 1 309 ? 1.652 9.281 16.438 1 92.19 309 TRP B O 1
ATOM 6526 N N . HIS B 1 310 ? 2.598 7.668 17.703 1 86.5 310 HIS B N 1
ATOM 6527 C CA . HIS B 1 310 ? 1.324 7.414 18.375 1 86.5 310 HIS B CA 1
ATOM 6528 C C . HIS B 1 310 ? 1.527 7.102 19.859 1 86.5 310 HIS B C 1
ATOM 6530 O O . HIS B 1 310 ? 2.611 6.676 20.266 1 86.5 310 HIS B O 1
ATOM 6536 N N . TYR B 1 311 ? 0.442 7.305 20.578 1 82.62 311 TYR B N 1
ATOM 6537 C CA . TYR B 1 311 ? 0.435 7.02 22.016 1 82.62 311 TYR B CA 1
ATOM 6538 C C . TYR B 1 311 ? 0.444 5.516 22.266 1 82.62 311 TYR B C 1
ATOM 6540 O O . TYR B 1 311 ? -0.356 4.777 21.688 1 82.62 311 TYR B O 1
ATOM 6548 N N . ASP B 1 312 ? 1.42 5.16 23.031 1 80.25 312 ASP B N 1
ATOM 6549 C CA . ASP B 1 312 ? 1.509 3.756 23.422 1 80.25 312 ASP B CA 1
ATOM 6550 C C . ASP B 1 312 ? 0.714 3.496 24.703 1 80.25 312 ASP B C 1
ATOM 6552 O O . ASP B 1 312 ? 1.26 3.572 25.812 1 80.25 312 ASP B O 1
ATOM 6556 N N . ARG B 1 313 ? -0.505 3.1 24.562 1 71.19 313 ARG B N 1
ATOM 6557 C CA . ARG B 1 313 ? -1.409 2.918 25.688 1 71.19 313 ARG B CA 1
ATOM 6558 C C . ARG B 1 313 ? -0.936 1.784 26.594 1 71.19 313 ARG B C 1
ATOM 6560 O O . ARG B 1 313 ? -1.051 1.869 27.812 1 71.19 313 ARG B O 1
ATOM 6567 N N . GLU B 1 314 ? -0.393 0.793 26.016 1 72.56 314 GLU B N 1
ATOM 6568 C CA . GLU B 1 314 ? -0.018 -0.41 26.75 1 72.56 314 GLU B CA 1
ATOM 6569 C C . GLU B 1 314 ? 1.165 -0.144 27.672 1 72.56 314 GLU B C 1
ATOM 6571 O O . GLU B 1 314 ? 1.221 -0.671 28.797 1 72.56 314 GLU B O 1
ATOM 6576 N N . HIS B 1 315 ? 1.973 0.677 27.234 1 78.5 315 HIS B N 1
ATOM 6577 C CA . HIS B 1 315 ? 3.209 0.842 28 1 78.5 315 HIS B CA 1
ATOM 6578 C C . HIS B 1 315 ? 3.225 2.172 28.75 1 78.5 315 HIS B C 1
ATOM 6580 O O . HIS B 1 315 ? 4.145 2.445 29.516 1 78.5 315 HIS B O 1
ATOM 6586 N N . SER B 1 316 ? 2.127 2.936 28.5 1 74.25 316 SER B N 1
ATOM 6587 C CA . SER B 1 316 ? 2.049 4.23 29.172 1 74.25 316 SER B CA 1
ATOM 6588 C C . SER B 1 316 ? 1.594 4.074 30.609 1 74.25 316 SER B C 1
ATOM 6590 O O . SER B 1 316 ? 0.789 3.193 30.922 1 74.25 316 SER B O 1
ATOM 6592 N N . LYS B 1 317 ? 2.258 4.875 31.609 1 74.19 317 LYS B N 1
ATOM 6593 C CA . LYS B 1 317 ? 1.882 4.961 33 1 74.19 317 LYS B CA 1
ATOM 6594 C C . LYS B 1 317 ? 1.335 6.344 33.344 1 74.19 317 LYS B C 1
ATOM 6596 O O . LYS B 1 317 ? 1.577 7.309 32.625 1 74.19 317 LYS B O 1
ATOM 6601 N N . PRO B 1 318 ? 0.473 6.41 34.375 1 72.12 318 PRO B N 1
ATOM 6602 C CA . PRO B 1 318 ? -0.038 7.734 34.75 1 72.12 318 PRO B CA 1
ATOM 6603 C C . PRO B 1 318 ? 1.074 8.766 34.938 1 72.12 318 PRO B C 1
ATOM 6605 O O . PRO B 1 318 ? 2.047 8.5 35.625 1 72.12 318 PRO B O 1
ATOM 6608 N N . GLY B 1 319 ? 0.999 9.781 34.25 1 66.69 319 GLY B N 1
ATOM 6609 C CA . GLY B 1 319 ? 1.957 10.875 34.375 1 66.69 319 GLY B CA 1
ATOM 6610 C C . GLY B 1 319 ? 3.174 10.688 33.469 1 66.69 319 GLY B C 1
ATOM 6611 O O . GLY B 1 319 ? 4.023 11.578 33.375 1 66.69 319 GLY B O 1
ATOM 6612 N N . LYS B 1 320 ? 3.285 9.562 32.969 1 80.38 320 LYS B N 1
ATOM 6613 C CA . LYS B 1 320 ? 4.441 9.289 32.125 1 80.38 320 LYS B CA 1
ATOM 6614 C C . LYS B 1 320 ? 4.012 8.688 30.781 1 80.38 320 LYS B C 1
ATOM 6616 O O . LYS B 1 320 ? 4.219 7.5 30.531 1 80.38 320 LYS B O 1
ATOM 6621 N N . PRO B 1 321 ? 3.451 9.562 29.938 1 80.94 321 PRO B N 1
ATOM 6622 C CA . PRO B 1 321 ? 3.014 9.047 28.625 1 80.94 321 PRO B CA 1
ATOM 6623 C C . PRO B 1 321 ? 4.18 8.602 27.75 1 80.94 321 PRO B C 1
ATOM 6625 O O . PRO B 1 321 ? 5.234 9.234 27.75 1 80.94 321 PRO B O 1
ATOM 6628 N N . GLN B 1 322 ? 3.996 7.383 27.125 1 84.5 322 GLN B N 1
ATOM 6629 C CA . GLN B 1 322 ? 4.973 6.855 26.172 1 84.5 322 GLN B CA 1
ATOM 6630 C C . GLN B 1 322 ? 4.418 6.859 24.75 1 84.5 322 GLN B C 1
ATOM 6632 O O . GLN B 1 322 ? 3.219 6.656 24.547 1 84.5 322 GLN B O 1
ATOM 6637 N N . PHE B 1 323 ? 5.297 7.246 23.891 1 87.69 323 PHE B N 1
ATOM 6638 C CA . PHE B 1 323 ? 4.918 7.293 22.484 1 87.69 323 PHE B CA 1
ATOM 6639 C C . PHE B 1 323 ? 5.824 6.398 21.641 1 87.69 323 PHE B C 1
ATOM 6641 O O . PHE B 1 323 ? 6.977 6.152 22.016 1 87.69 323 PHE B O 1
ATOM 6648 N N . HIS B 1 324 ? 5.266 5.859 20.656 1 89.25 324 HIS B N 1
ATOM 6649 C CA . HIS B 1 324 ? 6.012 5.012 19.734 1 89.25 324 HIS B CA 1
ATOM 6650 C C . HIS B 1 324 ? 6.16 5.676 18.359 1 89.25 324 HIS B C 1
ATOM 6652 O O . HIS B 1 324 ? 5.25 6.371 17.906 1 89.25 324 HIS B O 1
ATOM 6658 N N . GLY B 1 325 ? 7.367 5.461 17.719 1 94 325 GLY B N 1
ATOM 6659 C CA . GLY B 1 325 ? 7.656 6.043 16.406 1 94 325 GLY B CA 1
ATOM 6660 C C . GLY B 1 325 ? 8.734 7.117 16.469 1 94 325 GLY B C 1
ATOM 6661 O O . GLY B 1 325 ? 9.562 7.125 17.375 1 94 325 GLY B O 1
ATOM 6662 N N . LYS B 1 326 ? 8.789 7.969 15.445 1 95.12 326 LYS B N 1
ATOM 6663 C CA . LYS B 1 326 ? 9.812 9.008 15.375 1 95.12 326 LYS B CA 1
ATOM 6664 C C . LYS B 1 326 ? 9.203 10.398 15.539 1 95.12 326 LYS B C 1
ATOM 6666 O O . LYS B 1 326 ? 8.227 10.734 14.867 1 95.12 326 LYS B O 1
ATOM 6671 N N . PRO B 1 327 ? 9.719 11.195 16.375 1 94 327 PRO B N 1
ATOM 6672 C CA . PRO B 1 327 ? 9.086 12.461 16.75 1 94 327 PRO B CA 1
ATOM 6673 C C . PRO B 1 327 ? 9.281 13.547 15.695 1 94 327 PRO B C 1
ATOM 6675 O O . PRO B 1 327 ? 8.531 14.523 15.656 1 94 327 PRO B O 1
ATOM 6678 N N . LEU B 1 328 ? 10.328 13.422 14.883 1 95.94 328 LEU B N 1
ATOM 6679 C CA . LEU B 1 328 ? 10.617 14.469 13.898 1 95.94 328 LEU B CA 1
ATOM 6680 C C . LEU B 1 328 ? 11.242 13.867 12.641 1 95.94 328 LEU B C 1
ATOM 6682 O O . LEU B 1 328 ? 12.305 13.258 12.703 1 95.94 328 LEU B O 1
ATOM 6686 N N . VAL B 1 329 ? 10.516 14.078 11.531 1 97.12 329 VAL B N 1
ATOM 6687 C CA . VAL B 1 329 ? 10.961 13.492 10.281 1 97.12 329 VAL B CA 1
ATOM 6688 C C . VAL B 1 329 ? 10.531 14.375 9.109 1 97.12 329 VAL B C 1
ATOM 6690 O O . VAL B 1 329 ? 9.477 15.016 9.164 1 97.12 329 VAL B O 1
ATOM 6693 N N . THR B 1 330 ? 11.352 14.531 8.141 1 98.19 330 THR B N 1
ATOM 6694 C CA . THR B 1 330 ? 10.938 15.039 6.84 1 98.19 330 THR B CA 1
ATOM 6695 C C . THR B 1 330 ? 11.016 13.945 5.781 1 98.19 330 THR B C 1
ATOM 6697 O O . THR B 1 330 ? 11.961 13.164 5.754 1 98.19 330 THR B O 1
ATOM 6700 N N . LEU B 1 331 ? 10.016 13.836 5.012 1 98.81 331 LEU B N 1
ATOM 6701 C CA . LEU B 1 331 ? 9.938 12.82 3.963 1 98.81 331 LEU B CA 1
ATOM 6702 C C . LEU B 1 331 ? 9.719 13.469 2.6 1 98.81 331 LEU B C 1
ATOM 6704 O O . LEU B 1 331 ? 8.805 14.281 2.434 1 98.81 331 LEU B O 1
ATOM 6708 N N . PHE B 1 332 ? 10.617 13.258 1.672 1 98.75 332 PHE B N 1
ATOM 6709 C CA . PHE B 1 332 ? 10.242 13.453 0.277 1 98.75 332 PHE B CA 1
ATOM 6710 C C . PHE B 1 332 ? 9.383 12.297 -0.218 1 98.75 332 PHE B C 1
ATOM 6712 O O . PHE B 1 332 ? 9.891 11.211 -0.508 1 98.75 332 PHE B O 1
ATOM 6719 N N . ALA B 1 333 ? 8.102 12.531 -0.302 1 98.81 333 ALA B N 1
ATOM 6720 C CA . ALA B 1 333 ? 7.102 11.477 -0.468 1 98.81 333 ALA B CA 1
ATOM 6721 C C . ALA B 1 333 ? 6.816 11.219 -1.944 1 98.81 333 ALA B C 1
ATOM 6723 O O . ALA B 1 333 ? 6.129 12.008 -2.598 1 98.81 333 ALA B O 1
ATOM 6724 N N . PRO B 1 334 ? 7.277 10.078 -2.465 1 98.69 334 PRO B N 1
ATOM 6725 C CA . PRO B 1 334 ? 6.969 9.766 -3.863 1 98.69 334 PRO B CA 1
ATOM 6726 C C . PRO B 1 334 ? 5.516 9.359 -4.07 1 98.69 334 PRO B C 1
ATOM 6728 O O . PRO B 1 334 ? 4.941 8.656 -3.23 1 98.69 334 PRO B O 1
ATOM 6731 N N . THR B 1 335 ? 4.969 9.836 -5.125 1 98.38 335 THR B N 1
ATOM 6732 C CA . THR B 1 335 ? 3.605 9.461 -5.496 1 98.38 335 THR B CA 1
ATOM 6733 C C . THR B 1 335 ? 3.588 8.125 -6.23 1 98.38 335 THR B C 1
ATOM 6735 O O . THR B 1 335 ? 4.641 7.578 -6.555 1 98.38 335 THR B O 1
ATOM 6738 N N . ASN B 1 336 ? 2.342 7.605 -6.469 1 98.25 336 ASN B N 1
ATOM 6739 C CA . ASN B 1 336 ? 2.191 6.406 -7.293 1 98.25 336 ASN B CA 1
ATOM 6740 C C . ASN B 1 336 ? 2.814 6.594 -8.672 1 98.25 336 ASN B C 1
ATOM 6742 O O . ASN B 1 336 ? 3.387 5.656 -9.234 1 98.25 336 ASN B O 1
ATOM 6746 N N . ILE B 1 337 ? 2.766 7.777 -9.203 1 96.81 337 ILE B N 1
ATOM 6747 C CA . ILE B 1 337 ? 3.336 8.102 -10.508 1 96.81 337 ILE B CA 1
ATOM 6748 C C . ILE B 1 337 ? 4.852 7.93 -10.461 1 96.81 337 ILE B C 1
ATOM 6750 O O . ILE B 1 337 ? 5.453 7.422 -11.414 1 96.81 337 ILE B O 1
ATOM 6754 N N . ALA B 1 338 ? 5.438 8.383 -9.383 1 97.06 338 ALA B N 1
ATOM 6755 C CA . ALA B 1 338 ? 6.883 8.258 -9.219 1 97.06 338 ALA B CA 1
ATOM 6756 C C . ALA B 1 338 ? 7.32 6.801 -9.352 1 97.06 338 ALA B C 1
ATOM 6758 O O . ALA B 1 338 ? 8.297 6.5 -10.047 1 97.06 338 ALA B O 1
ATOM 6759 N N . PHE B 1 339 ? 6.625 5.906 -8.766 1 97.62 339 PHE B N 1
ATOM 6760 C CA . PHE B 1 339 ? 6.949 4.484 -8.805 1 97.62 339 PHE B CA 1
ATOM 6761 C C . PHE B 1 339 ? 6.637 3.895 -10.172 1 97.62 339 PHE B C 1
ATOM 6763 O O . PHE B 1 339 ? 7.328 2.984 -10.633 1 97.62 339 PHE B O 1
ATOM 6770 N N . ALA B 1 340 ? 5.598 4.383 -10.766 1 94.69 340 ALA B N 1
ATOM 6771 C CA . ALA B 1 340 ? 5.145 3.832 -12.047 1 94.69 340 ALA B CA 1
ATOM 6772 C C . ALA B 1 340 ? 6.125 4.168 -13.164 1 94.69 340 ALA B C 1
ATOM 6774 O O . ALA B 1 340 ? 6.152 3.492 -14.195 1 94.69 340 ALA B O 1
ATOM 6775 N N . THR B 1 341 ? 6.961 5.145 -12.953 1 92.88 341 THR B N 1
ATOM 6776 C CA . THR B 1 341 ? 7.785 5.668 -14.039 1 92.88 341 THR B CA 1
ATOM 6777 C C . THR B 1 341 ? 9.133 4.949 -14.094 1 92.88 341 THR B C 1
ATOM 6779 O O . THR B 1 341 ? 9.859 5.059 -15.078 1 92.88 341 THR B O 1
ATOM 6782 N N . ILE B 1 342 ? 9.523 4.219 -13.086 1 93.62 342 ILE B N 1
ATOM 6783 C CA . ILE B 1 342 ? 10.797 3.508 -13.117 1 93.62 342 ILE B CA 1
ATOM 6784 C C . ILE B 1 342 ? 10.695 2.309 -14.062 1 93.62 342 ILE B C 1
ATOM 6786 O O . ILE B 1 342 ? 9.594 1.863 -14.391 1 93.62 342 ILE B O 1
ATOM 6790 N N . PRO B 1 343 ? 11.883 1.806 -14.508 1 89.31 343 PRO B N 1
ATOM 6791 C CA . PRO B 1 343 ? 11.844 0.652 -15.406 1 89.31 343 PRO B CA 1
ATOM 6792 C C . PRO B 1 343 ? 11.102 -0.542 -14.812 1 89.31 343 PRO B C 1
ATOM 6794 O O . PRO B 1 343 ? 11.25 -0.832 -13.617 1 89.31 343 PRO B O 1
ATOM 6797 N N . PRO B 1 344 ? 10.32 -1.162 -15.656 1 87.5 344 PRO B N 1
ATOM 6798 C CA . PRO B 1 344 ? 9.492 -2.258 -15.156 1 87.5 344 PRO B CA 1
ATOM 6799 C C . PRO B 1 344 ? 10.305 -3.355 -14.469 1 87.5 344 PRO B C 1
ATOM 6801 O O . PRO B 1 344 ? 9.891 -3.887 -13.438 1 87.5 344 PRO B O 1
ATOM 6804 N N . LYS B 1 345 ? 11.383 -3.73 -14.992 1 84.5 345 LYS B N 1
ATOM 6805 C CA . LYS B 1 345 ? 12.219 -4.777 -14.398 1 84.5 345 LYS B CA 1
ATOM 6806 C C . LYS B 1 345 ? 12.742 -4.352 -13.031 1 84.5 345 LYS B C 1
ATOM 6808 O O . LYS B 1 345 ? 12.844 -5.168 -12.117 1 84.5 345 LYS B O 1
ATOM 6813 N N . LEU B 1 346 ? 13.141 -3.094 -12.961 1 88.69 346 LEU B N 1
ATOM 6814 C CA . LEU B 1 346 ? 13.578 -2.562 -11.68 1 88.69 346 LEU B CA 1
ATOM 6815 C C . LEU B 1 346 ? 12.453 -2.623 -10.648 1 88.69 346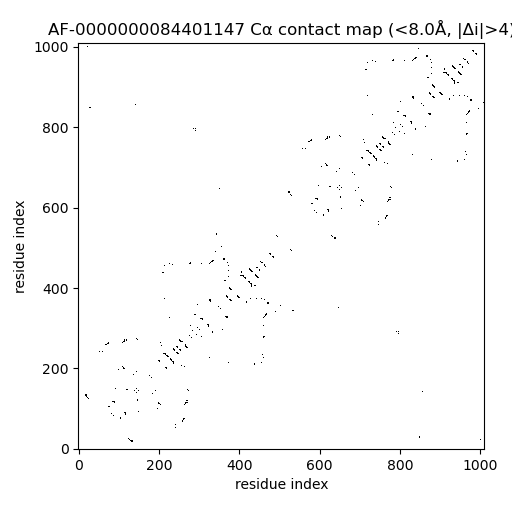 LEU B C 1
ATOM 6817 O O . LEU B 1 346 ? 12.672 -3.008 -9.5 1 88.69 346 LEU B O 1
ATOM 6821 N N . LYS B 1 347 ? 11.289 -2.211 -11.109 1 92.5 347 LYS B N 1
ATOM 6822 C CA . LYS B 1 347 ? 10.125 -2.246 -10.227 1 92.5 347 LYS B CA 1
ATOM 6823 C C . LYS B 1 347 ? 9.852 -3.664 -9.734 1 92.5 347 LYS B C 1
ATOM 6825 O O . LYS B 1 347 ? 9.625 -3.879 -8.539 1 92.5 347 LYS B O 1
ATOM 6830 N N . PHE B 1 348 ? 9.922 -4.641 -10.625 1 88.81 348 PHE B N 1
ATOM 6831 C CA . PHE B 1 348 ? 9.742 -6.043 -10.273 1 88.81 348 PHE B CA 1
ATOM 6832 C C . PHE B 1 348 ? 10.781 -6.484 -9.25 1 88.81 348 PHE B C 1
ATOM 6834 O O . PHE B 1 348 ? 10.453 -7.145 -8.258 1 88.81 348 PHE B O 1
ATOM 6841 N N . TYR B 1 349 ? 12.008 -6.117 -9.461 1 85.81 349 TYR B N 1
ATOM 6842 C CA . TYR B 1 349 ? 13.086 -6.449 -8.539 1 85.81 349 TYR B CA 1
ATOM 6843 C C . TYR B 1 349 ? 12.836 -5.836 -7.168 1 85.81 349 TYR B C 1
ATOM 6845 O O . TYR B 1 349 ? 12.883 -6.531 -6.152 1 85.81 349 TYR B O 1
ATOM 6853 N N . LEU B 1 350 ? 12.477 -4.539 -7.133 1 92.56 350 LEU B N 1
ATOM 6854 C CA . LEU B 1 350 ? 12.305 -3.807 -5.883 1 92.56 350 LEU B CA 1
ATOM 6855 C C . LEU B 1 350 ? 11.195 -4.434 -5.039 1 92.56 350 LEU B C 1
ATOM 6857 O O . LEU B 1 350 ? 11.305 -4.492 -3.812 1 92.56 350 LEU B O 1
ATOM 6861 N N . PHE B 1 351 ? 10.195 -4.91 -5.695 1 94 351 PHE B N 1
ATOM 6862 C CA . PHE B 1 351 ? 9.016 -5.34 -4.953 1 94 351 PHE B CA 1
ATOM 6863 C C . PHE B 1 351 ? 8.992 -6.859 -4.816 1 94 351 PHE B C 1
ATOM 6865 O O . PHE B 1 351 ? 8.062 -7.418 -4.23 1 94 351 PHE B O 1
ATOM 6872 N N . SER B 1 352 ? 10.016 -7.547 -5.336 1 87.12 352 SER B N 1
ATOM 6873 C CA . SER B 1 352 ? 10.203 -8.977 -5.098 1 87.12 352 SER B CA 1
ATOM 6874 C C . SER B 1 352 ? 10.789 -9.227 -3.711 1 87.12 352 SER B C 1
ATOM 6876 O O . SER B 1 352 ? 11.266 -8.297 -3.053 1 87.12 352 SER B O 1
ATOM 6878 N N . PRO B 1 353 ? 10.68 -10.422 -3.219 1 79.5 353 PRO B N 1
ATOM 6879 C CA . PRO B 1 353 ? 11.305 -10.742 -1.935 1 79.5 353 PRO B CA 1
ATOM 6880 C C . PRO B 1 353 ? 12.812 -10.492 -1.936 1 79.5 353 PRO B C 1
ATOM 6882 O O . PRO B 1 353 ? 13.398 -10.211 -0.886 1 79.5 353 PRO B O 1
ATOM 6885 N N . PHE B 1 354 ? 13.414 -10.406 -3.055 1 75.88 354 PHE B N 1
ATOM 6886 C CA . PHE B 1 354 ? 14.867 -10.305 -3.166 1 75.88 354 PHE B CA 1
ATOM 6887 C C . PHE B 1 354 ? 15.305 -8.844 -3.176 1 75.88 354 PHE B C 1
ATOM 6889 O O . PHE B 1 354 ? 16.469 -8.547 -2.924 1 75.88 354 PHE B O 1
ATOM 6896 N N . GLY B 1 355 ? 14.375 -8.047 -3.492 1 86.25 355 GLY B N 1
ATOM 6897 C CA . GLY B 1 355 ? 14.734 -6.641 -3.617 1 86.25 355 GLY B CA 1
ATOM 6898 C C . GLY B 1 355 ? 14.375 -5.82 -2.391 1 86.25 355 GLY B C 1
ATOM 6899 O O . GLY B 1 355 ? 14.477 -4.594 -2.406 1 86.25 355 GLY B O 1
ATOM 6900 N N . GLU B 1 356 ? 13.984 -6.508 -1.367 1 88.56 356 GLU B N 1
ATOM 6901 C CA . GLU B 1 356 ? 13.492 -5.793 -0.192 1 88.56 356 GLU B CA 1
ATOM 6902 C C . GLU B 1 356 ? 14.578 -4.906 0.408 1 88.56 356 GLU B C 1
ATOM 6904 O O . GLU B 1 356 ? 14.305 -3.779 0.821 1 88.56 356 GLU B O 1
ATOM 6909 N N . HIS B 1 357 ? 15.82 -5.434 0.511 1 88.56 357 HIS B N 1
ATOM 6910 C CA . HIS B 1 357 ? 16.922 -4.648 1.062 1 88.56 357 HIS B CA 1
ATOM 6911 C C . HIS B 1 357 ? 17.203 -3.42 0.202 1 88.56 357 HIS B C 1
ATOM 6913 O O . HIS B 1 357 ? 17.469 -2.338 0.729 1 88.56 357 HIS B O 1
ATOM 6919 N N . ALA B 1 358 ? 17.156 -3.598 -1.099 1 90.06 358 ALA B N 1
ATOM 6920 C CA . ALA B 1 358 ? 17.344 -2.479 -2.018 1 90.06 358 ALA B CA 1
ATOM 6921 C C . ALA B 1 358 ? 16.234 -1.441 -1.862 1 90.06 358 ALA B C 1
ATOM 6923 O O . ALA B 1 358 ? 16.5 -0.236 -1.877 1 90.06 358 ALA B O 1
ATOM 6924 N N . LEU B 1 359 ? 15.016 -1.962 -1.729 1 95.81 359 LEU B N 1
ATOM 6925 C CA . LEU B 1 359 ? 13.875 -1.074 -1.52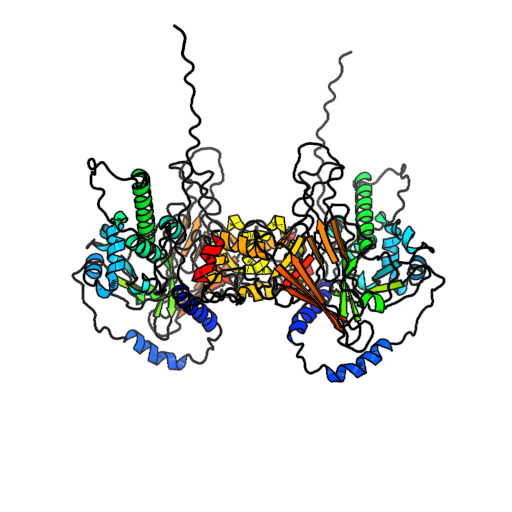1 1 95.81 359 LEU B CA 1
ATOM 6926 C C . LEU B 1 359 ? 14.039 -0.267 -0.238 1 95.81 359 LEU B C 1
ATOM 6928 O O . LEU B 1 359 ? 13.75 0.932 -0.213 1 95.81 359 LEU B O 1
ATOM 6932 N N . THR B 1 360 ? 14.539 -0.893 0.808 1 95.62 360 THR B N 1
ATOM 6933 C CA . THR B 1 360 ? 14.781 -0.221 2.08 1 95.62 360 THR B CA 1
ATOM 6934 C C . THR B 1 360 ? 15.766 0.931 1.902 1 95.62 360 THR B C 1
ATOM 6936 O O . THR B 1 360 ? 15.508 2.049 2.357 1 95.62 360 THR B O 1
ATOM 6939 N N . LYS B 1 361 ? 16.828 0.652 1.252 1 93.5 361 LYS B N 1
ATOM 6940 C CA . LYS B 1 361 ? 17.844 1.669 1.041 1 93.5 361 LYS B CA 1
ATOM 6941 C C . LYS B 1 361 ? 17.312 2.811 0.176 1 93.5 361 LYS B C 1
ATOM 6943 O O . LYS B 1 361 ? 17.609 3.98 0.441 1 93.5 361 LYS B O 1
ATOM 6948 N N . LEU B 1 362 ? 16.641 2.408 -0.822 1 95.62 362 LEU B N 1
ATOM 6949 C CA . LEU B 1 362 ? 16.062 3.426 -1.694 1 95.62 362 LEU B CA 1
ATOM 6950 C C . LEU B 1 362 ? 15.133 4.344 -0.913 1 95.62 362 LEU B C 1
ATOM 6952 O O . LEU B 1 362 ? 15.195 5.566 -1.055 1 95.62 362 LEU B O 1
ATOM 6956 N N . LEU B 1 363 ? 14.25 3.764 -0.091 1 97.75 363 LEU B N 1
ATOM 6957 C CA . LEU B 1 363 ? 13.328 4.551 0.722 1 97.75 363 LEU B CA 1
ATOM 6958 C C . LEU B 1 363 ? 14.086 5.41 1.727 1 97.75 363 LEU B C 1
ATOM 6960 O O . LEU B 1 363 ? 13.695 6.543 2.004 1 97.75 363 LEU B O 1
ATOM 6964 N N . ALA B 1 364 ? 15.172 4.883 2.258 1 96.75 364 ALA B N 1
ATOM 6965 C CA . ALA B 1 364 ? 16 5.621 3.209 1 96.75 364 ALA B CA 1
ATOM 6966 C C . ALA B 1 364 ? 16.562 6.887 2.574 1 96.75 364 ALA B C 1
ATOM 6968 O O . ALA B 1 364 ? 16.812 7.879 3.266 1 96.75 364 ALA B O 1
ATOM 6969 N N . TYR B 1 365 ? 16.75 6.875 1.277 1 95.88 365 TYR B N 1
ATOM 6970 C CA . TYR B 1 365 ? 17.281 8.031 0.564 1 95.88 365 TYR B CA 1
ATOM 6971 C C . TYR B 1 365 ? 16.234 9.133 0.458 1 95.88 365 TYR B C 1
ATOM 6973 O O . TYR B 1 365 ?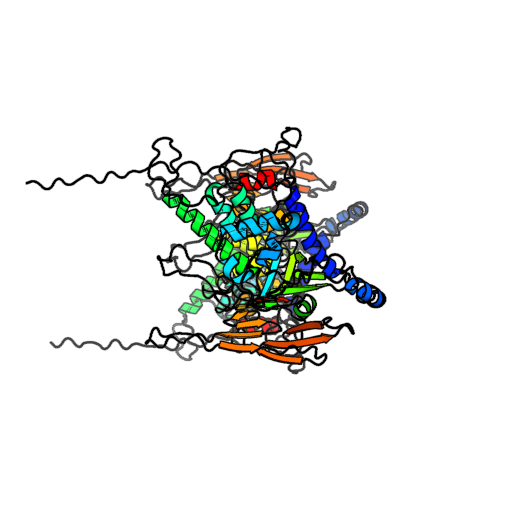 16.562 10.297 0.206 1 95.88 365 TYR B O 1
ATOM 6981 N N . HIS B 1 366 ? 14.984 8.859 0.711 1 98.31 366 HIS B N 1
ATOM 6982 C CA . HIS B 1 366 ? 13.891 9.828 0.659 1 98.31 366 HIS B CA 1
ATOM 6983 C C . HIS B 1 366 ? 13.531 10.32 2.055 1 98.31 366 HIS B C 1
ATOM 6985 O O . HIS B 1 366 ? 12.633 11.156 2.207 1 98.31 366 HIS B O 1
ATOM 6991 N N . TYR B 1 367 ? 14.164 9.766 3.039 1 98.12 367 TYR B N 1
ATOM 6992 C CA . TYR B 1 367 ? 13.82 9.922 4.445 1 98.12 367 TYR B CA 1
ATOM 6993 C C . TYR B 1 367 ? 14.883 10.719 5.188 1 98.12 367 TYR B C 1
ATOM 6995 O O . TYR B 1 367 ? 16.047 10.328 5.211 1 98.12 367 TYR B O 1
ATOM 7003 N N . ILE B 1 368 ? 14.508 11.836 5.797 1 97.06 368 ILE B N 1
ATOM 7004 C CA . ILE B 1 368 ? 15.422 12.656 6.578 1 97.06 368 ILE B CA 1
ATOM 7005 C C . ILE B 1 368 ? 15.039 12.602 8.055 1 97.06 368 ILE B C 1
ATOM 7007 O O . ILE B 1 368 ? 14.078 13.258 8.477 1 97.06 368 ILE B O 1
ATOM 7011 N N . PRO B 1 369 ? 15.805 11.914 8.883 1 95.12 369 PRO B N 1
ATOM 7012 C CA . PRO B 1 369 ? 15.461 11.789 10.305 1 95.12 369 PRO B CA 1
ATOM 7013 C C . PRO B 1 369 ? 15.828 13.031 11.109 1 95.12 369 PRO B C 1
ATOM 7015 O O . PRO B 1 369 ? 16.703 13.805 10.703 1 95.12 369 PRO B O 1
ATOM 7018 N N . ASN B 1 370 ? 15.125 13.359 12.172 1 93.75 370 ASN B N 1
ATOM 7019 C CA . ASN B 1 370 ? 15.422 14.344 13.203 1 93.75 370 ASN B CA 1
ATOM 7020 C C . ASN B 1 370 ? 15.523 15.75 12.625 1 93.75 370 ASN B C 1
ATOM 7022 O O . ASN B 1 370 ? 16.312 16.578 13.109 1 93.75 370 ASN B O 1
ATOM 7026 N N . THR B 1 371 ? 14.867 15.945 11.539 1 94.06 371 THR B N 1
ATOM 7027 C CA . THR B 1 371 ? 14.984 17.219 10.852 1 94.06 371 THR B CA 1
ATOM 7028 C C . THR B 1 371 ? 13.625 17.672 10.32 1 94.06 371 THR B C 1
ATOM 7030 O O . THR B 1 371 ? 12.867 16.875 9.773 1 94.06 371 THR B O 1
ATOM 7033 N N . LEU B 1 372 ? 13.266 18.906 10.578 1 95.5 372 LEU B N 1
ATOM 7034 C CA . LEU B 1 372 ? 12.133 19.562 9.93 1 95.5 372 LEU B CA 1
ATOM 7035 C C . LEU B 1 372 ? 12.609 20.516 8.828 1 95.5 372 LEU B C 1
ATOM 7037 O O . LEU B 1 372 ? 13.25 21.531 9.109 1 95.5 372 LEU B O 1
ATOM 7041 N N . LEU B 1 373 ? 12.352 20.078 7.629 1 95.06 373 LEU B N 1
ATOM 7042 C CA . LEU B 1 373 ? 12.688 20.906 6.477 1 95.06 373 LEU B CA 1
ATOM 7043 C C . LEU B 1 373 ? 11.43 21.469 5.832 1 95.06 373 LEU B C 1
ATOM 7045 O O . LEU B 1 373 ? 10.586 20.719 5.34 1 95.06 373 LEU B O 1
ATOM 7049 N N . LEU B 1 374 ? 11.25 22.734 5.91 1 94.31 374 LEU B N 1
ATOM 7050 C CA . LEU B 1 374 ? 10.25 23.516 5.199 1 94.31 374 LEU B CA 1
ATOM 7051 C C . LEU B 1 374 ? 10.898 24.609 4.371 1 94.31 374 LEU B C 1
ATOM 7053 O O . LEU B 1 374 ? 12.094 24.875 4.516 1 94.31 374 LEU B O 1
ATOM 7057 N N . SER B 1 375 ? 10.125 25.172 3.473 1 91.12 375 SER B N 1
ATOM 7058 C CA . SER B 1 375 ? 10.664 26.219 2.621 1 91.12 375 SER B CA 1
ATOM 7059 C C . SER B 1 375 ? 11.172 27.391 3.449 1 91.12 375 SER B C 1
ATOM 7061 O O . SER B 1 375 ? 12.133 28.062 3.062 1 91.12 375 SER B O 1
ATOM 7063 N N . GLU B 1 376 ? 10.602 27.594 4.66 1 86.75 376 GLU B N 1
ATOM 7064 C CA . GLU B 1 376 ? 10.938 28.781 5.441 1 86.75 376 GLU B CA 1
ATOM 7065 C C . GLU B 1 376 ? 11.68 28.406 6.723 1 86.75 376 GLU B C 1
ATOM 7067 O O . GLU B 1 376 ? 12.055 29.281 7.5 1 86.75 376 GLU B O 1
ATOM 7072 N N . LEU B 1 377 ? 11.898 27.172 6.871 1 87.06 377 LEU B N 1
ATOM 7073 C CA . LEU B 1 377 ? 12.438 26.75 8.156 1 87.06 377 LEU B CA 1
ATOM 7074 C C . LEU B 1 377 ? 13.25 25.469 8.008 1 87.06 377 LEU B C 1
ATOM 7076 O O . LEU B 1 377 ? 12.836 24.547 7.285 1 87.06 377 LEU B O 1
ATOM 7080 N N . LEU B 1 378 ? 14.406 25.438 8.531 1 90.12 378 LEU B N 1
ATOM 7081 C CA . LEU B 1 378 ? 15.18 24.219 8.758 1 90.12 378 LEU B CA 1
ATOM 7082 C C . LEU B 1 378 ? 15.477 24.016 10.234 1 90.12 378 LEU B C 1
ATOM 7084 O O . LEU B 1 378 ? 16.047 24.906 10.875 1 90.12 378 LEU B O 1
ATOM 7088 N N . TYR B 1 379 ? 14.961 23 10.82 1 90.94 379 TYR B N 1
ATOM 7089 C CA . TYR B 1 379 ? 15.164 22.656 12.227 1 90.94 379 TYR B CA 1
ATOM 7090 C C . TYR B 1 379 ? 15.688 21.234 12.375 1 90.94 379 TYR B C 1
ATOM 7092 O O . TYR B 1 379 ? 15.086 20.297 11.859 1 90.94 379 TYR B O 1
ATOM 7100 N N . THR B 1 380 ? 16.828 21.031 12.984 1 89.5 380 THR B N 1
ATOM 7101 C CA . THR B 1 380 ? 17.406 19.703 13.203 1 89.5 380 THR B CA 1
ATOM 7102 C C . THR B 1 380 ? 17.594 19.438 14.695 1 89.5 380 THR B C 1
ATOM 7104 O O . THR B 1 380 ? 18.047 20.312 15.438 1 89.5 380 THR B O 1
ATOM 7107 N N . GLN B 1 381 ? 17.141 18.172 15.102 1 81.81 381 GLN B N 1
ATOM 7108 C CA . GLN B 1 381 ? 17.344 17.719 16.469 1 81.81 381 GLN B CA 1
ATOM 7109 C C . GLN B 1 381 ? 18.516 16.75 16.562 1 81.81 381 GLN B C 1
ATOM 7111 O O . GLN B 1 381 ? 18.641 15.836 15.742 1 81.81 381 GLN B O 1
ATOM 7116 N N . LYS B 1 382 ? 19.531 16.953 17.219 1 68 382 LYS B N 1
ATOM 7117 C CA . LYS B 1 382 ? 20.672 16.047 17.344 1 68 382 LYS B CA 1
ATOM 7118 C C . LYS B 1 382 ? 20.422 15 18.438 1 68 382 LYS B C 1
ATOM 7120 O O . LYS B 1 382 ? 19.875 15.32 19.484 1 68 382 LYS B O 1
ATOM 7125 N N . GLU B 1 383 ? 20.312 13.625 18.031 1 55.84 383 GLU B N 1
ATOM 7126 C CA . GLU B 1 383 ? 20.203 12.539 19 1 55.84 383 GLU B CA 1
ATOM 7127 C C . GLU B 1 383 ? 21.375 12.539 19.969 1 55.84 383 GLU B C 1
ATOM 7129 O O . GLU B 1 383 ? 22.5 12.852 19.578 1 55.84 383 GLU B O 1
ATOM 7134 N N . LYS B 1 384 ? 21.156 12.5 21.281 1 42.12 384 LYS B N 1
ATOM 7135 C CA . LYS B 1 384 ? 22.234 12.211 22.219 1 42.12 384 LYS B CA 1
ATOM 7136 C C . LYS B 1 384 ? 22.781 10.805 22 1 42.12 384 LYS B C 1
ATOM 7138 O O . LYS B 1 384 ? 22.016 9.852 21.828 1 42.12 384 LYS B O 1
ATOM 7143 N N . ARG B 1 385 ? 23.875 10.617 21.547 1 39.94 385 ARG B N 1
ATOM 7144 C CA . ARG B 1 385 ? 24.578 9.359 21.812 1 39.94 385 ARG B CA 1
ATOM 7145 C C . ARG B 1 385 ? 24.438 8.953 23.281 1 39.94 385 ARG B C 1
ATOM 7147 O O . ARG B 1 385 ? 24.484 9.805 24.172 1 39.94 385 ARG B O 1
ATOM 7154 N N . SER B 1 386 ? 23.828 7.805 23.484 1 33.56 386 SER B N 1
ATOM 7155 C CA . SER B 1 386 ? 23.844 7.223 24.828 1 33.56 386 SER B CA 1
ATOM 7156 C C . SER B 1 386 ? 25.188 7.445 25.516 1 33.56 386 SER B C 1
ATOM 7158 O O . SER B 1 386 ? 26.141 6.723 25.25 1 33.56 386 SER B O 1
ATOM 7160 N N . GLU B 1 387 ? 25.953 8.367 25.922 1 30.55 387 GLU B N 1
ATOM 7161 C CA . GLU B 1 387 ? 26.672 8.055 27.156 1 30.55 387 GLU B CA 1
ATOM 7162 C C . GLU B 1 387 ? 25.719 7.613 28.266 1 30.55 387 GLU B C 1
ATOM 7164 O O . GLU B 1 387 ? 24.547 7.988 28.25 1 30.55 387 GLU B O 1
ATOM 7169 N N . VAL B 1 388 ? 26.062 6.473 29.141 1 31.8 388 VAL B N 1
ATOM 7170 C CA . VAL B 1 388 ? 25.484 5.945 30.359 1 31.8 388 VAL B CA 1
ATOM 7171 C C . VAL B 1 388 ? 24.781 7.07 31.125 1 31.8 388 VAL B C 1
ATOM 7173 O O . VAL B 1 388 ? 23.953 6.812 32 1 31.8 388 VAL B O 1
ATOM 7176 N N . ASP B 1 389 ? 25.531 8.102 31.594 1 28.98 389 ASP B N 1
ATOM 7177 C CA . ASP B 1 389 ? 25.125 8.734 32.844 1 28.98 389 ASP B CA 1
ATOM 7178 C C . ASP B 1 389 ? 23.766 9.391 32.719 1 28.98 389 ASP B C 1
ATOM 7180 O O . ASP B 1 389 ? 22.859 9.102 33.5 1 28.98 389 ASP B O 1
ATOM 7184 N N . SER B 1 390 ? 23.719 10.781 32.938 1 29.34 390 SER B N 1
ATOM 7185 C CA . SER B 1 390 ? 22.719 11.594 33.625 1 29.34 390 SER B CA 1
ATOM 7186 C C . SER B 1 390 ? 21.5 11.836 32.719 1 29.34 390 SER B C 1
ATOM 7188 O O . SER B 1 390 ? 21.641 11.938 31.5 1 29.34 390 SER B O 1
ATOM 7190 N N . PHE B 1 391 ? 20.25 11.445 33.125 1 30.03 391 PHE B N 1
ATOM 7191 C CA . PHE B 1 391 ? 18.875 11.82 32.844 1 30.03 391 PHE B CA 1
ATOM 7192 C C . PHE B 1 391 ? 18.781 13.227 32.281 1 30.03 391 PHE B C 1
ATOM 7194 O O . PHE B 1 391 ? 17.734 13.852 32.281 1 30.03 391 PHE B O 1
ATOM 7201 N N . ALA B 1 392 ? 19.922 13.945 32.344 1 30.31 392 ALA B N 1
ATOM 7202 C CA . ALA B 1 392 ? 19.609 15.344 32.031 1 30.31 392 ALA B CA 1
ATOM 7203 C C . ALA B 1 392 ? 18.891 15.453 30.688 1 30.31 392 ALA B C 1
ATOM 7205 O O . ALA B 1 392 ? 18.953 14.539 29.859 1 30.31 392 ALA B O 1
ATOM 7206 N N . ASP B 1 393 ? 18.406 16.734 30.359 1 33.47 393 ASP B N 1
ATOM 7207 C CA . ASP B 1 393 ? 17.625 17.391 29.312 1 33.47 393 ASP B CA 1
ATOM 7208 C C . ASP B 1 393 ? 18.172 17.078 27.922 1 33.47 393 ASP B C 1
ATOM 7210 O O . ASP B 1 393 ? 19.188 17.625 27.516 1 33.47 393 ASP B O 1
ATOM 7214 N N . ASP B 1 394 ? 18.391 15.891 27.594 1 38.06 394 ASP B N 1
ATOM 7215 C CA . ASP B 1 394 ? 18.859 15.438 26.281 1 38.06 394 ASP B CA 1
ATOM 7216 C C . ASP B 1 394 ? 18.203 16.25 25.172 1 38.06 394 ASP B C 1
ATOM 7218 O O . ASP B 1 394 ? 17.281 15.789 24.516 1 38.06 394 ASP B O 1
ATOM 7222 N N . LEU B 1 395 ? 17.844 17.484 25.391 1 37.88 395 LEU B N 1
ATOM 7223 C CA . LEU B 1 395 ? 17.484 18.375 24.297 1 37.88 395 LEU B CA 1
ATOM 7224 C C . LEU B 1 395 ? 18.531 18.328 23.188 1 37.88 395 LEU B C 1
ATOM 7226 O O . LEU B 1 395 ? 19.672 18.734 23.406 1 37.88 395 LEU B O 1
ATOM 7230 N N . GLY B 1 396 ? 18.609 17.359 22.344 1 44.25 396 GLY B N 1
ATOM 7231 C CA . GLY B 1 396 ? 19.406 17.422 21.125 1 44.25 396 GLY B CA 1
ATOM 7232 C C . GLY B 1 396 ? 19.625 18.828 20.625 1 44.25 396 GLY B C 1
ATOM 7233 O O . GLY B 1 396 ? 18.922 19.75 21.031 1 44.25 396 GLY B O 1
ATOM 7234 N N . GLU B 1 397 ? 20.875 19.172 20.312 1 50.34 397 GLU B N 1
ATOM 7235 C CA . GLU B 1 397 ? 21.203 20.453 19.703 1 50.34 397 GLU B CA 1
ATOM 7236 C C . GLU B 1 397 ? 20.281 20.75 18.531 1 50.34 397 GLU B C 1
ATOM 7238 O O . GLU B 1 397 ? 20.094 19.906 17.641 1 50.34 397 GLU B O 1
ATOM 7243 N N . TYR B 1 398 ? 19.266 21.656 18.766 1 55.72 398 TYR B N 1
ATOM 7244 C CA . TYR B 1 398 ? 18.359 22.219 17.766 1 55.72 398 TYR B CA 1
ATOM 7245 C C . TYR B 1 398 ? 19.047 23.297 16.938 1 55.72 398 TYR B C 1
ATOM 7247 O O . TYR B 1 398 ? 19.766 24.141 17.484 1 55.72 398 TYR B O 1
ATOM 7255 N N . THR B 1 399 ? 19.375 22.984 15.672 1 61.59 399 THR B N 1
ATOM 7256 C CA . THR B 1 399 ? 19.734 24.078 14.773 1 61.59 399 THR B CA 1
ATOM 7257 C C . THR B 1 399 ? 18.5 24.578 14.023 1 61.59 399 THR B C 1
ATOM 7259 O O . THR B 1 399 ? 17.828 23.812 13.328 1 61.59 399 THR B O 1
ATOM 7262 N N . TYR B 1 400 ? 18.141 25.781 14.43 1 59.69 400 TYR B N 1
ATOM 7263 C CA . TYR B 1 400 ? 16.969 26.438 13.859 1 59.69 400 TYR B CA 1
ATOM 7264 C C . TYR B 1 400 ? 17.391 27.547 12.898 1 59.69 400 TYR B C 1
ATOM 7266 O O . TYR B 1 400 ? 18.172 28.422 13.258 1 59.69 400 TYR B O 1
ATOM 7274 N N . PHE B 1 401 ? 17.141 27.219 11.602 1 66.62 401 PHE B N 1
ATOM 7275 C CA . PHE B 1 401 ? 17.359 28.25 10.602 1 66.62 401 PHE B CA 1
ATOM 7276 C C . PHE B 1 401 ? 16.031 28.719 10.008 1 66.62 401 PHE B C 1
ATOM 7278 O O . PHE B 1 401 ? 15.148 27.906 9.727 1 66.62 401 PHE B O 1
ATOM 7285 N N . THR B 1 402 ? 15.828 29.953 10.211 1 67.81 402 THR B N 1
ATOM 7286 C CA . THR B 1 402 ? 14.703 30.547 9.5 1 67.81 402 THR B CA 1
ATOM 7287 C C . THR B 1 402 ? 15.188 31.328 8.281 1 67.81 402 THR B C 1
ATOM 7289 O O . THR B 1 402 ? 16.219 32 8.336 1 67.81 402 THR B O 1
ATOM 7292 N N . TYR B 1 403 ? 14.516 30.891 7.203 1 63.34 403 TYR B N 1
ATOM 7293 C CA . TYR B 1 403 ? 14.859 31.609 5.984 1 63.34 403 TYR B CA 1
ATOM 7294 C C . TYR B 1 403 ? 14.023 32.875 5.844 1 63.34 403 TYR B C 1
ATOM 7296 O O . TYR B 1 403 ? 12.812 32.844 6.074 1 63.34 403 TYR B O 1
ATOM 7304 N N . SER B 1 404 ? 14.648 34 5.965 1 58.88 404 SER B N 1
ATOM 7305 C CA . SER B 1 404 ? 13.922 35.25 5.676 1 58.88 404 SER B CA 1
ATOM 7306 C C . SER B 1 404 ? 13.523 35.312 4.207 1 58.88 404 SER B C 1
ATOM 7308 O O . SER B 1 404 ? 14.383 35.375 3.326 1 58.88 404 SER B O 1
ATOM 7310 N N . LEU B 1 405 ? 12.305 34.938 3.988 1 59.34 405 LEU B N 1
ATOM 7311 C CA . LEU B 1 405 ? 11.82 34.969 2.613 1 59.34 405 LEU B CA 1
ATOM 7312 C C . LEU B 1 405 ? 11.422 36.375 2.205 1 59.34 405 LEU B C 1
ATOM 7314 O O . LEU B 1 405 ? 10.453 36.938 2.732 1 59.34 405 LEU B O 1
ATOM 7318 N N . ALA B 1 406 ? 12.406 37.219 1.981 1 53.75 406 ALA B N 1
ATOM 7319 C CA . ALA B 1 406 ? 12.039 38.531 1.47 1 53.75 406 ALA B CA 1
ATOM 7320 C C . ALA B 1 406 ? 11.266 38.406 0.159 1 53.75 406 ALA B C 1
ATOM 7322 O O . ALA B 1 406 ? 11.344 37.406 -0.525 1 53.75 406 ALA B O 1
ATOM 7323 N N . ASP B 1 407 ? 10.211 39.219 -0.007 1 57.59 407 ASP B N 1
ATOM 7324 C CA . ASP B 1 407 ? 9.594 39.406 -1.318 1 57.59 407 ASP B CA 1
ATOM 7325 C C . ASP B 1 407 ? 10.648 39.656 -2.387 1 57.59 407 ASP B C 1
ATOM 7327 O O . ASP B 1 407 ? 10.445 40.5 -3.262 1 57.59 407 ASP B O 1
ATOM 7331 N N . ASP B 1 408 ? 11.844 39.031 -2.086 1 59.84 408 ASP B N 1
ATOM 7332 C CA . ASP B 1 408 ? 12.938 39.188 -3.033 1 59.84 408 ASP B CA 1
ATOM 7333 C C . ASP B 1 408 ? 12.883 38.125 -4.129 1 59.84 408 ASP B C 1
ATOM 7335 O O . ASP B 1 408 ? 13.023 36.938 -3.846 1 59.84 408 ASP B O 1
ATOM 7339 N N . PRO B 1 409 ? 12.5 38.625 -5.355 1 60.47 409 PRO B N 1
ATOM 7340 C CA . PRO B 1 409 ? 12.43 37.688 -6.473 1 60.47 409 PRO B CA 1
ATOM 7341 C C . PRO B 1 409 ? 13.75 36.969 -6.711 1 60.47 409 PRO B C 1
ATOM 7343 O O . PRO B 1 409 ? 13.789 35.938 -7.414 1 60.47 409 PRO B O 1
ATOM 7346 N N . SER B 1 410 ? 14.703 37.406 -6.066 1 65.44 410 SER B N 1
ATOM 7347 C CA . SER B 1 410 ? 16.016 36.812 -6.297 1 65.44 410 SER B CA 1
ATOM 7348 C C . SER B 1 410 ? 16.406 35.875 -5.16 1 65.44 410 SER B C 1
ATOM 7350 O O . SER B 1 410 ? 17.547 35.406 -5.094 1 65.44 410 SER B O 1
ATOM 7352 N N . PHE B 1 411 ? 15.344 35.562 -4.445 1 77.88 411 PHE B N 1
ATOM 7353 C CA . PHE B 1 411 ? 15.68 34.719 -3.32 1 77.88 411 PHE B CA 1
ATOM 7354 C C . PHE B 1 411 ? 16.094 33.312 -3.807 1 77.88 411 PHE B C 1
ATOM 7356 O O . PHE B 1 411 ? 15.406 32.719 -4.617 1 77.88 411 PHE B O 1
ATOM 7363 N N . HIS B 1 412 ? 17.219 32.844 -3.441 1 85.25 412 HIS B N 1
ATOM 7364 C CA . HIS B 1 412 ? 17.75 31.531 -3.775 1 85.25 412 HIS B CA 1
ATOM 7365 C C . HIS B 1 412 ? 18.594 30.984 -2.629 1 85.25 412 HIS B C 1
ATOM 7367 O O . HIS B 1 412 ? 19.5 31.641 -2.139 1 85.25 412 HIS B O 1
ATOM 7373 N N . LYS B 1 413 ? 18.172 29.859 -2.146 1 86 413 LYS B N 1
ATOM 7374 C CA . LYS B 1 413 ? 18.938 29.188 -1.096 1 86 413 LYS B CA 1
ATOM 7375 C C . LYS B 1 413 ? 19.266 27.75 -1.49 1 86 413 LYS B C 1
ATOM 7377 O O . LYS B 1 413 ? 18.422 27.047 -2.055 1 86 413 LYS B O 1
ATOM 7382 N N . GLU B 1 414 ? 20.5 27.344 -1.266 1 89.81 414 GLU B N 1
ATOM 7383 C CA . GLU B 1 414 ? 20.938 25.969 -1.493 1 89.81 414 GLU B CA 1
ATOM 7384 C C . GLU B 1 414 ? 21.391 25.312 -0.194 1 89.81 414 GLU B C 1
ATOM 7386 O O . GLU B 1 414 ? 22.062 25.938 0.625 1 89.81 414 GLU B O 1
ATOM 7391 N N . LEU B 1 415 ? 20.938 24.141 0.011 1 89.25 415 LEU B N 1
ATOM 7392 C CA . LEU B 1 415 ? 21.297 23.375 1.195 1 89.25 415 LEU B CA 1
ATOM 7393 C C . LEU B 1 415 ? 21.656 21.938 0.823 1 89.25 415 LEU B C 1
ATOM 7395 O O . LEU B 1 415 ? 21.172 21.406 -0.188 1 89.25 415 LEU B O 1
ATOM 7399 N N . GLU B 1 416 ? 22.531 21.375 1.624 1 91.69 416 GLU B N 1
ATOM 7400 C CA . GLU B 1 416 ? 22.828 19.953 1.566 1 91.69 416 GLU B CA 1
ATOM 7401 C C . GLU B 1 416 ? 22.438 19.25 2.871 1 91.69 416 GLU B C 1
ATOM 7403 O O . GLU B 1 416 ? 22.844 19.688 3.951 1 91.69 416 GLU B O 1
ATOM 7408 N N . ILE B 1 417 ? 21.641 18.312 2.732 1 92.06 417 ILE B N 1
ATOM 7409 C CA . ILE B 1 417 ? 21.156 17.609 3.924 1 92.06 417 ILE B CA 1
ATOM 7410 C C . ILE B 1 417 ? 21.406 16.109 3.785 1 92.06 417 ILE B C 1
ATOM 7412 O O . ILE B 1 417 ? 21.266 15.555 2.695 1 92.06 417 ILE B O 1
ATOM 7416 N N . ALA B 1 418 ? 21.734 15.469 4.922 1 91.81 418 ALA B N 1
ATOM 7417 C CA . ALA B 1 418 ? 21.969 14.023 4.93 1 91.81 418 ALA B CA 1
ATOM 7418 C C . ALA B 1 418 ? 20.672 13.258 5.16 1 91.81 418 ALA B C 1
ATOM 7420 O O . ALA B 1 418 ? 20 13.445 6.18 1 91.81 418 ALA B O 1
ATOM 7421 N N . PRO B 1 419 ? 20.281 12.453 4.199 1 95.5 419 PRO B N 1
ATOM 7422 C CA . PRO B 1 419 ? 19.156 11.531 4.453 1 95.5 419 PRO B CA 1
ATOM 7423 C C . PRO B 1 419 ? 19.562 10.344 5.316 1 95.5 419 PRO B C 1
ATOM 7425 O O . PRO B 1 419 ? 20.688 10.297 5.828 1 95.5 419 PRO B O 1
ATOM 7428 N N . ALA B 1 420 ? 18.609 9.438 5.562 1 94.69 420 ALA B N 1
ATOM 7429 C CA . ALA B 1 420 ? 18.875 8.258 6.379 1 94.69 420 ALA B CA 1
ATOM 7430 C C . ALA B 1 420 ? 19.828 7.305 5.672 1 94.69 420 ALA B C 1
ATOM 7432 O O . ALA B 1 420 ? 20.469 6.461 6.312 1 94.69 420 ALA B O 1
ATOM 7433 N N . LEU B 1 421 ? 19.906 7.344 4.293 1 92.06 421 LEU B N 1
ATOM 7434 C CA . LEU B 1 421 ? 20.906 6.555 3.57 1 92.06 421 LEU B CA 1
ATOM 7435 C C . LEU B 1 421 ? 22.312 7.012 3.916 1 92.06 421 LEU B C 1
ATOM 7437 O O . LEU B 1 421 ? 22.688 8.156 3.646 1 92.06 421 LEU B O 1
ATOM 7441 N N . PRO B 1 422 ? 23.094 6.156 4.473 1 88.06 422 PRO B N 1
ATOM 7442 C CA . PRO B 1 422 ? 24.438 6.559 4.895 1 88.06 422 PRO B CA 1
ATOM 7443 C C . PRO B 1 422 ? 25.297 7.051 3.734 1 88.06 422 PRO B C 1
ATOM 7445 O O . PRO B 1 422 ? 25.125 6.605 2.598 1 88.06 422 PRO B O 1
ATOM 7448 N N . ASN B 1 423 ? 26.109 7.938 4.023 1 86.81 423 ASN B N 1
ATOM 7449 C CA . ASN B 1 423 ? 27.125 8.453 3.104 1 86.81 423 ASN B CA 1
ATOM 7450 C C . ASN B 1 423 ? 26.484 9.062 1.858 1 86.81 423 ASN B C 1
ATOM 7452 O O . ASN B 1 423 ? 26.953 8.844 0.742 1 86.81 423 ASN B O 1
ATOM 7456 N N . SER B 1 424 ? 25.406 9.625 2.039 1 88.88 424 SER B N 1
ATOM 7457 C CA . SER B 1 424 ? 24.719 10.305 0.948 1 88.88 424 SER B CA 1
ATOM 7458 C C . SER B 1 424 ? 24.25 11.688 1.378 1 88.88 424 SER B C 1
ATOM 7460 O O . SER B 1 424 ? 24.203 12 2.57 1 88.88 424 SER B O 1
ATOM 7462 N N . THR B 1 425 ? 24.047 12.5 0.336 1 91.81 425 THR B N 1
ATOM 7463 C CA . THR B 1 425 ? 23.547 13.844 0.587 1 91.81 425 THR B CA 1
ATOM 7464 C C . THR B 1 425 ? 22.453 14.211 -0.41 1 91.81 425 THR B C 1
ATOM 7466 O O . THR B 1 425 ? 22.453 13.734 -1.548 1 91.81 425 THR B O 1
ATOM 7469 N N . LEU B 1 426 ? 21.5 14.938 0.032 1 94.88 426 LEU B N 1
ATOM 7470 C CA . LEU B 1 426 ? 20.484 15.531 -0.83 1 94.88 426 LEU B CA 1
ATOM 7471 C C . LEU B 1 426 ? 20.75 17.016 -1.059 1 94.88 426 LEU B C 1
ATOM 7473 O O . LEU B 1 426 ? 21.016 17.75 -0.109 1 94.88 426 LEU B O 1
ATOM 7477 N N . LYS B 1 427 ? 20.766 17.422 -2.295 1 94.62 427 LYS B N 1
ATOM 7478 C CA . LYS B 1 427 ? 20.875 18.844 -2.635 1 94.62 427 LYS B CA 1
ATOM 7479 C C . LYS B 1 427 ? 19.5 19.5 -2.715 1 94.62 427 LYS B C 1
ATOM 7481 O O . LYS B 1 427 ? 18.672 19.125 -3.549 1 94.62 427 LYS B O 1
ATOM 7486 N N . ILE B 1 428 ? 19.281 20.469 -1.869 1 94.88 428 ILE B N 1
ATOM 7487 C CA . ILE B 1 428 ? 18 21.156 -1.807 1 94.88 428 ILE B CA 1
ATOM 7488 C C . ILE B 1 428 ? 18.156 22.594 -2.266 1 94.88 428 ILE B C 1
ATOM 7490 O O . ILE B 1 428 ? 19.078 23.297 -1.824 1 94.88 428 ILE B O 1
ATOM 7494 N N . GLU B 1 429 ? 17.344 22.984 -3.188 1 93.62 429 GLU B N 1
ATOM 7495 C CA . GLU B 1 429 ? 17.281 24.359 -3.65 1 93.62 429 GLU B CA 1
ATOM 7496 C C . GLU B 1 429 ? 15.922 24.984 -3.377 1 93.62 429 GLU B C 1
ATOM 7498 O O . GLU B 1 429 ? 14.891 24.391 -3.717 1 93.62 429 GLU B O 1
ATOM 7503 N N . ILE B 1 430 ? 15.875 26.094 -2.742 1 91.56 430 ILE B N 1
ATOM 7504 C CA . ILE B 1 430 ? 14.648 26.828 -2.451 1 91.56 430 ILE B CA 1
ATOM 7505 C C . ILE B 1 430 ? 14.664 28.172 -3.184 1 91.56 430 ILE B C 1
ATOM 7507 O O . ILE B 1 430 ? 15.625 28.938 -3.064 1 91.56 430 ILE B O 1
ATOM 7511 N N . ASP B 1 431 ? 13.617 28.359 -3.932 1 87.44 431 ASP B N 1
ATOM 7512 C CA . ASP B 1 431 ? 13.508 29.594 -4.699 1 87.44 431 ASP B CA 1
ATOM 7513 C C . ASP B 1 431 ? 12.164 30.281 -4.457 1 87.44 431 ASP B C 1
ATOM 7515 O O . ASP B 1 431 ? 11.156 29.609 -4.215 1 87.44 431 ASP B O 1
ATOM 7519 N N . LYS B 1 432 ? 12.211 31.562 -4.461 1 81.25 432 LYS B N 1
ATOM 7520 C CA . LYS B 1 432 ? 11 32.375 -4.469 1 81.25 432 LYS B CA 1
ATOM 7521 C C . LYS B 1 432 ? 10.914 33.219 -5.734 1 81.25 432 LYS B C 1
ATOM 7523 O O . LYS B 1 432 ? 11.914 33.781 -6.172 1 81.25 432 LYS B O 1
ATOM 7528 N N . THR B 1 433 ? 9.828 33.094 -6.367 1 76.5 433 THR B N 1
ATOM 7529 C CA . THR B 1 433 ? 9.633 33.875 -7.574 1 76.5 433 THR B CA 1
ATOM 7530 C C . THR B 1 433 ? 8.336 34.688 -7.488 1 76.5 433 THR B C 1
ATOM 7532 O O . THR B 1 433 ? 7.324 34.188 -6.988 1 76.5 433 THR B O 1
ATOM 7535 N N . LYS B 1 434 ? 8.508 35.906 -7.801 1 69.88 434 LYS B N 1
ATOM 7536 C CA . LYS B 1 434 ? 7.32 36.75 -7.91 1 69.88 434 LYS B CA 1
ATOM 7537 C C . LYS B 1 434 ? 6.586 36.5 -9.219 1 69.88 434 LYS B C 1
ATOM 7539 O O . LYS B 1 434 ? 7.188 36.531 -10.297 1 69.88 434 LYS B O 1
ATOM 7544 N N . PHE B 1 435 ? 5.465 36 -9.141 1 64.56 435 PHE B N 1
ATOM 7545 C CA . PHE B 1 435 ? 4.805 35.656 -10.383 1 64.56 435 PHE B CA 1
ATOM 7546 C C . PHE B 1 435 ? 3.898 36.781 -10.867 1 64.56 435 PHE B C 1
ATOM 7548 O O . PHE B 1 435 ? 3.553 36.844 -12.055 1 64.56 435 PHE B O 1
ATOM 7555 N N . LEU B 1 436 ? 3.498 37.625 -9.977 1 63.12 436 LEU B N 1
ATOM 7556 C CA . LEU B 1 436 ? 2.736 38.781 -10.391 1 63.12 436 LEU B CA 1
ATOM 7557 C C . LEU B 1 436 ? 3.26 40.031 -9.703 1 63.12 436 LEU B C 1
ATOM 7559 O O . LEU B 1 436 ? 3.879 39.969 -8.641 1 63.12 436 LEU B O 1
ATOM 7563 N N . PRO B 1 437 ? 3.109 41.125 -10.461 1 61.53 437 PRO B N 1
ATOM 7564 C CA . PRO B 1 437 ? 3.555 42.406 -9.891 1 61.53 437 PRO B CA 1
ATOM 7565 C C . PRO B 1 437 ? 2.674 42.875 -8.734 1 61.53 437 PRO B C 1
ATOM 7567 O O . PRO B 1 437 ? 2.156 44 -8.758 1 61.53 437 PRO B O 1
ATOM 7570 N N . VAL B 1 438 ? 2.139 41.906 -8.039 1 62 438 VAL B N 1
ATOM 7571 C CA . VAL B 1 438 ? 1.342 42.25 -6.863 1 62 438 VAL B CA 1
ATOM 7572 C C . VAL B 1 438 ? 2.006 41.656 -5.613 1 62 438 VAL B C 1
ATOM 7574 O O . VAL B 1 438 ? 2.686 40.625 -5.676 1 62 438 VAL B O 1
ATOM 7577 N N . GLU B 1 439 ? 1.884 42.5 -4.559 1 60.5 439 GLU B N 1
ATOM 7578 C CA . GLU B 1 439 ? 2.447 42.062 -3.289 1 60.5 439 GLU B CA 1
ATOM 7579 C C . GLU B 1 439 ? 1.817 40.75 -2.836 1 60.5 439 GLU B C 1
ATOM 7581 O O . GLU B 1 439 ? 0.603 40.562 -2.947 1 60.5 439 GLU B O 1
ATOM 7586 N N . GLY B 1 440 ? 2.561 39.844 -2.436 1 61.88 440 GLY B N 1
ATOM 7587 C CA . GLY B 1 440 ? 2.072 38.562 -1.919 1 61.88 440 GLY B CA 1
ATOM 7588 C C . GLY B 1 440 ? 1.988 37.5 -2.979 1 61.88 440 GLY B C 1
ATOM 7589 O O . GLY B 1 440 ? 1.76 36.312 -2.662 1 61.88 440 GLY B O 1
ATOM 7590 N N . ALA B 1 441 ? 2.172 37.938 -4.238 1 67.88 441 ALA B N 1
ATOM 7591 C CA . ALA B 1 441 ? 2.105 36.969 -5.328 1 67.88 441 ALA B CA 1
ATOM 7592 C C . ALA B 1 441 ? 3.439 36.25 -5.508 1 67.88 441 ALA B C 1
ATOM 7594 O O . ALA B 1 441 ? 4.102 36.406 -6.535 1 67.88 441 ALA B O 1
ATOM 7595 N N . ILE B 1 442 ? 3.826 35.562 -4.434 1 71.75 442 ILE B N 1
ATOM 7596 C CA . ILE B 1 442 ? 5.105 34.875 -4.387 1 71.75 442 ILE B CA 1
ATOM 7597 C C . ILE B 1 442 ? 4.871 33.375 -4.473 1 71.75 442 ILE B C 1
ATOM 7599 O O . ILE B 1 442 ? 3.936 32.844 -3.861 1 71.75 442 ILE B O 1
ATOM 7603 N N . LYS B 1 443 ? 5.617 32.812 -5.371 1 78.81 443 LYS B N 1
ATOM 7604 C CA . LYS B 1 443 ? 5.633 31.359 -5.449 1 78.81 443 LYS B CA 1
ATOM 7605 C C . LYS B 1 443 ? 6.941 30.797 -4.906 1 78.81 443 LYS B C 1
ATOM 7607 O O . LYS B 1 443 ? 8.023 31.203 -5.332 1 78.81 443 LYS B O 1
ATOM 7612 N N . THR B 1 444 ? 6.836 30.047 -3.867 1 85.25 444 THR B N 1
ATOM 7613 C CA . THR B 1 444 ? 8 29.359 -3.32 1 85.25 444 THR B CA 1
ATOM 7614 C C . THR B 1 444 ? 8.133 27.953 -3.918 1 85.25 444 THR B C 1
ATOM 7616 O O . THR B 1 444 ? 7.145 27.234 -4.031 1 85.25 444 THR B O 1
ATOM 7619 N N . THR B 1 445 ? 9.344 27.641 -4.422 1 90.44 445 THR B N 1
ATOM 7620 C CA . THR B 1 445 ? 9.602 26.328 -4.992 1 90.44 445 THR B CA 1
ATOM 7621 C C . THR B 1 445 ? 10.781 25.656 -4.297 1 90.44 445 THR B C 1
ATOM 7623 O O . THR B 1 445 ? 11.672 26.344 -3.779 1 90.44 445 THR B O 1
ATOM 7626 N N . ILE B 1 446 ? 10.719 24.406 -4.195 1 94.56 446 ILE B N 1
ATOM 7627 C CA . ILE B 1 446 ? 11.812 23.578 -3.695 1 94.56 446 ILE B CA 1
ATOM 7628 C C . ILE B 1 446 ? 12.227 22.562 -4.762 1 94.56 446 ILE B C 1
ATOM 7630 O O . ILE B 1 446 ? 11.367 21.969 -5.422 1 94.56 446 ILE B O 1
ATOM 7634 N N . LYS B 1 447 ? 13.492 22.469 -5.02 1 95.81 447 LYS B N 1
ATOM 7635 C CA . LYS B 1 447 ? 14.062 21.391 -5.812 1 95.81 447 LYS B CA 1
ATOM 7636 C C . LYS B 1 447 ? 14.922 20.469 -4.949 1 95.81 447 LYS B C 1
ATOM 7638 O O . LYS B 1 447 ? 15.625 20.922 -4.047 1 95.81 447 LYS B O 1
ATOM 7643 N N . VAL B 1 448 ? 14.789 19.219 -5.16 1 96.56 448 VAL B N 1
ATOM 7644 C CA . VAL B 1 448 ? 15.656 18.219 -4.543 1 96.56 448 VAL B CA 1
ATOM 7645 C C . VAL B 1 448 ? 16.422 17.469 -5.621 1 96.56 448 VAL B C 1
ATOM 7647 O O . VAL B 1 448 ? 15.828 16.875 -6.523 1 96.56 448 VAL B O 1
ATOM 7650 N N . ASN B 1 449 ? 17.766 17.453 -5.551 1 94.19 449 ASN B N 1
ATOM 7651 C CA . ASN B 1 449 ? 18.641 16.875 -6.562 1 94.19 449 ASN B CA 1
ATOM 7652 C C . ASN B 1 449 ? 18.281 17.359 -7.961 1 94.19 449 ASN B C 1
ATOM 7654 O O . ASN B 1 449 ? 18.203 16.578 -8.898 1 94.19 449 ASN B O 1
ATOM 7658 N N . GLY B 1 450 ? 17.906 18.578 -8.023 1 92.38 450 GLY B N 1
ATOM 7659 C CA . GLY B 1 450 ? 17.672 19.234 -9.305 1 92.38 450 GLY B CA 1
ATOM 7660 C C . GLY B 1 450 ? 16.266 19.047 -9.812 1 92.38 450 GLY B C 1
ATOM 7661 O O . GLY B 1 450 ? 15.875 19.641 -10.82 1 92.38 450 GLY B O 1
ATOM 7662 N N . GLN B 1 451 ? 15.5 18.297 -9.133 1 93.12 451 GLN B N 1
ATOM 7663 C CA . GLN B 1 451 ? 14.125 18.047 -9.57 1 93.12 451 GLN B CA 1
ATOM 7664 C C . GLN B 1 451 ? 13.125 18.797 -8.703 1 93.12 451 GLN B C 1
ATOM 7666 O O . GLN B 1 451 ? 13.273 18.844 -7.477 1 93.12 451 GLN B O 1
ATOM 7671 N N . GLU B 1 452 ? 12.125 19.281 -9.336 1 94.31 452 GLU B N 1
ATOM 7672 C CA . GLU B 1 452 ? 11.156 20.109 -8.633 1 94.31 452 GLU B CA 1
ATOM 7673 C C . GLU B 1 452 ? 10.203 19.266 -7.793 1 94.31 452 GLU B C 1
ATOM 7675 O O . GLU B 1 452 ? 9.758 18.203 -8.242 1 94.31 452 GLU B O 1
ATOM 7680 N N . VAL B 1 453 ? 9.977 19.766 -6.621 1 97.25 453 VAL B N 1
ATOM 7681 C CA . VAL B 1 453 ? 8.992 19.156 -5.723 1 97.25 453 VAL B CA 1
ATOM 7682 C C . VAL B 1 453 ? 7.586 19.578 -6.152 1 97.25 453 VAL B C 1
ATOM 7684 O O . VAL B 1 453 ? 7.34 20.75 -6.461 1 97.25 453 VAL B O 1
ATOM 7687 N N . LYS B 1 454 ? 6.699 18.625 -6.199 1 95.94 454 LYS B N 1
ATOM 7688 C CA . LYS B 1 454 ? 5.352 18.859 -6.707 1 95.94 454 LYS B CA 1
ATOM 7689 C C . LYS B 1 454 ? 4.52 19.656 -5.703 1 95.94 454 LYS B C 1
ATOM 7691 O O . LYS B 1 454 ? 3.803 20.578 -6.082 1 95.94 454 LYS B O 1
ATOM 7696 N N . VAL B 1 455 ? 4.445 19.234 -4.504 1 96 455 VAL B N 1
ATOM 7697 C CA . VAL B 1 455 ? 3.785 19.922 -3.402 1 96 455 VAL B CA 1
ATOM 7698 C C . VAL B 1 455 ? 4.758 20.094 -2.24 1 96 455 VAL B C 1
ATOM 7700 O O . VAL B 1 455 ? 5.238 19.109 -1.676 1 96 455 VAL B O 1
ATOM 7703 N N . ILE B 1 456 ? 5.004 21.328 -1.932 1 96.06 456 ILE B N 1
ATOM 7704 C CA . ILE B 1 456 ? 5.992 21.578 -0.889 1 96.06 456 ILE B CA 1
ATOM 7705 C C . ILE B 1 456 ? 5.285 21.781 0.452 1 96.06 456 ILE B C 1
ATOM 7707 O O . ILE B 1 456 ? 4.105 22.125 0.494 1 96.06 456 ILE B O 1
ATOM 7711 N N . ASP B 1 457 ? 5.918 21.5 1.54 1 96.5 457 ASP B N 1
ATOM 7712 C CA . ASP B 1 457 ? 5.586 21.953 2.887 1 96.5 457 ASP B CA 1
ATOM 7713 C C . ASP B 1 457 ? 4.23 21.406 3.332 1 96.5 457 ASP B C 1
ATOM 7715 O O . ASP B 1 457 ? 3.328 22.172 3.676 1 96.5 457 ASP B O 1
ATOM 7719 N N . VAL B 1 458 ? 4.117 20.141 3.443 1 97.56 458 VAL B N 1
ATOM 7720 C CA . VAL B 1 458 ? 2.93 19.516 4.012 1 97.56 458 VAL B CA 1
ATOM 7721 C C . VAL B 1 458 ? 3.197 19.125 5.465 1 97.56 458 VAL B C 1
ATOM 7723 O O . VAL B 1 458 ? 3.812 18.094 5.738 1 97.56 458 VAL B O 1
ATOM 7726 N N . PRO B 1 459 ? 2.658 19.875 6.367 1 96.88 459 PRO B N 1
ATOM 7727 C CA . PRO B 1 459 ? 2.945 19.594 7.773 1 96.88 459 PRO B CA 1
ATOM 7728 C C . PRO B 1 459 ? 2.203 18.359 8.289 1 96.88 459 PRO B C 1
ATOM 7730 O O . PRO B 1 459 ? 1.061 18.109 7.895 1 96.88 459 PRO B O 1
ATOM 7733 N N . ALA B 1 460 ? 2.826 17.609 9.117 1 96.88 460 ALA B N 1
ATOM 7734 C CA . ALA B 1 460 ? 2.27 16.469 9.836 1 96.88 460 ALA B CA 1
ATOM 7735 C C . ALA B 1 460 ? 2.52 16.578 11.336 1 96.88 460 ALA B C 1
ATOM 7737 O O . ALA B 1 460 ? 3.109 17.562 11.797 1 96.88 460 ALA B O 1
ATOM 7738 N N . ARG B 1 461 ? 1.995 15.641 12.086 1 94.62 461 ARG B N 1
ATOM 7739 C CA . ARG B 1 461 ? 2.168 15.641 13.539 1 94.62 461 ARG B CA 1
ATOM 7740 C C . ARG B 1 461 ? 3.639 15.5 13.914 1 94.62 461 ARG B C 1
ATOM 7742 O O . ARG B 1 461 ? 4.109 16.156 14.852 1 94.62 461 ARG B O 1
ATOM 7749 N N . ASN B 1 462 ? 4.34 14.664 13.211 1 97.25 462 ASN B N 1
ATOM 7750 C CA . ASN B 1 462 ? 5.723 14.383 13.578 1 97.25 462 ASN B CA 1
ATOM 7751 C C . ASN B 1 462 ? 6.688 14.805 12.469 1 97.25 462 ASN B C 1
ATOM 7753 O O . ASN B 1 462 ? 7.684 14.125 12.219 1 97.25 462 ASN B O 1
ATOM 7757 N N . GLY B 1 463 ? 6.348 15.906 11.773 1 97.56 463 GLY B N 1
ATOM 7758 C CA . GLY B 1 463 ? 7.266 16.406 10.758 1 97.56 463 GLY B CA 1
ATOM 7759 C C . GLY B 1 463 ? 6.555 17.016 9.562 1 97.56 463 GLY B C 1
ATOM 7760 O O . GLY B 1 463 ? 5.594 17.766 9.719 1 97.56 463 GLY B O 1
ATOM 7761 N N . ALA B 1 464 ? 7.172 16.75 8.375 1 98 464 ALA B N 1
ATOM 7762 C CA . ALA B 1 464 ? 6.609 17.297 7.148 1 98 464 ALA B CA 1
ATOM 7763 C C . ALA B 1 464 ? 6.949 16.422 5.945 1 98 464 ALA B C 1
ATOM 7765 O O . ALA B 1 464 ? 7.898 15.641 5.988 1 98 464 ALA B O 1
ATOM 7766 N N . SER B 1 465 ? 6.141 16.531 4.984 1 98.5 465 SER B N 1
ATOM 7767 C CA . SER B 1 465 ? 6.41 15.836 3.725 1 98.5 465 SER B CA 1
ATOM 7768 C C . SER B 1 465 ? 6.449 16.812 2.555 1 98.5 465 SER B C 1
ATOM 7770 O O . SER B 1 465 ? 5.84 17.875 2.611 1 98.5 465 SER B O 1
ATOM 7772 N N . HIS B 1 466 ? 7.25 16.547 1.625 1 98.69 466 HIS B N 1
ATOM 7773 C CA . HIS B 1 466 ? 7.309 17.156 0.303 1 98.69 466 HIS B CA 1
ATOM 7774 C C . HIS B 1 466 ? 7.008 16.141 -0.79 1 98.69 466 HIS B C 1
ATOM 7776 O O . HIS B 1 466 ? 7.723 15.148 -0.93 1 98.69 466 HIS B O 1
ATOM 7782 N N . VAL B 1 467 ? 5.988 16.406 -1.543 1 98.56 467 VAL B N 1
ATOM 7783 C CA . VAL B 1 467 ? 5.488 15.414 -2.49 1 98.56 467 VAL B CA 1
ATOM 7784 C C . VAL B 1 467 ? 6.281 15.5 -3.793 1 98.56 467 VAL B C 1
ATOM 7786 O O . VAL B 1 467 ? 6.441 16.578 -4.359 1 98.56 467 VAL B O 1
ATOM 7789 N N . ILE B 1 468 ? 6.766 14.336 -4.258 1 98.12 468 ILE B N 1
ATOM 7790 C CA . ILE B 1 468 ? 7.543 14.32 -5.492 1 98.12 468 ILE B CA 1
ATOM 7791 C C . ILE B 1 468 ? 6.949 13.297 -6.457 1 98.12 468 ILE B C 1
ATOM 7793 O O . ILE B 1 468 ? 6.426 12.266 -6.035 1 98.12 468 ILE B O 1
ATOM 7797 N N . ASP B 1 469 ? 7.129 13.492 -7.758 1 96.5 469 ASP B N 1
ATOM 7798 C CA . ASP B 1 469 ? 6.582 12.602 -8.773 1 96.5 469 ASP B CA 1
ATOM 7799 C C . ASP B 1 469 ? 7.688 11.766 -9.43 1 96.5 469 ASP B C 1
ATOM 7801 O O . ASP B 1 469 ? 7.5 11.219 -10.508 1 96.5 469 ASP B O 1
ATOM 7805 N N . HIS B 1 470 ? 8.789 11.828 -8.828 1 95.06 470 HIS B N 1
ATOM 7806 C CA . HIS B 1 470 ? 9.922 11.008 -9.242 1 95.06 470 HIS B CA 1
ATOM 7807 C C . HIS B 1 470 ? 10.633 10.414 -8.031 1 95.06 470 HIS B C 1
ATOM 7809 O O . HIS B 1 470 ? 10.703 11.047 -6.973 1 95.06 470 HIS B O 1
ATOM 7815 N N . LEU B 1 471 ? 11.164 9.188 -8.258 1 96.44 471 LEU B N 1
ATOM 7816 C CA . LEU B 1 471 ? 12.008 8.633 -7.203 1 96.44 471 LEU B CA 1
ATOM 7817 C C . LEU B 1 471 ? 13.391 9.273 -7.219 1 96.44 471 LEU B C 1
ATOM 7819 O O . LEU B 1 471 ? 13.953 9.523 -8.289 1 96.44 471 LEU B O 1
ATOM 7823 N N . LEU B 1 472 ? 13.867 9.586 -6.012 1 95.44 472 LEU B N 1
ATOM 7824 C CA . LEU B 1 472 ? 15.242 10.055 -5.93 1 95.44 472 LEU B CA 1
ATOM 7825 C C . LEU B 1 472 ? 16.219 8.938 -6.281 1 95.44 472 LEU B C 1
ATOM 7827 O O . LEU B 1 472 ? 16.141 7.84 -5.73 1 95.44 472 LEU B O 1
ATOM 7831 N N . ILE B 1 473 ? 17.094 9.195 -7.211 1 90.62 473 ILE B N 1
ATOM 7832 C CA . ILE B 1 473 ? 18.078 8.227 -7.645 1 90.62 473 ILE B CA 1
ATOM 7833 C C . ILE B 1 473 ? 19.328 8.352 -6.777 1 90.62 473 ILE B C 1
ATOM 7835 O O . ILE B 1 473 ? 19.938 9.422 -6.695 1 90.62 473 ILE B O 1
ATOM 7839 N N . PRO B 1 474 ? 19.672 7.277 -6.141 1 87.88 474 PRO B N 1
ATOM 7840 C CA . PRO B 1 474 ? 20.859 7.355 -5.277 1 87.88 474 PRO B CA 1
ATOM 7841 C C . PRO B 1 474 ? 22.141 7.582 -6.062 1 87.88 474 PRO B C 1
ATOM 7843 O O . PRO B 1 474 ? 22.203 7.285 -7.258 1 87.88 474 PRO B O 1
ATOM 7846 N N . PRO B 1 475 ? 23.141 8.211 -5.34 1 80.88 475 PRO B N 1
ATOM 7847 C CA . PRO B 1 475 ? 24.438 8.406 -6.008 1 80.88 475 PRO B CA 1
ATOM 7848 C C . PRO B 1 475 ? 25.094 7.086 -6.41 1 80.88 475 PRO B C 1
ATOM 7850 O O . PRO B 1 475 ? 25.062 6.117 -5.648 1 80.88 475 PRO B O 1
ATOM 7853 N N . HIS B 1 476 ? 25.391 6.953 -7.715 1 74.5 476 HIS B N 1
ATOM 7854 C CA . HIS B 1 476 ? 26.031 5.742 -8.211 1 74.5 476 HIS B CA 1
ATOM 7855 C C . HIS B 1 476 ? 27.141 6.074 -9.203 1 74.5 476 HIS B C 1
ATOM 7857 O O . HIS B 1 476 ? 27.188 7.18 -9.75 1 74.5 476 HIS B O 1
ATOM 7863 N N . HIS B 1 477 ? 28.344 5.359 -9.047 1 60.31 477 HIS B N 1
ATOM 7864 C CA . HIS B 1 477 ? 29.438 5.543 -9.984 1 60.31 477 HIS B CA 1
ATOM 7865 C C . HIS B 1 477 ? 29.203 4.766 -11.281 1 60.31 477 HIS B C 1
ATOM 7867 O O . HIS B 1 477 ? 28.797 3.604 -11.242 1 60.31 477 HIS B O 1
ATOM 7873 N N . HIS B 1 478 ? 28.547 5.328 -12.328 1 55.06 478 HIS B N 1
ATOM 7874 C CA . HIS B 1 478 ? 28.438 4.512 -13.531 1 55.06 478 HIS B CA 1
ATOM 7875 C C . HIS B 1 478 ? 29.328 5.051 -14.641 1 55.06 478 HIS B C 1
ATOM 7877 O O . HIS B 1 478 ? 29.516 6.266 -14.758 1 55.06 478 HIS B O 1
ATOM 7883 N N . HIS B 1 479 ? 30.297 4.207 -15.109 1 49.22 479 HIS B N 1
ATOM 7884 C CA . HIS B 1 479 ? 31.062 4.504 -16.312 1 49.22 479 HIS B CA 1
ATOM 7885 C C . HIS B 1 479 ? 30.234 4.207 -17.562 1 49.22 479 HIS B C 1
ATOM 7887 O O . HIS B 1 479 ? 29.438 3.268 -17.578 1 49.22 479 HIS B O 1
ATOM 7893 N N . ASP B 1 480 ? 29.844 5.234 -18.312 1 46.34 480 ASP B N 1
ATOM 7894 C CA . ASP B 1 480 ? 29.203 4.922 -19.594 1 46.34 480 ASP B CA 1
ATOM 7895 C C . ASP B 1 480 ? 30.047 3.945 -20.406 1 46.34 480 ASP B C 1
ATOM 7897 O O . ASP B 1 480 ? 31.141 3.547 -19.969 1 46.34 480 ASP B O 1
ATOM 7901 N N . HIS B 1 481 ? 29.391 3.395 -21.438 1 45.69 481 HIS B N 1
ATOM 7902 C CA . HIS B 1 481 ? 30.094 2.48 -22.312 1 45.69 481 HIS B CA 1
ATOM 7903 C C . HIS B 1 481 ? 31.469 3.037 -22.703 1 45.69 481 HIS B C 1
ATOM 7905 O O . HIS B 1 481 ? 32.344 2.297 -23.172 1 45.69 481 HIS B O 1
ATOM 7911 N N . HIS B 1 482 ? 31.594 4.309 -22.625 1 49.12 482 HIS B N 1
ATOM 7912 C CA . HIS B 1 482 ? 32.844 4.902 -23.062 1 49.12 482 HIS B CA 1
ATOM 7913 C C . HIS B 1 482 ? 33.719 5.266 -21.859 1 49.12 482 HIS B C 1
ATOM 7915 O O . HIS B 1 482 ? 34.75 5.934 -22.031 1 49.12 482 HIS B O 1
ATOM 7921 N N . GLY B 1 483 ? 33.469 4.816 -20.719 1 47.25 483 GLY B N 1
ATOM 7922 C CA . GLY B 1 483 ? 34.344 5.016 -19.578 1 47.25 483 GLY B CA 1
ATOM 7923 C C . GLY B 1 483 ? 34.062 6.297 -18.828 1 47.25 483 GLY B C 1
ATOM 7924 O O . GLY B 1 483 ? 34.781 6.629 -17.875 1 47.25 483 GLY B O 1
ATOM 7925 N N . LYS B 1 484 ? 33.219 7.082 -19.391 1 50.44 484 LYS B N 1
ATOM 7926 C CA . LYS B 1 484 ? 32.969 8.375 -18.766 1 50.44 484 LYS B CA 1
ATOM 7927 C C . LYS B 1 484 ? 32 8.242 -17.609 1 50.44 484 LYS B C 1
ATOM 7929 O O . LYS B 1 484 ? 31.016 7.504 -17.703 1 50.44 484 LYS B O 1
ATOM 7934 N N . ASP B 1 485 ? 32.344 8.703 -16.5 1 48.22 485 ASP B N 1
ATOM 7935 C CA . ASP B 1 485 ? 31.531 8.773 -15.289 1 48.22 485 ASP B CA 1
ATOM 7936 C C . ASP B 1 485 ? 30.203 9.492 -15.539 1 48.22 485 ASP B C 1
ATOM 7938 O O . ASP B 1 485 ? 30.203 10.68 -15.867 1 48.22 485 ASP B O 1
ATOM 7942 N N . VAL B 1 486 ? 29.172 8.797 -15.992 1 49.88 486 VAL B N 1
ATOM 7943 C CA . VAL B 1 486 ? 27.875 9.43 -16.219 1 49.88 486 VAL B CA 1
ATOM 7944 C C . VAL B 1 486 ? 27.062 9.414 -14.922 1 49.88 486 VAL B C 1
ATOM 7946 O O . VAL B 1 486 ? 25.828 9.367 -14.953 1 49.88 486 VAL B O 1
ATOM 7949 N N . ALA B 1 487 ? 27.703 9.312 -13.898 1 49.47 487 ALA B N 1
ATOM 7950 C CA . ALA B 1 487 ? 27.062 9.32 -12.586 1 49.47 487 ALA B CA 1
ATOM 7951 C C . ALA B 1 487 ? 26.016 10.43 -12.492 1 49.47 487 ALA B C 1
ATOM 7953 O O . ALA B 1 487 ? 25.031 10.305 -11.773 1 49.47 487 ALA B O 1
ATOM 7954 N N . HIS B 1 488 ? 26.281 11.453 -13.344 1 47.12 488 HIS B N 1
ATOM 7955 C CA . HIS B 1 488 ? 25.484 12.664 -13.125 1 47.12 488 HIS B CA 1
ATOM 7956 C C . HIS B 1 488 ? 24.109 12.539 -13.758 1 47.12 488 HIS B C 1
ATOM 7958 O O . HIS B 1 488 ? 23.219 13.352 -13.484 1 47.12 488 HIS B O 1
ATOM 7964 N N . LEU B 1 489 ? 23.984 11.531 -14.672 1 52.41 489 LEU B N 1
ATOM 7965 C CA . LEU B 1 489 ? 22.688 11.555 -15.336 1 52.41 489 LEU B CA 1
ATOM 7966 C C . LEU B 1 489 ? 21.672 10.742 -14.547 1 52.41 489 LEU B C 1
ATOM 7968 O O . LEU B 1 489 ? 21.938 9.609 -14.148 1 52.41 489 LEU B O 1
ATOM 7972 N N . ASP B 1 490 ? 20.906 11.414 -13.617 1 58.25 490 ASP B N 1
ATOM 7973 C CA . ASP B 1 490 ? 19.812 11.047 -12.734 1 58.25 490 ASP B CA 1
ATOM 7974 C C . ASP B 1 490 ? 18.781 10.188 -13.461 1 58.25 490 ASP B C 1
ATOM 7976 O O . ASP B 1 490 ? 17.625 10.594 -13.609 1 58.25 490 ASP B O 1
ATOM 7980 N N . THR B 1 491 ? 19.312 9.188 -14.25 1 74.19 491 THR B N 1
ATOM 7981 C CA . THR B 1 491 ? 18.344 8.32 -14.93 1 74.19 491 THR B CA 1
ATOM 7982 C C . THR B 1 491 ? 18.516 6.875 -14.477 1 74.19 491 THR B C 1
ATOM 7984 O O . THR B 1 491 ? 19.531 6.512 -13.891 1 74.19 491 THR B O 1
ATOM 7987 N N . TRP B 1 492 ? 17.578 6.195 -14.484 1 81.69 492 TRP B N 1
ATOM 7988 C CA . TRP B 1 492 ? 17.578 4.77 -14.164 1 81.69 492 TRP B CA 1
ATOM 7989 C C . TRP B 1 492 ? 18.188 3.957 -15.297 1 81.69 492 TRP B C 1
ATOM 7991 O O . TRP B 1 492 ? 18.062 2.73 -15.336 1 81.69 492 TRP B O 1
ATOM 8001 N N . SER B 1 493 ? 18.828 4.73 -16.188 1 76.81 493 SER B N 1
ATOM 8002 C CA . SER B 1 493 ? 19.453 4.031 -17.312 1 76.81 493 SER B CA 1
ATOM 8003 C C . SER B 1 493 ? 20.5 3.031 -16.828 1 76.81 493 SER B C 1
ATOM 8005 O O . SER B 1 493 ? 21.266 3.326 -15.906 1 76.81 493 SER B O 1
ATOM 8007 N N . ASN B 1 494 ? 20.562 1.896 -17.297 1 74.31 494 ASN B N 1
ATOM 8008 C CA . ASN B 1 494 ? 21.5 0.819 -17 1 74.31 494 ASN B CA 1
ATOM 8009 C C . ASN B 1 494 ? 21.484 0.456 -15.508 1 74.31 494 ASN B C 1
ATOM 8011 O O . ASN B 1 494 ? 22.516 0.145 -14.93 1 74.31 494 ASN B O 1
ATOM 8015 N N . TRP B 1 495 ? 20.391 0.582 -14.914 1 78.94 495 TRP B N 1
ATOM 8016 C CA . TRP B 1 495 ? 20.266 0.336 -13.484 1 78.94 495 TRP B CA 1
ATOM 8017 C C . TRP B 1 495 ? 20.766 -1.062 -13.125 1 78.94 495 TRP B C 1
ATOM 8019 O O . TRP B 1 495 ? 21.266 -1.284 -12.023 1 78.94 495 TRP B O 1
ATOM 8029 N N . GLU B 1 496 ? 20.609 -2.006 -13.984 1 75.56 496 GLU B N 1
ATOM 8030 C CA . GLU B 1 496 ? 20.984 -3.393 -13.727 1 75.56 496 GLU B CA 1
ATOM 8031 C C . GLU B 1 496 ? 22.469 -3.516 -13.422 1 75.56 496 GLU B C 1
ATOM 8033 O O . GLU B 1 496 ? 22.891 -4.445 -12.727 1 75.56 496 GLU B O 1
ATOM 8038 N N . GLU B 1 497 ? 23.234 -2.531 -13.938 1 71.44 497 GLU B N 1
ATOM 8039 C CA . GLU B 1 497 ? 24.688 -2.584 -13.812 1 71.44 497 GLU B CA 1
ATOM 8040 C C . GLU B 1 497 ? 25.156 -2.041 -12.461 1 71.44 497 GLU B C 1
ATOM 8042 O O . GLU B 1 497 ? 26.188 -2.451 -11.945 1 71.44 497 GLU B O 1
ATOM 8047 N N . TRP B 1 498 ? 24.391 -1.241 -11.906 1 74.56 498 TRP B N 1
ATOM 8048 C CA . TRP B 1 498 ? 24.953 -0.56 -10.742 1 74.56 498 TRP B CA 1
ATOM 8049 C C . TRP B 1 498 ? 24.047 -0.729 -9.531 1 74.56 498 TRP B C 1
ATOM 8051 O O . TRP B 1 498 ? 24.516 -0.708 -8.391 1 74.56 498 TRP B O 1
ATOM 8061 N N . PHE B 1 499 ? 22.781 -0.875 -9.688 1 78 499 PHE B N 1
ATOM 8062 C CA . PHE B 1 499 ? 21.828 -0.724 -8.594 1 78 499 PHE B CA 1
ATOM 8063 C C . PHE B 1 499 ? 21.938 -1.896 -7.625 1 78 499 PHE B C 1
ATOM 8065 O O . PHE B 1 499 ? 21.969 -1.699 -6.406 1 78 499 PHE B O 1
ATOM 8072 N N . PRO B 1 500 ? 21.984 -3.137 -8.172 1 71.31 500 PRO B N 1
ATOM 8073 C CA . PRO B 1 500 ? 22.125 -4.242 -7.223 1 71.31 500 PRO B CA 1
ATOM 8074 C C . PRO B 1 500 ? 23.422 -4.156 -6.41 1 71.31 500 PRO B C 1
ATOM 8076 O O . PRO B 1 500 ? 23.422 -4.473 -5.219 1 71.31 500 PRO B O 1
ATOM 8079 N N . THR B 1 501 ? 24.484 -3.682 -7.043 1 72 501 THR B N 1
ATOM 8080 C CA . THR B 1 501 ? 25.75 -3.506 -6.344 1 72 501 THR B CA 1
ATOM 8081 C C . THR B 1 501 ? 25.656 -2.395 -5.305 1 72 501 THR B C 1
ATOM 8083 O O . THR B 1 501 ? 26.141 -2.543 -4.18 1 72 501 THR B O 1
ATOM 8086 N N . TRP B 1 502 ? 25.016 -1.385 -5.707 1 76.75 502 TRP B N 1
ATOM 8087 C CA . TRP B 1 502 ? 24.766 -0.281 -4.785 1 76.75 502 TRP B CA 1
ATOM 8088 C C . TRP B 1 502 ? 23.984 -0.75 -3.568 1 76.75 502 TRP B C 1
ATOM 8090 O O . TRP B 1 502 ? 24.328 -0.434 -2.43 1 76.75 502 TRP B O 1
ATOM 8100 N N . ALA B 1 503 ? 22.969 -1.499 -3.795 1 76.62 503 ALA B N 1
ATOM 8101 C CA . ALA B 1 503 ? 22.062 -1.946 -2.734 1 76.62 503 ALA B CA 1
ATOM 8102 C C . ALA B 1 503 ? 22.781 -2.881 -1.766 1 76.62 503 ALA B C 1
ATOM 8104 O O . ALA B 1 503 ? 22.422 -2.975 -0.592 1 76.62 503 ALA B O 1
ATOM 8105 N N . ALA B 1 504 ? 23.797 -3.582 -2.217 1 69.69 504 ALA B N 1
ATOM 8106 C CA . ALA B 1 504 ? 24.516 -4.57 -1.409 1 69.69 504 ALA B CA 1
ATOM 8107 C C . ALA B 1 504 ? 25.547 -3.898 -0.514 1 69.69 504 ALA B C 1
ATOM 8109 O O . ALA B 1 504 ? 26.062 -4.516 0.425 1 69.69 504 ALA B O 1
ATOM 8110 N N . GLN B 1 505 ? 25.828 -2.68 -0.742 1 69.56 505 GLN B N 1
ATOM 8111 C CA . GLN B 1 505 ? 26.797 -1.958 0.072 1 69.56 505 GLN B CA 1
ATOM 8112 C C . GLN B 1 505 ? 26.188 -1.528 1.403 1 69.56 505 GLN B C 1
ATOM 8114 O O . GLN B 1 505 ? 26.875 -1.508 2.428 1 69.56 505 GLN B O 1
#

Secondary structure (DSSP, 8-state):
-------------------------HHHHHHHHHHHHHHHHTTT---GGGGTTHHHHHHHHHTS--TT---BTTS-HHHHHHT-HHHHHHHHHHHHHH-THHHHHT-TT--EEEEEE-TTTTS--------------HHHHHHH---HHHHHHHHHH-GGGGS----------------HHHHHHHHHHHHHHHHHHHHHTEESS---HHHHHT-SEEEEEEE-TTSGGGGPEEEEEEEEETTTTEEEETTTEEEEEEEEEETTEEEEEESS-------HHHHHHT-HHHHHHHHHHHHHTT-GGGG-EEE-TTT-BTTB--EEE-S-EEEEEE-HHHHHTS-HHHHHHHHSGGGHHHHHHHHHTTEEETEEE-SSEEEEE------SS--------EEEEE----S-TT-EEEEEE--SSTT--EEEEEEEEE-SSSTT-EEEEEEETTEE-SEEEEEETTEEEEEESSPPPPP---B-TTS-B-TT--S-TTHHHHHHHHHH-/-------------------------HHHHHHHHHHHHHHHHTTTT--GGGGTTHHHHHHHHHTS--TT---BTTS-HHHHHHT-HHHHHHHHHHHHHH-THHHHHT-TT--EEEEEE-TTTTS--------------HHHHHHH---HHHHHHHHHH-GGGGS----------------HHHHHHHHHHHHHHHHHHHHHTEESS---HHHHHT-SEEEEEEE-TTSGGGGPEEEEEEEEETTTTEEEETTTEEEEEEEEEETTEEEEEESS-------HHHHHHT-HHHHHHHHHHHHHTT-GGGG-EEE-TTT-BTTB--EEE-SSEEEEEE-HHHHHTS-HHHHHHHHSGGGHHHHHHHHHTTEEETEEE-SSEEEEE------SS--------EEEEE----S-TT-EEEEEE--SSTT--EEEEEEEEE-SSSTT-EEEEEEETTEE-SEEEEEETTEEEEEESSPPPPP---B-TTS-B-TT--S-TTHHHHHHHHHH-

InterPro domains:
  IPR000782 FAS1 domain [PF02469] (192-276)
  IPR000782 FAS1 domain [PF02469] (328-474)
  IPR000782 FAS1 domain [PS50213] (72-274)
  IPR000782 FAS1 domain [PS50213] (287-472)
  IPR000782 FAS1 domain [SM00554] (113-277)
  IPR000782 FAS1 domain [SM00554] (330-475)
  IPR036378 FAS1 domain superfamily [G3DSA:2.30.180.10] (72-276)
  IPR036378 FAS1 domain superfamily [G3DSA:2.30.180.10] (288-474)
  IPR036378 FAS1 domain superfamily [SSF82153] (76-278)
  IPR036378 FAS1 domain superfamily [SSF82153] (253-475)
  IPR050904 Cell adhesion and biosynthesis-related protein [PTHR10900] (109-479)

pLDDT: mean 73.18, std 25.87, range [18.28, 98.81]

Sequence (1010 aa):
MRFSSLLLLPLATALPAKPSIPELTVNQWNSIQSGFTDNLRSLSSWSWNKAEDVIDELEAIAGVNSESNNDNSDLTIWQALKADPHSFSKLVKIIEFEGKAIDYLDDKDLQITFFAPNNDALTPPEHRHHHHDGDHDSLAELLHNPSLQTLSNALEAEPSLLAEDEDHKHHGHHGDDDDPEKKKRRKEIFRKIAGKVLQYHGLTKAYTAQELAQNSTIATALKAEDGSFGGLHRRIRIDKHFVPPSLKINFYAKVYAADNKARNGYFHSIDHPLIPPGSLIDELFLFPDVFSTLTSSVQKVHGREYLDWHYDREHSKPGKPQFHGKPLVTLFAPTNIAFATIPPKLKFYLFSPFGEHALTKLLAYHYIPNTLLLSELLYTQKEKRSEVDSFADDLGEYTYFTYSLADDPSFHKELEIAPALPNSTLKIEIDKTKFLPVEGAIKTTIKVNGQEVKVIDVPARNGASHVIDHLLIPPHHHHDHHGKDVAHLDTWSNWEEWFPTWAAQMRFSSLLLLPLATALPAKPSIPELTVNQWNSIQSGFTDNLRSLSSWSWNKAEDVIDELEAIAGVNSESNNDNSDLTIWQALKADPHSFSKLVKIIEFEGKAIDYLDDKDLQITFFAPNNDALTPPEHRHHHHDGDHDSLAELLHNPSLQTLSNALEAEPSLLAEDEDHKHHGHHGDDDDPEKKKRRKEIFRKIAGKVLQYHGLTKAYTAQELAQNSTIATALKAEDGSFGGLHRRIRIDKHFVPPSLKINFYAKVYAADNKARNGYFHSIDHPLIPPGSLIDELFLFPDVFSTLTSSVQKVHGREYLDWHYDREHSKPGKPQFHGKPLVTLFAPTNIAFATIPPKLKFYLFSPFGEHALTKLLAYHYIPNTLLLSELLYTQKEKRSEVDSFADDLGEYTYFTYSLADDPSFHKELEIAPALPNSTLKIEIDKTKFLPVEGAIKTTIKVNGQEVKVIDVPARNGASHVIDHLLIPPHHHHDHHGKDVAHLDTWSNWEEWFPTWAAQ